Protein 2J4J (pdb70)

Nearest PDB structures (foldseek):
  2j4j-assembly1_C  TM=1.005E+00  e=4.130E-45  Saccharolobus solfataricus P2
  2j4j-assembly1_E  TM=1.001E+00  e=5.393E-43  Saccharolobus solfataricus P2
  2j4l-assembly2_L  TM=9.905E-01  e=2.107E-40  Saccharolobus solfataricus
  2j4l-assembly1_D  TM=9.811E-01  e=6.702E-40  Saccharolobus solfataricus
  2j4k-assembly1_D  TM=9.656E-01  e=1.479E-39  Saccharolobus solfataricus P2

Secondary structure (DSSP, 8-state):
-EEEEEE-THHHHT--HHHHHHHHHHHHHHHHTT-EEEEEE--HHHHHHHHHHHHHTT--HHHHHHHHHHHHHHHHHHHHHHHTTSB-S---SSHHHHHHHHTTSSBEEE---STTS-HHHHHHHHHHHTT-SEEEEEESSSS-BSS-TTTSSS--B-SEEEHHHHHHHH---S-HHHHHHHHHTT-EEEEEEGGGGGGHHHHHTT-SS-EEEE--/-EEEEEE-THHHHT--HHHHHHHHHHHHHHHHTT-EEEEEE--HHHHHHHHHHHHHTT--HHHHHHHHHHHHHHHHHHHHHHHGGGB-S---SSHHHHHHHHTTSSBEEE---STTS-HHHHHHHHHHHTT-SEEEEEESSSS-BSS-TTTSTTPPB-SEEEHHHHHHHH---S-HHHHHHHHHTT-EEEEEEGGGGGGHHHHHHT-SS-EEEE--/-EEEEEE-THHHHT--HHHHHHHHHHHHHHHHTT-EEEEEE--HHHHHHHHHHHHHTT--HHHHHHHHHHHHHHHHHHHHHHHGGGB-S---SSHHHHHHHHTTSSBEEE---STTS-HHHHHHHHHHHTT-SEEEEEESSSSEESS-TTT-SS--EESEEEHHHHHHHH----HHHHHHHHHTT-EEEEEEGGGGGGHHHHHTT-SS-EEEE--/-EEEEEE-THHHHT--HHHHHHHHHHHHHHHHTT-EEEEEE--HHHHHHHHHHHHHTT--HHHHHHHHHHHHHHHHHHHHHHHGGGB-S---SSHHHHHHHHTTSSBEEE---STTS-HHHHHHHHHHHTT-SEEEEEESSSSEESS-TTTSSS--EESEEEHHHHHHHH---S-HHHHHHHHHTT-EEEEEEGGGGGGHHHHHTT-SS-EEEE--/-EEEEEE-THHHHT--HHHHHHHHHHHHHHHHTT-EEEEEE--HHHHHHHHHHHHHTT--HHHHHHHHHHHHHHHHHHHHHHHGGGB-S---SSHHHHHHHHTTSSBEEE---STTS-HHHHHHHHHHHTT-SEEEEEESSSSEESS-TTT-SSPPEESEEEHHHHHHHH---S-HHHHHHHHHHT-EEEEEEGGGGGGHHHHHHT-SS-EEEE--/-EEEEEE-THHHHT--HHHHHHHHHHHHHHHHTT-EEEEEE--HHHHHHHHHHHHHTT--HHHHHHHHHHHHHHHHHHHHHHHGGGB-S---SSHHHHHHHHTTSSBEEE---STTS-HHHHHHHHHHHTT-SEEEEEESSSSEESS-TTTSTTPPEESEEEHHHHHHHHTT---SSTT---SS-HHHHHHHHHTT-EEEEEEGGGGGGHHHHHTT-SS-EEEE--

Structure (mmCIF, N/CA/C/O backbone):
data_2J4J
#
_entry.id   2J4J
#
_cell.length_a   86.174
_cell.length_b   126.438
_cell.length_c   134.991
_cell.angle_alpha   90.00
_cell.angle_beta   90.00
_cell.angle_gamma   90.00
#
_symmetry.space_group_name_H-M   'P 21 21 21'
#
loop_
_entity.id
_entity.type
_entity.pdbx_description
1 polymer 'URIDYLATE KINASE'
2 non-polymer "URIDINE-5'-MONOPHOSPHATE"
3 non-polymer 'PHOSPHOMETHYLPHOSPHONIC ACID ADENYLATE ESTER'
4 non-polymer 'COBALT (II) ION'
5 non-polymer 'MAGNESIUM ION'
6 non-polymer "P1-(5'-ADENOSINE)P4-(5'-URIDINE)-BETA,GAMMA-METHYLENE TETRAPHOSPHATE"
7 water water
#
loop_
_atom_site.group_PDB
_atom_site.id
_atom_site.type_symbol
_atom_site.label_atom_id
_atom_site.label_alt_id
_atom_site.label_comp_id
_atom_site.label_asym_id
_atom_site.label_entity_id
_atom_site.label_seq_id
_atom_site.pdbx_PDB_ins_code
_atom_site.Cartn_x
_atom_site.Cartn_y
_atom_site.Cartn_z
_atom_site.occupancy
_atom_site.B_iso_or_equiv
_atom_site.auth_seq_id
_atom_site.auth_comp_id
_atom_site.auth_asym_id
_atom_site.auth_atom_id
_atom_site.pdbx_PDB_model_num
ATOM 1 N N . MET A 1 1 ? 88.051 49.468 41.840 1.00 33.60 1 MET A N 1
ATOM 2 C CA . MET A 1 1 ? 86.820 48.688 41.518 1.00 33.28 1 MET A CA 1
ATOM 3 C C . MET A 1 1 ? 86.041 48.415 42.809 1.00 31.39 1 MET A C 1
ATOM 4 O O . MET A 1 1 ? 86.615 47.938 43.773 1.00 31.21 1 MET A O 1
ATOM 9 N N . ASN A 1 2 ? 84.744 48.693 42.816 1.00 30.51 2 ASN A N 1
ATOM 10 C CA . ASN A 1 2 ? 83.911 48.381 43.970 1.00 28.99 2 ASN A CA 1
ATOM 11 C C . ASN A 1 2 ? 83.218 47.060 43.730 1.00 27.38 2 ASN A C 1
ATOM 12 O O . ASN A 1 2 ? 82.707 46.826 42.659 1.00 26.61 2 ASN A O 1
ATOM 17 N N . ILE A 1 3 ? 83.211 46.203 44.745 1.00 25.86 3 ILE A N 1
ATOM 18 C CA . ILE A 1 3 ? 82.521 44.923 44.674 1.00 25.26 3 ILE A CA 1
ATOM 19 C C . ILE A 1 3 ? 81.683 44.677 45.955 1.00 23.05 3 ILE A C 1
ATOM 20 O O . ILE A 1 3 ? 82.084 45.057 47.049 1.00 21.49 3 ILE A O 1
ATOM 25 N N . ILE A 1 4 ? 80.527 44.048 45.787 1.00 21.30 4 ILE A N 1
ATOM 26 C CA . ILE A 1 4 ? 79.693 43.623 46.908 1.00 21.11 4 ILE A CA 1
ATOM 27 C C . ILE A 1 4 ? 79.673 42.107 46.998 1.00 20.53 4 ILE A C 1
ATOM 28 O O . ILE A 1 4 ? 79.508 41.406 46.006 1.00 20.16 4 ILE A O 1
ATOM 33 N N . LEU A 1 5 ? 79.847 41.625 48.213 1.00 19.42 5 LEU A N 1
ATOM 34 C CA . LEU A 1 5 ? 79.753 40.240 48.555 1.00 19.93 5 LEU A CA 1
ATOM 35 C C . LEU A 1 5 ? 78.538 39.978 49.491 1.00 19.13 5 LEU A C 1
ATOM 36 O O . LEU A 1 5 ? 78.472 40.467 50.615 1.00 17.48 5 LEU A O 1
ATOM 41 N N . LYS A 1 6 ? 77.576 39.213 48.999 1.00 19.67 6 LYS A N 1
ATOM 42 C CA . LYS A 1 6 ? 76.524 38.691 49.822 1.00 20.44 6 LYS A CA 1
ATOM 43 C C . LYS A 1 6 ? 76.951 37.320 50.374 1.00 21.03 6 LYS A C 1
ATOM 44 O O . LYS A 1 6 ? 77.308 36.415 49.599 1.00 20.27 6 LYS A O 1
ATOM 50 N N . ILE A 1 7 ? 76.897 37.190 51.709 1.00 20.69 7 ILE A N 1
ATOM 51 C CA . ILE A 1 7 ? 77.259 35.964 52.397 1.00 21.70 7 ILE A CA 1
ATOM 52 C C . ILE A 1 7 ? 75.971 35.329 52.922 1.00 21.91 7 ILE A C 1
ATOM 53 O O . ILE A 1 7 ? 75.286 35.904 53.797 1.00 21.05 7 ILE A O 1
ATOM 58 N N . SER A 1 8 ? 75.635 34.167 52.373 1.00 21.66 8 SER A N 1
ATOM 59 C CA . SER A 1 8 ? 74.460 33.414 52.784 1.00 22.00 8 SER A CA 1
ATOM 60 C C . SER A 1 8 ? 74.397 33.254 54.293 1.00 22.13 8 SER A C 1
ATOM 61 O O . SER A 1 8 ? 75.422 33.063 54.938 1.00 20.41 8 SER A O 1
ATOM 64 N N . GLY A 1 9 ? 73.182 33.302 54.855 1.00 22.62 9 GLY A N 1
ATOM 65 C CA . GLY A 1 9 ? 73.017 33.028 56.299 1.00 23.35 9 GLY A CA 1
ATOM 66 C C . GLY A 1 9 ? 73.502 31.648 56.712 1.00 23.62 9 GLY A C 1
ATOM 67 O O . GLY A 1 9 ? 73.937 31.446 57.834 1.00 23.33 9 GLY A O 1
ATOM 68 N N . LYS A 1 10 ? 73.449 30.706 55.779 1.00 24.72 10 LYS A N 1
ATOM 69 C CA . LYS A 1 10 ? 73.936 29.344 55.991 1.00 25.75 10 LYS A CA 1
ATOM 70 C C . LYS A 1 10 ? 75.411 29.263 56.360 1.00 25.25 10 LYS A C 1
ATOM 71 O O . LYS A 1 10 ? 75.830 28.346 57.057 1.00 24.97 10 LYS A O 1
ATOM 77 N N . PHE A 1 11 ? 76.187 30.223 55.883 1.00 25.60 11 PHE A N 1
ATOM 78 C CA . PHE A 1 11 ? 77.591 30.388 56.272 1.00 26.06 11 PHE A CA 1
ATOM 79 C C . PHE A 1 11 ? 77.751 30.519 57.791 1.00 26.04 11 PHE A C 1
ATOM 80 O O . PHE A 1 11 ? 78.710 30.012 58.377 1.00 24.95 11 PHE A O 1
ATOM 88 N N . PHE A 1 12 ? 76.793 31.192 58.422 1.00 26.09 12 PHE A N 1
ATOM 89 C CA . PHE A 1 12 ? 76.835 31.442 59.859 1.00 27.17 12 PHE A CA 1
ATOM 90 C C . PHE A 1 12 ? 76.233 30.304 60.685 1.00 28.24 12 PHE A C 1
ATOM 91 O O . PHE A 1 12 ? 76.565 30.160 61.841 1.00 28.09 12 PHE A O 1
ATOM 99 N N . ASP A 1 13 ? 75.374 29.504 60.060 1.00 30.52 13 ASP A N 1
ATOM 100 C CA . ASP A 1 13 ? 74.778 28.317 60.673 1.00 32.29 13 ASP A CA 1
ATOM 101 C C . ASP A 1 13 ? 75.810 27.232 60.960 1.00 33.58 13 ASP A C 1
ATOM 102 O O . ASP A 1 13 ? 75.655 26.473 61.889 1.00 33.42 13 ASP A O 1
ATOM 107 N N . GLU A 1 14 ? 76.856 27.164 60.142 1.00 35.28 14 GLU A N 1
ATOM 108 C CA . GLU A 1 14 ? 77.877 26.138 60.280 1.00 36.57 14 GLU A CA 1
ATOM 109 C C . GLU A 1 14 ? 78.650 26.261 61.584 1.00 37.26 14 GLU A C 1
ATOM 110 O O . GLU A 1 14 ? 79.235 25.295 62.067 1.00 37.51 14 GLU A O 1
ATOM 116 N N . ASP A 1 15 ? 78.634 27.452 62.159 1.00 36.56 15 ASP A N 1
ATOM 117 C CA . ASP A 1 15 ? 79.299 27.669 63.425 1.00 36.54 15 ASP A CA 1
ATOM 118 C C . ASP A 1 15 ? 80.730 27.096 63.315 1.00 36.22 15 ASP A C 1
ATOM 119 O O . ASP A 1 15 ? 81.220 26.300 64.147 1.00 35.52 15 ASP A O 1
ATOM 124 N N . ASN A 1 16 ? 81.373 27.530 62.232 1.00 35.74 16 ASN A N 1
ATOM 125 C CA . ASN A 1 16 ? 82.638 27.008 61.803 1.00 35.36 16 ASN A CA 1
ATOM 126 C C . ASN A 1 16 ? 83.604 28.158 61.639 1.00 34.58 16 ASN A C 1
ATOM 127 O O . ASN A 1 16 ? 83.415 29.035 60.775 1.00 33.48 16 ASN A O 1
ATOM 132 N N . VAL A 1 17 ? 84.641 28.122 62.467 1.00 33.77 17 VAL A N 1
ATOM 133 C CA . VAL A 1 17 ? 85.694 29.129 62.463 1.00 34.40 17 VAL A CA 1
ATOM 134 C C . VAL A 1 17 ? 86.288 29.349 61.059 1.00 33.57 17 VAL A C 1
ATOM 135 O O . VAL A 1 17 ? 86.590 30.463 60.670 1.00 32.85 17 VAL A O 1
ATOM 139 N N . ASP A 1 18 ? 86.412 28.272 60.292 1.00 33.78 18 ASP A N 1
ATOM 140 C CA . ASP A 1 18 ? 87.052 28.333 58.976 1.00 33.24 18 ASP A CA 1
ATOM 141 C C . ASP A 1 18 ? 86.305 29.248 58.010 1.00 32.38 18 ASP A C 1
ATOM 142 O O . ASP A 1 18 ? 86.934 30.036 57.294 1.00 32.47 18 ASP A O 1
ATOM 147 N N . ASN A 1 19 ? 84.978 29.155 57.992 1.00 30.79 19 ASN A N 1
ATOM 148 C CA . ASN A 1 19 ? 84.151 30.094 57.247 1.00 30.69 19 ASN A CA 1
ATOM 149 C C . ASN A 1 19 ? 84.546 31.560 57.501 1.00 29.81 19 ASN A C 1
ATOM 150 O O . ASN A 1 19 ? 84.792 32.326 56.565 1.00 27.89 19 ASN A O 1
ATOM 155 N N . LEU A 1 20 ? 84.591 31.956 58.772 1.00 30.15 20 LEU A N 1
ATOM 156 C CA . LEU A 1 20 ? 84.963 33.340 59.113 1.00 30.54 20 LEU A CA 1
ATOM 157 C C . LEU A 1 20 ? 86.359 33.671 58.655 1.00 29.52 20 LEU A C 1
ATOM 158 O O . LEU A 1 20 ? 86.591 34.688 58.041 1.00 27.16 20 LEU A O 1
ATOM 163 N N . ILE A 1 21 ? 87.283 32.770 58.971 1.00 30.64 21 ILE A N 1
ATOM 164 C CA . ILE A 1 21 ? 88.687 32.914 58.587 1.00 31.58 21 ILE A CA 1
ATOM 165 C C . ILE A 1 21 ? 88.829 33.088 57.078 1.00 31.25 21 ILE A C 1
ATOM 166 O O . ILE A 1 21 ? 89.469 34.032 56.625 1.00 30.30 21 ILE A O 1
ATOM 171 N N . VAL A 1 22 ? 88.207 32.200 56.305 1.00 32.62 22 VAL A N 1
ATOM 172 C CA . VAL A 1 22 ? 88.297 32.253 54.837 1.00 34.33 22 VAL A CA 1
ATOM 173 C C . VAL A 1 22 ? 87.677 33.517 54.284 1.00 35.46 22 VAL A C 1
ATOM 174 O O . VAL A 1 22 ? 88.084 34.042 53.258 1.00 35.12 22 VAL A O 1
ATOM 178 N N . LEU A 1 23 ? 86.646 33.994 54.958 1.00 37.81 23 LEU A N 1
ATOM 179 C CA . LEU A 1 23 ? 86.035 35.252 54.570 1.00 38.47 23 LEU A CA 1
ATOM 180 C C . LEU A 1 23 ? 86.981 36.413 54.854 1.00 39.12 23 LEU A C 1
ATOM 181 O O . LEU A 1 23 ? 87.191 37.261 54.006 1.00 38.05 23 LEU A O 1
ATOM 186 N N . ARG A 1 24 ? 87.535 36.431 56.064 1.00 40.89 24 ARG A N 1
ATOM 187 C CA . ARG A 1 24 ? 88.519 37.434 56.463 1.00 42.74 24 ARG A CA 1
ATOM 188 C C . ARG A 1 24 ? 89.640 37.529 55.430 1.00 42.19 24 ARG A C 1
ATOM 189 O O . ARG A 1 24 ? 89.891 38.599 54.890 1.00 42.28 24 ARG A O 1
ATOM 197 N N . GLN A 1 25 ? 90.268 36.393 55.131 1.00 40.76 25 GLN A N 1
ATOM 198 C CA . GLN A 1 25 ? 91.298 36.292 54.072 1.00 39.86 25 GLN A CA 1
ATOM 199 C C . GLN A 1 25 ? 90.895 36.899 52.767 1.00 39.20 25 GLN A C 1
ATOM 200 O O . GLN A 1 25 ? 91.674 37.606 52.127 1.00 39.24 25 GLN A O 1
ATOM 206 N N . SER A 1 26 ? 89.699 36.518 52.329 1.00 37.87 26 SER A N 1
ATOM 207 C CA . SER A 1 26 ? 89.139 36.938 51.051 1.00 37.28 26 SER A CA 1
ATOM 208 C C . SER A 1 26 ? 88.941 38.460 50.936 1.00 36.46 26 SER A C 1
ATOM 209 O O . SER A 1 26 ? 89.118 39.038 49.849 1.00 35.06 26 SER A O 1
ATOM 212 N N . ILE A 1 27 ? 88.554 39.096 52.048 1.00 35.74 27 ILE A N 1
ATOM 213 C CA . ILE A 1 27 ? 88.381 40.549 52.071 1.00 36.19 27 ILE A CA 1
ATOM 214 C C . ILE A 1 27 ? 89.747 41.207 52.069 1.00 36.35 27 ILE A C 1
ATOM 215 O O . ILE A 1 27 ? 89.963 42.116 51.274 1.00 34.31 27 ILE A O 1
ATOM 220 N N . LYS A 1 28 ? 90.652 40.744 52.955 1.00 38.07 28 LYS A N 1
ATOM 221 C CA . LYS A 1 28 ? 92.064 41.216 52.962 1.00 39.89 28 LYS A CA 1
ATOM 222 C C . LYS A 1 28 ? 92.630 41.135 51.539 1.00 40.47 28 LYS A C 1
ATOM 223 O O . LYS A 1 28 ? 93.234 42.088 51.029 1.00 40.28 28 LYS A O 1
ATOM 229 N N . GLU A 1 29 ? 92.397 39.998 50.892 1.00 41.78 29 GLU A N 1
ATOM 230 C CA . GLU A 1 29 ? 92.914 39.740 49.556 1.00 42.40 29 GLU A CA 1
ATOM 231 C C . GLU A 1 29 ? 92.315 40.622 48.461 1.00 42.95 29 GLU A C 1
ATOM 232 O O . GLU A 1 29 ? 93.046 41.192 47.673 1.00 43.07 29 GLU A O 1
ATOM 238 N N . LEU A 1 30 ? 90.994 40.727 48.391 1.00 44.23 30 LEU A N 1
ATOM 239 C CA . LEU A 1 30 ? 90.334 41.648 47.447 1.00 44.38 30 LEU A CA 1
ATOM 240 C C . LEU A 1 30 ? 90.897 43.083 47.580 1.00 44.32 30 LEU A C 1
ATOM 241 O O . LEU A 1 30 ? 91.151 43.767 46.587 1.00 43.25 30 LEU A O 1
ATOM 246 N N . ALA A 1 31 ? 91.091 43.511 48.823 1.00 44.76 31 ALA A N 1
ATOM 247 C CA . ALA A 1 31 ? 91.689 44.814 49.115 1.00 45.71 31 ALA A CA 1
ATOM 248 C C . ALA A 1 31 ? 93.070 44.965 48.470 1.00 46.31 31 ALA A C 1
ATOM 249 O O . ALA A 1 31 ? 93.334 45.937 47.762 1.00 46.25 31 ALA A O 1
ATOM 251 N N . ASP A 1 32 ? 93.926 43.969 48.699 1.00 47.10 32 ASP A N 1
ATOM 252 C CA . ASP A 1 32 ? 95.277 43.942 48.125 1.00 47.20 32 ASP A CA 1
ATOM 253 C C . ASP A 1 32 ? 95.262 43.931 46.600 1.00 47.09 32 ASP A C 1
ATOM 254 O O . ASP A 1 32 ? 96.224 44.390 45.977 1.00 48.02 32 ASP A O 1
ATOM 259 N N . ASN A 1 33 ? 94.181 43.440 45.997 1.00 46.15 33 ASN A N 1
ATOM 260 C CA . ASN A 1 33 ? 94.021 43.495 44.546 1.00 45.30 33 ASN A CA 1
ATOM 261 C C . ASN A 1 33 ? 93.293 44.749 44.046 1.00 44.32 33 ASN A C 1
ATOM 262 O O . ASN A 1 33 ? 92.846 44.790 42.900 1.00 44.36 33 ASN A O 1
ATOM 267 N N . GLY A 1 34 ? 93.180 45.780 44.887 1.00 42.86 34 GLY A N 1
ATOM 268 C CA . GLY A 1 34 ? 92.617 47.072 44.459 1.00 41.67 34 GLY A CA 1
ATOM 269 C C . GLY A 1 34 ? 91.090 47.219 44.515 1.00 40.36 34 GLY A C 1
ATOM 270 O O . GLY A 1 34 ? 90.537 48.165 43.962 1.00 39.85 34 GLY A O 1
ATOM 271 N N . PHE A 1 35 ? 90.410 46.281 45.168 1.00 38.64 35 PHE A N 1
ATOM 272 C CA . PHE A 1 35 ? 88.963 46.357 45.327 1.00 37.35 35 PHE A CA 1
ATOM 273 C C . PHE A 1 35 ? 88.578 47.043 46.620 1.00 35.04 35 PHE A C 1
ATOM 274 O O . PHE A 1 35 ? 89.163 46.778 47.661 1.00 34.34 35 PHE A O 1
ATOM 282 N N . ARG A 1 36 ? 87.571 47.904 46.541 1.00 32.51 36 ARG A N 1
ATOM 283 C CA . ARG A 1 36 ? 86.759 48.265 47.711 1.00 30.82 36 ARG A CA 1
ATOM 284 C C . ARG A 1 36 ? 85.598 47.253 47.865 1.00 29.01 36 ARG A C 1
ATOM 285 O O . ARG A 1 36 ? 84.896 46.947 46.900 1.00 28.29 36 ARG A O 1
ATOM 293 N N . VAL A 1 37 ? 85.407 46.758 49.084 1.00 27.27 37 VAL A N 1
ATOM 294 C CA . VAL A 1 37 ? 84.440 45.702 49.341 1.00 25.94 37 VAL A CA 1
ATOM 295 C C . VAL A 1 37 ? 83.348 46.156 50.312 1.00 24.59 37 VAL A C 1
ATOM 296 O O . VAL A 1 37 ? 83.624 46.751 51.343 1.00 23.44 37 VAL A O 1
ATOM 300 N N . GLY A 1 38 ? 82.106 45.861 49.936 1.00 22.94 38 GLY A N 1
ATOM 301 C CA . GLY A 1 38 ? 80.973 45.915 50.835 1.00 22.15 38 GLY A CA 1
ATOM 302 C C . GLY A 1 38 ? 80.485 44.492 51.035 1.00 21.06 38 GLY A C 1
ATOM 303 O O . GLY A 1 38 ? 80.547 43.687 50.115 1.00 20.27 38 GLY A O 1
ATOM 304 N N . ILE A 1 39 ? 80.002 44.189 52.228 1.00 19.46 39 ILE A N 1
ATOM 305 C CA . ILE A 1 39 ? 79.554 42.852 52.577 1.00 19.28 39 ILE A CA 1
ATOM 306 C C . ILE A 1 39 ? 78.133 42.949 53.141 1.00 18.67 39 ILE A C 1
ATOM 307 O O . ILE A 1 39 ? 77.853 43.838 53.928 1.00 17.59 39 ILE A O 1
ATOM 312 N N . VAL A 1 40 ? 77.269 42.031 52.703 1.00 17.52 40 VAL A N 1
ATOM 313 C CA . VAL A 1 40 ? 75.925 41.865 53.216 1.00 17.84 40 VAL A CA 1
ATOM 314 C C . VAL A 1 40 ? 75.787 40.444 53.755 1.00 17.35 40 VAL A C 1
ATOM 315 O O . VAL A 1 40 ? 76.096 39.481 53.065 1.00 17.09 40 VAL A O 1
ATOM 319 N N . THR A 1 41 ? 75.330 40.333 54.987 1.00 16.94 41 THR A N 1
ATOM 320 C CA . THR A 1 41 ? 75.197 39.051 55.656 1.00 17.60 41 THR A CA 1
ATOM 321 C C . THR A 1 41 ? 73.720 38.632 55.781 1.00 17.58 41 THR A C 1
ATOM 322 O O . THR A 1 41 ? 72.850 39.437 56.130 1.00 18.06 41 THR A O 1
ATOM 326 N N . GLY A 1 42 ? 73.457 37.356 55.546 1.00 18.10 42 GLY A N 1
ATOM 327 C CA . GLY A 1 42 ? 72.112 36.786 55.710 1.00 18.25 42 GLY A CA 1
ATOM 328 C C . GLY A 1 42 ? 71.782 36.478 57.161 1.00 18.37 42 GLY A C 1
ATOM 329 O O . GLY A 1 42 ? 72.657 36.510 58.044 1.00 17.09 42 GLY A O 1
ATOM 330 N N . GLY A 1 43 ? 70.517 36.175 57.408 1.00 18.81 43 GLY A N 1
ATOM 331 C CA . GLY A 1 43 ? 70.037 35.928 58.754 1.00 19.72 43 GLY A CA 1
ATOM 332 C C . GLY A 1 43 ? 70.183 34.498 59.193 1.00 20.41 43 GLY A C 1
ATOM 333 O O . GLY A 1 43 ? 70.303 34.226 60.359 1.00 20.81 43 GLY A O 1
ATOM 334 N N . GLY A 1 44 ? 70.135 33.573 58.247 1.00 21.52 44 GLY A N 1
ATOM 335 C CA . GLY A 1 44 ? 70.368 32.168 58.515 1.00 21.84 44 GLY A CA 1
ATOM 336 C C . GLY A 1 44 ? 69.323 31.546 59.429 1.00 22.02 44 GLY A C 1
ATOM 337 O O . GLY A 1 44 ? 68.153 31.913 59.398 1.00 21.52 44 GLY A O 1
ATOM 338 N N . SER A 1 45 ? 69.754 30.579 60.220 1.00 23.13 45 SER A N 1
ATOM 339 C CA . SER A 1 45 ? 68.820 29.757 61.000 1.00 24.25 45 SER A CA 1
ATOM 340 C C . SER A 1 45 ? 68.394 30.499 62.264 1.00 24.02 45 SER A C 1
ATOM 341 O O . SER A 1 45 ? 67.297 30.283 62.758 1.00 24.25 45 SER A O 1
ATOM 344 N N . THR A 1 46 ? 69.255 31.380 62.765 1.00 23.67 46 THR A N 1
ATOM 345 C CA . THR A 1 46 ? 68.863 32.298 63.832 1.00 23.86 46 THR A CA 1
ATOM 346 C C . THR A 1 46 ? 67.628 33.107 63.437 1.00 22.72 46 THR A C 1
ATOM 347 O O . THR A 1 46 ? 66.684 33.182 64.189 1.00 22.14 46 THR A O 1
ATOM 351 N N . ALA A 1 47 ? 67.648 33.688 62.248 1.00 22.37 47 ALA A N 1
ATOM 352 C CA . ALA A 1 47 ? 66.502 34.415 61.731 1.00 22.73 47 ALA A CA 1
ATOM 353 C C . ALA A 1 47 ? 65.266 33.511 61.674 1.00 22.48 47 ALA A C 1
ATOM 354 O O . ALA A 1 47 ? 64.195 33.890 62.121 1.00 21.50 47 ALA A O 1
ATOM 356 N N . ARG A 1 48 ? 65.443 32.302 61.170 1.00 21.88 48 ARG A N 1
ATOM 357 C CA . ARG A 1 48 ? 64.314 31.404 61.027 1.00 24.20 48 ARG A CA 1
ATOM 358 C C . ARG A 1 48 ? 63.724 30.950 62.376 1.00 22.23 48 ARG A C 1
ATOM 359 O O . ARG A 1 48 ? 62.526 30.860 62.503 1.00 20.69 48 ARG A O 1
ATOM 367 N N . ARG A 1 49 ? 64.571 30.684 63.358 1.00 22.91 49 ARG A N 1
ATOM 368 C CA . ARG A 1 49 ? 64.095 30.330 64.711 1.00 23.93 49 ARG A CA 1
ATOM 369 C C . ARG A 1 49 ? 63.261 31.479 65.351 1.00 23.38 49 ARG A C 1
ATOM 370 O O . ARG A 1 49 ? 62.166 31.233 65.899 1.00 20.24 49 ARG A O 1
ATOM 378 N N . TYR A 1 50 ? 63.776 32.713 65.270 1.00 23.84 50 TYR A N 1
ATOM 379 C CA . TYR A 1 50 ? 63.059 33.857 65.852 1.00 24.08 50 TYR A CA 1
ATOM 380 C C . TYR A 1 50 ? 61.737 34.138 65.142 1.00 23.95 50 TYR A C 1
ATOM 381 O O . TYR A 1 50 ? 60.728 34.405 65.795 1.00 23.46 50 TYR A O 1
ATOM 390 N N . ILE A 1 51 ? 61.759 34.055 63.818 1.00 24.09 51 ILE A N 1
ATOM 391 C CA . ILE A 1 51 ? 60.556 34.197 63.000 1.00 25.21 51 ILE A CA 1
ATOM 392 C C . ILE A 1 51 ? 59.486 33.137 63.336 1.00 25.73 51 ILE A C 1
ATOM 393 O O . ILE A 1 51 ? 58.322 33.466 63.515 1.00 24.47 51 ILE A O 1
ATOM 398 N N . LYS A 1 52 ? 59.907 31.885 63.459 1.00 27.65 52 LYS A N 1
ATOM 399 C CA . LYS A 1 52 ? 58.986 30.783 63.736 1.00 29.11 52 LYS A CA 1
ATOM 400 C C . LYS A 1 52 ? 58.301 30.953 65.092 1.00 29.40 52 LYS A C 1
ATOM 401 O O . LYS A 1 52 ? 57.094 30.822 65.211 1.00 29.30 52 LYS A O 1
ATOM 407 N N . LEU A 1 53 ? 59.093 31.232 66.106 1.00 30.24 53 LEU A N 1
ATOM 408 C CA . LEU A 1 53 ? 58.564 31.474 67.464 1.00 31.26 53 LEU A CA 1
ATOM 409 C C . LEU A 1 53 ? 57.627 32.703 67.536 1.00 30.12 53 LEU A C 1
ATOM 410 O O . LEU A 1 53 ? 56.566 32.641 68.154 1.00 28.89 53 LEU A O 1
ATOM 415 N N . ALA A 1 54 ? 58.032 33.796 66.893 1.00 28.99 54 ALA A N 1
ATOM 416 C CA . ALA A 1 54 ? 57.223 34.997 66.879 1.00 29.31 54 ALA A CA 1
ATOM 417 C C . ALA A 1 54 ? 55.899 34.758 66.125 1.00 28.93 54 ALA A C 1
ATOM 418 O O . ALA A 1 54 ? 54.849 35.210 66.557 1.00 27.79 54 ALA A O 1
ATOM 420 N N . ARG A 1 55 ? 55.969 34.043 65.019 1.00 29.52 55 ARG A N 1
ATOM 421 C CA . ARG A 1 55 ? 54.778 33.707 64.241 1.00 31.17 55 ARG A CA 1
ATOM 422 C C . ARG A 1 55 ? 53.775 32.890 65.092 1.00 31.39 55 ARG A C 1
ATOM 423 O O . ARG A 1 55 ? 52.597 33.155 65.058 1.00 30.85 55 ARG A O 1
ATOM 431 N N . GLU A 1 56 ? 54.274 31.934 65.867 1.00 32.43 56 GLU A N 1
ATOM 432 C CA . GLU A 1 56 ? 53.432 31.091 66.728 1.00 33.81 56 GLU A CA 1
ATOM 433 C C . GLU A 1 56 ? 52.666 31.872 67.828 1.00 34.18 56 GLU A C 1
ATOM 434 O O . GLU A 1 56 ? 51.653 31.387 68.361 1.00 34.81 56 GLU A O 1
ATOM 440 N N . ILE A 1 57 ? 53.137 33.065 68.170 1.00 33.19 57 ILE A N 1
ATOM 441 C CA . ILE A 1 57 ? 52.407 33.902 69.090 1.00 32.94 57 ILE A CA 1
ATOM 442 C C . ILE A 1 57 ? 51.651 35.025 68.412 1.00 31.84 57 ILE A C 1
ATOM 443 O O . ILE A 1 57 ? 51.158 35.923 69.086 1.00 31.62 57 ILE A O 1
ATOM 448 N N . GLY A 1 58 ? 51.519 34.951 67.090 1.00 30.65 58 GLY A N 1
ATOM 449 C CA . GLY A 1 58 ? 50.660 35.871 66.360 1.00 29.97 58 GLY A CA 1
ATOM 450 C C . GLY A 1 58 ? 51.300 37.205 66.010 1.00 29.25 58 GLY A C 1
ATOM 451 O O . GLY A 1 58 ? 50.606 38.167 65.669 1.00 28.82 58 GLY A O 1
ATOM 452 N N . ILE A 1 59 ? 52.626 37.279 66.065 1.00 28.07 59 ILE A N 1
ATOM 453 C CA . ILE A 1 59 ? 53.305 38.521 65.697 1.00 27.53 59 ILE A CA 1
ATOM 454 C C . ILE A 1 59 ? 53.197 38.728 64.180 1.00 26.50 59 ILE A C 1
ATOM 455 O O . ILE A 1 59 ? 53.389 37.810 63.404 1.00 25.96 59 ILE A O 1
ATOM 460 N N . GLY A 1 60 ? 52.841 39.942 63.786 1.00 26.25 60 GLY A N 1
ATOM 461 C CA . GLY A 1 60 ? 52.588 40.258 62.389 1.00 25.88 60 GLY A CA 1
ATOM 462 C C . GLY A 1 60 ? 53.835 40.234 61.530 1.00 25.56 60 GLY A C 1
ATOM 463 O O . GLY A 1 60 ? 54.953 40.388 62.034 1.00 24.01 60 GLY A O 1
ATOM 464 N N . GLU A 1 61 ? 53.598 40.141 60.218 1.00 24.98 61 GLU A N 1
ATOM 465 C CA . GLU A 1 61 ? 54.622 39.885 59.212 1.00 25.09 61 GLU A CA 1
ATOM 466 C C . GLU A 1 61 ? 55.724 40.956 59.163 1.00 23.54 61 GLU A C 1
ATOM 467 O O . GLU A 1 61 ? 56.867 40.635 58.880 1.00 22.73 61 GLU A O 1
ATOM 473 N N . ALA A 1 62 ? 55.376 42.212 59.441 1.00 22.48 62 ALA A N 1
ATOM 474 C CA . ALA A 1 62 ? 56.360 43.307 59.458 1.00 22.31 62 ALA A CA 1
ATOM 475 C C . ALA A 1 62 ? 57.431 43.024 60.495 1.00 21.29 62 ALA A C 1
ATOM 476 O O . ALA A 1 62 ? 58.623 43.134 60.234 1.00 20.56 62 ALA A O 1
ATOM 478 N N . TYR A 1 63 ? 56.958 42.646 61.674 1.00 20.81 63 TYR A N 1
ATOM 479 C CA . TYR A 1 63 ? 57.786 42.420 62.838 1.00 20.71 63 TYR A CA 1
ATOM 480 C C . TYR A 1 63 ? 58.564 41.126 62.727 1.00 19.69 63 TYR A C 1
ATOM 481 O O . TYR A 1 63 ? 59.686 41.079 63.202 1.00 18.82 63 TYR A O 1
ATOM 490 N N . LEU A 1 64 ? 57.976 40.115 62.074 1.00 18.56 64 LEU A N 1
ATOM 491 C CA . LEU A 1 64 ? 58.686 38.900 61.746 1.00 18.98 64 LEU A CA 1
ATOM 492 C C . LEU A 1 64 ? 59.906 39.245 60.870 1.00 18.37 64 LEU A C 1
ATOM 493 O O . LEU A 1 64 ? 61.027 38.833 61.203 1.00 17.29 64 LEU A O 1
ATOM 498 N N . ASP A 1 65 ? 59.683 40.014 59.802 1.00 17.05 65 ASP A N 1
ATOM 499 C CA . ASP A 1 65 ? 60.770 40.427 58.924 1.00 17.64 65 ASP A CA 1
ATOM 500 C C . ASP A 1 65 ? 61.831 41.162 59.721 1.00 16.67 65 ASP A C 1
ATOM 501 O O . ASP A 1 65 ? 63.007 40.916 59.513 1.00 15.48 65 ASP A O 1
ATOM 506 N N . LEU A 1 66 ? 61.399 42.039 60.639 1.00 16.60 66 LEU A N 1
ATOM 507 C CA . LEU A 1 66 ? 62.320 42.805 61.464 1.00 17.01 66 LEU A CA 1
ATOM 508 C C . LEU A 1 66 ? 63.201 41.959 62.367 1.00 16.41 66 LEU A C 1
ATOM 509 O O . LEU A 1 66 ? 64.350 42.301 62.563 1.00 15.61 66 LEU A O 1
ATOM 514 N N . LEU A 1 67 ? 62.643 40.880 62.914 1.00 15.82 67 LEU A N 1
ATOM 515 C CA . LEU A 1 67 ? 63.419 39.911 63.664 1.00 16.33 67 LEU A CA 1
ATOM 516 C C . LEU A 1 67 ? 64.480 39.240 62.772 1.00 15.65 67 LEU A C 1
ATOM 517 O O . LEU A 1 67 ? 65.609 39.021 63.228 1.00 14.12 67 LEU A O 1
ATOM 522 N N . GLY A 1 68 ? 64.082 38.897 61.539 1.00 15.20 68 GLY A N 1
ATOM 523 C CA . GLY A 1 68 ? 65.022 38.380 60.545 1.00 15.67 68 GLY A CA 1
ATOM 524 C C . GLY A 1 68 ? 66.133 39.357 60.228 1.00 15.37 68 GLY A C 1
ATOM 525 O O . GLY A 1 68 ? 67.292 38.978 60.131 1.00 15.79 68 GLY A O 1
ATOM 526 N N . ILE A 1 69 ? 65.766 40.628 60.100 1.00 15.11 69 ILE A N 1
ATOM 527 C CA . ILE A 1 69 ? 66.704 41.693 59.894 1.00 15.19 69 ILE A CA 1
ATOM 528 C C . ILE A 1 69 ? 67.701 41.833 61.081 1.00 15.55 69 ILE A C 1
ATOM 529 O O . ILE A 1 69 ? 68.893 42.012 60.854 1.00 14.40 69 ILE A O 1
ATOM 534 N N . TRP A 1 70 ? 67.201 41.800 62.326 1.00 15.01 70 TRP A N 1
ATOM 535 C CA . TRP A 1 70 ? 68.101 41.878 63.482 1.00 15.47 70 TRP A CA 1
ATOM 536 C C . TRP A 1 70 ? 69.073 40.672 63.570 1.00 15.01 70 TRP A C 1
ATOM 537 O O . TRP A 1 70 ? 70.223 40.860 63.882 1.00 14.57 70 TRP A O 1
ATOM 548 N N . ALA A 1 71 ? 68.593 39.477 63.237 1.00 14.61 71 ALA A N 1
ATOM 549 C CA . ALA A 1 71 ? 69.440 38.307 63.122 1.00 15.33 71 ALA A CA 1
ATOM 550 C C . ALA A 1 71 ? 70.545 38.501 62.078 1.00 15.18 71 ALA A C 1
ATOM 551 O O . ALA A 1 71 ? 71.701 38.172 62.339 1.00 14.55 71 ALA A O 1
ATOM 553 N N . SER A 1 72 ? 70.182 39.045 60.919 1.00 15.08 72 SER A N 1
ATOM 554 C CA . SER A 1 72 ? 71.184 39.350 59.866 1.00 15.42 72 SER A CA 1
ATOM 555 C C . SER A 1 72 ? 72.213 40.391 60.347 1.00 15.51 72 SER A C 1
ATOM 556 O O . SER A 1 72 ? 73.354 40.293 60.008 1.00 15.18 72 SER A O 1
ATOM 559 N N . ARG A 1 73 ? 71.784 41.351 61.169 1.00 15.26 73 ARG A N 1
ATOM 560 C CA . ARG A 1 73 ? 72.657 42.371 61.713 1.00 15.64 73 ARG A CA 1
ATOM 561 C C . ARG A 1 73 ? 73.643 41.819 62.742 1.00 15.49 73 ARG A C 1
ATOM 562 O O . ARG A 1 73 ? 74.757 42.318 62.824 1.00 15.04 73 ARG A O 1
ATOM 570 N N . LEU A 1 74 ? 73.215 40.824 63.512 1.00 15.92 74 LEU A N 1
ATOM 571 C CA . LEU A 1 74 ? 74.086 40.108 64.409 1.00 17.10 74 LEU A CA 1
ATOM 572 C C . LEU A 1 74 ? 75.241 39.448 63.658 1.00 16.77 74 LEU A C 1
ATOM 573 O O . LEU A 1 74 ? 76.381 39.532 64.105 1.00 16.00 74 LEU A O 1
ATOM 578 N N . ASN A 1 75 ? 74.936 38.817 62.521 1.00 16.47 75 ASN A N 1
ATOM 579 C CA . ASN A 1 75 ? 75.975 38.269 61.636 1.00 16.43 75 ASN A CA 1
ATOM 580 C C . ASN A 1 75 ? 76.866 39.338 61.029 1.00 16.08 75 ASN A C 1
ATOM 581 O O . ASN A 1 75 ? 78.049 39.134 60.925 1.00 15.03 75 ASN A O 1
ATOM 586 N N . ALA A 1 76 ? 76.299 40.491 60.689 1.00 16.24 76 ALA A N 1
ATOM 587 C CA . ALA A 1 76 ? 77.078 41.623 60.206 1.00 16.25 76 ALA A CA 1
ATOM 588 C C . ALA A 1 76 ? 78.094 42.145 61.255 1.00 16.53 76 ALA A C 1
ATOM 589 O O . ALA A 1 76 ? 79.233 42.490 60.907 1.00 15.79 76 ALA A O 1
ATOM 591 N N . TYR A 1 77 ? 77.671 42.248 62.507 1.00 16.35 77 TYR A N 1
ATOM 592 C CA . TYR A 1 77 ? 78.590 42.635 63.572 1.00 16.82 77 TYR A CA 1
ATOM 593 C C . TYR A 1 77 ? 79.734 41.636 63.747 1.00 16.78 77 TYR A C 1
ATOM 594 O O . TYR A 1 77 ? 80.870 42.024 63.907 1.00 16.50 77 TYR A O 1
ATOM 603 N N . LEU A 1 78 ? 79.413 40.356 63.713 1.00 17.61 78 LEU A N 1
ATOM 604 C CA . LEU A 1 78 ? 80.436 39.305 63.790 1.00 18.41 78 LEU A CA 1
ATOM 605 C C . LEU A 1 78 ? 81.496 39.475 62.708 1.00 18.52 78 LEU A C 1
ATOM 606 O O . LEU A 1 78 ? 82.684 39.501 62.996 1.00 17.83 78 LEU A O 1
ATOM 611 N N . VAL A 1 79 ? 81.044 39.627 61.473 1.00 18.75 79 VAL A N 1
ATOM 612 C CA . VAL A 1 79 ? 81.976 39.854 60.351 1.00 19.58 79 VAL A CA 1
ATOM 613 C C . VAL A 1 79 ? 82.750 41.161 60.509 1.00 19.36 79 VAL A C 1
ATOM 614 O O . VAL A 1 79 ? 83.970 41.180 60.347 1.00 18.29 79 VAL A O 1
ATOM 618 N N . MET A 1 80 ? 82.029 42.246 60.797 1.00 19.21 80 MET A N 1
ATOM 619 C CA . MET A 1 80 ? 82.660 43.529 61.005 1.00 20.34 80 MET A CA 1
ATOM 620 C C . MET A 1 80 ? 83.745 43.483 62.084 1.00 20.13 80 MET A C 1
ATOM 621 O O . MET A 1 80 ? 84.808 44.054 61.905 1.00 19.46 80 MET A O 1
ATOM 626 N N . PHE A 1 81 ? 83.452 42.826 63.201 1.00 20.47 81 PHE A N 1
ATOM 627 C CA . PHE A 1 81 ? 84.411 42.707 64.285 1.00 22.03 81 PHE A CA 1
ATOM 628 C C . PHE A 1 81 ? 85.617 41.849 63.884 1.00 23.51 81 PHE A C 1
ATOM 629 O O . PHE A 1 81 ? 86.700 42.075 64.374 1.00 23.62 81 PHE A O 1
ATOM 637 N N . SER A 1 82 ? 85.418 40.889 62.986 1.00 25.19 82 SER A N 1
ATOM 638 C CA . SER A 1 82 ? 86.523 40.078 62.485 1.00 27.42 82 SER A CA 1
ATOM 639 C C . SER A 1 82 ? 87.458 40.856 61.549 1.00 29.18 82 SER A C 1
ATOM 640 O O . SER A 1 82 ? 88.567 40.424 61.301 1.00 29.69 82 SER A O 1
ATOM 643 N N . LEU A 1 83 ? 87.007 41.992 61.034 1.00 31.22 83 LEU A N 1
ATOM 644 C CA . LEU A 1 83 ? 87.783 42.771 60.081 1.00 33.24 83 LEU A CA 1
ATOM 645 C C . LEU A 1 83 ? 88.547 43.930 60.728 1.00 35.67 83 LEU A C 1
ATOM 646 O O . LEU A 1 83 ? 89.438 44.485 60.095 1.00 37.44 83 LEU A O 1
ATOM 651 N N . GLN A 1 84 ? 88.226 44.248 61.990 1.00 37.24 84 GLN A N 1
ATOM 652 C CA . GLN A 1 84 ? 88.879 45.309 62.821 1.00 38.02 84 GLN A CA 1
ATOM 653 C C . GLN A 1 84 ? 89.278 46.603 62.145 1.00 38.82 84 GLN A C 1
ATOM 654 O O . GLN A 1 84 ? 88.473 47.520 62.112 1.00 40.76 84 GLN A O 1
ATOM 660 N N . ASP A 1 85 ? 90.504 46.751 61.662 1.00 39.47 85 ASP A N 1
ATOM 661 C CA . ASP A 1 85 ? 90.883 48.043 61.089 1.00 39.18 85 ASP A CA 1
ATOM 662 C C . ASP A 1 85 ? 90.374 48.245 59.662 1.00 38.07 85 ASP A C 1
ATOM 663 O O . ASP A 1 85 ? 90.143 49.399 59.267 1.00 38.88 85 ASP A O 1
ATOM 668 N N . LEU A 1 86 ? 90.174 47.156 58.912 1.00 35.56 86 LEU A N 1
ATOM 669 C CA . LEU A 1 86 ? 89.709 47.249 57.530 1.00 33.77 86 LEU A CA 1
ATOM 670 C C . LEU A 1 86 ? 88.311 47.865 57.350 1.00 31.46 86 LEU A C 1
ATOM 671 O O . LEU A 1 86 ? 88.044 48.497 56.334 1.00 30.20 86 LEU A O 1
ATOM 676 N N . ALA A 1 87 ? 87.433 47.658 58.327 1.00 28.56 87 ALA A N 1
ATOM 677 C CA . ALA A 1 87 ? 86.043 48.039 58.209 1.00 27.75 87 ALA A CA 1
ATOM 678 C C . ALA A 1 87 ? 85.738 49.346 58.948 1.00 26.00 87 ALA A C 1
ATOM 679 O O . ALA A 1 87 ? 86.274 49.594 60.011 1.00 24.74 87 ALA A O 1
ATOM 681 N N . TYR A 1 88 ? 84.873 50.167 58.360 1.00 24.84 88 TYR A N 1
ATOM 682 C CA . TYR A 1 88 ? 84.215 51.227 59.090 1.00 24.34 88 TYR A CA 1
ATOM 683 C C . TYR A 1 88 ? 83.319 50.585 60.163 1.00 23.54 88 TYR A C 1
ATOM 684 O O . TYR A 1 88 ? 82.560 49.692 59.878 1.00 22.86 88 TYR A O 1
ATOM 693 N N . MET A 1 89 ? 83.453 51.014 61.415 1.00 22.96 89 MET A N 1
ATOM 694 C CA . MET A 1 89 ? 82.801 50.308 62.521 1.00 23.26 89 MET A CA 1
ATOM 695 C C . MET A 1 89 ? 81.379 50.792 62.829 1.00 23.18 89 MET A C 1
ATOM 696 O O . MET A 1 89 ? 81.112 51.346 63.895 1.00 23.28 89 MET A O 1
ATOM 701 N N . HIS A 1 90 ? 80.485 50.568 61.872 1.00 22.51 90 HIS A N 1
ATOM 702 C CA . HIS A 1 90 ? 79.081 50.832 62.006 1.00 21.60 90 HIS A CA 1
ATOM 703 C C . HIS A 1 90 ? 78.372 49.907 61.007 1.00 20.43 90 HIS A C 1
ATOM 704 O O . HIS A 1 90 ? 78.799 49.794 59.877 1.00 19.65 90 HIS A O 1
ATOM 711 N N . VAL A 1 91 ? 77.313 49.246 61.454 1.00 19.46 91 VAL A N 1
ATOM 712 C CA . VAL A 1 91 ? 76.447 48.455 60.581 1.00 19.39 91 VAL A CA 1
ATOM 713 C C . VAL A 1 91 ? 75.264 49.348 60.194 1.00 18.30 91 VAL A C 1
ATOM 714 O O . VAL A 1 91 ? 74.405 49.608 61.023 1.00 17.53 91 VAL A O 1
ATOM 718 N N . PRO A 1 92 ? 75.221 49.805 58.928 1.00 17.91 92 PRO A N 1
ATOM 719 C CA . PRO A 1 92 ? 74.130 50.662 58.476 1.00 18.20 92 PRO A CA 1
ATOM 720 C C . PRO A 1 92 ? 72.785 49.929 58.484 1.00 17.91 92 PRO A C 1
ATOM 721 O O . PRO A 1 92 ? 72.714 48.755 58.140 1.00 17.33 92 PRO A O 1
ATOM 725 N N . GLN A 1 93 ? 71.730 50.643 58.867 1.00 17.76 93 GLN A N 1
ATOM 726 C CA . GLN A 1 93 ? 70.397 50.051 58.966 1.00 18.24 93 GLN A CA 1
ATOM 727 C C . GLN A 1 93 ? 69.486 50.354 57.786 1.00 17.88 93 GLN A C 1
ATOM 728 O O . GLN A 1 93 ? 68.427 49.776 57.665 1.00 18.06 93 GLN A O 1
ATOM 734 N N . SER A 1 94 ? 69.942 51.217 56.889 1.00 17.50 94 SER A N 1
ATOM 735 C CA . SER A 1 94 ? 69.195 51.557 55.689 1.00 17.42 94 SER A CA 1
ATOM 736 C C . SER A 1 94 ? 70.166 51.763 54.539 1.00 17.14 94 SER A C 1
ATOM 737 O O . SER A 1 94 ? 71.361 51.879 54.761 1.00 16.19 94 SER A O 1
ATOM 740 N N . LEU A 1 95 ? 69.629 51.824 53.321 1.00 17.44 95 LEU A N 1
ATOM 741 C CA . LEU A 1 95 ? 70.416 52.162 52.147 1.00 17.84 95 LEU A CA 1
ATOM 742 C C . LEU A 1 95 ? 71.047 53.566 52.301 1.00 17.89 95 LEU A C 1
ATOM 743 O O . LEU A 1 95 ? 72.232 53.756 52.022 1.00 16.79 95 LEU A O 1
ATOM 748 N N . GLU A 1 96 ? 70.244 54.525 52.759 1.00 18.10 96 GLU A N 1
ATOM 749 C CA . GLU A 1 96 ? 70.715 55.874 53.051 1.00 18.57 96 GLU A CA 1
ATOM 750 C C . GLU A 1 96 ? 71.923 55.903 53.991 1.00 18.44 96 GLU A C 1
ATOM 751 O O . GLU A 1 96 ? 72.925 56.565 53.689 1.00 17.75 96 GLU A O 1
ATOM 757 N N . GLU A 1 97 ? 71.841 55.161 55.093 1.00 18.15 97 GLU A N 1
ATOM 758 C CA . GLU A 1 97 ? 72.984 55.011 56.014 1.00 19.01 97 GLU A CA 1
ATOM 759 C C . GLU A 1 97 ? 74.195 54.312 55.379 1.00 18.42 97 GLU A C 1
ATOM 760 O O . GLU A 1 97 ? 75.332 54.681 55.659 1.00 17.15 97 GLU A O 1
ATOM 766 N N . PHE A 1 98 ? 73.941 53.324 54.528 1.00 18.47 98 PHE A N 1
ATOM 767 C CA . PHE A 1 98 ? 75.032 52.635 53.826 1.00 18.74 98 PHE A CA 1
ATOM 768 C C . PHE A 1 98 ? 75.835 53.625 52.977 1.00 18.09 98 PHE A C 1
ATOM 769 O O . PHE A 1 98 ? 77.058 53.595 52.947 1.00 16.87 98 PHE A O 1
ATOM 777 N N . ILE A 1 99 ? 75.119 54.499 52.279 1.00 18.37 99 ILE A N 1
ATOM 778 C CA . ILE A 1 99 ? 75.753 55.520 51.451 1.00 19.21 99 ILE A CA 1
ATOM 779 C C . ILE A 1 99 ? 76.654 56.431 52.285 1.00 18.76 99 ILE A C 1
ATOM 780 O O . ILE A 1 99 ? 77.790 56.718 51.893 1.00 16.88 99 ILE A O 1
ATOM 785 N N . GLN A 1 100 ? 76.162 56.847 53.450 1.00 18.85 100 GLN A N 1
ATOM 786 C CA . GLN A 1 100 ? 76.983 57.630 54.369 1.00 18.85 100 GLN A CA 1
ATOM 787 C C . GLN A 1 100 ? 78.187 56.827 54.827 1.00 18.20 100 GLN A C 1
ATOM 788 O O . GLN A 1 100 ? 79.318 57.312 54.809 1.00 17.09 100 GLN A O 1
ATOM 794 N N . ASP A 1 101 ? 77.950 55.587 55.239 1.00 18.08 101 ASP A N 1
ATOM 795 C CA . ASP A 1 101 ? 79.030 54.751 55.767 1.00 19.02 101 ASP A CA 1
ATOM 796 C C . ASP A 1 101 ? 80.114 54.434 54.738 1.00 18.85 101 ASP A C 1
ATOM 797 O O . ASP A 1 101 ? 81.289 54.408 55.082 1.00 18.64 101 ASP A O 1
ATOM 802 N N . TRP A 1 102 ? 79.687 54.205 53.500 1.00 19.23 102 TRP A N 1
ATOM 803 C CA . TRP A 1 102 ? 80.571 53.926 52.370 1.00 20.34 102 TRP A CA 1
ATOM 804 C C . TRP A 1 102 ? 81.515 55.096 52.051 1.00 21.10 102 TRP A C 1
ATOM 805 O O . TRP A 1 102 ? 82.571 54.884 51.486 1.00 20.09 102 TRP A O 1
ATOM 816 N N . SER A 1 103 ? 81.097 56.315 52.412 1.00 22.16 103 SER A N 1
ATOM 817 C CA . SER A 1 103 ? 81.888 57.546 52.290 1.00 23.27 103 SER A CA 1
ATOM 818 C C . SER A 1 103 ? 83.208 57.581 53.058 1.00 24.07 103 SER A C 1
ATOM 819 O O . SER A 1 103 ? 84.024 58.482 52.826 1.00 25.64 103 SER A O 1
ATOM 822 N N . HIS A 1 104 ? 83.419 56.655 53.979 1.00 24.31 104 HIS A N 1
ATOM 823 C CA . HIS A 1 104 ? 84.636 56.629 54.781 1.00 24.43 104 HIS A CA 1
ATOM 824 C C . HIS A 1 104 ? 85.798 55.889 54.141 1.00 25.42 104 HIS A C 1
ATOM 825 O O . HIS A 1 104 ? 86.834 55.733 54.756 1.00 26.56 104 HIS A O 1
ATOM 832 N N . GLY A 1 105 ? 85.605 55.376 52.936 1.00 26.02 105 GLY A N 1
ATOM 833 C CA . GLY A 1 105 ? 86.647 54.677 52.219 1.00 25.69 105 GLY A CA 1
ATOM 834 C C . GLY A 1 105 ? 87.007 53.291 52.697 1.00 26.10 105 GLY A C 1
ATOM 835 O O . GLY A 1 105 ? 87.941 52.696 52.169 1.00 26.52 105 GLY A O 1
ATOM 836 N N . LYS A 1 106 ? 86.284 52.760 53.684 1.00 25.24 106 LYS A N 1
ATOM 837 C CA . LYS A 1 106 ? 86.604 51.460 54.255 1.00 24.90 106 LYS A CA 1
ATOM 838 C C . LYS A 1 106 ? 85.548 50.405 53.884 1.00 23.58 106 LYS A C 1
ATOM 839 O O . LYS A 1 106 ? 84.534 50.727 53.275 1.00 23.07 106 LYS A O 1
ATOM 845 N N . VAL A 1 107 ? 85.804 49.161 54.280 1.00 22.11 107 VAL A N 1
ATOM 846 C CA . VAL A 1 107 ? 84.834 48.080 54.152 1.00 21.42 107 VAL A CA 1
ATOM 847 C C . VAL A 1 107 ? 83.586 48.414 54.980 1.00 20.26 107 VAL A C 1
ATOM 848 O O . VAL A 1 107 ? 83.686 48.885 56.099 1.00 19.21 107 VAL A O 1
ATOM 852 N N . VAL A 1 108 ? 82.420 48.199 54.383 1.00 19.13 108 VAL A N 1
ATOM 853 C CA . VAL A 1 108 ? 81.155 48.323 55.078 1.00 18.58 108 VAL A CA 1
ATOM 854 C C . VAL A 1 108 ? 80.444 46.986 55.083 1.00 17.94 108 VAL A C 1
ATOM 855 O O . VAL A 1 108 ? 80.288 46.333 54.040 1.00 17.36 108 VAL A O 1
ATOM 859 N N . VAL A 1 109 ? 80.012 46.577 56.271 1.00 17.98 109 VAL A N 1
ATOM 860 C CA . VAL A 1 109 ? 79.249 45.348 56.467 1.00 17.34 109 VAL A CA 1
ATOM 861 C C . VAL A 1 109 ? 77.833 45.722 56.911 1.00 17.31 109 VAL A C 1
ATOM 862 O O . VAL A 1 109 ? 77.668 46.506 57.830 1.00 16.85 109 VAL A O 1
ATOM 866 N N . THR A 1 110 ? 76.833 45.126 56.274 1.00 16.13 110 THR A N 1
ATOM 867 C CA . THR A 1 110 ? 75.430 45.417 56.528 1.00 17.19 110 THR A CA 1
ATOM 868 C C . THR A 1 110 ? 74.599 44.122 56.664 1.00 16.53 110 THR A C 1
ATOM 869 O O . THR A 1 110 ? 74.948 43.056 56.154 1.00 16.65 110 THR A O 1
ATOM 873 N N . GLY A 1 111 ? 73.511 44.217 57.393 1.00 16.76 111 GLY A N 1
ATOM 874 C CA . GLY A 1 111 ? 72.466 43.210 57.323 1.00 16.64 111 GLY A CA 1
ATOM 875 C C . GLY A 1 111 ? 71.311 43.791 56.532 1.00 16.22 111 GLY A C 1
ATOM 876 O O . GLY A 1 111 ? 71.494 44.641 55.684 1.00 16.01 111 GLY A O 1
ATOM 877 N N . GLY A 1 112 ? 70.110 43.367 56.875 1.00 16.21 112 GLY A N 1
ATOM 878 C CA . GLY A 1 112 ? 68.905 43.856 56.253 1.00 16.20 112 GLY A CA 1
ATOM 879 C C . GLY A 1 112 ? 68.519 45.302 56.522 1.00 16.05 112 GLY A C 1
ATOM 880 O O . GLY A 1 112 ? 69.057 45.963 57.419 1.00 16.38 112 GLY A O 1
ATOM 881 N N . PHE A 1 113 ? 67.578 45.778 55.717 1.00 16.13 113 PHE A N 1
ATOM 882 C CA . PHE A 1 113 ? 67.062 47.146 55.753 1.00 16.52 113 PHE A CA 1
ATOM 883 C C . PHE A 1 113 ? 65.550 47.246 56.076 1.00 16.85 113 PHE A C 1
ATOM 884 O O . PHE A 1 113 ? 65.147 48.046 56.905 1.00 17.38 113 PHE A O 1
ATOM 892 N N . GLN A 1 114 ? 64.719 46.489 55.374 1.00 17.26 114 GLN A N 1
ATOM 893 C CA . GLN A 1 114 ? 63.295 46.800 55.314 1.00 17.59 114 GLN A CA 1
ATOM 894 C C . GLN A 1 114 ? 62.478 45.551 55.100 1.00 17.66 114 GLN A C 1
ATOM 895 O O . GLN A 1 114 ? 62.862 44.739 54.288 1.00 17.56 114 GLN A O 1
ATOM 901 N N . PRO A 1 115 ? 61.333 45.412 55.794 1.00 18.17 115 PRO A N 1
ATOM 902 C CA . PRO A 1 115 ? 60.461 44.278 55.527 1.00 18.22 115 PRO A CA 1
ATOM 903 C C . PRO A 1 115 ? 60.040 44.155 54.050 1.00 18.58 115 PRO A C 1
ATOM 904 O O . PRO A 1 115 ? 59.992 45.158 53.323 1.00 18.40 115 PRO A O 1
ATOM 908 N N . GLY A 1 116 ? 59.778 42.921 53.651 1.00 18.72 116 GLY A N 1
ATOM 909 C CA . GLY A 1 116 ? 59.254 42.561 52.357 1.00 19.22 116 GLY A CA 1
ATOM 910 C C . GLY A 1 116 ? 60.315 42.197 51.332 1.00 19.70 116 GLY A C 1
ATOM 911 O O . GLY A 1 116 ? 59.990 42.046 50.171 1.00 19.63 116 GLY A O 1
ATOM 912 N N . GLN A 1 117 ? 61.570 42.057 51.764 1.00 19.12 117 GLN A N 1
ATOM 913 C CA . GLN A 1 117 ? 62.675 41.726 50.861 1.00 19.28 117 GLN A CA 1
ATOM 914 C C . GLN A 1 117 ? 63.677 40.829 51.583 1.00 19.77 117 GLN A C 1
ATOM 915 O O . GLN A 1 117 ? 63.534 40.532 52.783 1.00 19.46 117 GLN A O 1
ATOM 921 N N . SER A 1 118 ? 64.670 40.364 50.841 1.00 19.84 118 SER A N 1
ATOM 922 C CA . SER A 1 118 ? 65.740 39.541 51.402 1.00 19.86 118 SER A CA 1
ATOM 923 C C . SER A 1 118 ? 67.043 40.330 51.466 1.00 19.19 118 SER A C 1
ATOM 924 O O . SER A 1 118 ? 67.134 41.434 50.961 1.00 17.93 118 SER A O 1
ATOM 927 N N . THR A 1 119 ? 68.056 39.724 52.074 1.00 19.68 119 THR A N 1
ATOM 928 C CA . THR A 1 119 ? 69.396 40.302 52.077 1.00 20.32 119 THR A CA 1
ATOM 929 C C . THR A 1 119 ? 70.043 40.276 50.683 1.00 20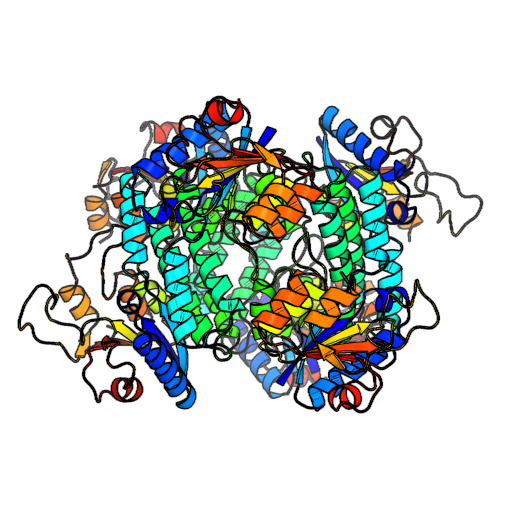.24 119 THR A C 1
ATOM 930 O O . THR A 1 119 ? 70.952 41.026 50.441 1.00 20.18 119 THR A O 1
ATOM 934 N N . ALA A 1 120 ? 69.559 39.440 49.770 1.00 20.93 120 ALA A N 1
ATOM 935 C CA . ALA A 1 120 ? 70.035 39.523 48.361 1.00 20.72 120 ALA A CA 1
ATOM 936 C C . ALA A 1 120 ? 69.606 40.848 47.733 1.00 19.77 120 ALA A C 1
ATOM 937 O O . ALA A 1 120 ? 70.374 41.451 47.017 1.00 19.73 120 ALA A O 1
ATOM 939 N N . ALA A 1 121 ? 68.395 41.314 48.055 1.00 19.41 121 ALA A N 1
ATOM 940 C CA . ALA A 1 121 ? 67.931 42.612 47.572 1.00 18.83 121 ALA A CA 1
ATOM 941 C C . ALA A 1 121 ? 68.769 43.753 48.161 1.00 18.13 121 ALA A C 1
ATOM 942 O O . ALA A 1 121 ? 69.155 44.678 47.451 1.00 17.96 121 ALA A O 1
ATOM 944 N N . VAL A 1 122 ? 69.087 43.666 49.445 1.00 17.36 122 VAL A N 1
ATOM 945 C CA . VAL A 1 122 ? 70.003 44.624 50.102 1.00 16.95 122 VAL A CA 1
ATOM 946 C C . VAL A 1 122 ? 71.357 44.645 49.383 1.00 16.26 122 VAL A C 1
ATOM 947 O O . VAL A 1 122 ? 71.886 45.709 49.096 1.00 15.45 122 VAL A O 1
ATOM 951 N N . ALA A 1 123 ? 71.892 43.472 49.066 1.00 16.46 123 ALA A N 1
ATOM 952 C CA . ALA A 1 123 ? 73.180 43.398 48.349 1.00 16.97 123 ALA A CA 1
ATOM 953 C C . ALA A 1 123 ? 73.102 44.105 46.983 1.00 16.82 123 ALA A C 1
ATOM 954 O O . ALA A 1 123 ? 74.022 44.814 46.609 1.00 16.40 123 ALA A O 1
ATOM 956 N N . ALA A 1 124 ? 72.003 43.889 46.257 1.00 16.59 124 ALA A N 1
ATOM 957 C CA . ALA A 1 124 ? 71.779 44.568 44.990 1.00 17.15 124 ALA A CA 1
ATOM 958 C C . ALA A 1 124 ? 71.699 46.092 45.162 1.00 17.03 124 ALA A C 1
ATOM 959 O O . ALA A 1 124 ? 72.335 46.827 44.388 1.00 16.06 124 ALA A O 1
ATOM 961 N N . LEU A 1 125 ? 70.924 46.551 46.162 1.00 16.26 125 LEU A N 1
ATOM 962 C CA . LEU A 1 125 ? 70.766 47.985 46.426 1.00 17.42 125 LEU A CA 1
ATOM 963 C C . LEU A 1 125 ? 72.105 48.644 46.775 1.00 16.98 125 LEU A C 1
ATOM 964 O O . LEU A 1 125 ? 72.439 49.698 46.328 1.00 16.57 125 LEU A O 1
ATOM 969 N N . VAL A 1 126 ? 72.868 47.940 47.565 1.00 17.90 126 VAL A N 1
ATOM 970 C CA . VAL A 1 126 ? 74.164 48.393 48.019 1.00 18.84 126 VAL A CA 1
ATOM 971 C C . VAL A 1 126 ? 75.181 48.362 46.870 1.00 18.55 126 VAL A C 1
ATOM 972 O O . VAL A 1 126 ? 76.011 49.229 46.774 1.00 17.92 126 VAL A O 1
ATOM 976 N N . ALA A 1 127 ? 75.091 47.369 45.994 1.00 18.76 127 ALA A N 1
ATOM 977 C CA . ALA A 1 127 ? 75.919 47.336 44.777 1.00 19.09 127 ALA A CA 1
ATOM 978 C C . ALA A 1 127 ? 75.613 48.533 43.896 1.00 19.17 127 ALA A C 1
ATOM 979 O O . ALA A 1 127 ? 76.513 49.222 43.421 1.00 18.82 127 ALA A O 1
ATOM 981 N N . GLU A 1 128 ? 74.323 48.785 43.692 1.00 20.07 128 GLU A N 1
ATOM 982 C CA . GLU A 1 128 ? 73.868 49.927 42.919 1.00 20.80 128 GLU A CA 1
ATOM 983 C C . GLU A 1 128 ? 74.352 51.262 43.503 1.00 21.08 128 GLU A C 1
ATOM 984 O O . GLU A 1 128 ? 74.840 52.126 42.759 1.00 21.16 128 GLU A O 1
ATOM 990 N N . ALA A 1 129 ? 74.217 51.430 44.815 1.00 20.71 129 ALA A N 1
ATOM 991 C CA . ALA A 1 129 ? 74.609 52.683 45.458 1.00 21.62 129 ALA A CA 1
ATOM 992 C C . ALA A 1 129 ? 76.117 52.901 45.479 1.00 22.23 129 ALA A C 1
ATOM 993 O O . ALA A 1 129 ? 76.560 54.043 45.543 1.00 22.78 129 ALA A O 1
ATOM 995 N N . SER A 1 130 ? 76.899 51.817 45.477 1.00 22.71 130 SER A N 1
ATOM 996 C CA . SER A 1 130 ? 78.344 51.916 45.516 1.00 23.21 130 SER A CA 1
ATOM 997 C C . SER A 1 130 ? 78.991 51.882 44.109 1.00 24.01 130 SER A C 1
ATOM 998 O O . SER A 1 130 ? 80.201 51.804 44.007 1.00 24.44 130 SER A O 1
ATOM 1001 N N . SER A 1 131 ? 78.176 51.926 43.058 1.00 24.72 131 SER A N 1
ATOM 1002 C CA . SER A 1 131 ? 78.627 51.720 41.665 1.00 25.79 131 SER A CA 1
ATOM 1003 C C . SER A 1 131 ? 79.454 50.441 41.474 1.00 25.87 131 SER A C 1
ATOM 1004 O O . SER A 1 131 ? 80.421 50.425 40.718 1.00 26.14 131 SER A O 1
ATOM 1007 N N . SER A 1 132 ? 79.059 49.373 42.154 1.00 25.19 132 SER A N 1
ATOM 1008 C CA . SER A 1 132 ? 79.702 48.105 41.983 1.00 25.04 132 SER A CA 1
ATOM 1009 C C . SER A 1 132 ? 79.120 47.477 40.708 1.00 25.37 132 SER A C 1
ATOM 1010 O O . SER A 1 132 ? 77.918 47.450 40.527 1.00 25.11 132 SER A O 1
ATOM 1013 N N . LYS A 1 133 ? 79.991 47.028 39.809 1.00 25.24 133 LYS A N 1
ATOM 1014 C CA . LYS A 1 133 ? 79.571 46.388 38.580 1.00 25.92 133 LYS A CA 1
ATOM 1015 C C . LYS A 1 133 ? 79.318 44.905 38.772 1.00 24.51 133 LYS A C 1
ATOM 1016 O O . LYS A 1 133 ? 78.703 44.311 37.937 1.00 23.07 133 LYS A O 1
ATOM 1022 N N . THR A 1 134 ? 79.826 44.347 39.874 1.00 24.49 134 THR A N 1
ATOM 1023 C CA . THR A 1 134 ? 79.735 42.945 40.209 1.00 24.34 134 THR A CA 1
ATOM 1024 C C . THR A 1 134 ? 79.235 42.758 41.656 1.00 23.39 134 THR A C 1
ATOM 1025 O O . THR A 1 134 ? 79.745 43.365 42.599 1.00 22.01 134 THR A O 1
ATOM 1029 N N . LEU A 1 135 ? 78.227 41.898 41.777 1.00 22.83 135 LEU A N 1
ATOM 1030 C CA . LEU A 1 135 ? 77.723 41.390 43.043 1.00 22.24 135 LEU A CA 1
ATOM 1031 C C . LEU A 1 135 ? 78.012 39.905 43.095 1.00 21.57 135 LEU A C 1
ATOM 1032 O O . LEU A 1 135 ? 77.560 39.136 42.219 1.00 20.62 135 LEU A O 1
ATOM 1037 N N . VAL A 1 136 ? 78.749 39.504 44.116 1.00 20.67 136 VAL A N 1
ATOM 1038 C CA . VAL A 1 136 ? 79.038 38.111 44.390 1.00 20.96 136 VAL A CA 1
ATOM 1039 C C . VAL A 1 136 ? 78.086 37.582 45.461 1.00 21.22 136 VAL A C 1
ATOM 1040 O O . VAL A 1 136 ? 77.975 38.161 46.562 1.00 20.64 136 VAL A O 1
ATOM 1044 N N . VAL A 1 137 ? 77.384 36.508 45.124 1.00 21.07 137 VAL A N 1
ATOM 1045 C CA . VAL A 1 137 ? 76.519 35.787 46.051 1.00 21.43 137 VAL A CA 1
ATOM 1046 C C . VAL A 1 137 ? 77.246 34.497 46.435 1.00 22.04 137 VAL A C 1
ATOM 1047 O O . VAL A 1 137 ? 77.338 33.552 45.616 1.00 22.05 137 VAL A O 1
ATOM 1051 N N . ALA A 1 138 ? 77.774 34.478 47.658 1.00 22.03 138 ALA A N 1
ATOM 1052 C CA . ALA A 1 138 ? 78.500 33.347 48.199 1.00 22.29 138 ALA A CA 1
ATOM 1053 C C . ALA A 1 138 ? 77.554 32.525 49.086 1.00 23.12 138 ALA A C 1
ATOM 1054 O O . ALA A 1 138 ? 77.165 32.945 50.178 1.00 22.33 138 ALA A O 1
ATOM 1056 N N . THR A 1 139 ? 77.184 31.362 48.581 1.00 23.62 139 THR A N 1
ATOM 1057 C CA . THR A 1 139 ? 76.138 30.570 49.168 1.00 24.66 139 THR A CA 1
ATOM 1058 C C . THR A 1 139 ? 76.585 29.111 49.322 1.00 24.70 139 THR A C 1
ATOM 1059 O O . THR A 1 139 ? 77.760 28.794 49.152 1.00 24.27 139 THR A O 1
ATOM 1063 N N . ASN A 1 140 ? 75.667 28.243 49.719 1.00 25.30 140 ASN A N 1
ATOM 1064 C CA . ASN A 1 140 ? 76.014 26.865 50.075 1.00 26.02 140 ASN A CA 1
ATOM 1065 C C . ASN A 1 140 ? 75.869 25.888 48.912 1.00 26.30 140 ASN A C 1
ATOM 1066 O O . ASN A 1 140 ? 76.122 24.711 49.069 1.00 27.29 140 ASN A O 1
ATOM 1071 N N . VAL A 1 141 ? 75.774 26.421 47.695 1.00 24.63 141 VAL A N 1
ATOM 1072 C CA . VAL A 1 141 ? 75.791 25.624 46.477 1.00 24.76 141 VAL A CA 1
ATOM 1073 C C . VAL A 1 141 ? 76.807 26.253 45.502 1.00 24.87 141 VAL A C 1
ATOM 1074 O O . VAL A 1 141 ? 77.216 27.411 45.659 1.00 22.74 141 VAL A O 1
ATOM 1078 N N . ASP A 1 142 ? 77.212 25.480 44.507 1.00 26.84 142 ASP A N 1
ATOM 1079 C CA . ASP A 1 142 ? 78.309 25.870 43.607 1.00 27.22 142 ASP A CA 1
ATOM 1080 C C . ASP A 1 142 ? 77.948 26.945 42.592 1.00 26.74 142 ASP A C 1
ATOM 1081 O O . ASP A 1 142 ? 78.820 27.593 42.046 1.00 26.20 142 ASP A O 1
ATOM 1086 N N . GLY A 1 143 ? 76.661 27.095 42.323 1.00 26.30 143 GLY A N 1
ATOM 1087 C CA . GLY A 1 143 ? 76.182 28.032 41.340 1.00 27.08 143 GLY A CA 1
ATOM 1088 C C . GLY A 1 143 ? 74.682 27.911 41.204 1.00 27.12 143 GLY A C 1
ATOM 1089 O O . GLY A 1 143 ? 74.022 27.366 42.076 1.00 26.32 143 GLY A O 1
ATOM 1090 N N . VAL A 1 144 ? 74.162 28.446 40.112 1.00 27.92 144 VAL A N 1
ATOM 1091 C CA . VAL A 1 144 ? 72.767 28.298 39.747 1.00 28.65 144 VAL A CA 1
ATOM 1092 C C . VAL A 1 144 ? 72.608 26.966 39.005 1.00 29.27 144 VAL A C 1
ATOM 1093 O O . VAL A 1 144 ? 73.371 26.657 38.070 1.00 28.39 144 VAL A O 1
ATOM 1097 N N . TYR A 1 145 ? 71.639 26.169 39.425 1.00 27.61 145 TYR A N 1
ATOM 1098 C CA . TYR A 1 145 ? 71.306 24.940 38.711 1.00 27.49 145 TYR A CA 1
ATOM 1099 C C . TYR A 1 145 ? 69.973 25.074 37.995 1.00 27.33 145 TYR A C 1
ATOM 1100 O O . TYR A 1 145 ? 69.255 26.050 38.217 1.00 26.82 145 TYR A O 1
ATOM 1109 N N . GLU A 1 146 ? 69.669 24.098 37.133 1.00 27.99 146 GLU A N 1
ATOM 1110 C CA . GLU A 1 146 ? 68.388 24.018 36.388 1.00 29.48 146 GLU A CA 1
ATOM 1111 C C . GLU A 1 146 ? 67.208 24.129 37.345 1.00 28.80 146 GLU A C 1
ATOM 1112 O O . GLU A 1 146 ? 66.231 24.809 37.076 1.00 28.09 146 GLU A O 1
ATOM 1118 N N . LYS A 1 147 ? 67.355 23.458 38.473 1.00 29.34 147 LYS A N 1
ATOM 1119 C CA . LYS A 1 147 ? 66.385 23.455 39.574 1.00 30.76 147 LYS A CA 1
ATOM 1120 C C . LYS A 1 147 ? 67.179 23.362 40.865 1.00 30.44 147 LYS A C 1
ATOM 1121 O O . LYS A 1 147 ? 68.392 23.120 40.829 1.00 29.26 147 LYS A O 1
ATOM 1127 N N . ASP A 1 148 ? 66.482 23.522 41.993 1.00 31.38 148 ASP A N 1
ATOM 1128 C CA . ASP A 1 148 ? 67.105 23.561 43.323 1.00 32.21 148 ASP A CA 1
ATOM 1129 C C . ASP A 1 148 ? 67.907 22.294 43.587 1.00 32.70 148 ASP A C 1
ATOM 1130 O O . ASP A 1 148 ? 67.340 21.226 43.684 1.00 32.00 148 ASP A O 1
ATOM 1135 N N . PRO A 1 149 ? 69.243 22.418 43.701 1.00 33.96 149 PRO A N 1
ATOM 1136 C CA . PRO A 1 149 ? 70.074 21.222 43.775 1.00 35.32 149 PRO A CA 1
ATOM 1137 C C . PRO A 1 149 ? 69.974 20.460 45.108 1.00 36.63 149 PRO A C 1
ATOM 1138 O O . PRO A 1 149 ? 70.488 19.345 45.203 1.00 37.00 149 PRO A O 1
ATOM 1142 N N . ARG A 1 150 ? 69.344 21.055 46.121 1.00 37.88 150 ARG A N 1
ATOM 1143 C CA . ARG A 1 150 ? 69.149 20.363 47.379 1.00 39.03 150 ARG A CA 1
ATOM 1144 C C . ARG A 1 150 ? 67.765 19.706 47.461 1.00 39.83 150 ARG A C 1
ATOM 1145 O O . ARG A 1 150 ? 67.434 19.063 48.458 1.00 40.40 150 ARG A O 1
ATOM 1153 N N . ILE A 1 151 ? 66.981 19.834 46.393 1.00 40.14 151 ILE A N 1
ATOM 1154 C CA . ILE A 1 151 ? 65.857 18.947 46.159 1.00 40.17 151 ILE A CA 1
ATOM 1155 C C . ILE A 1 151 ? 66.340 17.913 45.150 1.00 40.40 151 ILE A C 1
ATOM 1156 O O . ILE A 1 151 ? 66.527 16.732 45.482 1.00 40.83 151 ILE A O 1
ATOM 1161 N N . TYR A 1 152 ? 66.625 18.387 43.942 1.00 40.08 152 TYR A N 1
ATOM 1162 C CA . TYR A 1 152 ? 66.709 17.546 42.756 1.00 39.94 152 TYR A CA 1
ATOM 1163 C C . TYR A 1 152 ? 68.095 17.039 42.477 1.00 40.27 152 TYR A C 1
ATOM 1164 O O . TYR A 1 152 ? 68.994 17.806 42.126 1.00 40.36 152 TYR A O 1
ATOM 1173 N N . ALA A 1 153 ? 68.266 15.733 42.597 1.00 40.97 153 ALA A N 1
ATOM 1174 C CA . ALA A 1 153 ? 69.556 15.124 42.318 1.00 41.53 153 ALA A CA 1
ATOM 1175 C C . ALA A 1 153 ? 69.852 15.164 40.815 1.00 41.72 153 ALA A C 1
ATOM 1176 O O . ALA A 1 153 ? 68.946 15.284 39.968 1.00 41.57 153 ALA A O 1
ATOM 1178 N N . ASP A 1 154 ? 71.130 15.062 40.491 1.00 42.01 154 ASP A N 1
ATOM 1179 C CA . ASP A 1 154 ? 71.557 15.108 39.102 1.00 42.19 154 ASP A CA 1
ATOM 1180 C C . ASP A 1 154 ? 70.896 16.250 38.349 1.00 41.65 154 ASP A C 1
ATOM 1181 O O . ASP A 1 154 ? 70.234 16.052 37.349 1.00 42.73 154 ASP A O 1
ATOM 1186 N N . VAL A 1 155 ? 71.063 17.452 38.874 1.00 40.36 155 VAL A N 1
ATOM 1187 C CA . VAL A 1 155 ? 70.633 18.659 38.198 1.00 39.21 155 VAL A CA 1
ATOM 1188 C C . VAL A 1 155 ? 71.964 19.366 37.824 1.00 37.88 155 VAL A C 1
ATOM 1189 O O . VAL A 1 155 ? 72.988 19.155 38.481 1.00 35.72 155 VAL A O 1
ATOM 1193 N N . LYS A 1 156 ? 71.980 20.094 36.714 1.00 37.03 156 LYS A N 1
ATOM 1194 C CA . LYS A 1 156 ? 73.244 20.602 36.153 1.00 37.42 156 LYS A CA 1
ATOM 1195 C C . LYS A 1 156 ? 73.471 22.071 36.460 1.00 36.00 156 LYS A C 1
ATOM 1196 O O . LYS A 1 156 ? 72.580 22.899 36.285 1.00 33.97 156 LYS A O 1
ATOM 1202 N N . LEU A 1 157 ? 74.690 22.380 36.875 1.00 36.67 157 LEU A N 1
ATOM 1203 C CA . LEU A 1 157 ? 75.067 23.760 37.132 1.00 36.30 157 LEU A CA 1
ATOM 1204 C C . LEU A 1 157 ? 75.112 24.518 35.815 1.00 35.44 157 LEU A C 1
ATOM 1205 O O . LEU A 1 157 ? 75.619 24.011 34.827 1.00 34.86 157 LEU A O 1
ATOM 1210 N N . ILE A 1 158 ? 74.541 25.718 35.816 1.00 34.18 158 ILE A N 1
ATOM 1211 C CA . ILE A 1 158 ? 74.496 26.594 34.658 1.00 33.58 158 ILE A CA 1
ATOM 1212 C C . ILE A 1 158 ? 75.588 27.666 34.809 1.00 33.01 158 ILE A C 1
ATOM 1213 O O . ILE A 1 158 ? 75.428 28.606 35.587 1.00 32.29 158 ILE A O 1
ATOM 1218 N N . PRO A 1 159 ? 76.705 27.525 34.066 1.00 31.98 159 PRO A N 1
ATOM 1219 C CA . PRO A 1 159 ? 77.814 28.450 34.240 1.00 31.84 159 PRO A CA 1
ATOM 1220 C C . PRO A 1 159 ? 77.584 29.894 33.767 1.00 30.90 159 PRO A C 1
ATOM 1221 O O . PRO A 1 159 ? 78.190 30.808 34.312 1.00 29.63 159 PRO A O 1
ATOM 1225 N N . HIS A 1 160 ? 76.728 30.099 32.767 1.00 30.03 160 HIS A N 1
ATOM 1226 C CA . HIS A 1 160 ? 76.487 31.432 32.199 1.00 30.16 160 HIS A CA 1
ATOM 1227 C C . HIS A 1 160 ? 75.020 31.524 31.823 1.00 29.32 160 HIS A C 1
ATOM 1228 O O . HIS A 1 160 ? 74.502 30.658 31.160 1.00 27.32 160 HIS A O 1
ATOM 1235 N N . LEU A 1 161 ? 74.346 32.555 32.309 1.00 30.04 161 LEU A N 1
ATOM 1236 C CA . LEU A 1 161 ? 72.925 32.760 32.066 1.00 30.42 161 LEU A CA 1
ATOM 1237 C C . LEU A 1 161 ? 72.614 34.245 32.188 1.00 30.42 161 LEU A C 1
ATOM 1238 O O . LEU A 1 161 ? 73.509 35.032 32.500 1.00 29.77 161 LEU A O 1
ATOM 1243 N N . THR A 1 162 ? 71.361 34.611 31.908 1.00 30.40 162 THR A N 1
ATOM 1244 C CA . THR A 1 162 ? 70.905 35.989 32.050 1.00 31.11 162 THR A CA 1
ATOM 1245 C C . THR A 1 162 ? 69.936 36.098 33.215 1.00 31.03 162 THR A C 1
ATOM 1246 O O . THR A 1 162 ? 69.477 35.083 33.745 1.00 30.26 162 THR A O 1
ATOM 1250 N N . THR A 1 163 ? 69.592 37.332 33.566 1.00 31.94 163 THR A N 1
ATOM 1251 C CA . THR A 1 163 ? 68.575 37.577 34.591 1.00 32.98 163 THR A CA 1
ATOM 1252 C C . THR A 1 163 ? 67.183 37.092 34.175 1.00 33.53 163 THR A C 1
ATOM 1253 O O . THR A 1 163 ? 66.378 36.743 35.040 1.00 33.32 163 THR A O 1
ATOM 1257 N N . GLN A 1 164 ? 66.901 37.094 32.870 1.00 33.86 164 GLN A N 1
ATOM 1258 C CA . GLN A 1 164 ? 65.606 36.569 32.377 1.00 35.11 164 GLN A CA 1
ATOM 1259 C C . GLN A 1 164 ? 65.548 35.043 32.512 1.00 34.81 164 GLN A C 1
ATOM 1260 O O . GLN A 1 164 ? 64.519 34.523 32.880 1.00 34.42 164 GLN A O 1
ATOM 1266 N N . ASP A 1 165 ? 66.664 34.351 32.279 1.00 36.03 165 ASP A N 1
ATOM 1267 C CA . ASP A 1 165 ? 66.786 32.909 32.577 1.00 36.78 165 ASP A CA 1
ATOM 1268 C C . ASP A 1 165 ? 66.573 32.616 34.054 1.00 37.07 165 ASP A C 1
ATOM 1269 O O . ASP A 1 165 ? 65.855 31.704 34.415 1.00 36.07 165 ASP A O 1
ATOM 1274 N N . LEU A 1 166 ? 67.229 33.398 34.902 1.00 38.28 166 LEU A N 1
ATOM 1275 C CA . LEU A 1 166 ? 67.167 33.187 36.347 1.00 39.47 166 LEU A CA 1
ATOM 1276 C C . LEU A 1 166 ? 65.752 33.333 36.851 1.00 40.22 166 LEU A C 1
ATOM 1277 O O . LEU A 1 166 ? 65.281 32.522 37.619 1.00 39.58 166 LEU A O 1
ATOM 1282 N N . ARG A 1 167 ? 65.085 34.385 36.412 1.00 41.65 167 ARG A N 1
ATOM 1283 C CA . ARG A 1 167 ? 63.697 34.594 36.784 1.00 43.92 167 ARG A CA 1
ATOM 1284 C C . ARG A 1 167 ? 62.862 33.348 36.486 1.00 45.05 167 ARG A C 1
ATOM 1285 O O . ARG A 1 167 ? 62.134 32.882 37.351 1.00 44.94 167 ARG A O 1
ATOM 1293 N N . LYS A 1 168 ? 63.004 32.797 35.276 1.00 47.26 168 LYS A N 1
ATOM 1294 C CA . LYS A 1 168 ? 62.285 31.578 34.873 1.00 48.70 168 LYS A CA 1
ATOM 1295 C C . LYS A 1 168 ? 62.645 30.366 35.746 1.00 48.96 168 LYS A C 1
ATOM 1296 O O . LYS A 1 168 ? 61.767 29.603 36.160 1.00 48.71 168 LYS A O 1
ATOM 1302 N N . ILE A 1 169 ? 63.934 30.213 36.032 1.00 49.30 169 ILE A N 1
ATOM 1303 C CA . ILE A 1 169 ? 64.416 29.165 36.930 1.00 49.83 169 ILE A CA 1
ATOM 1304 C C . ILE A 1 169 ? 63.821 29.298 38.341 1.00 50.52 169 ILE A C 1
ATOM 1305 O O . ILE A 1 169 ? 63.441 28.303 38.952 1.00 50.36 169 ILE A O 1
ATOM 1310 N N . LEU A 1 170 ? 63.739 30.527 38.840 1.00 51.40 170 LEU A N 1
ATOM 1311 C CA . LEU A 1 170 ? 63.221 30.797 40.183 1.00 52.37 170 LEU A CA 1
ATOM 1312 C C . LEU A 1 170 ? 61.708 31.076 40.215 1.00 53.24 170 LEU A C 1
ATOM 1313 O O . LEU A 1 170 ? 61.119 31.129 41.289 1.00 53.65 170 LEU A O 1
ATOM 1318 N N . GLU A 1 171 ? 61.101 31.236 39.040 1.00 54.41 171 GLU A N 1
ATOM 1319 C CA . GLU A 1 171 ? 59.653 31.462 38.874 1.00 55.04 171 GLU A CA 1
ATOM 1320 C C . GLU A 1 171 ? 59.249 32.820 39.466 1.00 55.84 171 GLU A C 1
ATOM 1321 O O . GLU A 1 171 ? 59.930 33.843 39.252 1.00 56.48 171 GLU A O 1
ATOM 1327 N N . GLU A 1 182 ? 66.529 30.656 48.074 1.00 42.89 182 GLU A N 1
ATOM 1328 C CA . GLU A 1 182 ? 65.976 31.951 47.647 1.00 42.71 182 GLU A CA 1
ATOM 1329 C C . GLU A 1 182 ? 66.856 32.616 46.585 1.00 42.23 182 GLU A C 1
ATOM 1330 O O . GLU A 1 182 ? 66.364 33.084 45.564 1.00 43.22 182 GLU A O 1
ATOM 1336 N N . LEU A 1 183 ? 68.152 32.662 46.853 1.00 41.41 183 LEU A N 1
ATOM 1337 C CA . LEU A 1 183 ? 69.174 33.160 45.914 1.00 40.74 183 LEU A CA 1
ATOM 1338 C C . LEU A 1 183 ? 69.055 34.652 45.575 1.00 39.75 183 LEU A C 1
ATOM 1339 O O . LEU A 1 183 ? 69.833 35.438 46.079 1.00 39.81 183 LEU A O 1
ATOM 1344 N N . LEU A 1 184 ? 68.110 35.019 44.710 1.00 38.45 184 LEU A N 1
ATOM 1345 C CA . LEU A 1 184 ? 67.807 36.426 44.409 1.00 37.63 184 LEU A CA 1
ATOM 1346 C C . LEU A 1 184 ? 66.301 36.608 44.375 1.00 36.63 184 LEU A C 1
ATOM 1347 O O . LEU A 1 184 ? 65.601 35.852 43.694 1.00 36.99 184 LEU A O 1
ATOM 1352 N N . ASP A 1 185 ? 65.800 37.613 45.079 1.00 34.92 185 ASP A N 1
ATOM 1353 C CA . ASP A 1 185 ? 64.353 37.899 45.090 1.00 33.62 185 ASP A CA 1
ATOM 1354 C C . ASP A 1 185 ? 64.018 38.919 43.980 1.00 31.95 185 ASP A C 1
ATOM 1355 O O . ASP A 1 185 ? 64.920 39.358 43.281 1.00 30.67 185 ASP A O 1
ATOM 1360 N N . PRO A 1 186 ? 62.720 39.238 43.781 1.00 31.28 186 PRO A N 1
ATOM 1361 C CA . PRO A 1 186 ? 62.302 40.200 42.744 1.00 30.22 186 PRO A CA 1
ATOM 1362 C C . PRO A 1 186 ? 62.968 41.564 42.807 1.00 28.97 186 PRO A C 1
ATOM 1363 O O . PRO A 1 186 ? 63.375 42.087 41.778 1.00 28.37 186 PRO A O 1
ATOM 1367 N N . LEU A 1 187 ? 63.117 42.126 44.001 1.00 27.36 187 LEU A N 1
ATOM 1368 C CA . LEU A 1 187 ? 63.780 43.411 44.115 1.00 26.72 187 LEU A CA 1
ATOM 1369 C C . LEU A 1 187 ? 65.246 43.307 43.663 1.00 25.38 187 LEU A C 1
ATOM 1370 O O . LEU A 1 187 ? 65.726 44.173 42.949 1.00 23.96 187 LEU A O 1
ATOM 1375 N N . ALA A 1 188 ? 65.945 42.258 44.104 1.00 24.34 188 ALA A N 1
ATOM 1376 C CA . ALA A 1 188 ? 67.317 42.065 43.722 1.00 24.52 188 ALA A CA 1
ATOM 1377 C C . ALA A 1 188 ? 67.458 42.045 42.187 1.00 24.26 188 ALA A C 1
ATOM 1378 O O . ALA A 1 188 ? 68.344 42.704 41.641 1.00 23.00 188 ALA A O 1
ATOM 1380 N N . ILE A 1 189 ? 66.566 41.308 41.514 1.00 24.37 189 ILE A N 1
ATOM 1381 C CA . ILE A 1 189 ? 66.635 41.165 40.045 1.00 25.10 189 ILE A CA 1
ATOM 1382 C C . ILE A 1 189 ? 66.316 42.467 39.335 1.00 24.49 189 ILE A C 1
ATOM 1383 O O . ILE A 1 189 ? 67.033 42.837 38.434 1.00 23.47 189 ILE A O 1
ATOM 1388 N N . LYS A 1 190 ? 65.285 43.175 39.794 1.00 25.01 190 LYS A N 1
ATOM 1389 C CA . LYS A 1 190 ? 64.954 44.498 39.267 1.00 25.09 190 LYS A CA 1
ATOM 1390 C C . LYS A 1 190 ? 66.146 45.448 39.355 1.00 23.63 190 LYS A C 1
ATOM 1391 O O . LYS A 1 190 ? 66.435 46.180 38.432 1.00 22.27 190 LYS A O 1
ATOM 1397 N N . ILE A 1 191 ? 66.824 45.444 40.489 1.00 22.64 191 ILE A N 1
ATOM 1398 C CA . ILE A 1 191 ? 67.926 46.385 40.718 1.00 22.70 191 ILE A CA 1
ATOM 1399 C C . ILE A 1 191 ? 69.134 46.041 39.838 1.00 21.98 191 ILE A C 1
ATOM 1400 O O . ILE A 1 191 ? 69.730 46.927 39.229 1.00 20.27 191 ILE A O 1
ATOM 1405 N N . VAL A 1 192 ? 69.518 44.770 39.805 1.00 22.11 192 VAL A N 1
ATOM 1406 C CA . VAL A 1 192 ? 70.679 44.408 38.986 1.00 23.37 192 VAL A CA 1
ATOM 1407 C C . VAL A 1 192 ? 70.404 44.636 37.490 1.00 23.25 192 VAL A C 1
ATOM 1408 O O . VAL A 1 192 ? 71.300 45.035 36.793 1.00 22.37 192 VAL A O 1
ATOM 1412 N N . GLU A 1 193 ? 69.154 44.430 37.056 1.00 24.16 193 GLU A N 1
ATOM 1413 C CA . GLU A 1 193 ? 68.750 44.727 35.670 1.00 25.02 193 GLU A CA 1
ATOM 1414 C C . GLU A 1 193 ? 68.814 46.212 35.375 1.00 25.22 193 GLU A C 1
ATOM 1415 O O . GLU A 1 193 ? 69.493 46.602 34.449 1.00 25.22 193 GLU A O 1
ATOM 1421 N N . ARG A 1 194 ? 68.184 47.051 36.194 1.00 25.06 194 ARG A N 1
ATOM 1422 C CA . ARG A 1 194 ? 68.168 48.490 35.895 1.00 25.07 194 ARG A CA 1
ATOM 1423 C C . ARG A 1 194 ? 69.536 49.141 35.967 1.00 25.04 194 ARG A C 1
ATOM 1424 O O . ARG A 1 194 ? 69.796 50.097 35.249 1.00 25.24 194 ARG A O 1
ATOM 1432 N N . SER A 1 195 ? 70.412 48.647 36.832 1.00 25.05 195 SER A N 1
ATOM 1433 C CA . SER A 1 195 ? 71.753 49.226 36.935 1.00 25.40 195 SER A CA 1
ATOM 1434 C C . SER A 1 195 ? 72.844 48.384 36.289 1.00 25.24 195 SER A C 1
ATOM 1435 O O . SER A 1 195 ? 74.030 48.681 36.453 1.00 24.88 195 SER A O 1
ATOM 1438 N N . LYS A 1 196 ? 72.431 47.342 35.571 1.00 25.31 196 LYS A N 1
ATOM 1439 C CA . LYS A 1 196 ? 73.338 46.487 34.809 1.00 25.37 196 LYS A CA 1
ATOM 1440 C C . LYS A 1 196 ? 74.491 45.958 35.644 1.00 25.04 196 LYS A C 1
ATOM 1441 O O . LYS A 1 196 ? 75.657 46.157 35.320 1.00 24.18 196 LYS A O 1
ATOM 1447 N N . ILE A 1 197 ? 74.135 45.258 36.715 1.00 24.66 197 ILE A N 1
ATOM 1448 C CA . ILE A 1 197 ? 75.096 44.686 37.621 1.00 24.44 197 ILE A CA 1
ATOM 1449 C C . ILE A 1 197 ? 75.189 43.194 37.313 1.00 24.47 197 ILE A C 1
ATOM 1450 O O . ILE A 1 197 ? 74.184 42.500 37.223 1.00 23.74 197 ILE A O 1
ATOM 1455 N N . ARG A 1 198 ? 76.413 42.717 37.162 1.00 24.45 198 ARG A N 1
ATOM 1456 C CA . ARG A 1 198 ? 76.664 41.308 36.937 1.00 24.95 198 ARG A CA 1
ATOM 1457 C C . ARG A 1 198 ? 76.668 40.601 38.282 1.00 24.53 198 ARG A C 1
ATOM 1458 O O . ARG A 1 198 ? 77.205 41.133 39.251 1.00 23.30 198 ARG A O 1
ATOM 1466 N N . VAL A 1 199 ? 76.046 39.416 38.336 1.00 24.30 199 VAL A N 1
ATOM 1467 C CA . VAL A 1 199 ? 75.969 38.624 39.548 1.00 24.24 199 VAL A CA 1
ATOM 1468 C C . VAL A 1 199 ? 76.726 37.305 39.356 1.00 24.17 199 VAL A C 1
ATOM 1469 O O . VAL A 1 199 ? 76.506 36.571 38.392 1.00 23.64 199 VAL A O 1
ATOM 1473 N N . ILE A 1 200 ? 77.604 37.010 40.295 1.00 24.03 200 ILE A N 1
ATOM 1474 C CA . ILE A 1 200 ? 78.301 35.740 40.341 1.00 24.15 200 ILE A CA 1
ATOM 1475 C C . ILE A 1 200 ? 77.801 34.958 41.546 1.00 23.87 200 ILE A C 1
ATOM 1476 O O . ILE A 1 200 ? 77.923 35.403 42.676 1.00 23.72 200 ILE A O 1
ATOM 1481 N N . VAL A 1 201 ? 77.240 33.789 41.296 1.00 23.57 201 VAL A N 1
ATOM 1482 C CA . VAL A 1 201 ? 76.856 32.858 42.340 1.00 23.83 201 VAL A CA 1
ATOM 1483 C C . VAL A 1 201 ? 77.954 31.786 42.507 1.00 24.26 201 VAL A C 1
ATOM 1484 O O . VAL A 1 201 ? 78.376 31.136 41.536 1.00 23.22 201 VAL A O 1
ATOM 1488 N N . MET A 1 202 ? 78.423 31.639 43.741 1.00 24.58 202 MET A N 1
ATOM 1489 C CA . MET A 1 202 ? 79.517 30.744 44.066 1.00 25.95 202 MET A CA 1
ATOM 1490 C C . MET A 1 202 ? 79.310 30.099 45.419 1.00 25.72 202 MET A C 1
ATOM 1491 O O . MET A 1 202 ? 78.488 30.558 46.212 1.00 24.17 202 MET A O 1
ATOM 1496 N N . ASN A 1 203 ? 80.065 29.041 45.677 1.00 25.93 203 ASN A N 1
ATOM 1497 C CA . ASN A 1 203 ? 80.069 28.392 46.973 1.00 27.04 203 ASN A CA 1
ATOM 1498 C C . ASN A 1 203 ? 80.967 29.202 47.911 1.00 27.49 203 ASN A C 1
ATOM 1499 O O . ASN A 1 203 ? 82.087 29.565 47.520 1.00 26.20 203 ASN A O 1
ATOM 1504 N N . TYR A 1 204 ? 80.478 29.505 49.129 1.00 28.13 204 TYR A N 1
ATOM 1505 C CA . TYR A 1 204 ? 81.300 30.251 50.091 1.00 29.31 204 TYR A CA 1
ATOM 1506 C C . TYR A 1 204 ? 82.554 29.496 50.535 1.00 30.31 204 TYR A C 1
ATOM 1507 O O . TYR A 1 204 ? 83.518 30.125 50.936 1.00 30.60 204 TYR A O 1
ATOM 1516 N N . ARG A 1 205 ? 82.525 28.175 50.450 1.00 30.78 205 ARG A N 1
ATOM 1517 C CA . ARG A 1 205 ? 83.712 27.343 50.596 1.00 32.96 205 ARG A CA 1
ATOM 1518 C C . ARG A 1 205 ? 84.872 27.746 49.693 1.00 33.97 205 ARG A C 1
ATOM 1519 O O . ARG A 1 205 ? 86.025 27.581 50.083 1.00 33.58 205 ARG A O 1
ATOM 1527 N N . LYS A 1 206 ? 84.558 28.289 48.513 1.00 35.08 206 LYS A N 1
ATOM 1528 C CA . LYS A 1 206 ? 85.563 28.734 47.563 1.00 35.78 206 LYS A CA 1
ATOM 1529 C C . LYS A 1 206 ? 85.921 30.207 47.720 1.00 35.64 206 LYS A C 1
ATOM 1530 O O . LYS A 1 206 ? 86.522 30.800 46.823 1.00 34.75 206 LYS A O 1
ATOM 1536 N N . LEU A 1 207 ? 85.570 30.809 48.853 1.00 35.89 207 LEU A N 1
ATOM 1537 C CA . LEU A 1 207 ? 85.955 32.204 49.106 1.00 36.35 207 LEU A CA 1
ATOM 1538 C C . LEU A 1 207 ? 87.474 32.402 49.101 1.00 36.35 207 LEU A C 1
ATOM 1539 O O . LEU A 1 207 ? 87.937 33.447 48.678 1.00 36.10 207 LEU A O 1
ATOM 1544 N N . ASN A 1 208 ? 88.229 31.396 49.577 1.00 36.27 208 ASN A N 1
ATOM 1545 C CA . ASN A 1 208 ? 89.712 31.381 49.507 1.00 36.01 208 ASN A CA 1
ATOM 1546 C C . ASN A 1 208 ? 90.232 31.540 48.071 1.00 36.23 208 ASN A C 1
ATOM 1547 O O . ASN A 1 208 ? 91.357 32.017 47.853 1.00 36.10 208 ASN A O 1
ATOM 1552 N N . ARG A 1 209 ? 89.395 31.167 47.097 1.00 36.32 209 ARG A N 1
ATOM 1553 C CA . ARG A 1 209 ? 89.705 31.292 45.661 1.00 36.43 209 ARG A CA 1
ATOM 1554 C C . ARG A 1 209 ? 88.978 32.436 44.947 1.00 35.27 209 ARG A C 1
ATOM 1555 O O . ARG A 1 209 ? 88.816 32.393 43.740 1.00 32.43 209 ARG A O 1
ATOM 1563 N N . ILE A 1 210 ? 88.583 33.477 45.681 1.00 36.35 210 ILE A N 1
ATOM 1564 C CA . ILE A 1 210 ? 87.731 34.547 45.117 1.00 37.32 210 ILE A CA 1
ATOM 1565 C C . ILE A 1 210 ? 88.295 35.272 43.885 1.00 37.96 210 ILE A C 1
ATOM 1566 O O . ILE A 1 210 ? 87.573 35.594 42.949 1.00 36.29 210 ILE A O 1
ATOM 1571 N N . ILE A 1 211 ? 89.590 35.535 43.873 1.00 40.21 211 ILE A N 1
ATOM 1572 C CA . ILE A 1 211 ? 90.206 36.231 42.728 1.00 40.86 211 ILE A CA 1
ATOM 1573 C C . ILE A 1 211 ? 90.135 35.407 41.439 1.00 41.24 211 ILE A C 1
ATOM 1574 O O . ILE A 1 211 ? 89.902 35.938 40.347 1.00 41.12 211 ILE A O 1
ATOM 1579 N N . ASP A 1 212 ? 90.333 34.101 41.571 1.00 41.74 212 ASP A N 1
ATOM 1580 C CA . ASP A 1 212 ? 90.188 33.185 40.446 1.00 42.10 212 ASP A CA 1
ATOM 1581 C C . ASP A 1 212 ? 88.763 33.114 39.929 1.00 41.88 212 ASP A C 1
ATOM 1582 O O . ASP A 1 212 ? 88.569 33.026 38.715 1.00 41.26 212 ASP A O 1
ATOM 1587 N N . ILE A 1 213 ? 87.781 33.160 40.837 1.00 41.78 213 ILE A N 1
ATOM 1588 C CA . ILE A 1 213 ? 86.372 33.212 40.433 1.00 42.20 213 ILE A CA 1
ATOM 1589 C C . ILE A 1 213 ? 86.077 34.483 39.638 1.00 42.03 213 ILE A C 1
ATOM 1590 O O . ILE A 1 213 ? 85.438 34.417 38.604 1.00 41.48 213 ILE A O 1
ATOM 1595 N N . LEU A 1 214 ? 86.560 35.630 40.101 1.00 42.57 214 LEU A N 1
ATOM 1596 C CA . LEU A 1 214 ? 86.342 36.886 39.380 1.00 43.31 214 LEU A CA 1
ATOM 1597 C C . LEU A 1 214 ? 86.999 36.876 37.994 1.00 44.01 214 LEU A C 1
ATOM 1598 O O . LEU A 1 214 ? 86.528 37.545 37.078 1.00 44.40 214 LEU A O 1
ATOM 1603 N N . LYS A 1 215 ? 88.069 36.101 37.838 1.00 44.42 215 LYS A N 1
ATOM 1604 C CA . LYS A 1 215 ? 88.727 35.937 36.528 1.00 45.15 215 LYS A CA 1
ATOM 1605 C C . LYS A 1 215 ? 88.004 34.923 35.637 1.00 45.72 215 LYS A C 1
ATOM 1606 O O . LYS A 1 215 ? 88.298 34.828 34.446 1.00 46.35 215 LYS A O 1
ATOM 1612 N N . GLY A 1 216 ? 87.037 34.199 36.205 1.00 45.92 216 GLY A N 1
ATOM 1613 C CA . GLY A 1 216 ? 86.241 33.215 35.478 1.00 45.58 216 GLY A CA 1
ATOM 1614 C C . GLY A 1 216 ? 86.943 31.873 35.382 1.00 45.63 216 GLY A C 1
ATOM 1615 O O . GLY A 1 216 ? 86.607 31.071 34.527 1.00 45.96 216 GLY A O 1
ATOM 1616 N N . GLU A 1 217 ? 87.918 31.614 36.260 1.00 45.08 217 GLU A N 1
ATOM 1617 C CA . GLU A 1 217 ? 88.733 30.387 36.196 1.00 44.64 217 GLU A CA 1
ATOM 1618 C C . GLU A 1 217 ? 88.204 29.219 37.031 1.00 43.78 217 GLU A C 1
ATOM 1619 O O . GLU A 1 217 ? 88.735 28.105 36.955 1.00 44.19 217 GLU A O 1
ATOM 1625 N N . GLU A 1 218 ? 87.171 29.463 37.822 1.00 42.09 218 GLU A N 1
ATOM 1626 C CA . GLU A 1 218 ? 86.777 28.529 38.843 1.00 41.04 218 GLU A CA 1
ATOM 1627 C C . GLU A 1 218 ? 85.259 28.266 38.765 1.00 39.65 218 GLU A C 1
ATOM 1628 O O . GLU A 1 218 ? 84.549 28.998 38.087 1.00 39.51 218 GLU A O 1
ATOM 1634 N N . VAL A 1 219 ? 84.770 27.211 39.413 1.00 38.23 219 VAL A N 1
ATOM 1635 C CA . VAL A 1 219 ? 83.355 26.858 39.315 1.00 37.13 219 VAL A CA 1
ATOM 1636 C C . VAL A 1 219 ? 82.485 27.969 39.933 1.00 35.47 219 VAL A C 1
ATOM 1637 O O . VAL A 1 219 ? 82.682 28.369 41.094 1.00 34.57 219 VAL A O 1
ATOM 1641 N N . SER A 1 220 ? 81.546 28.456 39.133 1.00 33.41 220 SER A N 1
ATOM 1642 C CA . SER A 1 220 ? 80.604 29.512 39.524 1.00 32.34 220 SER A CA 1
ATOM 1643 C C . SER A 1 220 ? 79.526 29.660 38.444 1.00 30.96 220 SER A C 1
ATOM 1644 O O . SER A 1 220 ? 79.613 29.038 37.389 1.00 30.61 220 SER A O 1
ATOM 1647 N N . SER A 1 221 ? 78.501 30.455 38.718 1.00 29.51 221 SER A N 1
ATOM 1648 C CA . SER A 1 221 ? 77.562 30.865 37.699 1.00 28.97 221 SER A CA 1
ATOM 1649 C C . SER A 1 221 ? 77.632 32.372 37.572 1.00 28.77 221 SER A C 1
ATOM 1650 O O . SER A 1 221 ? 77.601 33.089 38.583 1.00 27.20 221 SER A O 1
ATOM 1653 N N . ILE A 1 222 ? 77.734 32.842 36.331 1.00 28.42 222 ILE A N 1
ATOM 1654 C CA . ILE A 1 222 ? 77.719 34.266 36.016 1.00 29.02 222 ILE A CA 1
ATOM 1655 C C . ILE A 1 222 ? 76.388 34.630 35.395 1.00 28.55 222 ILE A C 1
ATOM 1656 O O . ILE A 1 222 ? 75.995 34.062 34.373 1.00 27.74 222 ILE A O 1
ATOM 1661 N N . ILE A 1 223 ? 75.689 35.567 36.028 1.00 28.61 223 ILE A N 1
ATOM 1662 C CA . ILE A 1 223 ? 74.366 36.015 35.596 1.00 29.50 223 ILE A CA 1
ATOM 1663 C C . ILE A 1 223 ? 74.487 37.420 34.990 1.00 30.27 223 ILE A C 1
ATOM 1664 O O . ILE A 1 223 ? 74.877 38.370 35.667 1.00 29.40 223 ILE A O 1
ATOM 1669 N N . GLU A 1 224 ? 74.161 37.526 33.706 1.00 31.57 224 GLU A N 1
ATOM 1670 C CA . GLU A 1 224 ? 74.282 38.771 32.972 1.00 33.19 224 GLU A CA 1
ATOM 1671 C C . GLU A 1 224 ? 72.950 39.479 33.037 1.00 33.78 224 GLU A C 1
ATOM 1672 O O . GLU A 1 224 ? 71.922 38.846 32.832 1.00 33.28 224 GLU A O 1
ATOM 1678 N N . PRO A 1 225 ? 72.973 40.800 33.295 1.00 35.20 225 PRO A N 1
ATOM 1679 C CA . PRO A 1 225 ? 71.742 41.561 33.369 1.00 36.33 225 PRO A CA 1
ATOM 1680 C C . PRO A 1 225 ? 71.172 41.845 31.974 1.00 37.70 225 PRO A C 1
ATOM 1681 O O . PRO A 1 225 ? 71.898 42.279 31.090 1.00 37.76 225 PRO A O 1
ATOM 1685 N N . VAL A 1 226 ? 69.881 41.584 31.782 1.00 39.27 226 VAL A N 1
ATOM 1686 C CA . VAL A 1 226 ? 69.198 41.952 30.527 1.00 40.24 226 VAL A CA 1
ATOM 1687 C C . VAL A 1 226 ? 67.892 42.732 30.793 1.00 41.38 226 VAL A C 1
ATOM 1688 O O . VAL A 1 226 ? 67.016 42.841 29.941 1.00 42.37 226 VAL A O 1
ATOM 1693 N N . MET B 1 1 ? 53.400 51.708 91.234 1.00 35.38 1 MET B N 1
ATOM 1694 C CA . MET B 1 1 ? 54.888 51.824 91.292 1.00 34.41 1 MET B CA 1
ATOM 1695 C C . MET B 1 1 ? 55.535 51.473 89.941 1.00 32.72 1 MET B C 1
ATOM 1696 O O . MET B 1 1 ? 54.888 50.987 89.024 1.00 32.56 1 MET B O 1
ATOM 1701 N N . ASN B 1 2 ? 56.838 51.698 89.855 1.00 30.93 2 ASN B N 1
ATOM 1702 C CA . ASN B 1 2 ? 57.647 51.210 88.731 1.00 29.16 2 ASN B CA 1
ATOM 1703 C C . ASN B 1 2 ? 58.335 49.925 89.158 1.00 27.65 2 ASN B C 1
ATOM 1704 O O . ASN B 1 2 ? 58.847 49.833 90.273 1.00 27.09 2 ASN B O 1
ATOM 1709 N N . ILE B 1 3 ? 58.350 48.944 88.263 1.00 25.71 3 ILE B N 1
ATOM 1710 C CA . ILE B 1 3 ? 59.039 47.702 88.495 1.00 25.34 3 ILE B CA 1
ATOM 1711 C C . ILE B 1 3 ? 59.859 47.296 87.247 1.00 23.20 3 ILE B C 1
ATOM 1712 O O . ILE B 1 3 ? 59.428 47.548 86.138 1.00 21.71 3 ILE B O 1
ATOM 1717 N N . ILE B 1 4 ? 61.035 46.704 87.463 1.00 21.44 4 ILE B N 1
ATOM 1718 C CA . ILE B 1 4 ? 61.870 46.149 86.381 1.00 21.04 4 ILE B CA 1
ATOM 1719 C C . ILE B 1 4 ? 61.886 44.624 86.482 1.00 20.56 4 ILE B C 1
ATOM 1720 O O . ILE B 1 4 ? 62.092 44.080 87.560 1.00 20.51 4 ILE B O 1
ATOM 1725 N N . LEU B 1 5 ? 61.632 43.945 85.372 1.00 19.32 5 LEU B N 1
ATOM 1726 C CA . LEU B 1 5 ? 61.783 42.506 85.234 1.00 20.50 5 LEU B CA 1
ATOM 1727 C C . LEU B 1 5 ? 63.003 42.175 84.346 1.00 20.41 5 LEU B C 1
ATOM 1728 O O . LEU B 1 5 ? 63.077 42.590 83.178 1.00 19.68 5 LEU B O 1
ATOM 1733 N N . LYS B 1 6 ? 63.981 41.494 84.929 1.00 20.41 6 LYS B N 1
ATOM 1734 C CA . LYS B 1 6 ? 65.066 40.874 84.162 1.00 20.62 6 LYS B CA 1
ATOM 1735 C C . LYS B 1 6 ? 64.630 39.467 83.809 1.00 21.20 6 LYS B C 1
ATOM 1736 O O . LYS B 1 6 ? 64.202 38.681 84.692 1.00 20.84 6 LYS B O 1
ATOM 1742 N N . ILE B 1 7 ? 64.675 39.160 82.511 1.00 21.12 7 ILE B N 1
ATOM 1743 C CA . ILE B 1 7 ? 64.315 37.858 81.994 1.00 21.84 7 ILE B CA 1
ATOM 1744 C C . ILE B 1 7 ? 65.604 37.179 81.566 1.00 21.98 7 ILE B C 1
ATOM 1745 O O . ILE B 1 7 ? 66.267 37.649 80.654 1.00 21.69 7 ILE B O 1
ATOM 1750 N N . SER B 1 8 ? 65.947 36.084 82.237 1.00 21.87 8 SER B N 1
ATOM 1751 C CA . SER B 1 8 ? 67.152 35.309 81.919 1.00 22.24 8 SER B CA 1
ATOM 1752 C C . SER B 1 8 ? 67.199 34.969 80.424 1.00 22.12 8 SER B C 1
ATOM 1753 O O . SER B 1 8 ? 66.176 34.681 79.836 1.00 20.99 8 SER B O 1
ATOM 1756 N N . GLY B 1 9 ? 68.395 34.939 79.847 1.00 22.83 9 GLY B N 1
ATOM 1757 C CA . GLY B 1 9 ? 68.579 34.470 78.468 1.00 23.42 9 GLY B CA 1
ATOM 1758 C C . GLY B 1 9 ? 68.117 33.044 78.252 1.00 23.89 9 GLY B C 1
ATOM 1759 O O . GLY B 1 9 ? 67.707 32.666 77.157 1.00 23.52 9 GLY B O 1
ATOM 1760 N N . LYS B 1 10 ? 68.157 32.248 79.319 1.00 24.86 10 LYS B N 1
ATOM 1761 C CA . LYS B 1 10 ? 67.684 30.863 79.282 1.00 25.86 10 LYS B CA 1
ATOM 1762 C C . LYS B 1 10 ? 66.210 30.718 78.928 1.00 25.26 10 LYS B C 1
ATOM 1763 O O . LYS B 1 10 ? 65.804 29.724 78.348 1.00 25.02 10 LYS B O 1
ATOM 1769 N N . PHE B 1 11 ? 65.432 31.725 79.284 1.00 25.57 11 PHE B N 1
ATOM 1770 C CA . PHE B 1 11 ? 64.032 31.830 78.863 1.00 26.26 11 PHE B CA 1
ATOM 1771 C C . PHE B 1 11 ? 63.883 31.768 77.338 1.00 26.05 11 PHE B C 1
ATOM 1772 O O . PHE B 1 11 ? 62.926 31.193 76.831 1.00 25.15 11 PHE B O 1
ATOM 1780 N N . PHE B 1 12 ? 64.840 32.359 76.625 1.00 26.15 12 PHE B N 1
ATOM 1781 C CA . PHE B 1 12 ? 64.805 32.425 75.152 1.00 27.20 12 PHE B CA 1
ATOM 1782 C C . PHE B 1 12 ? 65.398 31.180 74.495 1.00 28.36 12 PHE B C 1
ATOM 1783 O O . PHE B 1 12 ? 65.055 30.849 73.372 1.00 28.21 12 PHE B O 1
ATOM 1791 N N . ASP B 1 13 ? 66.274 30.489 75.221 1.00 30.60 13 ASP B N 1
ATOM 1792 C CA . ASP B 1 13 ? 66.873 29.225 74.759 1.00 32.34 13 ASP B CA 1
ATOM 1793 C C . ASP B 1 13 ? 65.861 28.105 74.600 1.00 33.64 13 ASP B C 1
ATOM 1794 O O . ASP B 1 13 ? 66.060 27.211 73.792 1.00 33.88 13 ASP B O 1
ATOM 1799 N N . GLU B 1 14 ? 64.783 28.161 75.379 1.00 35.58 14 GLU B N 1
ATOM 1800 C CA . GLU B 1 14 ? 63.741 27.127 75.374 1.00 36.85 14 GLU B CA 1
ATOM 1801 C C . GLU B 1 14 ? 62.965 27.047 74.070 1.00 37.72 14 GLU B C 1
ATOM 1802 O O . GLU B 1 14 ? 62.358 26.022 73.778 1.00 37.82 14 GLU B O 1
ATOM 1808 N N . ASP B 1 15 ? 62.996 28.114 73.272 1.00 38.82 15 ASP B N 1
ATOM 1809 C CA . ASP B 1 15 ? 62.345 28.099 71.971 1.00 38.71 15 ASP B CA 1
ATOM 1810 C C . ASP B 1 15 ? 60.888 27.586 72.145 1.00 38.88 15 ASP B C 1
ATOM 1811 O O . ASP B 1 15 ? 60.369 26.702 71.422 1.00 38.11 15 ASP B O 1
ATOM 1816 N N . ASN B 1 16 ? 60.255 28.178 73.151 1.00 39.08 16 ASN B N 1
ATOM 1817 C CA . ASN B 1 16 ? 58.980 27.758 73.644 1.00 38.99 16 ASN B CA 1
ATOM 1818 C C . ASN B 1 16 ? 58.024 28.924 73.526 1.00 38.45 16 ASN B C 1
ATOM 1819 O O . ASN B 1 16 ? 58.264 29.997 74.075 1.00 37.94 16 ASN B O 1
ATOM 1824 N N . VAL B 1 17 ? 56.953 28.710 72.781 1.00 38.32 17 VAL B N 1
ATOM 1825 C CA . VAL B 1 17 ? 55.876 29.704 72.669 1.00 38.66 17 VAL B CA 1
ATOM 1826 C C . VAL B 1 17 ? 55.380 30.105 74.081 1.00 38.40 17 VAL B C 1
ATOM 1827 O O . VAL B 1 17 ? 55.205 31.282 74.383 1.00 38.21 17 VAL B O 1
ATOM 1831 N N . ASP B 1 18 ? 55.215 29.102 74.949 1.00 38.42 18 ASP B N 1
ATOM 1832 C CA . ASP B 1 18 ? 54.621 29.270 76.297 1.00 38.03 18 ASP B CA 1
ATOM 1833 C C . ASP B 1 18 ? 55.271 30.407 77.100 1.00 37.13 18 ASP B C 1
ATOM 1834 O O . ASP B 1 18 ? 54.583 31.311 77.586 1.00 35.98 18 ASP B O 1
ATOM 1839 N N . ASN B 1 19 ? 56.601 30.335 77.215 1.00 35.76 19 ASN B N 1
ATOM 1840 C CA . ASN B 1 19 ? 57.449 31.390 77.766 1.00 35.03 19 ASN B CA 1
ATOM 1841 C C . ASN B 1 19 ? 57.125 32.829 77.354 1.00 34.11 19 ASN B C 1
ATOM 1842 O O . ASN B 1 19 ? 56.973 33.699 78.214 1.00 32.85 19 ASN B O 1
ATOM 1847 N N . LEU B 1 20 ? 57.109 33.103 76.046 1.00 33.53 20 LEU B N 1
ATOM 1848 C CA . LEU B 1 20 ? 56.775 34.456 75.579 1.00 33.66 20 LEU B CA 1
ATOM 1849 C C . LEU B 1 20 ? 55.359 34.805 76.001 1.00 32.88 20 LEU B C 1
ATOM 1850 O O . LEU B 1 20 ? 55.090 35.880 76.524 1.00 30.55 20 LEU B O 1
ATOM 1855 N N . ILE B 1 21 ? 54.459 33.864 75.756 1.00 33.58 21 ILE B N 1
ATOM 1856 C CA . ILE B 1 21 ? 53.039 34.059 76.084 1.00 34.46 21 ILE B CA 1
ATOM 1857 C C . ILE B 1 21 ? 52.832 34.445 77.543 1.00 34.11 21 ILE B C 1
ATOM 1858 O O . ILE B 1 21 ? 52.162 35.423 77.848 1.00 34.10 21 ILE B O 1
ATOM 1863 N N . VAL B 1 22 ? 53.436 33.683 78.441 1.00 35.08 22 VAL B N 1
ATOM 1864 C CA . VAL B 1 22 ? 53.272 33.890 79.877 1.00 35.65 22 VAL B CA 1
ATOM 1865 C C . VAL B 1 22 ? 53.892 35.207 80.306 1.00 36.53 22 VAL B C 1
ATOM 1866 O O . VAL B 1 22 ? 53.479 35.845 81.268 1.00 35.30 22 VAL B O 1
ATOM 1870 N N . LEU B 1 23 ? 54.949 35.584 79.615 1.00 37.94 23 LEU B N 1
ATOM 1871 C CA . LEU B 1 23 ? 55.567 36.866 79.873 1.00 38.89 23 LEU B CA 1
ATOM 1872 C C . LEU B 1 23 ? 54.623 37.991 79.428 1.00 39.19 23 LEU B C 1
ATOM 1873 O O . LEU B 1 23 ? 54.394 38.950 80.147 1.00 37.91 23 LEU B O 1
ATOM 1878 N N . ARG B 1 24 ? 54.083 37.844 78.226 1.00 40.89 24 ARG B N 1
ATOM 1879 C CA . ARG B 1 24 ? 53.096 38.791 77.712 1.00 43.03 24 ARG B CA 1
ATOM 1880 C C . ARG B 1 24 ? 51.980 39.063 78.746 1.00 42.52 24 ARG B C 1
ATOM 1881 O O . ARG B 1 24 ? 51.715 40.200 79.098 1.00 42.19 24 ARG B O 1
ATOM 1889 N N . GLN B 1 25 ? 51.392 38.008 79.294 1.00 42.48 25 GLN B N 1
ATOM 1890 C CA . GLN B 1 25 ? 50.260 38.159 80.212 1.00 41.91 25 GLN B CA 1
ATOM 1891 C C . GLN B 1 25 ? 50.677 38.790 81.529 1.00 41.71 25 GLN B C 1
ATOM 1892 O O . GLN B 1 25 ? 49.923 39.571 82.113 1.00 42.04 25 GLN B O 1
ATOM 1898 N N . SER B 1 26 ? 51.895 38.491 81.974 1.00 41.22 26 SER B N 1
ATOM 1899 C CA . SER B 1 26 ? 52.442 39.071 83.200 1.00 40.99 26 SER B CA 1
ATOM 1900 C C . SER B 1 26 ? 52.619 40.589 83.151 1.00 40.64 26 SER B C 1
ATOM 1901 O O . SER B 1 26 ? 52.403 41.275 84.150 1.00 40.26 26 SER B O 1
ATOM 1904 N N . ILE B 1 27 ? 53.067 41.112 82.011 1.00 40.67 27 ILE B N 1
ATOM 1905 C CA . ILE B 1 27 ? 53.210 42.574 81.845 1.00 41.18 27 ILE B CA 1
ATOM 1906 C C . ILE B 1 27 ? 51.821 43.218 81.790 1.00 40.76 27 ILE B C 1
ATOM 1907 O O . ILE B 1 27 ? 51.565 44.200 82.459 1.00 40.02 27 ILE B O 1
ATOM 1912 N N . LYS B 1 28 ? 50.928 42.615 81.016 1.00 42.22 28 LYS B N 1
ATOM 1913 C CA . LYS B 1 28 ? 49.535 43.066 80.917 1.00 43.67 28 LYS B CA 1
ATOM 1914 C C . LYS B 1 28 ? 48.903 43.095 82.290 1.00 44.19 28 LYS B C 1
ATOM 1915 O O . LYS B 1 28 ? 48.265 44.081 82.671 1.00 44.58 28 LYS B O 1
ATOM 1921 N N . GLU B 1 29 ? 49.140 42.029 83.051 1.00 44.89 29 GLU B N 1
ATOM 1922 C CA . GLU B 1 29 ? 48.651 41.910 84.422 1.00 44.86 29 GLU B CA 1
ATOM 1923 C C . GLU B 1 29 ? 49.256 42.941 85.352 1.00 44.55 29 GLU B C 1
ATOM 1924 O O . GLU B 1 29 ? 48.545 43.612 86.084 1.00 44.85 29 GLU B O 1
ATOM 1930 N N . LEU B 1 30 ? 50.570 43.073 85.331 1.00 44.60 30 LEU B N 1
ATOM 1931 C CA . LEU B 1 30 ? 51.240 44.112 86.124 1.00 44.63 30 LEU B CA 1
ATOM 1932 C C . LEU B 1 30 ? 50.678 45.510 85.799 1.00 44.52 30 LEU B C 1
ATOM 1933 O O . LEU B 1 30 ? 50.441 46.324 86.695 1.00 43.69 30 LEU B O 1
ATOM 1938 N N . ALA B 1 31 ? 50.479 45.770 84.508 1.00 44.93 31 ALA B N 1
ATOM 1939 C CA . ALA B 1 31 ? 49.901 47.031 84.047 1.00 45.76 31 ALA B CA 1
ATOM 1940 C C . ALA B 1 31 ? 48.521 47.253 84.662 1.00 46.35 31 ALA B C 1
ATOM 1941 O O . ALA B 1 31 ? 48.264 48.301 85.252 1.00 46.32 31 ALA B O 1
ATOM 1943 N N . ASP B 1 32 ? 47.659 46.234 84.552 1.00 47.15 32 ASP B N 1
ATOM 1944 C CA . ASP B 1 32 ? 46.304 46.273 85.121 1.00 47.14 32 ASP B CA 1
ATOM 1945 C C . ASP B 1 32 ? 46.306 46.467 86.634 1.00 47.01 32 ASP B C 1
ATOM 1946 O O . ASP B 1 32 ? 45.342 46.996 87.180 1.00 47.90 32 ASP B O 1
ATOM 1951 N N . ASN B 1 33 ? 47.381 46.068 87.307 1.00 46.19 33 ASN B N 1
ATOM 1952 C CA . ASN B 1 33 ? 47.528 46.310 88.746 1.00 45.33 33 ASN B CA 1
ATOM 1953 C C . ASN B 1 33 ? 48.235 47.613 89.095 1.00 44.32 33 ASN B C 1
ATOM 1954 O O . ASN B 1 33 ? 48.662 47.801 90.239 1.00 44.47 33 ASN B O 1
ATOM 1959 N N . GLY B 1 34 ? 48.378 48.515 88.127 1.00 42.84 34 GLY B N 1
ATOM 1960 C CA . GLY B 1 34 ? 48.951 49.846 88.397 1.00 41.68 34 GLY B CA 1
ATOM 1961 C C . GLY B 1 34 ? 50.471 49.998 88.331 1.00 40.44 34 GLY B C 1
ATOM 1962 O O . GLY B 1 34 ? 51.022 51.024 88.765 1.00 39.93 34 GLY B O 1
ATOM 1963 N N . PHE B 1 35 ? 51.155 48.989 87.784 1.00 38.80 35 PHE B N 1
ATOM 1964 C CA . PHE B 1 35 ? 52.608 49.053 87.624 1.00 37.43 35 PHE B CA 1
ATOM 1965 C C . PHE B 1 35 ? 53.019 49.579 86.261 1.00 35.13 35 PHE B C 1
ATOM 1966 O O . PHE B 1 35 ? 52.451 49.207 85.248 1.00 34.50 35 PHE B O 1
ATOM 1974 N N . ARG B 1 36 ? 54.025 50.442 86.247 1.00 32.63 36 ARG B N 1
ATOM 1975 C CA . ARG B 1 36 ? 54.820 50.649 85.032 1.00 30.81 36 ARG B CA 1
ATOM 1976 C C . ARG B 1 36 ? 55.949 49.617 85.020 1.00 29.03 36 ARG B C 1
ATOM 1977 O O . ARG B 1 36 ? 56.639 49.458 86.012 1.00 28.50 36 ARG B O 1
ATOM 1985 N N . VAL B 1 37 ? 56.128 48.934 83.892 1.00 27.41 37 VAL B N 1
ATOM 1986 C CA . VAL B 1 37 ? 57.118 47.863 83.764 1.00 25.91 37 VAL B CA 1
ATOM 1987 C C . VAL B 1 37 ? 58.224 48.212 82.739 1.00 25.03 37 VAL B C 1
ATOM 1988 O O . VAL B 1 37 ? 57.942 48.689 81.622 1.00 23.93 37 VAL B O 1
ATOM 1992 N N . GLY B 1 38 ? 59.477 47.981 83.156 1.00 23.11 38 GLY B N 1
ATOM 1993 C CA . GLY B 1 38 ? 60.618 47.930 82.249 1.00 22.18 38 GLY B CA 1
ATOM 1994 C C . GLY B 1 38 ? 61.119 46.501 82.223 1.00 21.05 38 GLY B C 1
ATOM 1995 O O . GLY B 1 38 ? 61.029 45.796 83.229 1.00 20.32 38 GLY B O 1
ATOM 1996 N N . ILE B 1 39 ? 61.615 46.059 81.073 1.00 19.56 39 ILE B N 1
ATOM 1997 C CA . ILE B 1 39 ? 62.055 44.681 80.892 1.00 19.41 39 ILE B CA 1
ATOM 1998 C C . ILE B 1 39 ? 63.464 44.674 80.325 1.00 19.00 39 ILE B C 1
ATOM 1999 O O . ILE B 1 39 ? 63.788 45.481 79.434 1.00 18.60 39 ILE B O 1
ATOM 2004 N N . VAL B 1 40 ? 64.301 43.791 80.867 1.00 17.91 40 VAL B N 1
ATOM 2005 C CA . VAL B 1 40 ? 65.670 43.594 80.386 1.00 17.82 40 VAL B CA 1
ATOM 2006 C C . VAL B 1 40 ? 65.800 42.132 80.058 1.00 17.74 40 VAL B C 1
ATOM 2007 O O . VAL B 1 40 ? 65.495 41.278 80.885 1.00 17.63 40 VAL B O 1
ATOM 2011 N N . THR B 1 41 ? 66.256 41.842 78.847 1.00 17.08 41 THR B N 1
ATOM 2012 C CA . THR B 1 41 ? 66.396 40.489 78.361 1.00 17.64 41 THR B CA 1
ATOM 2013 C C . THR B 1 41 ? 67.878 40.078 78.302 1.00 17.75 41 THR B C 1
ATOM 2014 O O . THR B 1 41 ? 68.745 40.848 77.881 1.00 17.90 41 THR B O 1
ATOM 2018 N N . GLY B 1 42 ? 68.158 38.855 78.732 1.00 18.14 42 GLY B N 1
ATOM 2019 C CA . GLY B 1 42 ? 69.507 38.291 78.607 1.00 18.34 42 GLY B CA 1
ATOM 2020 C C . GLY B 1 42 ? 69.795 37.776 77.198 1.00 18.63 42 GLY B C 1
ATOM 2021 O O . GLY B 1 42 ? 68.907 37.683 76.347 1.00 17.15 42 GLY B O 1
ATOM 2022 N N . GLY B 1 43 ? 71.065 37.440 76.972 1.00 19.43 43 GLY B N 1
ATOM 2023 C CA . GLY B 1 43 ? 71.559 37.028 75.662 1.00 19.80 43 GLY B CA 1
ATOM 2024 C C . GLY B 1 43 ? 71.423 35.548 75.420 1.00 20.52 43 GLY B C 1
ATOM 2025 O O . GLY B 1 43 ? 71.306 35.108 74.277 1.00 20.66 43 GLY B O 1
ATOM 2026 N N . GLY B 1 44 ? 71.479 34.767 76.493 1.00 21.25 44 GLY B N 1
ATOM 2027 C CA . GLY B 1 44 ? 71.282 33.332 76.418 1.00 21.85 44 GLY B CA 1
ATOM 2028 C C . GLY B 1 44 ? 72.316 32.583 75.596 1.00 22.02 44 GLY B C 1
ATOM 2029 O O . GLY B 1 44 ? 73.484 32.962 75.539 1.00 21.46 44 GLY B O 1
ATOM 2030 N N . SER B 1 45 ? 71.871 31.526 74.934 1.00 23.30 45 SER B N 1
ATOM 2031 C CA . SER B 1 45 ? 72.802 30.617 74.247 1.00 24.37 45 SER B CA 1
ATOM 2032 C C . SER B 1 45 ? 73.239 31.193 72.912 1.00 23.98 45 SER B C 1
ATOM 2033 O O . SER B 1 45 ? 74.319 30.917 72.466 1.00 24.18 45 SER B O 1
ATOM 2036 N N . THR B 1 46 ? 72.395 32.009 72.291 1.00 23.82 46 THR B N 1
ATOM 2037 C CA . THR B 1 46 ? 72.811 32.783 71.124 1.00 23.70 46 THR B CA 1
ATOM 2038 C C . THR B 1 46 ? 74.039 33.626 71.428 1.00 22.89 46 THR B C 1
ATOM 2039 O O . THR B 1 46 ? 75.011 33.619 70.665 1.00 22.33 46 THR B O 1
ATOM 2043 N N . ALA B 1 47 ? 74.000 34.366 72.529 1.00 22.13 47 ALA B N 1
ATOM 2044 C CA . ALA B 1 47 ? 75.145 35.155 72.944 1.00 22.74 47 ALA B CA 1
ATOM 2045 C C . ALA B 1 47 ? 76.384 34.255 73.139 1.00 22.55 47 ALA B C 1
ATOM 2046 O O . ALA B 1 47 ? 77.456 34.563 72.642 1.00 21.75 47 ALA B O 1
ATOM 2048 N N . ARG B 1 48 ? 76.211 33.144 73.840 1.00 22.47 48 ARG B N 1
ATOM 2049 C CA . ARG B 1 48 ? 77.337 32.210 74.098 1.00 24.93 48 ARG B CA 1
ATOM 2050 C C . ARG B 1 48 ? 77.938 31.669 72.787 1.00 23.65 48 ARG B C 1
ATOM 2051 O O . ARG B 1 48 ? 79.143 31.675 72.619 1.00 23.29 48 ARG B O 1
ATOM 2059 N N . ARG B 1 49 ? 77.093 31.269 71.854 1.00 24.00 49 ARG B N 1
ATOM 2060 C CA . ARG B 1 49 ? 77.558 30.754 70.564 1.00 24.94 49 ARG B CA 1
ATOM 2061 C C . ARG B 1 49 ? 78.347 31.796 69.738 1.00 24.21 49 ARG B C 1
ATOM 2062 O O . ARG B 1 49 ? 79.420 31.484 69.199 1.00 23.33 49 ARG B O 1
ATOM 2070 N N . TYR B 1 50 ? 77.848 33.028 69.653 1.00 23.89 50 TYR B N 1
ATOM 2071 C CA . TYR B 1 50 ? 78.575 34.084 68.947 1.00 24.07 50 TYR B CA 1
ATOM 2072 C C . TYR B 1 50 ? 79.899 34.442 69.621 1.00 23.90 50 TYR B C 1
ATOM 2073 O O . TYR B 1 50 ? 80.903 34.654 68.950 1.00 22.97 50 TYR B O 1
ATOM 2082 N N . ILE B 1 51 ? 79.875 34.517 70.945 1.00 24.07 51 ILE B N 1
ATOM 2083 C CA . ILE B 1 51 ? 81.079 34.789 71.734 1.00 25.21 51 ILE B CA 1
ATOM 2084 C C . ILE B 1 51 ? 82.156 33.696 71.539 1.00 25.56 51 ILE B C 1
ATOM 2085 O O . ILE B 1 51 ? 83.308 34.009 71.304 1.00 24.92 51 ILE B O 1
ATOM 2090 N N . LYS B 1 52 ? 81.756 32.440 71.602 1.00 27.74 52 LYS B N 1
ATOM 2091 C CA . LYS B 1 52 ? 82.682 31.310 71.457 1.00 29.19 52 LYS B CA 1
ATOM 2092 C C . LYS B 1 52 ? 83.366 31.314 70.071 1.00 29.51 52 LYS B C 1
ATOM 2093 O O . LYS B 1 52 ? 84.583 31.208 69.948 1.00 29.06 52 LYS B O 1
ATOM 2099 N N . LEU B 1 53 ? 82.564 31.453 69.030 1.00 30.37 53 LEU B N 1
ATOM 2100 C CA . LEU B 1 53 ? 83.090 31.536 67.674 1.00 31.08 53 LEU B CA 1
ATOM 2101 C C . LEU B 1 53 ? 84.024 32.742 67.449 1.00 30.14 53 LEU B C 1
ATOM 2102 O O . LEU B 1 53 ? 85.095 32.611 66.856 1.00 29.26 53 LEU B O 1
ATOM 2107 N N . ALA B 1 54 ? 83.613 33.910 67.917 1.00 29.12 54 ALA B N 1
ATOM 2108 C CA . ALA B 1 54 ? 84.432 35.097 67.781 1.00 29.31 54 ALA B CA 1
ATOM 2109 C C . ALA B 1 54 ? 85.754 34.959 68.560 1.00 28.83 54 ALA B C 1
ATOM 2110 O O . ALA B 1 54 ? 86.796 35.362 68.072 1.00 27.45 54 ALA B O 1
ATOM 2112 N N . ARG B 1 55 ? 85.677 34.396 69.758 1.00 29.55 55 ARG B N 1
ATOM 2113 C CA . ARG B 1 55 ? 86.866 34.167 70.591 1.00 31.18 55 ARG B CA 1
ATOM 2114 C C . ARG B 1 55 ? 87.865 33.241 69.859 1.00 31.37 55 ARG B C 1
ATOM 2115 O O . ARG B 1 55 ? 89.046 33.502 69.854 1.00 30.60 55 ARG B O 1
ATOM 2123 N N . GLU B 1 56 ? 87.358 32.197 69.216 1.00 32.46 56 GLU B N 1
ATOM 2124 C CA . GLU B 1 56 ? 88.205 31.260 68.453 1.00 33.93 56 GLU B CA 1
ATOM 2125 C C . GLU B 1 56 ? 89.003 31.904 67.314 1.00 33.97 56 GLU B C 1
ATOM 2126 O O . GLU B 1 56 ? 90.060 31.389 66.928 1.00 34.64 56 GLU B O 1
ATOM 2132 N N . ILE B 1 57 ? 88.521 33.026 66.783 1.00 33.27 57 ILE B N 1
ATOM 2133 C CA . ILE B 1 57 ? 89.256 33.726 65.747 1.00 32.95 57 ILE B CA 1
ATOM 2134 C C . ILE B 1 57 ? 90.018 34.935 66.250 1.00 31.71 57 ILE B C 1
ATOM 2135 O O . ILE B 1 57 ? 90.481 35.744 65.448 1.00 31.37 57 ILE B O 1
ATOM 2140 N N . GLY B 1 58 ? 90.161 35.036 67.568 1.00 30.60 58 GLY B N 1
ATOM 2141 C CA . GLY B 1 58 ? 91.013 36.052 68.188 1.00 30.15 58 GLY B CA 1
ATOM 2142 C C . GLY B 1 58 ? 90.361 37.413 68.399 1.00 29.14 58 GLY B C 1
ATOM 2143 O O . GLY B 1 58 ? 91.041 38.411 68.636 1.00 28.77 58 GLY B O 1
ATOM 2144 N N . ILE B 1 59 ? 89.040 37.467 68.321 1.00 28.16 59 ILE B N 1
ATOM 2145 C CA . ILE B 1 59 ? 88.344 38.738 68.538 1.00 27.56 59 ILE B CA 1
ATOM 2146 C C . ILE B 1 59 ? 88.448 39.133 70.012 1.00 26.35 59 ILE B C 1
ATOM 2147 O O . ILE B 1 59 ? 88.197 38.332 70.886 1.00 26.03 59 ILE B O 1
ATOM 2152 N N . GLY B 1 60 ? 88.826 40.376 70.257 1.00 25.95 60 GLY B N 1
ATOM 2153 C CA . GLY B 1 60 ? 89.044 40.872 71.607 1.00 25.94 60 GLY B CA 1
ATOM 2154 C C . GLY B 1 60 ? 87.785 40.969 72.464 1.00 25.52 60 GLY B C 1
ATOM 2155 O O . GLY B 1 60 ? 86.653 41.010 71.952 1.00 23.84 60 GLY B O 1
ATOM 2156 N N . GLU B 1 61 ? 88.021 41.069 73.767 1.00 24.81 61 GLU B N 1
ATOM 2157 C CA . GLU B 1 61 ? 87.004 40.930 74.795 1.00 25.17 61 GLU B CA 1
ATOM 2158 C C . GLU B 1 61 ? 85.900 41.999 74.733 1.00 23.70 61 GLU B C 1
ATOM 2159 O O . GLU B 1 61 ? 84.756 41.702 75.061 1.00 23.05 61 GLU B O 1
ATOM 2165 N N . ALA B 1 62 ? 86.245 43.212 74.310 1.00 22.54 62 ALA B N 1
ATOM 2166 C CA . ALA B 1 62 ? 85.262 44.284 74.126 1.00 22.55 62 ALA B CA 1
ATOM 2167 C C . ALA B 1 62 ? 84.196 43.869 73.120 1.00 21.64 62 ALA B C 1
ATOM 2168 O O . ALA B 1 62 ? 83.003 44.073 73.348 1.00 20.86 62 ALA B O 1
ATOM 2170 N N . TYR B 1 63 ? 84.665 43.311 72.006 1.00 20.92 63 TYR B N 1
ATOM 2171 C CA . TYR B 1 63 ? 83.830 42.925 70.867 1.00 20.81 63 TYR B CA 1
ATOM 2172 C C . TYR B 1 63 ? 83.068 41.657 71.140 1.00 19.85 63 TYR B C 1
ATOM 2173 O O . TYR B 1 63 ? 81.927 41.504 70.716 1.00 19.11 63 TYR B O 1
ATOM 2182 N N . LEU B 1 64 ? 83.663 40.759 71.909 1.00 18.96 64 LEU B N 1
ATOM 2183 C CA . LEU B 1 64 ? 82.922 39.611 72.406 1.00 18.90 64 LEU B CA 1
ATOM 2184 C C . LEU B 1 64 ? 81.713 40.054 73.252 1.00 18.23 64 LEU B C 1
ATOM 2185 O O . LEU B 1 64 ? 80.579 39.522 73.088 1.00 17.93 64 LEU B O 1
ATOM 2190 N N . ASP B 1 65 ? 81.943 40.974 74.178 1.00 16.97 65 ASP B N 1
ATOM 2191 C CA . ASP B 1 65 ? 80.845 41.500 74.976 1.00 17.76 65 ASP B CA 1
ATOM 2192 C C . ASP B 1 65 ? 79.791 42.149 74.068 1.00 16.83 65 ASP B C 1
ATOM 2193 O O . ASP B 1 65 ? 78.629 41.976 74.297 1.00 15.53 65 ASP B O 1
ATOM 2198 N N . LEU B 1 66 ? 80.243 42.892 73.056 1.00 16.90 66 LEU B N 1
ATOM 2199 C CA . LEU B 1 66 ? 79.303 43.535 72.119 1.00 17.33 66 LEU B CA 1
ATOM 2200 C C . LEU B 1 66 ? 78.431 42.557 71.345 1.00 16.64 66 LEU B C 1
ATOM 2201 O O . LEU B 1 66 ? 77.257 42.824 71.150 1.00 16.12 66 LEU B O 1
ATOM 2206 N N . LEU B 1 67 ? 78.990 41.411 70.942 1.00 16.21 67 LEU B N 1
ATOM 2207 C CA . LEU B 1 67 ? 78.203 40.347 70.350 1.00 16.29 67 LEU B CA 1
ATOM 2208 C C . LEU B 1 67 ? 77.150 39.796 71.307 1.00 15.78 67 LEU B C 1
ATOM 2209 O O . LEU B 1 67 ? 76.007 39.494 70.894 1.00 15.07 67 LEU B O 1
ATOM 2214 N N . GLY B 1 68 ? 77.523 39.646 72.574 1.00 15.73 68 GLY B N 1
ATOM 2215 C CA . GLY B 1 68 ? 76.576 39.244 73.617 1.00 15.78 68 GLY B CA 1
ATOM 2216 C C . GLY B 1 68 ? 75.475 40.275 73.832 1.00 15.48 68 GLY B C 1
ATOM 2217 O O . GLY B 1 68 ? 74.322 39.936 74.036 1.00 16.21 68 GLY B O 1
ATOM 2218 N N . ILE B 1 69 ? 75.850 41.538 73.791 1.00 15.24 69 ILE B N 1
ATOM 2219 C CA . ILE B 1 69 ? 74.906 42.632 73.860 1.00 15.50 69 ILE B CA 1
ATOM 2220 C C . ILE B 1 69 ? 73.933 42.608 72.659 1.00 15.50 69 ILE B C 1
ATOM 2221 O O . ILE B 1 69 ? 72.737 42.674 72.851 1.00 15.20 69 ILE B O 1
ATOM 2226 N N . TRP B 1 70 ? 74.443 42.442 71.434 1.00 15.22 70 TRP B N 1
ATOM 2227 C CA . TRP B 1 70 ? 73.548 42.334 70.280 1.00 15.43 70 TRP B CA 1
ATOM 2228 C C . TRP B 1 70 ? 72.614 41.131 70.335 1.00 14.99 70 TRP B C 1
ATOM 2229 O O . TRP B 1 70 ? 71.481 41.244 69.942 1.00 15.26 70 TRP B O 1
ATOM 2240 N N . ALA B 1 71 ? 73.078 39.999 70.834 1.00 14.97 71 ALA B N 1
ATOM 2241 C CA . ALA B 1 71 ? 72.201 38.847 71.070 1.00 15.50 71 ALA B CA 1
ATOM 2242 C C . ALA B 1 71 ? 71.087 39.154 72.085 1.00 15.32 71 ALA B C 1
ATOM 2243 O O . ALA B 1 71 ? 69.939 38.771 71.878 1.00 14.91 71 ALA B O 1
ATOM 2245 N N . SER B 1 72 ? 71.439 39.833 73.174 1.00 15.09 72 SER B N 1
ATOM 2246 C CA . SER B 1 72 ? 70.437 40.258 74.152 1.00 15.60 72 SER B CA 1
ATOM 2247 C C . SER B 1 72 ? 69.405 41.226 73.543 1.00 15.52 72 SER B C 1
ATOM 2248 O O . SER B 1 72 ? 68.270 41.207 73.952 1.00 15.12 72 SER B O 1
ATOM 2251 N N . ARG B 1 73 ? 69.843 42.087 72.618 1.00 15.42 73 ARG B N 1
ATOM 2252 C CA . ARG B 1 73 ? 68.948 43.033 71.932 1.00 15.69 73 ARG B CA 1
ATOM 2253 C C . ARG B 1 73 ? 67.985 42.346 71.012 1.00 15.59 73 ARG B C 1
ATOM 2254 O O . ARG B 1 73 ? 66.858 42.789 70.906 1.00 15.38 73 ARG B O 1
ATOM 2262 N N . LEU B 1 74 ? 68.420 41.262 70.359 1.00 16.40 74 LEU B N 1
ATOM 2263 C CA . LEU B 1 74 ? 67.551 40.443 69.552 1.00 17.01 74 LEU B CA 1
ATOM 2264 C C . LEU B 1 74 ? 66.401 39.884 70.381 1.00 16.95 74 LEU B C 1
ATOM 2265 O O . LEU B 1 74 ? 65.241 39.912 69.950 1.00 15.95 74 LEU B O 1
ATOM 2270 N N . ASN B 1 75 ? 66.714 39.385 71.572 1.00 16.63 75 ASN B N 1
ATOM 2271 C CA . ASN B 1 75 ? 65.670 38.948 72.492 1.00 16.55 75 ASN B CA 1
ATOM 2272 C C . ASN B 1 75 ? 64.754 40.093 72.974 1.00 16.09 75 ASN B C 1
ATOM 2273 O O . ASN B 1 75 ? 63.551 39.867 73.163 1.00 14.91 75 ASN B O 1
ATOM 2278 N N . ALA B 1 76 ? 65.330 41.280 73.163 1.00 15.82 76 ALA B N 1
ATOM 2279 C CA . ALA B 1 76 ? 64.563 42.471 73.510 1.00 16.12 76 ALA B CA 1
ATOM 2280 C C . ALA B 1 76 ? 63.556 42.845 72.407 1.00 16.49 76 ALA B C 1
ATOM 2281 O O . ALA B 1 76 ? 62.395 43.198 72.709 1.00 16.22 76 ALA B O 1
ATOM 2283 N N . TYR B 1 77 ? 63.984 42.767 71.146 1.00 16.32 77 TYR B N 1
ATOM 2284 C CA . TYR B 1 77 ? 63.063 43.029 70.030 1.00 16.72 77 TYR B CA 1
ATOM 2285 C C . TYR B 1 77 ? 61.929 42.038 69.990 1.00 16.76 77 TYR B C 1
ATOM 2286 O O . TYR B 1 77 ? 60.788 42.435 69.818 1.00 16.56 77 TYR B O 1
ATOM 2295 N N . LEU B 1 78 ? 62.237 40.773 70.204 1.00 17.26 78 LEU B N 1
ATOM 2296 C CA . LEU B 1 78 ? 61.200 39.733 70.259 1.00 18.50 78 LEU B CA 1
ATOM 2297 C C . LEU B 1 78 ? 60.123 40.048 71.304 1.00 18.58 78 LEU B C 1
ATOM 2298 O O . LEU B 1 78 ? 58.944 40.018 71.010 1.00 18.03 78 LEU B O 1
ATOM 2303 N N . VAL B 1 79 ? 60.559 40.378 72.512 1.00 18.87 79 VAL B N 1
ATOM 2304 C CA . VAL B 1 79 ? 59.640 40.707 73.591 1.00 19.37 79 VAL B CA 1
ATOM 2305 C C . VAL B 1 79 ? 58.885 41.994 73.261 1.00 19.27 79 VAL B C 1
ATOM 2306 O O . VAL B 1 79 ? 57.678 42.061 73.433 1.00 18.39 79 VAL B O 1
ATOM 2310 N N . MET B 1 80 ? 59.597 43.005 72.802 1.00 19.32 80 MET B N 1
ATOM 2311 C CA . MET B 1 80 ? 58.967 44.272 72.471 1.00 20.44 80 MET B CA 1
ATOM 2312 C C . MET B 1 80 ? 57.879 44.084 71.413 1.00 20.23 80 MET B C 1
ATOM 2313 O O . MET B 1 80 ? 56.805 44.642 71.546 1.00 19.74 80 MET B O 1
ATOM 2318 N N . PHE B 1 81 ? 58.170 43.300 70.386 1.00 20.75 81 PHE B N 1
ATOM 2319 C CA . PHE B 1 81 ? 57.217 43.036 69.323 1.00 22.23 81 PHE B CA 1
ATOM 2320 C C . PHE B 1 81 ? 56.018 42.250 69.823 1.00 23.52 81 PHE B C 1
ATOM 2321 O O . PHE B 1 81 ? 54.939 42.425 69.315 1.00 24.15 81 PHE B O 1
ATOM 2329 N N . SER B 1 82 ? 56.213 41.398 70.824 1.00 25.49 82 SER B N 1
ATOM 2330 C CA . SER B 1 82 ? 55.115 40.637 71.406 1.00 27.47 82 SER B CA 1
ATOM 2331 C C . SER B 1 82 ? 54.164 41.515 72.212 1.00 29.07 82 SER B C 1
ATOM 2332 O O . SER B 1 82 ? 53.026 41.130 72.442 1.00 29.74 82 SER B O 1
ATOM 2335 N N . LEU B 1 83 ? 54.630 42.683 72.629 1.00 31.15 83 LEU B N 1
ATOM 2336 C CA . LEU B 1 83 ? 53.844 43.583 73.465 1.00 33.28 83 LEU B CA 1
ATOM 2337 C C . LEU B 1 83 ? 53.063 44.644 72.670 1.00 35.55 83 LEU B C 1
ATOM 2338 O O . LEU B 1 83 ? 52.128 45.243 73.201 1.00 37.36 83 LEU B O 1
ATOM 2343 N N . GLN B 1 84 ? 53.435 44.843 71.408 1.00 37.44 84 GLN B N 1
ATOM 2344 C CA . GLN B 1 84 ? 52.759 45.779 70.471 1.00 38.23 84 GLN B CA 1
ATOM 2345 C C . GLN B 1 84 ? 52.383 47.097 71.106 1.00 38.92 84 GLN B C 1
ATOM 2346 O O . GLN B 1 84 ? 53.269 47.879 71.368 1.00 40.48 84 GLN B O 1
ATOM 2352 N N . ASP B 1 85 ? 51.112 47.359 71.389 1.00 39.40 85 ASP B N 1
ATOM 2353 C CA . ASP B 1 85 ? 50.725 48.709 71.780 1.00 39.17 85 ASP B CA 1
ATOM 2354 C C . ASP B 1 85 ? 51.203 49.095 73.182 1.00 38.05 85 ASP B C 1
ATOM 2355 O O . ASP B 1 85 ? 51.403 50.289 73.445 1.00 38.75 85 ASP B O 1
ATOM 2360 N N . LEU B 1 86 ? 51.420 48.109 74.053 1.00 35.54 86 LEU B N 1
ATOM 2361 C CA . LEU B 1 86 ? 51.876 48.380 75.407 1.00 33.75 86 LEU B CA 1
ATOM 2362 C C . LEU B 1 86 ? 53.283 48.993 75.504 1.00 31.44 86 LEU B C 1
ATOM 2363 O O . LEU B 1 86 ? 53.581 49.713 76.461 1.00 30.09 86 LEU B O 1
ATOM 2368 N N . ALA B 1 87 ? 54.143 48.682 74.541 1.00 28.54 87 ALA B N 1
ATOM 2369 C CA . ALA B 1 87 ? 55.549 49.076 74.614 1.00 27.71 87 ALA B CA 1
ATOM 2370 C C . ALA B 1 87 ? 55.867 50.271 73.729 1.00 25.89 87 ALA B C 1
ATOM 2371 O O . ALA B 1 87 ? 55.353 50.381 72.636 1.00 24.56 87 ALA B O 1
ATOM 2373 N N . TYR B 1 88 ? 56.739 51.150 74.216 1.00 24.88 88 TYR B N 1
ATOM 2374 C CA . TYR B 1 88 ? 57.394 52.125 73.360 1.00 24.38 88 TYR B CA 1
ATOM 2375 C C . TYR B 1 88 ? 58.291 51.334 72.389 1.00 23.90 88 TYR B C 1
ATOM 2376 O O . TYR B 1 88 ? 59.072 50.442 72.813 1.00 22.82 88 TYR B O 1
ATOM 2385 N N . MET B 1 89 ? 58.147 51.612 71.090 1.00 22.97 89 MET B N 1
ATOM 2386 C CA . MET B 1 89 ? 58.804 50.782 70.085 1.00 23.15 89 MET B CA 1
ATOM 2387 C C . MET B 1 89 ? 60.206 51.279 69.746 1.00 23.10 89 MET B C 1
ATOM 2388 O O . MET B 1 89 ? 60.458 51.772 68.636 1.00 22.70 89 MET B O 1
ATOM 2393 N N . HIS B 1 90 ? 61.096 51.135 70.722 1.00 22.37 90 HIS B N 1
ATOM 2394 C CA . HIS B 1 90 ? 62.517 51.385 70.571 1.00 21.80 90 HIS B CA 1
ATOM 2395 C C . HIS B 1 90 ? 63.232 50.608 71.682 1.00 20.48 90 HIS B C 1
ATOM 2396 O O . HIS B 1 90 ? 62.820 50.657 72.847 1.00 19.38 90 HIS B O 1
ATOM 2403 N N . VAL B 1 91 ? 64.278 49.889 71.300 1.00 19.51 91 VAL B N 1
ATOM 2404 C CA . VAL B 1 91 ? 65.167 49.233 72.250 1.00 19.34 91 VAL B CA 1
ATOM 2405 C C . VAL B 1 91 ? 66.332 50.173 72.544 1.00 18.14 91 VAL B C 1
ATOM 2406 O O . VAL B 1 91 ? 67.189 50.374 71.704 1.00 17.22 91 VAL B O 1
ATOM 2410 N N . PRO B 1 92 ? 66.355 50.763 73.748 1.00 17.96 92 PRO B N 1
ATOM 2411 C CA . PRO B 1 92 ? 67.470 51.672 74.072 1.00 18.29 92 PRO B CA 1
ATOM 2412 C C . PRO B 1 92 ? 68.831 50.936 74.150 1.00 17.93 92 PRO B C 1
ATOM 2413 O O . PRO B 1 92 ? 68.900 49.823 74.633 1.00 17.60 92 PRO B O 1
ATOM 2417 N N . GLN B 1 93 ? 69.893 51.600 73.708 1.00 17.85 93 GLN B N 1
ATOM 2418 C CA . GLN B 1 93 ? 71.220 51.016 73.670 1.00 18.31 93 GLN B CA 1
ATOM 2419 C C . GLN B 1 93 ? 72.138 51.455 74.793 1.00 18.10 93 GLN B C 1
ATOM 2420 O O . GLN B 1 93 ? 73.199 50.882 74.962 1.00 18.07 93 GLN B O 1
ATOM 2426 N N . SER B 1 94 ? 71.685 52.422 75.585 1.00 17.70 94 SER B N 1
ATOM 2427 C CA . SER B 1 94 ? 72.401 52.900 76.758 1.00 17.51 94 SER B CA 1
ATOM 2428 C C . SER B 1 94 ? 71.393 53.283 77.837 1.00 17.27 94 SER B C 1
ATOM 2429 O O . SER B 1 94 ? 70.189 53.420 77.570 1.00 16.13 94 SER B O 1
ATOM 2432 N N . LEU B 1 95 ? 71.917 53.490 79.042 1.00 17.84 95 LEU B N 1
ATOM 2433 C CA . LEU B 1 95 ? 71.133 53.970 80.172 1.00 18.04 95 LEU B CA 1
ATOM 2434 C C . LEU B 1 95 ? 70.532 55.342 79.823 1.00 17.90 95 LEU B C 1
ATOM 2435 O O . LEU B 1 95 ? 69.351 55.556 80.028 1.00 17.09 95 LEU B O 1
ATOM 2440 N N . GLU B 1 96 ? 71.339 56.230 79.242 1.00 18.14 96 GLU B N 1
ATOM 2441 C CA . GLU B 1 96 ? 70.860 57.532 78.799 1.00 18.76 96 GLU B CA 1
ATOM 2442 C C . GLU B 1 96 ? 69.647 57.423 77.863 1.00 18.40 96 GLU B C 1
ATOM 2443 O O . GLU B 1 96 ? 68.653 58.118 78.078 1.00 17.80 96 GLU B O 1
ATOM 2449 N N . GLU B 1 97 ? 69.728 56.556 76.856 1.00 18.10 97 GLU B N 1
ATOM 2450 C CA . GLU B 1 97 ? 68.587 56.298 75.963 1.00 18.90 97 GLU B CA 1
ATOM 2451 C C . GLU B 1 97 ? 67.383 55.687 76.687 1.00 18.29 97 GLU B C 1
ATOM 2452 O O . GLU B 1 97 ? 66.249 55.963 76.327 1.00 17.42 97 GLU B O 1
ATOM 2458 N N . PHE B 1 98 ? 67.628 54.841 77.680 1.00 18.28 98 PHE B N 1
ATOM 2459 C CA . PHE B 1 98 ? 66.546 54.243 78.431 1.00 18.59 98 PHE B CA 1
ATOM 2460 C C . PHE B 1 98 ? 65.698 55.318 79.130 1.00 18.29 98 PHE B C 1
ATOM 2461 O O . PHE B 1 98 ? 64.463 55.250 79.138 1.00 16.76 98 PHE B O 1
ATOM 2469 N N . ILE B 1 99 ? 66.396 56.281 79.717 1.00 18.27 99 ILE B N 1
ATOM 2470 C CA . ILE B 1 99 ? 65.778 57.373 80.423 1.00 19.32 99 ILE B CA 1
ATOM 2471 C C . ILE B 1 99 ? 64.898 58.195 79.472 1.00 18.81 99 ILE B C 1
ATOM 2472 O O . ILE B 1 99 ? 63.796 58.575 79.844 1.00 17.38 99 ILE B O 1
ATOM 2477 N N . GLN B 1 100 ? 65.388 58.467 78.263 1.00 18.85 100 GLN B N 1
ATOM 2478 C CA . GLN B 1 100 ? 64.583 59.150 77.235 1.00 18.98 100 GLN B CA 1
ATOM 2479 C C . GLN B 1 100 ? 63.380 58.301 76.836 1.00 18.44 100 GLN B C 1
ATOM 2480 O O . GLN B 1 100 ? 62.254 58.789 76.841 1.00 17.28 100 GLN B O 1
ATOM 2486 N N . ASP B 1 101 ? 63.604 57.019 76.544 1.00 18.29 101 ASP B N 1
ATOM 2487 C CA . ASP B 1 101 ? 62.509 56.110 76.179 1.00 18.89 101 ASP B CA 1
ATOM 2488 C C . ASP B 1 101 ? 61.440 55.927 77.290 1.00 19.06 101 ASP B C 1
ATOM 2489 O O . ASP B 1 101 ? 60.253 55.825 76.994 1.00 18.47 101 ASP B O 1
ATOM 2494 N N . TRP B 1 102 ? 61.890 55.807 78.539 1.00 19.31 102 TRP B N 1
ATOM 2495 C CA . TRP B 1 102 ? 61.018 55.667 79.705 1.00 20.23 102 TRP B CA 1
ATOM 2496 C C . TRP B 1 102 ? 60.055 56.879 79.878 1.00 20.88 102 TRP B C 1
ATOM 2497 O O . TRP B 1 102 ? 59.013 56.748 80.481 1.00 20.00 102 TRP B O 1
ATOM 2508 N N . SER B 1 103 ? 60.453 58.024 79.336 1.00 22.09 103 SER B N 1
ATOM 2509 C CA . SER B 1 103 ? 59.678 59.273 79.317 1.00 23.37 103 SER B CA 1
ATOM 2510 C C . SER B 1 103 ? 58.368 59.233 78.542 1.00 24.05 103 SER B C 1
ATOM 2511 O O . SER B 1 103 ? 57.584 60.190 78.626 1.00 25.48 103 SER B O 1
ATOM 2514 N N . HIS B 1 104 ? 58.161 58.201 77.739 1.00 24.29 104 HIS B N 1
ATOM 2515 C CA . HIS B 1 104 ? 56.954 58.064 76.927 1.00 24.33 104 HIS B CA 1
ATOM 2516 C C . HIS B 1 104 ? 55.792 57.408 77.663 1.00 25.45 104 HIS B C 1
ATOM 2517 O O . HIS B 1 104 ? 54.754 57.184 77.063 1.00 26.11 104 HIS B O 1
ATOM 2524 N N . GLY B 1 105 ? 55.995 57.026 78.927 1.00 25.93 105 GLY B N 1
ATOM 2525 C CA . GLY B 1 105 ? 54.940 56.426 79.731 1.00 25.66 105 GLY B CA 1
ATOM 2526 C C . GLY B 1 105 ? 54.532 55.009 79.396 1.00 26.20 105 GLY B C 1
ATOM 2527 O O . GLY B 1 105 ? 53.524 54.527 79.914 1.00 27.07 105 GLY B O 1
ATOM 2528 N N . LYS B 1 106 ? 55.292 54.325 78.541 1.00 25.47 106 LYS B N 1
ATOM 2529 C CA . LYS B 1 106 ? 54.967 52.973 78.121 1.00 24.85 106 LYS B CA 1
ATOM 2530 C C . LYS B 1 106 ? 56.026 51.995 78.616 1.00 23.66 106 LYS B C 1
ATOM 2531 O O . LYS B 1 106 ? 57.015 52.409 79.177 1.00 23.32 106 LYS B O 1
ATOM 2537 N N . VAL B 1 107 ? 55.803 50.712 78.352 1.00 22.41 107 VAL B N 1
ATOM 2538 C CA . VAL B 1 107 ? 56.762 49.652 78.668 1.00 21.52 107 VAL B CA 1
ATOM 2539 C C . VAL B 1 107 ? 57.986 49.877 77.803 1.00 20.39 107 VAL B C 1
ATOM 2540 O O . VAL B 1 107 ? 57.864 50.193 76.619 1.00 19.04 107 VAL B O 1
ATOM 2544 N N . VAL B 1 108 ? 59.157 49.729 78.413 1.00 19.15 108 VAL B N 1
ATOM 2545 C CA . VAL B 1 108 ? 60.439 49.794 77.702 1.00 18.59 108 VAL B CA 1
ATOM 2546 C C . VAL B 1 108 ? 61.158 48.475 77.879 1.00 18.13 108 VAL B C 1
ATOM 2547 O O . VAL B 1 108 ? 61.291 47.974 79.020 1.00 17.23 108 VAL B O 1
ATOM 2551 N N . VAL B 1 109 ? 61.591 47.905 76.754 1.00 17.59 109 VAL B N 1
ATOM 2552 C CA . VAL B 1 109 ? 62.356 46.666 76.715 1.00 17.32 109 VAL B CA 1
ATOM 2553 C C . VAL B 1 109 ? 63.777 46.972 76.232 1.00 17.44 109 VAL B C 1
ATOM 2554 O O . VAL B 1 109 ? 63.972 47.665 75.228 1.00 16.90 109 VAL B O 1
ATOM 2558 N N . THR B 1 110 ? 64.752 46.447 76.967 1.00 17.40 110 THR B N 1
ATOM 2559 C CA . THR B 1 110 ? 66.159 46.683 76.722 1.00 17.82 110 THR B CA 1
ATOM 2560 C C . THR B 1 110 ? 66.954 45.386 76.712 1.00 16.77 110 THR B C 1
ATOM 2561 O O . THR B 1 110 ? 66.602 44.440 77.374 1.00 14.79 110 THR B O 1
ATOM 2565 N N . GLY B 1 111 ? 68.063 45.402 75.990 1.00 17.00 111 GLY B N 1
ATOM 2566 C CA . GLY B 1 111 ? 69.149 44.440 76.192 1.00 16.86 111 GLY B CA 1
ATOM 2567 C C . GLY B 1 111 ? 70.319 45.103 76.879 1.00 16.46 111 GLY B C 1
ATOM 2568 O O . GLY B 1 111 ? 70.164 46.071 77.653 1.00 16.52 111 GLY B O 1
ATOM 2569 N N . GLY B 1 112 ? 71.516 44.630 76.561 1.00 16.56 112 GLY B N 1
ATOM 2570 C CA . GLY B 1 112 ? 72.735 45.171 77.126 1.00 16.34 112 GLY B CA 1
ATOM 2571 C C . GLY B 1 112 ? 73.104 46.577 76.726 1.00 16.08 112 GLY B C 1
ATOM 2572 O O . GLY B 1 112 ? 72.568 47.129 75.780 1.00 16.49 112 GLY B O 1
ATOM 2573 N N . PHE B 1 113 ? 74.022 47.156 77.488 1.00 16.06 113 PHE B N 1
ATOM 2574 C CA . PHE B 1 113 ? 74.527 48.510 77.268 1.00 16.55 113 PHE B CA 1
ATOM 2575 C C . PHE B 1 113 ? 76.019 48.603 76.916 1.00 16.76 113 PHE B C 1
ATOM 2576 O O . PHE B 1 113 ? 76.394 49.327 75.999 1.00 17.16 113 PHE B O 1
ATOM 2584 N N . GLN B 1 114 ? 76.870 47.941 77.694 1.00 17.50 114 GLN B N 1
ATOM 2585 C CA . GLN B 1 114 ? 78.302 48.284 77.742 1.00 17.69 114 GLN B CA 1
ATOM 2586 C C . GLN B 1 114 ? 79.135 47.088 78.118 1.00 17.80 114 GLN B C 1
ATOM 2587 O O . GLN B 1 114 ? 78.784 46.388 79.028 1.00 17.45 114 GLN B O 1
ATOM 2593 N N . PRO B 1 115 ? 80.288 46.888 77.441 1.00 18.42 115 PRO B N 1
ATOM 2594 C CA . PRO B 1 115 ? 81.174 45.764 77.858 1.00 18.42 115 PRO B CA 1
ATOM 2595 C C . PRO B 1 115 ? 81.581 45.775 79.353 1.00 18.60 115 PRO B C 1
ATOM 2596 O O . PRO B 1 115 ? 81.617 46.814 79.993 1.00 18.40 115 PRO B O 1
ATOM 2600 N N . GLY B 1 116 ? 81.833 44.590 79.878 1.00 19.14 116 GLY B N 1
ATOM 2601 C CA . GLY B 1 116 ? 82.316 44.406 81.235 1.00 19.41 116 GLY B CA 1
ATOM 2602 C C . GLY B 1 116 ? 81.261 44.202 82.284 1.00 19.29 116 GLY B C 1
ATOM 2603 O O . GLY B 1 116 ? 81.571 44.215 83.457 1.00 19.79 116 GLY B O 1
ATOM 2604 N N . GLN B 1 117 ? 80.015 44.004 81.872 1.00 19.06 117 GLN B N 1
ATOM 2605 C CA . GLN B 1 117 ? 78.920 43.790 82.801 1.00 19.37 117 GLN B CA 1
ATOM 2606 C C . GLN B 1 117 ? 77.939 42.829 82.168 1.00 19.72 117 GLN B C 1
ATOM 2607 O O . GLN B 1 117 ? 78.111 42.470 81.005 1.00 19.87 117 GLN B O 1
ATOM 2613 N N . SER B 1 118 ? 76.943 42.406 82.948 1.00 19.94 118 SER B N 1
ATOM 2614 C CA . SER B 1 118 ? 75.857 41.549 82.507 1.00 19.80 118 SER B CA 1
ATOM 2615 C C . SER B 1 118 ? 74.553 42.331 82.363 1.00 19.36 118 SER B C 1
ATOM 2616 O O . SER B 1 118 ? 74.461 43.512 82.713 1.00 18.53 118 SER B O 1
ATOM 2619 N N . THR B 1 119 ? 73.532 41.647 81.865 1.00 19.88 119 THR B N 1
ATOM 2620 C CA . THR B 1 119 ? 72.187 42.233 81.784 1.00 20.47 119 THR B CA 1
ATOM 2621 C C . THR B 1 119 ? 71.520 42.444 83.167 1.00 20.82 119 THR B C 1
ATOM 2622 O O . THR B 1 119 ? 70.593 43.229 83.294 1.00 20.70 119 THR B O 1
ATOM 2626 N N . ALA B 1 120 ? 71.983 41.730 84.192 1.00 21.52 120 ALA B N 1
ATOM 2627 C CA . ALA B 1 120 ? 71.535 41.963 85.558 1.00 20.70 120 ALA B CA 1
ATOM 2628 C C . ALA B 1 120 ? 71.984 43.341 86.012 1.00 20.27 120 ALA B C 1
ATOM 2629 O O . ALA B 1 120 ? 71.237 44.047 86.676 1.00 20.15 120 ALA B O 1
ATOM 2631 N N . ALA B 1 121 ? 73.194 43.745 85.627 1.00 19.54 121 ALA B N 1
ATOM 2632 C CA . ALA B 1 121 ? 73.654 45.080 85.930 1.00 18.99 121 ALA B CA 1
ATOM 2633 C C . ALA B 1 121 ? 72.824 46.133 85.195 1.00 18.70 121 ALA B C 1
ATOM 2634 O O . ALA B 1 121 ? 72.491 47.184 85.778 1.00 18.45 121 ALA B O 1
ATOM 2636 N N . VAL B 1 122 ? 72.503 45.858 83.932 1.00 17.55 122 VAL B N 1
ATOM 2637 C CA . VAL B 1 122 ? 71.570 46.707 83.173 1.00 17.20 122 VAL B CA 1
ATOM 2638 C C . VAL B 1 122 ? 70.216 46.825 83.902 1.00 16.30 122 VAL B C 1
ATOM 2639 O O . VAL B 1 122 ? 69.666 47.906 83.991 1.00 15.79 122 VAL B O 1
ATOM 2643 N N . ALA B 1 123 ? 69.664 45.706 84.367 1.00 16.31 123 ALA B N 1
ATOM 2644 C CA . ALA B 1 123 ? 68.382 45.724 85.052 1.00 16.99 123 ALA B CA 1
ATOM 2645 C C . ALA B 1 123 ? 68.413 46.564 86.325 1.00 17.03 123 ALA B C 1
ATOM 2646 O O . ALA B 1 123 ? 67.466 47.273 86.610 1.00 16.97 123 ALA B O 1
ATOM 2648 N N . ALA B 1 124 ? 69.539 46.516 87.048 1.00 17.29 124 ALA B N 1
ATOM 2649 C CA . ALA B 1 124 ? 69.767 47.369 88.198 1.00 17.44 124 ALA B CA 1
ATOM 2650 C C . ALA B 1 124 ? 69.825 48.849 87.847 1.00 17.21 124 ALA B C 1
ATOM 2651 O O . ALA B 1 124 ? 69.182 49.661 88.508 1.00 16.52 124 ALA B O 1
ATOM 2653 N N . LEU B 1 125 ? 70.605 49.192 86.826 1.00 16.92 125 LEU B N 1
ATOM 2654 C CA . LEU B 1 125 ? 70.787 50.565 86.402 1.00 17.54 125 LEU B CA 1
ATOM 2655 C C . LEU B 1 125 ? 69.453 51.199 85.961 1.00 17.43 125 LEU B C 1
ATOM 2656 O O . LEU B 1 125 ? 69.166 52.344 86.236 1.00 16.93 125 LEU B O 1
ATOM 2661 N N . VAL B 1 126 ? 68.694 50.405 85.248 1.00 17.76 126 VAL B N 1
ATOM 2662 C CA . VAL B 1 126 ? 67.403 50.762 84.729 1.00 19.07 126 VAL B CA 1
ATOM 2663 C C . VAL B 1 126 ? 66.363 50.874 85.863 1.00 19.04 126 VAL B C 1
ATOM 2664 O O . VAL B 1 126 ? 65.575 51.801 85.850 1.00 18.27 126 VAL B O 1
ATOM 2668 N N . ALA B 1 127 ? 66.428 49.974 86.859 1.00 19.01 127 ALA B N 1
ATOM 2669 C CA . ALA B 1 127 ? 65.604 50.084 88.069 1.00 19.22 127 ALA B CA 1
ATOM 2670 C C . ALA B 1 127 ? 65.913 51.376 88.809 1.00 19.51 127 ALA B C 1
ATOM 2671 O O . ALA B 1 127 ? 64.998 52.097 89.201 1.00 18.98 127 ALA B O 1
ATOM 2673 N N . GLU B 1 128 ? 67.195 51.691 88.942 1.00 20.16 128 GLU B N 1
ATOM 2674 C CA . GLU B 1 128 ? 67.634 52.923 89.572 1.00 20.87 128 GLU B CA 1
ATOM 2675 C C . GLU B 1 128 ? 67.167 54.173 88.815 1.00 21.33 128 GLU B C 1
ATOM 2676 O O . GLU B 1 128 ? 66.799 55.187 89.436 1.00 21.57 128 GLU B O 1
ATOM 2682 N N . ALA B 1 129 ? 67.248 54.148 87.489 1.00 20.81 129 ALA B N 1
ATOM 2683 C CA . ALA B 1 129 ? 66.905 55.328 86.708 1.00 21.50 129 ALA B CA 1
ATOM 2684 C C . ALA B 1 129 ? 65.393 55.553 86.644 1.00 22.20 129 ALA B C 1
ATOM 2685 O O . ALA B 1 129 ? 64.946 56.670 86.469 1.00 22.26 129 ALA B O 1
ATOM 2687 N N . SER B 1 130 ? 64.618 54.475 86.776 1.00 22.97 130 SER B N 1
ATOM 2688 C CA . SER B 1 130 ? 63.185 54.552 86.748 1.00 23.05 130 SER B CA 1
ATOM 2689 C C . SER B 1 130 ? 62.551 54.686 88.137 1.00 23.84 130 SER B C 1
ATOM 2690 O O . SER B 1 130 ? 61.340 54.581 88.241 1.00 24.52 130 SER B O 1
ATOM 2693 N N . SER B 1 131 ? 63.362 54.887 89.183 1.00 24.75 131 SER B N 1
ATOM 2694 C CA . SER B 1 131 ? 62.914 54.853 90.584 1.00 25.66 131 SER B CA 1
ATOM 2695 C C . SER B 1 131 ? 62.082 53.637 90.910 1.00 25.85 131 SER B C 1
ATOM 2696 O O . SER B 1 131 ? 61.059 53.739 91.601 1.00 26.71 131 SER B O 1
ATOM 2699 N N . SER B 1 132 ? 62.498 52.483 90.407 1.00 25.47 132 SER B N 1
ATOM 2700 C CA . SER B 1 132 ? 61.849 51.234 90.745 1.00 25.19 132 SER B CA 1
ATOM 2701 C C . SER B 1 132 ? 62.454 50.781 92.071 1.00 25.52 132 SER B C 1
ATOM 2702 O O . SER B 1 132 ? 63.671 50.846 92.252 1.00 25.38 132 SER B O 1
ATOM 2705 N N . LYS B 1 133 ? 61.621 50.329 92.996 1.00 25.44 133 LYS B N 1
ATOM 2706 C CA . LYS B 1 133 ? 62.107 49.887 94.297 1.00 26.13 133 LYS B CA 1
ATOM 2707 C C . LYS B 1 133 ? 62.212 48.387 94.325 1.00 25.74 133 LYS B C 1
ATOM 2708 O O . LYS B 1 133 ? 62.728 47.816 95.265 1.00 26.76 133 LYS B O 1
ATOM 2714 N N . THR B 1 134 ? 61.716 47.756 93.279 1.00 24.89 134 THR B N 1
ATOM 2715 C CA . THR B 1 134 ? 61.790 46.316 93.132 1.00 24.61 134 THR B CA 1
ATOM 2716 C C . THR B 1 134 ? 62.286 45.937 91.746 1.00 23.71 134 THR B C 1
ATOM 2717 O O . THR B 1 134 ? 61.767 46.421 90.741 1.00 22.32 134 THR B O 1
ATOM 2721 N N . LEU B 1 135 ? 63.311 45.076 91.739 1.00 23.14 135 LEU B N 1
ATOM 2722 C CA . LEU B 1 135 ? 63.826 44.406 90.559 1.00 22.37 135 LEU B CA 1
ATOM 2723 C C . LEU B 1 135 ? 63.508 42.924 90.697 1.00 21.89 135 LEU B C 1
ATOM 2724 O O . LEU B 1 135 ? 63.891 42.263 91.699 1.00 21.13 135 LEU B O 1
ATOM 2729 N N . VAL B 1 136 ? 62.774 42.397 89.724 1.00 20.89 136 VAL B N 1
ATOM 2730 C CA . VAL B 1 136 ? 62.510 40.983 89.644 1.00 21.08 136 VAL B CA 1
ATOM 2731 C C . VAL B 1 136 ? 63.466 40.329 88.656 1.00 21.51 136 VAL B C 1
ATOM 2732 O O . VAL B 1 136 ? 63.534 40.729 87.489 1.00 21.24 136 VAL B O 1
ATOM 2736 N N . VAL B 1 137 ? 64.194 39.319 89.124 1.00 21.15 137 VAL B N 1
ATOM 2737 C CA . VAL B 1 137 ? 65.056 38.498 88.275 1.00 21.38 137 VAL B CA 1
ATOM 2738 C C . VAL B 1 137 ? 64.325 37.199 88.056 1.00 22.03 137 VAL B C 1
ATOM 2739 O O . VAL B 1 137 ? 64.206 36.383 88.984 1.00 22.42 137 VAL B O 1
ATOM 2743 N N . ALA B 1 138 ? 63.807 37.012 86.844 1.00 21.97 138 ALA B N 1
ATOM 2744 C CA . ALA B 1 138 ? 63.092 35.808 86.481 1.00 22.52 138 ALA B CA 1
ATOM 2745 C C . ALA B 1 138 ? 64.032 34.879 85.732 1.00 23.19 138 ALA B C 1
ATOM 2746 O O . ALA B 1 138 ? 64.456 35.187 84.622 1.00 22.69 138 ALA B O 1
ATOM 2748 N N . THR B 1 139 ? 64.369 33.756 86.366 1.00 23.82 139 THR B N 1
ATOM 2749 C CA . THR B 1 139 ? 65.420 32.899 85.880 1.00 24.75 139 THR B CA 1
ATOM 2750 C C . THR B 1 139 ? 64.998 31.426 85.902 1.00 25.03 139 THR B C 1
ATOM 2751 O O . THR B 1 139 ? 63.847 31.103 86.173 1.00 24.63 139 THR B O 1
ATOM 2755 N N . ASN B 1 140 ? 65.920 30.529 85.574 1.00 25.44 140 ASN B N 1
ATOM 2756 C CA . ASN B 1 140 ? 65.584 29.130 85.410 1.00 26.06 140 ASN B CA 1
ATOM 2757 C C . ASN B 1 140 ? 65.732 28.310 86.693 1.00 26.32 140 ASN B C 1
ATOM 2758 O O . ASN B 1 140 ? 65.828 27.094 86.635 1.00 27.31 140 ASN B O 1
ATOM 2763 N N . VAL B 1 141 ? 65.774 29.003 87.830 1.00 24.50 141 VAL B N 1
ATOM 2764 C CA . VAL B 1 141 ? 65.790 28.397 89.158 1.00 24.78 141 VAL B CA 1
ATOM 2765 C C . VAL B 1 141 ? 64.721 29.087 90.037 1.00 25.27 141 VAL B C 1
ATOM 2766 O O . VAL B 1 141 ? 64.303 30.221 89.783 1.00 24.10 141 VAL B O 1
ATOM 2770 N N . ASP B 1 142 ? 64.337 28.428 91.116 1.00 26.99 142 ASP B N 1
ATOM 2771 C CA . ASP B 1 142 ? 63.253 28.947 91.977 1.00 27.47 142 ASP B CA 1
ATOM 2772 C C . ASP B 1 142 ? 63.613 30.163 92.824 1.00 26.83 142 ASP B C 1
ATOM 2773 O O . ASP B 1 142 ? 62.730 30.913 93.229 1.00 26.45 142 ASP B O 1
ATOM 2778 N N . GLY B 1 143 ? 64.902 30.355 93.078 1.00 26.64 143 GLY B N 1
ATOM 2779 C CA . GLY B 1 143 ? 65.364 31.404 93.945 1.00 27.12 143 GLY B CA 1
ATOM 2780 C C . GLY B 1 143 ? 66.860 31.304 94.095 1.00 27.35 143 GLY B C 1
ATOM 2781 O O . GLY B 1 143 ? 67.512 30.624 93.310 1.00 26.64 143 GLY B O 1
ATOM 2782 N N . VAL B 1 144 ? 67.383 31.990 95.108 1.00 28.14 144 VAL B N 1
ATOM 2783 C CA . VAL B 1 144 ? 68.804 31.919 95.480 1.00 28.87 144 VAL B CA 1
ATOM 2784 C C . VAL B 1 144 ? 68.971 30.692 96.388 1.00 29.54 144 VAL B C 1
ATOM 2785 O O . VAL B 1 144 ? 68.235 30.538 97.379 1.00 28.71 144 VAL B O 1
ATOM 2789 N N . TYR B 1 145 ? 69.870 29.796 96.007 1.00 27.92 145 TYR B N 1
ATOM 2790 C CA . TYR B 1 145 ? 70.185 28.656 96.847 1.00 28.05 145 TYR B CA 1
ATOM 2791 C C . TYR B 1 145 ? 71.502 28.881 97.542 1.00 27.98 145 TYR B C 1
ATOM 2792 O O . TYR B 1 145 ? 72.220 29.844 97.243 1.00 26.90 145 TYR B O 1
ATOM 2801 N N . GLU B 1 146 ? 71.811 28.001 98.495 1.00 29.14 146 GLU B N 1
ATOM 2802 C CA . GLU B 1 146 ? 73.078 28.078 99.271 1.00 29.88 146 GLU B CA 1
ATOM 2803 C C . GLU B 1 146 ? 74.274 28.085 98.346 1.00 29.35 146 GLU B C 1
ATOM 2804 O O . GLU B 1 146 ? 75.238 28.796 98.585 1.00 30.25 146 GLU B O 1
ATOM 2810 N N . LYS B 1 147 ? 74.181 27.280 97.300 1.00 29.28 147 LYS B N 1
ATOM 2811 C CA . LYS B 1 147 ? 75.170 27.199 96.227 1.00 30.36 147 LYS B CA 1
ATOM 2812 C C . LYS B 1 147 ? 74.364 27.007 94.945 1.00 30.04 147 LYS B C 1
ATOM 2813 O O . LYS B 1 147 ? 73.152 26.838 95.011 1.00 28.34 147 LYS B O 1
ATOM 2819 N N . ASP B 1 148 ? 75.056 26.949 93.807 1.00 30.64 148 ASP B N 1
ATOM 2820 C CA . ASP B 1 148 ? 74.427 26.830 92.509 1.00 31.52 148 ASP B CA 1
ATOM 2821 C C . ASP B 1 148 ? 73.620 25.545 92.422 1.00 32.31 148 ASP B C 1
ATOM 2822 O O . ASP B 1 148 ? 74.188 24.463 92.445 1.00 32.35 148 ASP B O 1
ATOM 2827 N N . PRO B 1 149 ? 72.282 25.653 92.310 1.00 33.62 149 PRO B N 1
ATOM 2828 C CA . PRO B 1 149 ? 71.471 24.432 92.298 1.00 34.31 149 PRO B CA 1
ATOM 2829 C C . PRO B 1 149 ? 71.613 23.604 91.041 1.00 35.16 149 PRO B C 1
ATOM 2830 O O . PRO B 1 149 ? 71.206 22.449 91.039 1.00 35.85 149 PRO B O 1
ATOM 2834 N N . ARG B 1 150 ? 72.151 24.173 89.969 1.00 36.19 150 ARG B N 1
ATOM 2835 C CA . ARG B 1 150 ? 72.283 23.421 88.724 1.00 36.95 150 ARG B CA 1
ATOM 2836 C C . ARG B 1 150 ? 73.490 22.504 88.808 1.00 37.20 150 ARG B C 1
ATOM 2837 O O . ARG B 1 150 ? 73.547 21.507 88.082 1.00 37.50 150 ARG B O 1
ATOM 2845 N N . ILE B 1 151 ? 74.442 22.855 89.677 1.00 37.12 151 ILE B N 1
ATOM 2846 C CA . ILE B 1 151 ? 75.513 21.948 90.079 1.00 37.34 151 ILE B CA 1
ATOM 2847 C C . ILE B 1 151 ? 75.092 21.076 91.297 1.00 37.17 151 ILE B C 1
ATOM 2848 O O . ILE B 1 151 ? 74.816 19.878 91.166 1.00 36.88 151 ILE B O 1
ATOM 2853 N N . TYR B 1 152 ? 74.991 21.719 92.458 1.00 36.96 152 TYR B N 1
ATOM 2854 C CA . TYR B 1 152 ? 74.952 21.035 93.751 1.00 36.84 152 TYR B CA 1
ATOM 2855 C C . TYR B 1 152 ? 73.582 20.481 94.107 1.00 37.07 152 TYR B C 1
ATOM 2856 O O . TYR B 1 152 ? 72.604 21.220 94.272 1.00 37.73 152 TYR B O 1
ATOM 2865 N N . ALA B 1 153 ? 73.527 19.161 94.222 1.00 37.50 153 ALA B N 1
ATOM 2866 C CA . ALA B 1 153 ? 72.321 18.462 94.627 1.00 37.51 153 ALA B CA 1
ATOM 2867 C C . ALA B 1 153 ? 72.039 18.765 96.097 1.00 37.34 153 ALA B C 1
ATOM 2868 O O . ALA B 1 153 ? 72.964 19.095 96.858 1.00 36.67 153 ALA B O 1
ATOM 2870 N N . ASP B 1 154 ? 70.757 18.686 96.465 1.00 37.25 154 ASP B N 1
ATOM 2871 C CA . ASP B 1 154 ? 70.288 18.830 97.851 1.00 37.65 154 ASP B CA 1
ATOM 2872 C C . ASP B 1 154 ? 70.495 20.189 98.500 1.00 37.18 154 ASP B C 1
ATOM 2873 O O . ASP B 1 154 ? 70.296 20.335 99.702 1.00 38.11 154 ASP B O 1
ATOM 2878 N N . VAL B 1 155 ? 70.828 21.202 97.718 1.00 36.36 155 VAL B N 1
ATOM 2879 C CA . VAL B 1 155 ? 71.067 22.518 98.286 1.00 35.90 155 VAL B CA 1
ATOM 2880 C C . VAL B 1 155 ? 69.717 23.232 98.528 1.00 35.14 155 VAL B C 1
ATOM 2881 O O . VAL B 1 155 ? 68.752 22.985 97.810 1.00 34.17 155 VAL B O 1
ATOM 2885 N N . LYS B 1 156 ? 69.646 24.068 99.563 1.00 35.09 156 LYS B N 1
ATOM 2886 C CA . LYS B 1 156 ? 68.377 24.671 99.996 1.00 35.90 156 LYS B CA 1
ATOM 2887 C C . LYS B 1 156 ? 68.160 26.097 99.518 1.00 35.35 156 LYS B C 1
ATOM 2888 O O . LYS B 1 156 ? 69.053 26.943 99.606 1.00 33.25 156 LYS B O 1
ATOM 2894 N N . LEU B 1 157 ? 66.933 26.366 99.087 1.00 36.68 157 LEU B N 1
ATOM 2895 C CA . LEU B 1 157 ? 66.531 27.709 98.667 1.00 36.20 157 LEU B CA 1
ATOM 2896 C C . LEU B 1 157 ? 66.472 28.628 99.873 1.00 35.50 157 LEU B C 1
ATOM 2897 O O . LEU B 1 157 ? 65.955 28.252 100.910 1.00 35.41 157 LEU B O 1
ATOM 2902 N N . ILE B 1 158 ? 67.027 29.817 99.725 1.00 34.03 158 ILE B N 1
ATOM 2903 C CA . ILE B 1 158 ? 67.060 30.823 100.763 1.00 33.69 158 ILE B CA 1
ATOM 2904 C C . ILE B 1 158 ? 65.973 31.879 100.500 1.00 33.09 158 ILE B C 1
ATOM 2905 O O . ILE B 1 158 ? 66.152 32.764 99.657 1.00 32.34 158 ILE B O 1
ATOM 2910 N N . PRO B 1 159 ? 64.851 31.800 101.237 1.00 32.32 159 PRO B N 1
ATOM 2911 C CA . PRO B 1 159 ? 63.714 32.688 100.919 1.00 32.14 159 PRO B CA 1
ATOM 2912 C C . PRO B 1 159 ? 63.952 34.165 101.202 1.00 31.05 159 PRO B C 1
ATOM 2913 O O . PRO B 1 159 ? 63.352 34.999 100.562 1.00 30.16 159 PRO B O 1
ATOM 2917 N N . HIS B 1 160 ? 64.815 34.490 102.151 1.00 30.68 160 HIS B N 1
ATOM 2918 C CA . HIS B 1 160 ? 65.084 35.882 102.490 1.00 31.16 160 HIS B CA 1
ATOM 2919 C C . HIS B 1 160 ? 66.532 36.056 102.891 1.00 30.84 160 HIS B C 1
ATOM 2920 O O . HIS B 1 160 ? 67.025 35.336 103.750 1.00 31.29 160 HIS B O 1
ATOM 2927 N N . LEU B 1 161 ? 67.205 37.020 102.276 1.00 30.54 161 LEU B N 1
ATOM 2928 C CA . LEU B 1 161 ? 68.616 37.280 102.521 1.00 30.49 161 LEU B CA 1
ATOM 2929 C C . LEU B 1 161 ? 68.952 38.731 102.230 1.00 30.41 161 LEU B C 1
ATOM 2930 O O . LEU B 1 161 ? 68.111 39.473 101.732 1.00 30.19 161 LEU B O 1
ATOM 2935 N N . THR B 1 162 ? 70.187 39.139 102.516 1.00 30.53 162 THR B N 1
ATOM 2936 C CA . THR B 1 162 ? 70.639 40.492 102.206 1.00 31.14 162 THR B CA 1
ATOM 2937 C C . THR B 1 162 ? 71.631 40.487 101.048 1.00 31.34 162 THR B C 1
ATOM 2938 O O . THR B 1 162 ? 72.094 39.427 100.623 1.00 30.93 162 THR B O 1
ATOM 2942 N N . THR B 1 163 ? 71.993 41.673 100.569 1.00 32.23 163 THR B N 1
ATOM 2943 C CA . THR B 1 163 ? 72.988 41.782 99.505 1.00 33.10 163 THR B CA 1
ATOM 2944 C C . THR B 1 163 ? 74.396 41.323 99.934 1.00 34.05 163 THR B C 1
ATOM 2945 O O . THR B 1 163 ? 75.160 40.836 99.091 1.00 33.31 163 THR B O 1
ATOM 2949 N N . GLN B 1 164 ? 74.744 41.511 101.213 1.00 35.05 164 GLN B N 1
ATOM 2950 C CA . GLN B 1 164 ? 76.032 40.972 101.761 1.00 36.15 164 GLN B CA 1
ATOM 2951 C C . GLN B 1 164 ? 76.040 39.435 101.842 1.00 36.03 164 GLN B C 1
ATOM 2952 O O . GLN B 1 164 ? 77.059 38.825 101.526 1.00 36.08 164 GLN B O 1
ATOM 2958 N N . ASP B 1 165 ? 74.905 38.821 102.188 1.00 36.23 165 ASP B N 1
ATOM 2959 C CA . ASP B 1 165 ? 74.756 37.368 102.073 1.00 36.94 165 ASP B CA 1
ATOM 2960 C C . ASP B 1 165 ? 74.975 36.889 100.631 1.00 37.26 165 ASP B C 1
ATOM 2961 O O . ASP B 1 165 ? 75.684 35.916 100.396 1.00 36.03 165 ASP B O 1
ATOM 2966 N N . LEU B 1 166 ? 74.317 37.562 99.686 1.00 38.37 166 LEU B N 1
ATOM 2967 C CA . LEU B 1 166 ? 74.389 37.173 98.280 1.00 39.48 166 LEU B CA 1
ATOM 2968 C C . LEU B 1 166 ? 75.824 37.295 97.787 1.00 40.39 166 LEU B C 1
ATOM 2969 O O . LEU B 1 166 ? 76.318 36.420 97.089 1.00 39.83 166 LEU B O 1
ATOM 2974 N N . ARG B 1 167 ? 76.474 38.388 98.170 1.00 41.80 167 ARG B N 1
ATOM 2975 C CA . ARG B 1 167 ? 77.870 38.622 97.811 1.00 43.80 167 ARG B CA 1
ATOM 2976 C C . ARG B 1 167 ? 78.749 37.446 98.232 1.00 44.88 167 ARG B C 1
ATOM 2977 O O . ARG B 1 167 ? 79.569 36.982 97.459 1.00 45.04 167 ARG B O 1
ATOM 2985 N N . LYS B 1 168 ? 78.538 36.952 99.444 1.00 47.13 168 LYS B N 1
ATOM 2986 C CA . LYS B 1 168 ? 79.263 35.790 99.971 1.00 48.73 168 LYS B CA 1
ATOM 2987 C C . LYS B 1 168 ? 78.911 34.479 99.258 1.00 49.01 168 LYS B C 1
ATOM 2988 O O . LYS B 1 168 ? 79.793 33.671 98.970 1.00 48.82 168 LYS B O 1
ATOM 2994 N N . ILE B 1 169 ? 77.625 34.286 98.974 1.00 49.33 169 ILE B N 1
ATOM 2995 C CA . ILE B 1 169 ? 77.153 33.118 98.225 1.00 49.89 169 ILE B CA 1
ATOM 2996 C C . ILE B 1 169 ? 77.762 33.061 96.823 1.00 50.57 169 ILE B C 1
ATOM 2997 O O . ILE B 1 169 ? 78.117 31.983 96.343 1.00 50.35 169 ILE B O 1
ATOM 3002 N N . LEU B 1 170 ? 77.861 34.221 96.173 1.00 51.53 170 LEU B N 1
ATOM 3003 C CA . LEU B 1 170 ? 78.366 34.316 94.799 1.00 52.32 170 LEU B CA 1
ATOM 3004 C C . LEU B 1 170 ? 79.870 34.633 94.738 1.00 53.23 170 LEU B C 1
ATOM 3005 O O . LEU B 1 170 ? 80.455 34.574 93.668 1.00 53.65 170 LEU B O 1
ATOM 3010 N N . GLU B 1 171 ? 80.476 34.932 95.893 1.00 54.15 171 GLU B N 1
ATOM 3011 C CA . GLU B 1 171 ? 81.799 35.575 96.003 1.00 54.49 171 GLU B CA 1
ATOM 3012 C C . GLU B 1 171 ? 81.765 37.002 95.422 1.00 55.04 171 GLU B C 1
ATOM 3013 O O . GLU B 1 171 ? 82.041 37.998 96.114 1.00 55.57 171 GLU B O 1
ATOM 3019 N N . GLU B 1 182 ? 75.094 33.684 86.418 1.00 44.27 182 GLU B N 1
ATOM 3020 C CA . GLU B 1 182 ? 75.713 34.723 87.263 1.00 44.11 182 GLU B CA 1
ATOM 3021 C C . GLU B 1 182 ? 74.722 35.369 88.244 1.00 42.89 182 GLU B C 1
ATOM 3022 O O . GLU B 1 182 ? 75.119 35.889 89.288 1.00 43.01 182 GLU B O 1
ATOM 3028 N N . LEU B 1 183 ? 73.438 35.338 87.907 1.00 41.63 183 LEU B N 1
ATOM 3029 C CA . LEU B 1 183 ? 72.384 35.927 88.761 1.00 40.91 183 LEU B CA 1
ATOM 3030 C C . LEU B 1 183 ? 72.493 37.458 88.917 1.00 39.80 183 LEU B C 1
ATOM 3031 O O . LEU B 1 183 ? 71.692 38.178 88.347 1.00 39.81 183 LEU B O 1
ATOM 3036 N N . LEU B 1 184 ? 73.454 37.926 89.721 1.00 38.58 184 LEU B N 1
ATOM 3037 C CA . LEU B 1 184 ? 73.769 39.352 89.862 1.00 37.71 184 LEU B CA 1
ATOM 3038 C C . LEU B 1 184 ? 75.286 39.533 89.853 1.00 36.57 184 LEU B C 1
ATOM 3039 O O . LEU B 1 184 ? 75.998 38.823 90.548 1.00 37.25 184 LEU B O 1
ATOM 3044 N N . ASP B 1 185 ? 75.779 40.475 89.070 1.00 34.97 185 ASP B N 1
ATOM 3045 C CA . ASP B 1 185 ? 77.217 40.760 89.028 1.00 33.60 185 ASP B CA 1
ATOM 3046 C C . ASP B 1 185 ? 77.551 41.906 90.000 1.00 32.21 185 ASP B C 1
ATOM 3047 O O . ASP B 1 185 ? 76.643 42.446 90.641 1.00 31.25 185 ASP B O 1
ATOM 3052 N N . PRO B 1 186 ? 78.844 42.253 90.154 1.00 31.27 186 PRO B N 1
ATOM 3053 C CA . PRO B 1 186 ? 79.253 43.330 91.060 1.00 30.21 186 PRO B CA 1
ATOM 3054 C C . PRO B 1 186 ? 78.592 44.690 90.828 1.00 29.12 186 PRO B C 1
ATOM 3055 O O . PRO B 1 186 ? 78.229 45.370 91.799 1.00 28.39 186 PRO B O 1
ATOM 3059 N N . LEU B 1 187 ? 78.442 45.097 89.563 1.00 27.64 187 LEU B N 1
ATOM 3060 C CA . LEU B 1 187 ? 77.768 46.361 89.275 1.00 26.65 187 LEU B CA 1
ATOM 3061 C C . LEU B 1 187 ? 76.323 46.305 89.723 1.00 25.38 187 LEU B C 1
ATOM 3062 O O . LEU B 1 187 ? 75.840 47.233 90.366 1.00 24.20 187 LEU B O 1
ATOM 3067 N N . ALA B 1 188 ? 75.634 45.223 89.398 1.00 24.51 188 ALA B N 1
ATOM 3068 C CA . ALA B 1 188 ? 74.248 45.060 89.822 1.00 24.61 188 ALA B CA 1
ATOM 3069 C C . ALA B 1 188 ? 74.098 45.218 91.347 1.00 24.80 188 ALA B C 1
ATOM 3070 O O . ALA B 1 188 ? 73.184 45.918 91.822 1.00 23.91 188 ALA B O 1
ATOM 3072 N N . ILE B 1 189 ? 74.990 44.577 92.114 1.00 24.80 189 ILE B N 1
ATOM 3073 C CA . ILE B 1 189 ? 74.917 44.648 93.579 1.00 25.26 189 ILE B CA 1
ATOM 3074 C C . ILE B 1 189 ? 75.219 46.038 94.119 1.00 24.82 189 ILE B C 1
ATOM 3075 O O . ILE B 1 189 ? 74.534 46.510 95.019 1.00 23.53 189 ILE B O 1
ATOM 3080 N N . LYS B 1 190 ? 76.238 46.684 93.557 1.00 25.11 190 LYS B N 1
ATOM 3081 C CA . LYS B 1 190 ? 76.573 48.043 93.928 1.00 25.21 190 LYS B CA 1
ATOM 3082 C C . LYS B 1 190 ? 75.392 49.007 93.718 1.00 24.25 190 LYS B C 1
ATOM 3083 O O . LYS B 1 190 ? 75.119 49.875 94.548 1.00 22.79 190 LYS B O 1
ATOM 3089 N N . ILE B 1 191 ? 74.722 48.869 92.578 1.00 22.82 191 ILE B N 1
ATOM 3090 C CA . ILE B 1 191 ? 73.613 49.739 92.246 1.00 22.85 191 ILE B CA 1
ATOM 3091 C C . ILE B 1 191 ? 72.413 49.489 93.186 1.00 22.23 191 ILE B C 1
ATOM 3092 O O . ILE B 1 191 ? 71.774 50.429 93.653 1.00 21.26 191 ILE B O 1
ATOM 3097 N N . VAL B 1 192 ? 72.038 48.235 93.389 1.00 22.44 192 VAL B N 1
ATOM 3098 C CA . VAL B 1 192 ? 70.866 47.969 94.211 1.00 23.40 192 VAL B CA 1
ATOM 3099 C C . VAL B 1 192 ? 71.113 48.334 95.671 1.00 23.54 192 VAL B C 1
ATOM 3100 O O . VAL B 1 192 ? 70.163 48.718 96.369 1.00 22.91 192 VAL B O 1
ATOM 3104 N N . GLU B 1 193 ? 72.372 48.229 96.115 1.00 24.23 193 GLU B N 1
ATOM 3105 C CA . GLU B 1 193 ? 72.772 48.712 97.437 1.00 25.13 193 GLU B CA 1
ATOM 3106 C C . GLU B 1 193 ? 72.692 50.222 97.534 1.00 25.22 193 GLU B C 1
ATOM 3107 O O . GLU B 1 193 ? 72.048 50.736 98.441 1.00 25.83 193 GLU B O 1
ATOM 3113 N N . ARG B 1 194 ? 73.322 50.950 96.621 1.00 25.13 194 ARG B N 1
ATOM 3114 C CA . ARG B 1 194 ? 73.346 52.412 96.757 1.00 25.08 194 ARG B CA 1
ATOM 3115 C C . ARG B 1 194 ? 71.942 53.034 96.594 1.00 25.21 194 ARG B C 1
ATOM 3116 O O . ARG B 1 194 ? 71.659 54.080 97.141 1.00 25.43 194 ARG B O 1
ATOM 3124 N N . SER B 1 195 ? 71.066 52.398 95.827 1.00 25.28 195 SER B N 1
ATOM 3125 C CA . SER B 1 195 ? 69.735 52.948 95.643 1.00 25.52 195 SER B CA 1
ATOM 3126 C C . SER B 1 195 ? 68.659 52.181 96.406 1.00 25.37 195 SER B C 1
ATOM 3127 O O . SER B 1 195 ? 67.489 52.476 96.260 1.00 25.15 195 SER B O 1
ATOM 3130 N N . LYS B 1 196 ? 69.065 51.224 97.250 1.00 25.71 196 LYS B N 1
ATOM 3131 C CA . LYS B 1 196 ? 68.153 50.479 98.123 1.00 26.53 196 LYS B CA 1
ATOM 3132 C C . LYS B 1 196 ? 67.003 49.845 97.381 1.00 26.09 196 LYS B C 1
ATOM 3133 O O . LYS B 1 196 ? 65.825 49.962 97.753 1.00 25.57 196 LYS B O 1
ATOM 3139 N N . ILE B 1 197 ? 67.383 49.088 96.352 1.00 25.03 197 ILE B N 1
ATOM 3140 C CA . ILE B 1 197 ? 66.441 48.397 95.521 1.00 24.66 197 ILE B CA 1
ATOM 3141 C C . ILE B 1 197 ? 66.382 46.978 96.037 1.00 24.69 197 ILE B C 1
ATOM 3142 O O . ILE B 1 197 ? 67.412 46.330 96.192 1.00 24.41 197 ILE B O 1
ATOM 3147 N N . ARG B 1 198 ? 65.180 46.488 96.289 1.00 24.75 198 ARG B N 1
ATOM 3148 C CA . ARG B 1 198 ? 65.002 45.115 96.679 1.00 25.47 198 ARG B CA 1
ATOM 3149 C C . ARG B 1 198 ? 64.881 44.226 95.424 1.00 25.53 198 ARG B C 1
ATOM 3150 O O . ARG B 1 198 ? 64.311 44.649 94.398 1.00 25.16 198 ARG B O 1
ATOM 3158 N N . VAL B 1 199 ? 65.488 43.042 95.491 1.00 24.46 199 VAL B N 1
ATOM 3159 C CA . VAL B 1 199 ? 65.584 42.148 94.363 1.00 24.13 199 VAL B CA 1
ATOM 3160 C C . VAL B 1 199 ? 64.829 40.900 94.723 1.00 24.28 199 VAL B C 1
ATOM 3161 O O . VAL B 1 199 ? 65.007 40.353 95.822 1.00 24.37 199 VAL B O 1
ATOM 3165 N N . ILE B 1 200 ? 63.957 40.466 93.826 1.00 24.14 200 ILE B N 1
ATOM 3166 C CA . ILE B 1 200 ? 63.262 39.211 93.960 1.00 24.27 200 ILE B CA 1
ATOM 3167 C C . ILE B 1 200 ? 63.745 38.275 92.876 1.00 24.15 200 ILE B C 1
ATOM 3168 O O . ILE B 1 200 ? 63.574 38.580 91.686 1.00 23.76 200 ILE B O 1
ATOM 3173 N N . VAL B 1 201 ? 64.298 37.126 93.281 1.00 23.61 201 VAL B N 1
ATOM 3174 C CA . VAL B 1 201 ? 64.671 36.076 92.355 1.00 23.90 201 VAL B CA 1
ATOM 3175 C C . VAL B 1 201 ? 63.584 35.006 92.294 1.00 24.18 201 VAL B C 1
ATOM 3176 O O . VAL B 1 201 ? 63.164 34.468 93.308 1.00 23.93 201 VAL B O 1
ATOM 3180 N N . MET B 1 202 ? 63.143 34.685 91.094 1.00 24.76 202 MET B N 1
ATOM 3181 C CA . MET B 1 202 ? 62.054 33.742 90.892 1.00 26.02 202 MET B CA 1
ATOM 3182 C C . MET B 1 202 ? 62.254 32.921 89.623 1.00 25.70 202 MET B C 1
ATOM 3183 O O . MET B 1 202 ? 63.043 33.287 88.759 1.00 24.23 202 MET B O 1
ATOM 3188 N N . ASN B 1 203 ? 61.523 31.826 89.516 1.00 25.87 203 ASN B N 1
ATOM 3189 C CA . ASN B 1 203 ? 61.521 31.019 88.315 1.00 27.14 203 ASN B CA 1
ATOM 3190 C C . ASN B 1 203 ? 60.617 31.676 87.277 1.00 27.60 203 ASN B C 1
ATOM 3191 O O . ASN B 1 203 ? 59.488 32.033 87.625 1.00 26.74 203 ASN B O 1
ATOM 3196 N N . TYR B 1 204 ? 61.103 31.851 86.038 1.00 28.10 204 TYR B N 1
ATOM 3197 C CA . TYR B 1 204 ? 60.286 32.473 84.986 1.00 29.62 204 TYR B CA 1
ATOM 3198 C C . TYR B 1 204 ? 59.057 31.638 84.629 1.00 30.78 204 TYR B C 1
ATOM 3199 O O . TYR B 1 204 ? 58.072 32.188 84.148 1.00 31.06 204 TYR B O 1
ATOM 3208 N N . ARG B 1 205 ? 59.121 30.328 84.875 1.00 32.54 205 ARG B N 1
ATOM 3209 C CA . ARG B 1 205 ? 57.947 29.476 84.833 1.00 34.60 205 ARG B CA 1
ATOM 3210 C C . ARG B 1 205 ? 56.764 29.934 85.710 1.00 35.23 205 ARG B C 1
ATOM 3211 O O . ARG B 1 205 ? 55.611 29.550 85.428 1.00 36.00 205 ARG B O 1
ATOM 3219 N N . LYS B 1 206 ? 57.044 30.716 86.752 1.00 35.35 206 LYS B N 1
ATOM 3220 C CA . LYS B 1 206 ? 56.016 31.253 87.635 1.00 36.01 206 LYS B CA 1
ATOM 3221 C C . LYS B 1 206 ? 55.653 32.693 87.303 1.00 35.82 206 LYS B C 1
ATOM 3222 O O . LYS B 1 206 ? 55.065 33.407 88.142 1.00 35.09 206 LYS B O 1
ATOM 3228 N N . LEU B 1 207 ? 56.001 33.144 86.097 1.00 36.08 207 LEU B N 1
ATOM 3229 C CA . LEU B 1 207 ? 55.626 34.499 85.678 1.00 36.40 207 LEU B CA 1
ATOM 3230 C C . LEU B 1 207 ? 54.098 34.639 85.625 1.00 36.32 207 LEU B C 1
ATOM 3231 O O . LEU B 1 207 ? 53.601 35.714 85.881 1.00 35.86 207 LEU B O 1
ATOM 3236 N N . ASN B 1 208 ? 53.390 33.545 85.264 1.00 35.44 208 ASN B N 1
ATOM 3237 C CA . ASN B 1 208 ? 51.901 33.488 85.306 1.00 35.97 208 ASN B CA 1
ATOM 3238 C C . ASN B 1 208 ? 51.370 33.892 86.672 1.00 35.45 208 ASN B C 1
ATOM 3239 O O . ASN B 1 208 ? 50.315 34.497 86.765 1.00 35.84 208 ASN B O 1
ATOM 3244 N N . ARG B 1 209 ? 52.133 33.573 87.718 1.00 35.95 209 ARG B N 1
ATOM 3245 C CA . ARG B 1 209 ? 51.812 33.903 89.121 1.00 36.82 209 ARG B CA 1
ATOM 3246 C C . ARG B 1 209 ? 52.557 35.113 89.670 1.00 35.75 209 ARG B C 1
ATOM 3247 O O . ARG B 1 209 ? 52.752 35.193 90.859 1.00 33.59 209 ARG B O 1
ATOM 3255 N N . ILE B 1 210 ? 52.938 36.060 88.813 1.00 36.66 210 ILE B N 1
ATOM 3256 C CA . ILE B 1 210 ? 53.809 37.203 89.217 1.00 37.91 210 ILE B CA 1
ATOM 3257 C C . ILE B 1 210 ? 53.295 38.139 90.353 1.00 38.47 210 ILE B C 1
ATOM 3258 O O . ILE B 1 210 ? 54.077 38.581 91.184 1.00 38.10 210 ILE B O 1
ATOM 3263 N N . ILE B 1 211 ? 52.001 38.457 90.382 1.00 40.39 211 ILE B N 1
ATOM 3264 C CA . ILE B 1 211 ? 51.390 39.310 91.449 1.00 41.04 211 ILE B CA 1
ATOM 3265 C C . ILE B 1 211 ? 51.478 38.668 92.836 1.00 41.22 211 ILE B C 1
ATOM 3266 O O . ILE B 1 211 ? 51.769 39.347 93.832 1.00 40.99 211 ILE B O 1
ATOM 3271 N N . ASP B 1 212 ? 51.234 37.361 92.884 1.00 41.70 212 ASP B N 1
ATOM 3272 C CA . ASP B 1 212 ? 51.386 36.592 94.122 1.00 42.13 212 ASP B CA 1
ATOM 3273 C C . ASP B 1 212 ? 52.822 36.579 94.627 1.00 42.04 212 ASP B C 1
ATOM 3274 O O . ASP B 1 212 ? 53.040 36.678 95.834 1.00 41.73 212 ASP B O 1
ATOM 3279 N N . ILE B 1 213 ? 53.799 36.505 93.717 1.00 41.83 213 ILE B N 1
ATOM 3280 C CA . ILE B 1 213 ? 55.203 36.626 94.125 1.00 42.35 213 ILE B CA 1
ATOM 3281 C C . ILE B 1 213 ? 55.502 37.986 94.757 1.00 42.03 213 ILE B C 1
ATOM 3282 O O . ILE B 1 213 ? 56.148 38.043 95.792 1.00 41.60 213 ILE B O 1
ATOM 3287 N N . LEU B 1 214 ? 55.017 39.062 94.154 1.00 42.54 214 LEU B N 1
ATOM 3288 C CA . LEU B 1 214 ? 55.233 40.410 94.713 1.00 43.43 214 LEU B CA 1
ATOM 3289 C C . LEU B 1 214 ? 54.608 40.611 96.100 1.00 44.21 214 LEU B C 1
ATOM 3290 O O . LEU B 1 214 ? 55.083 41.453 96.880 1.00 44.46 214 LEU B O 1
ATOM 3295 N N . LYS B 1 215 ? 53.552 39.839 96.389 1.00 45.03 215 LYS B N 1
ATOM 3296 C CA . LYS B 1 215 ? 52.883 39.839 97.704 1.00 45.54 215 LYS B CA 1
ATOM 3297 C C . LYS B 1 215 ? 53.616 38.966 98.733 1.00 45.99 215 LYS B C 1
ATOM 3298 O O . LYS B 1 215 ? 53.340 39.034 99.943 1.00 46.13 215 LYS B O 1
ATOM 3304 N N . GLY B 1 216 ? 54.559 38.165 98.237 1.00 46.04 216 GLY B N 1
ATOM 3305 C CA . GLY B 1 216 ? 55.363 37.294 99.072 1.00 45.71 216 GLY B CA 1
ATOM 3306 C C . GLY B 1 216 ? 54.674 35.981 99.328 1.00 45.69 216 GLY B C 1
ATOM 3307 O O . GLY B 1 216 ? 54.983 35.302 100.302 1.00 46.12 216 GLY B O 1
ATOM 3308 N N . GLU B 1 217 ? 53.765 35.600 98.445 1.00 45.03 217 GLU B N 1
ATOM 3309 C CA . GLU B 1 217 ? 52.903 34.467 98.688 1.00 44.50 217 GLU B CA 1
ATOM 3310 C C . GLU B 1 217 ? 53.197 33.307 97.767 1.00 44.06 217 GLU B C 1
ATOM 3311 O O . GLU B 1 217 ? 52.328 32.462 97.518 1.00 45.34 217 GLU B O 1
ATOM 3317 N N . GLU B 1 218 ? 54.416 33.244 97.255 1.00 42.85 218 GLU B N 1
ATOM 3318 C CA . GLU B 1 218 ? 54.798 32.147 96.378 1.00 41.57 218 GLU B CA 1
ATOM 3319 C C . GLU B 1 218 ? 56.325 31.919 96.487 1.00 40.17 218 GLU B C 1
ATOM 3320 O O . GLU B 1 218 ? 57.049 32.745 97.064 1.00 39.40 218 GLU B O 1
ATOM 3326 N N . VAL B 1 219 ? 56.809 30.795 95.967 1.00 38.57 219 VAL B N 1
ATOM 3327 C CA . VAL B 1 219 ? 58.228 30.451 96.113 1.00 37.26 219 VAL B CA 1
ATOM 3328 C C . VAL B 1 219 ? 59.111 31.437 95.352 1.00 35.53 219 VAL B C 1
ATOM 3329 O O . VAL B 1 219 ? 58.945 31.618 94.138 1.00 35.01 219 VAL B O 1
ATOM 3333 N N . SER B 1 220 ? 60.027 32.063 96.083 1.00 33.55 220 SER B N 1
ATOM 3334 C CA . SER B 1 220 ? 60.951 33.072 95.556 1.00 32.53 220 SER B CA 1
ATOM 3335 C C . SER B 1 220 ? 62.006 33.372 96.610 1.00 31.00 220 SER B C 1
ATOM 3336 O O . SER B 1 220 ? 61.873 32.934 97.743 1.00 30.82 220 SER B O 1
ATOM 3339 N N . SER B 1 221 ? 63.033 34.127 96.243 1.00 29.67 221 SER B N 1
ATOM 3340 C CA . SER B 1 221 ? 63.994 34.664 97.206 1.00 29.18 221 SER B CA 1
ATOM 3341 C C . SER B 1 221 ? 63.952 36.170 97.146 1.00 28.81 221 SER B C 1
ATOM 3342 O O . SER B 1 221 ? 64.058 36.744 96.084 1.00 27.89 221 SER B O 1
ATOM 3345 N N . ILE B 1 222 ? 63.809 36.807 98.297 1.00 28.71 222 ILE B N 1
ATOM 3346 C CA . ILE B 1 222 ? 63.831 38.256 98.403 1.00 29.12 222 ILE B CA 1
ATOM 3347 C C . ILE B 1 222 ? 65.169 38.665 98.964 1.00 28.60 222 ILE B C 1
ATOM 3348 O O . ILE B 1 222 ? 65.566 38.196 100.037 1.00 28.14 222 ILE B O 1
ATOM 3353 N N . ILE B 1 223 ? 65.869 39.534 98.240 1.00 28.82 223 ILE B N 1
ATOM 3354 C CA . ILE B 1 223 ? 67.178 40.050 98.640 1.00 29.52 223 ILE B CA 1
ATOM 3355 C C . ILE B 1 223 ? 67.026 41.498 99.065 1.00 30.26 223 ILE B C 1
ATOM 3356 O O . ILE B 1 223 ? 66.601 42.348 98.273 1.00 29.70 223 ILE B O 1
ATOM 3361 N N . GLU B 1 224 ? 67.368 41.777 100.322 1.00 31.77 224 GLU B N 1
ATOM 3362 C CA . GLU B 1 224 ? 67.262 43.132 100.892 1.00 33.29 224 GLU B CA 1
ATOM 3363 C C . GLU B 1 224 ? 68.589 43.841 100.741 1.00 33.85 224 GLU B C 1
ATOM 3364 O O . GLU B 1 224 ? 69.630 43.259 101.017 1.00 33.61 224 GLU B O 1
ATOM 3370 N N . PRO B 1 225 ? 68.559 45.112 100.311 1.00 35.37 225 PRO B N 1
ATOM 3371 C CA . PRO B 1 225 ? 69.793 45.866 100.144 1.00 36.48 225 PRO B CA 1
ATOM 3372 C C . PRO B 1 225 ? 70.345 46.334 101.492 1.00 37.87 225 PRO B C 1
ATOM 3373 O O . PRO B 1 225 ? 69.611 46.893 102.319 1.00 38.10 225 PRO B O 1
ATOM 3377 N N . VAL B 1 226 ? 71.630 46.089 101.721 1.00 39.48 226 VAL B N 1
ATOM 3378 C CA . VAL B 1 226 ? 72.295 46.592 102.930 1.00 40.39 226 VAL B CA 1
ATOM 3379 C C . VAL B 1 226 ? 73.611 47.287 102.568 1.00 41.52 226 VAL B C 1
ATOM 3380 O O . VAL B 1 226 ? 74.525 47.367 103.402 1.00 42.42 226 VAL B O 1
ATOM 3385 N N . MET C 1 1 ? 101.289 52.384 66.992 1.00 35.51 1 MET C N 1
ATOM 3386 C CA . MET C 1 1 ? 100.593 51.809 68.173 1.00 35.37 1 MET C CA 1
ATOM 3387 C C . MET C 1 1 ? 99.485 52.759 68.628 1.00 33.26 1 MET C C 1
ATOM 3388 O O . MET C 1 1 ? 99.512 53.933 68.318 1.00 33.43 1 MET C O 1
ATOM 3393 N N . ASN C 1 2 ? 98.506 52.218 69.343 1.00 31.06 2 ASN C N 1
ATOM 3394 C CA . ASN C 1 2 ? 97.423 53.005 69.905 1.00 29.33 2 ASN C CA 1
ATOM 3395 C C . ASN C 1 2 ? 97.660 53.192 71.390 1.00 27.59 2 ASN C C 1
ATOM 3396 O O . ASN C 1 2 ? 98.019 52.267 72.074 1.00 27.24 2 ASN C O 1
ATOM 3401 N N . ILE C 1 3 ? 97.440 54.410 71.876 1.00 25.90 3 ILE C N 1
ATOM 3402 C CA . ILE C 1 3 ? 97.541 54.714 73.288 1.00 25.42 3 ILE C CA 1
ATOM 3403 C C . ILE C 1 3 ? 96.336 55.548 73.747 1.00 22.86 3 ILE C C 1
ATOM 3404 O O . ILE C 1 3 ? 95.835 56.393 73.007 1.00 21.80 3 ILE C O 1
ATOM 3409 N N . ILE C 1 4 ? 95.881 55.299 74.967 1.00 21.77 4 ILE C N 1
ATOM 3410 C CA . ILE C 1 4 ? 94.826 56.123 75.596 1.00 21.67 4 ILE C CA 1
ATOM 3411 C C . ILE C 1 4 ? 95.422 56.962 76.721 1.00 20.98 4 ILE C C 1
ATOM 3412 O O . ILE C 1 4 ? 96.191 56.478 77.537 1.00 20.96 4 ILE C O 1
ATOM 3417 N N . LEU C 1 5 ? 95.051 58.219 76.738 1.00 21.88 5 LEU C N 1
ATOM 3418 C CA . LEU C 1 5 ? 95.468 59.150 77.767 1.00 22.33 5 LEU C CA 1
ATOM 3419 C C . LEU C 1 5 ? 94.238 59.586 78.591 1.00 21.23 5 LEU C C 1
ATOM 3420 O O . LEU C 1 5 ? 93.350 60.238 78.052 1.00 21.82 5 LEU C O 1
ATOM 3425 N N . LYS C 1 6 ? 94.132 59.156 79.851 1.00 20.33 6 LYS C N 1
ATOM 3426 C CA . LYS C 1 6 ? 93.122 59.686 80.792 1.00 20.91 6 LYS C CA 1
ATOM 3427 C C . LYS C 1 6 ? 93.687 60.945 81.467 1.00 21.58 6 LYS C C 1
ATOM 3428 O O . LYS C 1 6 ? 94.791 60.903 82.053 1.00 21.30 6 LYS C O 1
ATOM 3434 N N . ILE C 1 7 ? 92.940 62.056 81.361 1.00 21.66 7 ILE C N 1
ATOM 3435 C CA . ILE C 1 7 ? 93.313 63.329 81.955 1.00 21.95 7 ILE C CA 1
ATOM 3436 C C . ILE C 1 7 ? 92.366 63.551 83.128 1.00 22.34 7 ILE C C 1
ATOM 3437 O O . ILE C 1 7 ? 91.147 63.672 82.937 1.00 22.08 7 ILE C O 1
ATOM 3442 N N . SER C 1 8 ? 92.922 63.566 84.339 1.00 22.22 8 SER C N 1
ATOM 3443 C CA . SER C 1 8 ? 92.174 63.872 85.561 1.00 22.36 8 SER C CA 1
ATOM 3444 C C . SER C 1 8 ? 91.323 65.125 85.410 1.00 22.42 8 SER C C 1
ATOM 3445 O O . SER C 1 8 ? 91.736 66.101 84.764 1.00 21.97 8 SER C O 1
ATOM 3448 N N . GLY C 1 9 ? 90.147 65.114 86.031 1.00 23.15 9 GLY C N 1
ATOM 3449 C CA . GLY C 1 9 ? 89.302 66.299 86.067 1.00 23.85 9 GLY C CA 1
ATOM 3450 C C . GLY C 1 9 ? 89.964 67.486 86.726 1.00 24.12 9 GLY C C 1
ATOM 3451 O O . GLY C 1 9 ? 89.666 68.620 86.368 1.00 24.29 9 GLY C O 1
ATOM 3452 N N . LYS C 1 10 ? 90.860 67.208 87.673 1.00 25.25 10 LYS C N 1
ATOM 3453 C CA . LYS C 1 10 ? 91.661 68.220 88.379 1.00 26.14 10 LYS C CA 1
ATOM 3454 C C . LYS C 1 10 ? 92.500 69.081 87.454 1.00 25.74 10 LYS C C 1
ATOM 3455 O O . LYS C 1 10 ? 92.767 70.237 87.745 1.00 26.31 10 LYS C O 1
ATOM 3461 N N . PHE C 1 11 ? 92.921 68.523 86.334 1.00 26.15 11 PHE C N 1
ATOM 3462 C CA . PHE C 1 11 ? 93.596 69.273 85.288 1.00 26.31 11 PHE C CA 1
ATOM 3463 C C . PHE C 1 11 ? 92.747 70.456 84.805 1.00 26.38 11 PHE C C 1
ATOM 3464 O O . PHE C 1 11 ? 93.269 71.508 84.405 1.00 25.45 11 PHE C O 1
ATOM 3472 N N . PHE C 1 12 ? 91.428 70.261 84.807 1.00 26.58 12 PHE C N 1
ATOM 3473 C CA . PHE C 1 12 ? 90.514 71.282 84.302 1.00 27.49 12 PHE C CA 1
ATOM 3474 C C . PHE C 1 12 ? 90.109 72.289 85.368 1.00 28.53 12 PHE C C 1
ATOM 3475 O O . PHE C 1 12 ? 89.725 73.392 85.022 1.00 28.98 12 PHE C O 1
ATOM 3483 N N . ASP C 1 13 ? 90.229 71.894 86.634 1.00 30.93 13 ASP C N 1
ATOM 3484 C CA . ASP C 1 13 ? 89.959 72.744 87.798 1.00 32.51 13 ASP C CA 1
ATOM 3485 C C . ASP C 1 13 ? 90.963 73.871 87.919 1.00 33.88 13 ASP C C 1
ATOM 3486 O O . ASP C 1 13 ? 90.630 74.927 88.461 1.00 34.50 13 ASP C O 1
ATOM 3491 N N . GLU C 1 14 ? 92.184 73.649 87.438 1.00 35.68 14 GLU C N 1
ATOM 3492 C CA . GLU C 1 14 ? 93.274 74.632 87.541 1.00 37.39 14 GLU C CA 1
ATOM 3493 C C . GLU C 1 14 ? 93.090 75.909 86.725 1.00 38.51 14 GLU C C 1
ATOM 3494 O O . GLU C 1 14 ? 93.671 76.945 87.056 1.00 38.35 14 GLU C O 1
ATOM 3500 N N . ASP C 1 15 ? 92.336 75.850 85.635 1.00 42.10 15 ASP C N 1
ATOM 3501 C CA . ASP C 1 15 ? 91.997 77.070 84.905 1.00 44.30 15 ASP C CA 1
ATOM 3502 C C . ASP C 1 15 ? 93.223 77.835 84.309 1.00 46.29 15 ASP C C 1
ATOM 3503 O O . ASP C 1 15 ? 93.178 79.064 84.155 1.00 47.07 15 ASP C O 1
ATOM 3508 N N . ASN C 1 16 ? 94.311 77.135 83.980 1.00 47.99 16 ASN C N 1
ATOM 3509 C CA . ASN C 1 16 ? 95.417 77.807 83.288 1.00 48.97 16 ASN C CA 1
ATOM 3510 C C . ASN C 1 16 ? 95.663 77.310 81.883 1.00 50.51 16 ASN C C 1
ATOM 3511 O O . ASN C 1 16 ? 95.476 76.129 81.547 1.00 50.67 16 ASN C O 1
ATOM 3516 N N . VAL C 1 17 ? 96.111 78.263 81.082 1.00 52.14 17 VAL C N 1
ATOM 3517 C CA . VAL C 1 17 ? 96.355 78.087 79.675 1.00 53.01 17 VAL C CA 1
ATOM 3518 C C . VAL C 1 17 ? 97.406 76.981 79.452 1.00 53.59 17 VAL C C 1
ATOM 3519 O O . VAL C 1 17 ? 97.186 76.053 78.663 1.00 53.60 17 VAL C O 1
ATOM 3523 N N . ASP C 1 18 ? 98.512 77.044 80.193 1.00 53.75 18 ASP C N 1
ATOM 3524 C CA . ASP C 1 18 ? 99.645 76.144 79.957 1.00 53.68 18 ASP C CA 1
ATOM 3525 C C . ASP C 1 18 ? 99.195 74.691 79.855 1.00 53.24 18 ASP C C 1
ATOM 3526 O O . ASP C 1 18 ? 99.518 74.020 78.883 1.00 53.26 18 ASP C O 1
ATOM 3531 N N . ASN C 1 19 ? 98.448 74.234 80.860 1.00 52.77 19 ASN C N 1
ATOM 3532 C CA . ASN C 1 19 ? 97.881 72.882 80.895 1.00 52.41 19 ASN C CA 1
ATOM 3533 C C . ASN C 1 19 ? 97.404 72.407 79.516 1.00 52.08 19 ASN C C 1
ATOM 3534 O O . ASN C 1 19 ? 97.794 71.334 79.038 1.00 52.23 19 ASN C O 1
ATOM 3539 N N . LEU C 1 20 ? 96.575 73.231 78.881 1.00 51.12 20 LEU C N 1
ATOM 3540 C CA . LEU C 1 20 ? 95.957 72.896 77.606 1.00 50.40 20 LEU C CA 1
ATOM 3541 C C . LEU C 1 20 ? 96.985 72.929 76.484 1.00 49.54 20 LEU C C 1
ATOM 3542 O O . LEU C 1 20 ? 97.019 72.052 75.625 1.00 48.86 20 LEU C O 1
ATOM 3547 N N . ILE C 1 21 ? 97.831 73.956 76.516 1.00 48.79 21 ILE C N 1
ATOM 3548 C CA . ILE C 1 21 ? 98.903 74.125 75.542 1.00 47.82 21 ILE C CA 1
ATOM 3549 C C . ILE C 1 21 ? 99.881 72.939 75.653 1.00 46.63 21 ILE C C 1
ATOM 3550 O O . ILE C 1 21 ? 100.338 72.402 74.635 1.00 47.03 21 ILE C O 1
ATOM 3555 N N . VAL C 1 22 ? 100.171 72.522 76.885 1.00 44.82 22 VAL C N 1
ATOM 3556 C CA . VAL C 1 22 ? 101.074 71.395 77.141 1.00 43.87 22 VAL C CA 1
ATOM 3557 C C . VAL C 1 22 ? 100.443 69.990 76.899 1.00 42.30 22 VAL C C 1
ATOM 3558 O O . VAL C 1 22 ? 101.174 69.040 76.584 1.00 42.46 22 VAL C O 1
ATOM 3562 N N . LEU C 1 23 ? 99.121 69.845 77.079 1.00 39.37 23 LEU C N 1
ATOM 3563 C CA . LEU C 1 23 ? 98.390 68.642 76.598 1.00 39.58 23 LEU C CA 1
ATOM 3564 C C . LEU C 1 23 ? 98.424 68.641 75.071 1.00 39.79 23 LEU C C 1
ATOM 3565 O O . LEU C 1 23 ? 98.807 67.652 74.418 1.00 38.94 23 LEU C O 1
ATOM 3570 N N . ARG C 1 24 ? 98.030 69.773 74.500 1.00 41.35 24 ARG C N 1
ATOM 3571 C CA . ARG C 1 24 ? 98.033 69.937 73.060 1.00 43.52 24 ARG C CA 1
ATOM 3572 C C . ARG C 1 24 ? 99.372 69.440 72.459 1.00 43.36 24 ARG C C 1
ATOM 3573 O O . ARG C 1 24 ? 99.370 68.573 71.578 1.00 42.79 24 ARG C O 1
ATOM 3581 N N . GLN C 1 25 ? 100.505 69.959 72.954 1.00 45.53 25 GLN C N 1
ATOM 3582 C CA . GLN C 1 25 ? 101.838 69.614 72.378 1.00 46.38 25 GLN C CA 1
ATOM 3583 C C . GLN C 1 25 ? 102.262 68.143 72.535 1.00 46.95 25 GLN C C 1
ATOM 3584 O O . GLN C 1 25 ? 102.932 67.580 71.650 1.00 46.84 25 GLN C O 1
ATOM 3590 N N . SER C 1 26 ? 101.876 67.528 73.649 1.00 47.72 26 SER C N 1
ATOM 3591 C CA . SER C 1 26 ? 102.089 66.093 73.857 1.00 48.12 26 SER C CA 1
ATOM 3592 C C . SER C 1 26 ? 101.488 65.243 72.729 1.00 48.72 26 SER C C 1
ATOM 3593 O O . SER C 1 26 ? 102.166 64.408 72.142 1.00 48.72 26 SER C O 1
ATOM 3596 N N . ILE C 1 27 ? 100.214 65.462 72.417 1.00 49.06 27 ILE C N 1
ATOM 3597 C CA . ILE C 1 27 ? 99.529 64.608 71.444 1.00 49.22 27 ILE C CA 1
ATOM 3598 C C . ILE C 1 27 ? 100.161 64.785 70.069 1.00 49.45 27 ILE C C 1
ATOM 3599 O O . ILE C 1 27 ? 100.287 63.836 69.295 1.00 49.14 27 ILE C O 1
ATOM 3604 N N . LYS C 1 28 ? 100.565 66.016 69.779 1.00 50.06 28 LYS C N 1
ATOM 3605 C CA . LYS C 1 28 ? 101.316 66.301 68.557 1.00 50.05 28 LYS C CA 1
ATOM 3606 C C . LYS C 1 28 ? 102.710 65.645 68.660 1.00 49.89 28 LYS C C 1
ATOM 3607 O O . LYS C 1 28 ? 103.221 65.132 67.659 1.00 50.20 28 LYS C O 1
ATOM 3613 N N . GLU C 1 29 ? 103.289 65.603 69.866 1.00 49.25 29 GLU C N 1
ATOM 3614 C CA . GLU C 1 29 ? 104.497 64.778 70.112 1.00 48.67 29 GLU C CA 1
ATOM 3615 C C . GLU C 1 29 ? 104.211 63.288 69.913 1.00 47.48 29 GLU C C 1
ATOM 3616 O O . GLU C 1 29 ? 105.002 62.593 69.266 1.00 47.98 29 GLU C O 1
ATOM 3622 N N . LEU C 1 30 ? 103.108 62.797 70.485 1.00 45.20 30 LEU C N 1
ATOM 3623 C CA . LEU C 1 30 ? 102.731 61.376 70.354 1.00 45.03 30 LEU C CA 1
ATOM 3624 C C . LEU C 1 30 ? 102.434 61.011 68.893 1.00 44.56 30 LEU C C 1
ATOM 3625 O O . LEU C 1 30 ? 102.914 60.004 68.391 1.00 43.82 30 LEU C O 1
ATOM 3630 N N . ALA C 1 31 ? 101.641 61.845 68.222 1.00 45.02 31 ALA C N 1
ATOM 3631 C CA . ALA C 1 31 ? 101.310 61.640 66.819 1.00 45.87 31 ALA C CA 1
ATOM 3632 C C . ALA C 1 31 ? 102.576 61.556 65.983 1.00 46.43 31 ALA C C 1
ATOM 3633 O O . ALA C 1 31 ? 102.766 60.593 65.239 1.00 46.69 31 ALA C O 1
ATOM 3635 N N . ASP C 1 32 ? 103.450 62.552 66.143 1.00 47.16 32 ASP C N 1
ATOM 3636 C CA . ASP C 1 32 ? 104.721 62.609 65.407 1.00 47.21 32 ASP C CA 1
ATOM 3637 C C . ASP C 1 32 ? 105.627 61.411 65.707 1.00 47.11 32 ASP C C 1
ATOM 3638 O O . ASP C 1 32 ? 106.497 61.070 64.896 1.00 47.88 32 ASP C O 1
ATOM 3643 N N . ASN C 1 33 ? 105.435 60.774 66.858 1.00 46.14 33 ASN C N 1
ATOM 3644 C CA . ASN C 1 33 ? 106.165 59.542 67.176 1.00 45.45 33 ASN C CA 1
ATOM 3645 C C . ASN C 1 33 ? 105.446 58.249 66.747 1.00 44.48 33 ASN C C 1
ATOM 3646 O O . ASN C 1 33 ? 105.835 57.157 67.165 1.00 44.69 33 ASN C O 1
ATOM 3651 N N . GLY C 1 34 ? 104.402 58.362 65.925 1.00 43.17 34 GLY C N 1
ATOM 3652 C CA . GLY C 1 34 ? 103.709 57.174 65.380 1.00 41.85 34 GLY C CA 1
ATOM 3653 C C . GLY C 1 34 ? 102.565 56.595 66.213 1.00 40.42 34 GLY C C 1
ATOM 3654 O O . GLY C 1 34 ? 102.089 55.495 65.933 1.00 40.19 34 GLY C O 1
ATOM 3655 N N . PHE C 1 35 ? 102.113 57.330 67.220 1.00 38.70 35 PHE C N 1
ATOM 3656 C CA . PHE C 1 35 ? 100.989 56.890 68.041 1.00 37.43 35 PHE C CA 1
ATOM 3657 C C . PHE C 1 35 ? 99.656 57.444 67.552 1.00 35.26 35 PHE C C 1
ATOM 3658 O O . PHE C 1 35 ? 99.563 58.616 67.179 1.00 34.42 35 PHE C O 1
ATOM 3666 N N . ARG C 1 36 ? 98.633 56.592 67.558 1.00 32.62 36 ARG C N 1
ATOM 3667 C CA . ARG C 1 36 ? 97.253 57.050 67.546 1.00 30.81 36 ARG C CA 1
ATOM 3668 C C . ARG C 1 36 ? 96.814 57.239 68.988 1.00 28.82 36 ARG C C 1
ATOM 3669 O O . ARG C 1 36 ? 96.997 56.362 69.808 1.00 28.73 36 ARG C O 1
ATOM 3677 N N . VAL C 1 37 ? 96.194 58.374 69.280 1.00 27.41 37 VAL C N 1
ATOM 3678 C CA . VAL C 1 37 ? 95.817 58.741 70.639 1.00 25.80 37 VAL C CA 1
ATOM 3679 C C . VAL C 1 37 ? 94.309 58.898 70.792 1.00 24.54 37 VAL C C 1
ATOM 3680 O O . VAL C 1 37 ? 93.637 59.527 69.972 1.00 24.11 37 VAL C O 1
ATOM 3684 N N . GLY C 1 38 ? 93.800 58.307 71.863 1.00 23.33 38 GLY C N 1
ATOM 3685 C CA . GLY C 1 38 ? 92.451 58.564 72.353 1.00 22.52 38 GLY C CA 1
ATOM 3686 C C . GLY C 1 38 ? 92.612 59.215 73.704 1.00 21.28 38 GLY C C 1
ATOM 3687 O O . GLY C 1 38 ? 93.547 58.901 74.430 1.00 20.38 38 GLY C O 1
ATOM 3688 N N . ILE C 1 39 ? 91.703 60.129 74.029 1.00 20.21 39 ILE C N 1
ATOM 3689 C CA . ILE C 1 39 ? 91.754 60.913 75.274 1.00 19.78 39 ILE C CA 1
ATOM 3690 C C . ILE C 1 39 ? 90.424 60.794 75.970 1.00 19.11 39 ILE C C 1
ATOM 3691 O O . ILE C 1 39 ? 89.388 60.865 75.306 1.00 18.65 39 ILE C O 1
ATOM 3696 N N . VAL C 1 40 ? 90.475 60.574 77.289 1.00 18.49 40 VAL C N 1
ATOM 3697 C CA . VAL C 1 40 ? 89.313 60.567 78.184 1.00 18.05 40 VAL C CA 1
ATOM 3698 C C . VAL C 1 40 ? 89.539 61.641 79.253 1.00 18.06 40 VAL C C 1
ATOM 3699 O O . VAL C 1 40 ? 90.603 61.677 79.904 1.00 17.59 40 VAL C O 1
ATOM 3703 N N . THR C 1 41 ? 88.548 62.537 79.400 1.00 17.92 41 THR C N 1
ATOM 3704 C CA . THR C 1 41 ? 88.620 63.659 80.344 1.00 17.85 41 THR C CA 1
ATOM 3705 C C . THR C 1 41 ? 87.703 63.411 81.539 1.00 18.00 41 THR C C 1
ATOM 3706 O O . THR C 1 41 ? 86.555 62.968 81.373 1.00 18.37 41 THR C O 1
ATOM 3710 N N . GLY C 1 42 ? 88.212 63.700 82.739 1.00 18.16 42 GLY C N 1
ATOM 3711 C CA . GLY C 1 42 ? 87.434 63.627 83.961 1.00 18.32 42 GLY C CA 1
ATOM 3712 C C . GLY C 1 42 ? 86.496 64.828 84.115 1.00 18.54 42 GLY C C 1
ATOM 3713 O O . GLY C 1 42 ? 86.611 65.806 83.390 1.00 17.83 42 GLY C O 1
ATOM 3714 N N . GLY C 1 43 ? 85.590 64.728 85.078 1.00 19.18 43 GLY C N 1
ATOM 3715 C CA . GLY C 1 43 ? 84.562 65.731 85.313 1.00 20.01 43 GLY C CA 1
ATOM 3716 C C . GLY C 1 43 ? 85.041 66.840 86.250 1.00 20.78 43 GLY C C 1
ATOM 3717 O O . GLY C 1 43 ? 84.564 67.984 86.161 1.00 21.01 43 GLY C O 1
ATOM 3718 N N . GLY C 1 44 ? 85.970 66.494 87.145 1.00 21.50 44 GLY C N 1
ATOM 3719 C CA . GLY C 1 44 ? 86.588 67.466 88.053 1.00 22.06 44 GLY C CA 1
ATOM 3720 C C . GLY C 1 44 ? 85.617 68.103 89.038 1.00 22.11 44 GLY C C 1
ATOM 3721 O O . GLY C 1 44 ? 84.645 67.492 89.456 1.00 21.84 44 GLY C O 1
ATOM 3722 N N . SER C 1 45 ? 85.871 69.357 89.374 1.00 23.55 45 SER C N 1
ATOM 3723 C CA . SER C 1 45 ? 85.074 70.052 90.400 1.00 24.32 45 SER C CA 1
ATOM 3724 C C . SER C 1 45 ? 83.704 70.479 89.888 1.00 24.08 45 SER C C 1
ATOM 3725 O O . SER C 1 45 ? 82.721 70.516 90.666 1.00 24.31 45 SER C O 1
ATOM 3728 N N . THR C 1 46 ? 83.622 70.786 88.594 1.00 24.07 46 THR C N 1
ATOM 3729 C CA . THR C 1 46 ? 82.327 71.049 87.952 1.00 23.82 46 THR C CA 1
ATOM 3730 C C . THR C 1 46 ? 81.367 69.895 88.182 1.00 23.42 46 THR C C 1
ATOM 3731 O O . THR C 1 46 ? 80.187 70.092 88.513 1.00 22.99 46 THR C O 1
ATOM 3735 N N . ALA C 1 47 ? 81.858 68.675 87.988 1.00 22.69 47 ALA C N 1
ATOM 3736 C CA . ALA C 1 47 ? 81.037 67.512 88.238 1.00 23.11 47 ALA C CA 1
ATOM 3737 C C . ALA C 1 47 ? 80.565 67.428 89.681 1.00 22.94 47 ALA C C 1
ATOM 3738 O O . ALA C 1 47 ? 79.377 67.248 89.962 1.00 22.43 47 ALA C O 1
ATOM 3740 N N . ARG C 1 48 ? 81.501 67.494 90.607 1.00 24.13 48 ARG C N 1
ATOM 3741 C CA . ARG C 1 48 ? 81.180 67.391 92.027 1.00 25.11 48 ARG C CA 1
ATOM 3742 C C . ARG C 1 48 ? 80.169 68.449 92.498 1.00 24.13 48 ARG C C 1
ATOM 3743 O O . ARG C 1 48 ? 79.259 68.140 93.261 1.00 24.39 48 ARG C O 1
ATOM 3751 N N . ARG C 1 49 ? 80.391 69.671 92.052 1.00 25.04 49 ARG C N 1
ATOM 3752 C CA . ARG C 1 49 ? 79.515 70.852 92.248 1.00 26.28 49 ARG C CA 1
ATOM 3753 C C . ARG C 1 49 ? 78.057 70.612 91.774 1.00 25.41 49 ARG C C 1
ATOM 3754 O O . ARG C 1 49 ? 77.116 70.803 92.533 1.00 25.07 49 ARG C O 1
ATOM 3762 N N . TYR C 1 50 ? 77.864 70.124 90.541 1.00 24.52 50 TYR C N 1
ATOM 3763 C CA . TYR C 1 50 ? 76.515 69.793 90.057 1.00 24.34 50 TYR C CA 1
ATOM 3764 C C . TYR C 1 50 ? 75.904 68.633 90.812 1.00 24.26 50 TYR C C 1
ATOM 3765 O O . TYR C 1 50 ? 74.724 68.677 91.174 1.00 23.74 50 TYR C O 1
ATOM 3774 N N . ILE C 1 51 ? 76.716 67.605 91.064 1.00 24.29 51 ILE C N 1
ATOM 3775 C CA . ILE C 1 51 ? 76.295 66.462 91.842 1.00 25.27 51 ILE C CA 1
ATOM 3776 C C . ILE C 1 51 ? 75.809 66.872 93.265 1.00 25.65 51 ILE C C 1
ATOM 3777 O O . ILE C 1 51 ? 74.796 66.380 93.730 1.00 24.29 51 ILE C O 1
ATOM 3782 N N . LYS C 1 52 ? 76.578 67.719 93.937 1.00 27.56 52 LYS C N 1
ATOM 3783 C CA . LYS C 1 52 ? 76.281 68.122 95.313 1.00 29.17 52 LYS C CA 1
ATOM 3784 C C . LYS C 1 52 ? 74.943 68.864 95.381 1.00 29.39 52 LYS C C 1
ATOM 3785 O O . LYS C 1 52 ? 74.054 68.507 96.164 1.00 29.16 52 LYS C O 1
ATOM 3791 N N . LEU C 1 53 ? 74.789 69.851 94.516 1.00 30.46 53 LEU C N 1
ATOM 3792 C CA . LEU C 1 53 ? 73.523 70.586 94.392 1.00 30.86 53 LEU C CA 1
ATOM 3793 C C . LEU C 1 53 ? 72.337 69.669 94.081 1.00 30.19 53 LEU C C 1
ATOM 3794 O O . LEU C 1 53 ? 71.286 69.768 94.715 1.00 29.29 53 LEU C O 1
ATOM 3799 N N . ALA C 1 54 ? 72.501 68.774 93.104 1.00 29.19 54 ALA C N 1
ATOM 3800 C CA . ALA C 1 54 ? 71.410 67.900 92.696 1.00 29.36 54 ALA C CA 1
ATOM 3801 C C . ALA C 1 54 ? 71.039 66.912 93.822 1.00 29.19 54 ALA C C 1
ATOM 3802 O O . ALA C 1 54 ? 69.866 66.587 94.031 1.00 28.23 54 ALA C O 1
ATOM 3804 N N . ARG C 1 55 ? 72.057 66.421 94.523 1.00 29.73 55 ARG C N 1
ATOM 3805 C CA . ARG C 1 55 ? 71.856 65.532 95.646 1.00 31.13 55 ARG C CA 1
ATOM 3806 C C . ARG C 1 55 ? 71.054 66.219 96.776 1.00 31.44 55 ARG C C 1
ATOM 3807 O O . ARG C 1 55 ? 70.199 65.581 97.404 1.00 30.79 55 ARG C O 1
ATOM 3815 N N . GLU C 1 56 ? 71.327 67.495 97.008 1.00 32.29 56 GLU C N 1
ATOM 3816 C CA . GLU C 1 56 ? 70.573 68.284 98.007 1.00 33.92 56 GLU C CA 1
ATOM 3817 C C . GLU C 1 56 ? 69.073 68.395 97.735 1.00 33.97 56 GLU C C 1
ATOM 3818 O O . GLU C 1 56 ? 68.274 68.552 98.677 1.00 34.35 56 GLU C O 1
ATOM 3824 N N . ILE C 1 57 ? 68.681 68.330 96.461 1.00 33.35 57 ILE C N 1
ATOM 3825 C CA . ILE C 1 57 ? 67.274 68.406 96.131 1.00 32.95 57 ILE C CA 1
ATOM 3826 C C . ILE C 1 57 ? 66.666 67.031 95.943 1.00 31.95 57 ILE C C 1
ATOM 3827 O O . ILE C 1 57 ? 65.528 66.906 95.537 1.00 31.88 57 ILE C O 1
ATOM 3832 N N . GLY C 1 58 ? 67.415 65.989 96.286 1.00 30.81 58 GLY C N 1
ATOM 3833 C CA . GLY C 1 58 ? 66.857 64.642 96.246 1.00 30.27 58 GLY C CA 1
ATOM 3834 C C . GLY C 1 58 ? 66.938 63.931 94.909 1.00 29.01 58 GLY C C 1
ATOM 3835 O O . GLY C 1 58 ? 66.263 62.935 94.711 1.00 29.41 58 GLY C O 1
ATOM 3836 N N . ILE C 1 59 ? 67.742 64.429 93.988 1.00 28.29 59 ILE C N 1
ATOM 3837 C CA . ILE C 1 59 ? 67.888 63.774 92.677 1.00 27.74 59 ILE C CA 1
ATOM 3838 C C . ILE C 1 59 ? 68.600 62.424 92.863 1.00 26.83 59 ILE C C 1
ATOM 3839 O O . ILE C 1 59 ? 69.602 62.334 93.544 1.00 26.41 59 ILE C O 1
ATOM 3844 N N . GLY C 1 60 ? 68.044 61.385 92.259 1.00 26.40 60 GLY C N 1
ATOM 3845 C CA . GLY C 1 60 ? 68.575 60.024 92.386 1.00 26.08 60 GLY C CA 1
ATOM 3846 C C . GLY C 1 60 ? 69.958 59.808 91.781 1.00 25.51 60 GLY C C 1
ATOM 3847 O O . GLY C 1 60 ? 70.434 60.576 90.943 1.00 24.20 60 GLY C O 1
ATOM 3848 N N . GLU C 1 61 ? 70.584 58.731 92.225 1.00 25.08 61 GLU C N 1
ATOM 3849 C CA . GLU C 1 61 ? 72.001 58.470 91.964 1.00 25.27 61 GLU C CA 1
ATOM 3850 C C . GLU C 1 61 ? 72.327 58.342 90.451 1.00 23.73 61 GLU C C 1
ATOM 3851 O O . GLU C 1 61 ? 73.374 58.783 90.015 1.00 22.67 61 GLU C O 1
ATOM 3857 N N . ALA C 1 62 ? 71.404 57.784 89.671 1.00 22.46 62 ALA C N 1
ATOM 3858 C CA . ALA C 1 62 ? 71.603 57.638 88.225 1.00 22.49 62 ALA C CA 1
ATOM 3859 C C . ALA C 1 62 ? 71.817 58.990 87.590 1.00 21.15 62 ALA C C 1
ATOM 3860 O O . ALA C 1 62 ? 72.743 59.182 86.844 1.00 20.49 62 ALA C O 1
ATOM 3862 N N . TYR C 1 63 ? 70.978 59.941 87.985 1.00 20.65 63 TYR C N 1
ATOM 3863 C CA . TYR C 1 63 ? 70.973 61.292 87.427 1.00 20.63 63 TYR C CA 1
ATOM 3864 C C . TYR C 1 63 ? 72.127 62.134 87.957 1.00 19.86 63 TYR C C 1
ATOM 3865 O O . TYR C 1 63 ? 72.635 62.976 87.250 1.00 19.32 63 TYR C O 1
ATOM 3874 N N . LEU C 1 64 ? 72.566 61.865 89.181 1.00 19.19 64 LEU C N 1
ATOM 3875 C CA . LEU C 1 64 ? 73.802 62.466 89.690 1.00 19.16 64 LEU C CA 1
ATOM 3876 C C . LEU C 1 64 ? 75.003 62.043 88.853 1.00 18.20 64 LEU C C 1
ATOM 3877 O O . LEU C 1 64 ? 75.790 62.869 88.441 1.00 17.20 64 LEU C O 1
ATOM 3882 N N . ASP C 1 65 ? 75.138 60.735 88.599 1.00 17.76 65 ASP C N 1
ATOM 3883 C CA . ASP C 1 65 ? 76.207 60.248 87.705 1.00 17.86 65 ASP C CA 1
ATOM 3884 C C . ASP C 1 65 ? 76.126 60.916 86.334 1.00 17.01 65 ASP C C 1
ATOM 3885 O O . ASP C 1 65 ? 77.129 61.375 85.785 1.00 16.65 65 ASP C O 1
ATOM 3890 N N . LEU C 1 66 ? 74.911 61.040 85.801 1.00 17.28 66 LEU C N 1
ATOM 3891 C CA . LEU C 1 66 ? 74.740 61.664 84.490 1.00 17.31 66 LEU C CA 1
ATOM 3892 C C . LEU C 1 66 ? 75.187 63.097 84.446 1.00 16.59 66 LEU C C 1
ATOM 3893 O O . LEU C 1 66 ? 75.788 63.519 83.470 1.00 16.18 66 LEU C O 1
ATOM 3898 N N . LEU C 1 67 ? 74.932 63.856 85.516 1.00 16.58 67 LEU C N 1
ATOM 3899 C CA . LEU C 1 67 ? 75.452 65.210 85.605 1.00 16.50 67 LEU C CA 1
ATOM 3900 C C . LEU C 1 67 ? 76.973 65.222 85.635 1.00 15.73 67 LEU C C 1
ATOM 3901 O O . LEU C 1 67 ? 77.611 66.062 85.014 1.00 15.26 67 LEU C O 1
ATOM 3906 N N . GLY C 1 68 ? 77.556 64.303 86.380 1.00 15.88 68 GLY C N 1
ATOM 3907 C CA . GLY C 1 68 ? 79.012 64.144 86.346 1.00 16.12 68 GLY C CA 1
ATOM 3908 C C . GLY C 1 68 ? 79.522 63.798 84.959 1.00 15.59 68 GLY C C 1
ATOM 3909 O O . GLY C 1 68 ? 80.550 64.291 84.532 1.00 16.45 68 GLY C O 1
ATOM 3910 N N . ILE C 1 69 ? 78.799 62.930 84.265 1.00 15.65 69 ILE C N 1
ATOM 3911 C CA . ILE C 1 69 ? 79.146 62.578 82.870 1.00 15.44 69 ILE C CA 1
ATOM 3912 C C . ILE C 1 69 ? 79.105 63.783 81.925 1.00 15.47 69 ILE C C 1
ATOM 3913 O O . ILE C 1 69 ? 80.037 64.007 81.138 1.00 15.19 69 ILE C O 1
ATOM 3918 N N . TRP C 1 70 ? 78.035 64.584 82.005 1.00 15.38 70 TRP C N 1
ATOM 3919 C CA . TRP C 1 70 ? 77.957 65.803 81.217 1.00 15.18 70 TRP C CA 1
ATOM 3920 C C . TRP C 1 70 ? 79.088 66.783 81.533 1.00 15.21 70 TRP C C 1
ATOM 3921 O O . TRP C 1 70 ? 79.646 67.423 80.650 1.00 15.47 70 TRP C O 1
ATOM 3932 N N . ALA C 1 71 ? 79.468 66.905 82.793 1.00 15.53 71 ALA C N 1
ATOM 3933 C CA . ALA C 1 71 ? 80.612 67.776 83.131 1.00 15.52 71 ALA C CA 1
ATOM 3934 C C . ALA C 1 71 ? 81.902 67.262 82.491 1.00 15.49 71 ALA C C 1
ATOM 3935 O O . ALA C 1 71 ? 82.684 68.027 81.988 1.00 15.43 71 ALA C O 1
ATOM 3937 N N . SER C 1 72 ? 82.123 65.946 82.531 1.00 15.79 72 SER C N 1
ATOM 3938 C CA . SER C 1 72 ? 83.282 65.356 81.844 1.00 15.95 72 SER C CA 1
ATOM 3939 C C . SER C 1 72 ? 83.272 65.589 80.330 1.00 16.03 72 SER C C 1
ATOM 3940 O O . SER C 1 72 ? 84.329 65.744 79.697 1.00 15.63 72 SER C O 1
ATOM 3943 N N . ARG C 1 73 ? 82.072 65.602 79.743 1.00 16.41 73 ARG C N 1
ATOM 3944 C CA . ARG C 1 73 ? 81.923 65.847 78.316 1.00 16.08 73 ARG C CA 1
ATOM 3945 C C . ARG C 1 73 ? 82.244 67.270 77.956 1.00 15.98 73 ARG C C 1
ATOM 3946 O O . ARG C 1 73 ? 82.769 67.535 76.886 1.00 15.96 73 ARG C O 1
ATOM 3954 N N . LEU C 1 74 ? 81.890 68.208 78.825 1.00 17.06 74 LEU C N 1
ATOM 3955 C CA . LEU C 1 74 ? 82.275 69.605 78.620 1.00 17.33 74 LEU C CA 1
ATOM 3956 C C . LEU C 1 74 ? 83.808 69.737 78.549 1.00 17.34 74 LEU C C 1
ATOM 3957 O O . LEU C 1 74 ? 84.359 70.433 77.690 1.00 16.85 74 LEU C O 1
ATOM 3962 N N . ASN C 1 75 ? 84.506 69.045 79.444 1.00 17.17 75 ASN C N 1
ATOM 3963 C CA . ASN C 1 75 ? 85.977 69.027 79.353 1.00 16.96 75 ASN C CA 1
ATOM 3964 C C . ASN C 1 75 ? 86.485 68.378 78.078 1.00 16.84 75 ASN C C 1
ATOM 3965 O O . ASN C 1 75 ? 87.487 68.817 77.500 1.00 16.12 75 ASN C O 1
ATOM 3970 N N . ALA C 1 76 ? 85.773 67.339 77.617 1.00 16.83 76 ALA C N 1
ATOM 3971 C CA . ALA C 1 76 ? 86.142 66.677 76.383 1.00 16.61 76 ALA C CA 1
ATOM 3972 C C . ALA C 1 76 ? 86.021 67.612 75.187 1.00 16.96 76 ALA C C 1
ATOM 3973 O O . ALA C 1 76 ? 86.887 67.614 74.293 1.00 16.77 76 ALA C O 1
ATOM 3975 N N . TYR C 1 77 ? 84.929 68.375 75.119 1.00 16.90 77 TYR C N 1
ATOM 3976 C CA . TYR C 1 77 ? 84.766 69.356 74.046 1.00 16.96 77 TYR C CA 1
ATOM 3977 C C . TYR C 1 77 ? 85.890 70.384 74.053 1.00 17.35 77 TYR C C 1
ATOM 3978 O O . TYR C 1 77 ? 86.436 70.748 72.997 1.00 18.30 77 TYR C O 1
ATOM 3987 N N . LEU C 1 78 ? 86.244 70.874 75.226 1.00 18.41 78 LEU C N 1
ATOM 3988 C CA . LEU C 1 78 ? 87.338 71.848 75.343 1.00 18.87 78 LEU C CA 1
ATOM 3989 C C . LEU C 1 78 ? 88.605 71.283 74.706 1.00 19.21 78 LEU C C 1
ATOM 3990 O O . LEU C 1 78 ? 89.240 71.921 73.839 1.00 18.84 78 LEU C O 1
ATOM 3995 N N . VAL C 1 79 ? 88.964 70.073 75.133 1.00 19.82 79 VAL C N 1
ATOM 3996 C CA . VAL C 1 79 ? 90.169 69.422 74.601 1.00 20.02 79 VAL C CA 1
ATOM 3997 C C . VAL C 1 79 ? 90.037 69.178 73.122 1.00 20.16 79 VAL C C 1
ATOM 3998 O O . VAL C 1 79 ? 90.982 69.414 72.362 1.00 20.11 79 VAL C O 1
ATOM 4002 N N . MET C 1 80 ? 88.889 68.667 72.689 1.00 20.33 80 MET C N 1
ATOM 4003 C CA . MET C 1 80 ? 88.702 68.386 71.276 1.00 20.75 80 MET C CA 1
ATOM 4004 C C . MET C 1 80 ? 88.834 69.652 70.433 1.00 20.88 80 MET C C 1
ATOM 4005 O O . MET C 1 80 ? 89.423 69.628 69.339 1.00 20.35 80 MET C O 1
ATOM 4010 N N . PHE C 1 81 ? 88.257 70.756 70.921 1.00 21.32 81 PHE C N 1
ATOM 4011 C CA . PHE C 1 81 ? 88.319 72.013 70.202 1.00 22.37 81 PHE C CA 1
ATOM 4012 C C . PHE C 1 81 ? 89.748 72.565 70.151 1.00 24.04 81 PHE C C 1
ATOM 4013 O O . PHE C 1 81 ? 90.124 73.226 69.180 1.00 24.62 81 PHE C O 1
ATOM 4021 N N . SER C 1 82 ? 90.546 72.265 71.169 1.00 26.06 82 SER C N 1
ATOM 4022 C CA . SER C 1 82 ? 91.948 72.675 71.200 1.00 27.74 82 SER C CA 1
ATOM 4023 C C . SER C 1 82 ? 92.818 71.890 70.210 1.00 29.69 82 SER C C 1
ATOM 4024 O O . SER C 1 82 ? 93.931 72.297 69.895 1.00 30.37 82 SER C O 1
ATOM 4027 N N . LEU C 1 83 ? 92.322 70.751 69.726 1.00 31.96 83 LEU C N 1
ATOM 4028 C CA . LEU C 1 83 ? 93.096 69.903 68.828 1.00 33.43 83 LEU C CA 1
ATOM 4029 C C . LEU C 1 83 ? 92.778 70.114 67.366 1.00 35.95 83 LEU C C 1
ATOM 4030 O O . LEU C 1 83 ? 93.568 69.710 66.508 1.00 37.75 83 LEU C O 1
ATOM 4035 N N . GLN C 1 84 ? 91.624 70.702 67.078 1.00 38.32 84 GLN C N 1
ATOM 4036 C CA . GLN C 1 84 ? 91.270 71.160 65.744 1.00 39.31 84 GLN C CA 1
ATOM 4037 C C . GLN C 1 84 ? 91.367 70.069 64.674 1.00 40.22 84 GLN C C 1
ATOM 4038 O O . GLN C 1 84 ? 90.563 69.126 64.654 1.00 42.19 84 GLN C O 1
ATOM 4044 N N . ASP C 1 85 ? 92.329 70.157 63.777 1.00 39.69 85 ASP C N 1
ATOM 4045 C CA . ASP C 1 85 ? 92.345 69.215 62.682 1.00 39.28 85 ASP C CA 1
ATOM 4046 C C . ASP C 1 85 ? 92.752 67.802 63.111 1.00 38.14 85 ASP C C 1
ATOM 4047 O O . ASP C 1 85 ? 92.358 66.833 62.449 1.00 38.98 85 ASP C O 1
ATOM 4052 N N . LEU C 1 86 ? 93.511 67.673 64.200 1.00 35.66 86 LEU C N 1
ATOM 4053 C CA . LEU C 1 86 ? 93.961 66.364 64.669 1.00 33.90 86 LEU C CA 1
ATOM 4054 C C . LEU C 1 86 ? 92.835 65.419 65.124 1.00 31.69 86 LEU C C 1
ATOM 4055 O O . LEU C 1 86 ? 93.005 64.200 65.102 1.00 30.66 86 LEU C O 1
ATOM 4060 N N . ALA C 1 87 ? 91.727 65.983 65.594 1.00 29.05 87 ALA C N 1
ATOM 4061 C CA . ALA C 1 87 ? 90.683 65.201 66.223 1.00 27.90 87 ALA C CA 1
ATOM 4062 C C . ALA C 1 87 ? 89.475 65.005 65.301 1.00 26.31 87 ALA C C 1
ATOM 4063 O O . ALA C 1 87 ? 89.114 65.879 64.504 1.00 25.43 87 ALA C O 1
ATOM 4065 N N . TYR C 1 88 ? 88.860 63.828 65.396 1.00 25.04 88 TYR C N 1
ATOM 4066 C CA . TYR C 1 88 ? 87.532 63.649 64.851 1.00 24.44 88 TYR C CA 1
ATOM 4067 C C . TYR C 1 88 ? 86.576 64.462 65.714 1.00 23.67 88 TYR C C 1
ATOM 4068 O O . TYR C 1 88 ? 86.614 64.385 66.941 1.00 23.67 88 TYR C O 1
ATOM 4077 N N . MET C 1 89 ? 85.734 65.271 65.084 1.00 23.21 89 MET C N 1
ATOM 4078 C CA . MET C 1 89 ? 84.969 66.277 65.821 1.00 23.24 89 MET C CA 1
ATOM 4079 C C . MET C 1 89 ? 83.621 65.752 66.261 1.00 23.27 89 MET C C 1
ATOM 4080 O O . MET C 1 89 ? 82.585 66.175 65.774 1.00 23.87 89 MET C O 1
ATOM 4085 N N . HIS C 1 90 ? 83.661 64.813 67.185 1.00 22.70 90 HIS C N 1
ATOM 4086 C CA . HIS C 1 90 ? 82.479 64.272 67.833 1.00 22.02 90 HIS C CA 1
ATOM 4087 C C . HIS C 1 90 ? 82.963 63.700 69.164 1.00 20.72 90 HIS C C 1
ATOM 4088 O O . HIS C 1 90 ? 83.962 62.991 69.204 1.00 20.44 90 HIS C O 1
ATOM 4095 N N . VAL C 1 91 ? 82.253 64.000 70.240 1.00 19.77 91 VAL C N 1
ATOM 4096 C CA . VAL C 1 91 ? 82.489 63.344 71.519 1.00 19.62 91 VAL C CA 1
ATOM 4097 C C . VAL C 1 91 ? 81.543 62.146 71.634 1.00 18.49 91 VAL C C 1
ATOM 4098 O O . VAL C 1 91 ? 80.336 62.330 71.762 1.00 17.80 91 VAL C O 1
ATOM 4102 N N . PRO C 1 92 ? 82.090 60.915 71.600 1.00 18.10 92 PRO C N 1
ATOM 4103 C CA . PRO C 1 92 ? 81.227 59.749 71.728 1.00 18.41 92 PRO C CA 1
ATOM 4104 C C . PRO C 1 92 ? 80.628 59.600 73.118 1.00 18.21 92 PRO C C 1
ATOM 4105 O O . PRO C 1 92 ? 81.301 59.855 74.114 1.00 18.14 92 PRO C O 1
ATOM 4109 N N . GLN C 1 93 ? 79.386 59.130 73.181 1.00 18.05 93 GLN C N 1
ATOM 4110 C CA . GLN C 1 93 ? 78.643 59.040 74.444 1.00 18.52 93 GLN C CA 1
ATOM 4111 C C . GLN C 1 93 ? 78.551 57.657 74.999 1.00 18.26 93 GLN C C 1
ATOM 4112 O O . GLN C 1 93 ? 78.109 57.470 76.144 1.00 18.50 93 GLN C O 1
ATOM 4118 N N . SER C 1 94 ? 79.036 56.684 74.222 1.00 17.64 94 SER C N 1
ATOM 4119 C CA . SER C 1 94 ? 79.095 55.297 74.650 1.00 17.31 94 SER C CA 1
ATOM 4120 C C . SER C 1 94 ? 80.351 54.638 74.041 1.00 17.18 94 SER C C 1
ATOM 4121 O O . SER C 1 94 ? 81.023 55.227 73.173 1.00 15.97 94 SER C O 1
ATOM 4124 N N . LEU C 1 95 ? 80.660 53.443 74.538 1.00 17.43 95 LEU C N 1
ATOM 4125 C CA . LEU C 1 95 ? 81.754 52.632 74.022 1.00 17.78 95 LEU C CA 1
ATOM 4126 C C . LEU C 1 95 ? 81.471 52.282 72.550 1.00 17.93 95 LEU C C 1
ATOM 4127 O O . LEU C 1 95 ? 82.332 52.450 71.697 1.00 16.83 95 LEU C O 1
ATOM 4132 N N . GLU C 1 96 ? 80.229 51.895 72.257 1.00 17.95 96 GLU C N 1
ATOM 4133 C CA . GLU C 1 96 ? 79.804 51.662 70.867 1.00 18.59 96 GLU C CA 1
ATOM 4134 C C . GLU C 1 96 ? 80.073 52.832 69.944 1.00 18.20 96 GLU C C 1
ATOM 4135 O O . GLU C 1 96 ? 80.629 52.632 68.872 1.00 17.96 96 GLU C O 1
ATOM 4141 N N . GLU C 1 97 ? 79.731 54.054 70.362 1.00 17.94 97 GLU C N 1
ATOM 4142 C CA . GLU C 1 97 ? 80.041 55.248 69.581 1.00 18.91 97 GLU C CA 1
ATOM 4143 C C . GLU C 1 97 ? 81.526 55.554 69.459 1.00 18.45 97 GLU C C 1
ATOM 4144 O O . GLU C 1 97 ? 81.985 56.103 68.444 1.00 17.49 97 GLU C O 1
ATOM 4150 N N . PHE C 1 98 ? 82.279 55.227 70.492 1.00 18.55 98 PHE C N 1
ATOM 4151 C CA . PHE C 1 98 ? 83.725 55.430 70.458 1.00 18.80 98 PHE C CA 1
ATOM 4152 C C . PHE C 1 98 ? 84.353 54.571 69.331 1.00 18.17 98 PHE C C 1
ATOM 4153 O O . PHE C 1 98 ? 85.194 55.023 68.564 1.00 16.73 98 PHE C O 1
ATOM 4161 N N . ILE C 1 99 ? 83.904 53.331 69.260 1.00 18.21 99 ILE C N 1
ATOM 4162 C CA . ILE C 1 99 ? 84.378 52.397 68.260 1.00 19.26 99 ILE C CA 1
ATOM 4163 C C . ILE C 1 99 ? 84.121 52.914 66.856 1.00 18.72 99 ILE C C 1
ATOM 4164 O O . ILE C 1 99 ? 85.020 52.862 66.011 1.00 17.10 99 ILE C O 1
ATOM 4169 N N . GLN C 1 100 ? 82.926 53.464 66.628 1.00 18.93 100 GLN C N 1
ATOM 4170 C CA . GLN C 1 100 ? 82.595 54.087 65.351 1.00 18.91 100 GLN C CA 1
ATOM 4171 C C . GLN C 1 100 ? 83.473 55.321 65.112 1.00 18.48 100 GLN C C 1
ATOM 4172 O O . GLN C 1 100 ? 84.020 55.488 64.033 1.00 16.53 100 GLN C O 1
ATOM 4178 N N . ASP C 1 101 ? 83.616 56.178 66.133 1.00 18.16 101 ASP C N 1
ATOM 4179 C CA . ASP C 1 101 ? 84.427 57.385 66.008 1.00 18.83 101 ASP C CA 1
ATOM 4180 C C . ASP C 1 101 ? 85.925 57.092 65.751 1.00 18.77 101 ASP C C 1
ATOM 4181 O O . ASP C 1 101 ? 86.551 57.752 64.951 1.00 18.56 101 ASP C O 1
ATOM 4186 N N . TRP C 1 102 ? 86.456 56.097 66.436 1.00 19.29 102 TRP C N 1
ATOM 4187 C CA . TRP C 1 102 ? 87.827 55.668 66.292 1.00 20.17 102 TRP C CA 1
ATOM 4188 C C . TRP C 1 102 ? 88.132 55.194 64.854 1.00 21.23 102 TRP C C 1
ATOM 4189 O O . TRP C 1 102 ? 89.280 55.204 64.409 1.00 20.64 102 TRP C O 1
ATOM 4200 N N . SER C 1 103 ? 87.093 54.758 64.139 1.00 22.13 103 SER C N 1
ATOM 4201 C CA . SER C 1 103 ? 87.192 54.314 62.741 1.00 23.29 103 SER C CA 1
ATOM 4202 C C . SER C 1 103 ? 87.592 55.370 61.742 1.00 24.06 103 SER C C 1
ATOM 4203 O O . SER C 1 103 ? 87.820 55.036 60.598 1.00 25.34 103 SER C O 1
ATOM 4206 N N . HIS C 1 104 ? 87.625 56.637 62.147 1.00 24.68 104 HIS C N 1
ATOM 4207 C CA . HIS C 1 104 ? 88.004 57.731 61.263 1.00 24.48 104 HIS C CA 1
ATOM 4208 C C . HIS C 1 104 ? 89.496 58.015 61.207 1.00 25.46 104 HIS C C 1
ATOM 4209 O O . HIS C 1 104 ? 89.899 58.933 60.515 1.00 26.73 104 HIS C O 1
ATOM 4216 N N . GLY C 1 105 ? 90.307 57.262 61.943 1.00 26.25 105 GLY C N 1
ATOM 4217 C CA . GLY C 1 105 ? 91.761 57.427 61.919 1.00 25.72 105 GLY C CA 1
ATOM 4218 C C . GLY C 1 105 ? 92.325 58.647 62.621 1.00 26.38 105 GLY C C 1
ATOM 4219 O O . GLY C 1 105 ? 93.525 58.907 62.513 1.00 27.64 105 GLY C O 1
ATOM 4220 N N . LYS C 1 106 ? 91.499 59.388 63.370 1.00 25.92 106 LYS C N 1
ATOM 4221 C CA . LYS C 1 106 ? 91.935 60.611 64.044 1.00 25.05 106 LYS C CA 1
ATOM 4222 C C . LYS C 1 106 ? 91.853 60.457 65.545 1.00 23.93 106 LYS C C 1
ATOM 4223 O O . LYS C 1 106 ? 91.409 59.424 66.055 1.00 24.21 106 LYS C O 1
ATOM 4229 N N . VAL C 1 107 ? 92.297 61.478 66.261 1.00 22.35 107 VAL C N 1
ATOM 4230 C CA . VAL C 1 107 ? 92.177 61.521 67.712 1.00 21.69 107 VAL C CA 1
ATOM 4231 C C . VAL C 1 107 ? 90.701 61.562 68.110 1.00 20.42 107 VAL C C 1
ATOM 4232 O O . VAL C 1 107 ? 89.883 62.279 67.520 1.00 19.69 107 VAL C O 1
ATOM 4236 N N . VAL C 1 108 ? 90.357 60.767 69.104 1.00 19.78 108 VAL C N 1
ATOM 4237 C CA . VAL C 1 108 ? 89.011 60.793 69.651 1.00 18.95 108 VAL C CA 1
ATOM 4238 C C . VAL C 1 108 ? 89.116 61.196 71.102 1.00 18.31 108 VAL C C 1
ATOM 4239 O O . VAL C 1 108 ? 89.904 60.613 71.858 1.00 17.60 108 VAL C O 1
ATOM 4243 N N . VAL C 1 109 ? 88.299 62.186 71.476 1.00 18.03 109 VAL C N 1
ATOM 4244 C CA . VAL C 1 109 ? 88.149 62.645 72.850 1.00 17.52 109 VAL C CA 1
ATOM 4245 C C . VAL C 1 109 ? 86.766 62.303 73.413 1.00 17.78 109 VAL C C 1
ATOM 4246 O O . VAL C 1 109 ? 85.704 62.594 72.826 1.00 16.77 109 VAL C O 1
ATOM 4250 N N . THR C 1 110 ? 86.785 61.658 74.571 1.00 18.60 110 THR C N 1
ATOM 4251 C CA . THR C 1 110 ? 85.591 61.200 75.205 1.00 18.67 110 THR C CA 1
ATOM 4252 C C . THR C 1 110 ? 85.517 61.688 76.643 1.00 18.34 110 THR C C 1
ATOM 4253 O O . THR C 1 110 ? 86.555 61.917 77.269 1.00 18.85 110 THR C O 1
ATOM 4257 N N . GLY C 1 111 ? 84.284 61.795 77.150 1.00 17.52 111 GLY C N 1
ATOM 4258 C CA . GLY C 1 111 ? 83.990 61.840 78.601 1.00 16.96 111 GLY C CA 1
ATOM 4259 C C . GLY C 1 111 ? 83.388 60.519 79.069 1.00 16.75 111 GLY C C 1
ATOM 4260 O O . GLY C 1 111 ? 83.647 59.419 78.518 1.00 16.82 111 GLY C O 1
ATOM 4261 N N . GLY C 1 112 ? 82.523 60.609 80.054 1.00 16.40 112 GLY C N 1
ATOM 4262 C CA . GLY C 1 112 ? 81.855 59.437 80.561 1.00 16.51 112 GLY C CA 1
ATOM 4263 C C . GLY C 1 112 ? 80.859 58.775 79.618 1.00 16.11 112 GLY C C 1
ATOM 4264 O O . GLY C 1 112 ? 80.474 59.347 78.596 1.00 16.62 112 GLY C O 1
ATOM 4265 N N . PHE C 1 113 ? 80.460 57.574 80.007 1.00 16.13 113 PHE C N 1
ATOM 4266 C CA . PHE C 1 113 ? 79.498 56.748 79.295 1.00 16.65 113 PHE C CA 1
ATOM 4267 C C . PHE C 1 113 ? 78.224 56.411 80.110 1.00 16.89 113 PHE C C 1
ATOM 4268 O O . PHE C 1 113 ? 77.124 56.595 79.617 1.00 17.72 113 PHE C O 1
ATOM 4276 N N . GLN C 1 114 ? 78.378 55.914 81.334 1.00 17.66 114 GLN C N 1
ATOM 4277 C CA . GLN C 1 114 ? 77.308 55.173 82.014 1.00 17.78 114 GLN C CA 1
ATOM 4278 C C . GLN C 1 114 ? 77.402 55.314 83.506 1.00 18.39 114 GLN C C 1
ATOM 4279 O O . GLN C 1 114 ? 78.495 55.241 84.042 1.00 18.47 114 GLN C O 1
ATOM 4285 N N . PRO C 1 115 ? 76.256 55.475 84.195 1.00 18.75 115 PRO C N 1
ATOM 4286 C CA . PRO C 1 115 ? 76.315 55.525 85.654 1.00 18.57 115 PRO C CA 1
ATOM 4287 C C . PRO C 1 115 ? 76.985 54.313 86.343 1.00 19.06 115 PRO C C 1
ATOM 4288 O O . PRO C 1 115 ? 76.918 53.182 85.843 1.00 19.26 115 PRO C O 1
ATOM 4292 N N . GLY C 1 116 ? 77.582 54.566 87.507 1.00 18.97 116 GLY C N 1
ATOM 4293 C CA . GLY C 1 116 ? 78.125 53.509 88.352 1.00 19.38 116 GLY C CA 1
ATOM 4294 C C . GLY C 1 116 ? 79.606 53.236 88.127 1.00 19.81 116 GLY C C 1
ATOM 4295 O O . GLY C 1 116 ? 80.151 52.259 88.670 1.00 20.47 116 GLY C O 1
ATOM 4296 N N . GLN C 1 117 ? 80.264 54.086 87.346 1.00 19.39 117 GLN C N 1
ATOM 4297 C CA . GLN C 1 117 ? 81.682 53.947 87.073 1.00 19.42 117 GLN C CA 1
ATOM 4298 C C . GLN C 1 117 ? 82.313 55.317 86.987 1.00 19.96 117 GLN C C 1
ATOM 4299 O O . GLN C 1 117 ? 81.607 56.317 87.040 1.00 20.27 117 GLN C O 1
ATOM 4305 N N . SER C 1 118 ? 83.634 55.351 86.827 1.00 19.95 118 SER C N 1
ATOM 4306 C CA . SER C 1 118 ? 84.399 56.575 86.636 1.00 20.06 118 SER C CA 1
ATOM 4307 C C . SER C 1 118 ? 84.934 56.689 85.227 1.00 19.67 118 SER C C 1
ATOM 4308 O O . SER C 1 118 ? 84.867 55.738 84.428 1.00 19.12 118 SER C O 1
ATOM 4311 N N . THR C 1 119 ? 85.510 57.838 84.932 1.00 19.80 119 THR C N 1
ATOM 4312 C CA . THR C 1 119 ? 86.188 58.041 83.658 1.00 20.57 119 THR C CA 1
ATOM 4313 C C . THR C 1 119 ? 87.488 57.214 83.497 1.00 21.04 119 THR C C 1
ATOM 4314 O O . THR C 1 119 ? 87.993 57.057 82.365 1.00 21.07 119 THR C O 1
ATOM 4318 N N . ALA C 1 120 ? 88.020 56.684 84.604 1.00 21.54 120 ALA C N 1
ATOM 4319 C CA . ALA C 1 120 ? 89.113 55.704 84.514 1.00 20.98 120 ALA C CA 1
ATOM 4320 C C . ALA C 1 120 ? 88.630 54.390 83.916 1.00 20.05 120 ALA C C 1
ATOM 4321 O O . ALA C 1 120 ? 89.336 53.753 83.156 1.00 20.36 120 ALA C O 1
ATOM 4323 N N . ALA C 1 121 ? 87.414 53.987 84.253 1.00 19.81 121 ALA C N 1
ATOM 4324 C CA . ALA C 1 121 ? 86.821 52.812 83.658 1.00 18.97 121 ALA C CA 1
ATOM 4325 C C . ALA C 1 121 ? 86.552 53.030 82.170 1.00 18.71 121 ALA C C 1
ATOM 4326 O O . ALA C 1 121 ? 86.779 52.115 81.353 1.00 18.73 121 ALA C O 1
ATOM 4328 N N . VAL C 1 122 ? 86.123 54.238 81.811 1.00 17.68 122 VAL C N 1
ATOM 4329 C CA . VAL C 1 122 ? 85.951 54.617 80.415 1.00 17.33 122 VAL C CA 1
ATOM 4330 C C . VAL C 1 122 ? 87.269 54.480 79.658 1.00 16.61 122 VAL C C 1
ATOM 4331 O O . VAL C 1 122 ? 87.302 53.957 78.539 1.00 15.53 122 VAL C O 1
ATOM 4335 N N . ALA C 1 123 ? 88.342 55.005 80.253 1.00 16.69 123 ALA C N 1
ATOM 4336 C CA . ALA C 1 123 ? 89.649 54.958 79.628 1.00 17.11 123 ALA C CA 1
ATOM 4337 C C . ALA C 1 123 ? 90.105 53.518 79.391 1.00 16.80 123 ALA C C 1
ATOM 4338 O O . ALA C 1 123 ? 90.688 53.213 78.340 1.00 17.58 123 ALA C O 1
ATOM 4340 N N . ALA C 1 124 ? 89.832 52.642 80.351 1.00 17.26 124 ALA C N 1
ATOM 4341 C CA . ALA C 1 124 ? 90.152 51.224 80.233 1.00 17.25 124 ALA C CA 1
ATOM 4342 C C . ALA C 1 124 ? 89.332 50.559 79.129 1.00 17.54 124 ALA C C 1
ATOM 4343 O O . ALA C 1 124 ? 89.895 49.817 78.316 1.00 17.15 124 ALA C O 1
ATOM 4345 N N . LEU C 1 125 ? 88.026 50.867 79.068 1.00 16.90 125 LEU C N 1
ATOM 4346 C CA . LEU C 1 125 ? 87.146 50.311 78.018 1.00 17.96 125 LEU C CA 1
ATOM 4347 C C . LEU C 1 125 ? 87.582 50.702 76.617 1.00 17.55 125 LEU C C 1
ATOM 4348 O O . LEU C 1 125 ? 87.558 49.912 75.693 1.00 17.39 125 LEU C O 1
ATOM 4353 N N . VAL C 1 126 ? 87.973 51.948 76.505 1.00 18.38 126 VAL C N 1
ATOM 4354 C CA . VAL C 1 126 ? 88.374 52.583 75.274 1.00 18.84 126 VAL C CA 1
ATOM 4355 C C . VAL C 1 126 ? 89.776 52.073 74.861 1.00 18.98 126 VAL C C 1
ATOM 4356 O O . VAL C 1 126 ? 90.043 51.823 73.686 1.00 18.37 126 VAL C O 1
ATOM 4360 N N . ALA C 1 127 ? 90.656 51.877 75.839 1.00 18.97 127 ALA C N 1
ATOM 4361 C CA . ALA C 1 127 ? 91.931 51.201 75.593 1.00 19.28 127 ALA C CA 1
ATOM 4362 C C . ALA C 1 127 ? 91.705 49.799 75.058 1.00 19.23 127 ALA C C 1
ATOM 4363 O O . ALA C 1 127 ? 92.311 49.405 74.074 1.00 18.87 127 ALA C O 1
ATOM 4365 N N . GLU C 1 128 ? 90.821 49.053 75.709 1.00 20.16 128 GLU C N 1
ATOM 4366 C CA . GLU C 1 128 ? 90.488 47.704 75.262 1.00 20.86 128 GLU C CA 1
ATOM 4367 C C . GLU C 1 128 ? 89.909 47.680 73.817 1.00 21.08 128 GLU C C 1
ATOM 4368 O O . GLU C 1 128 ? 90.301 46.849 72.995 1.00 20.99 128 GLU C O 1
ATOM 4374 N N . ALA C 1 129 ? 88.983 48.584 73.526 1.00 20.92 129 ALA C N 1
ATOM 4375 C CA . ALA C 1 129 ? 88.322 48.622 72.217 1.00 21.49 129 ALA C CA 1
ATOM 4376 C C . ALA C 1 129 ? 89.254 49.109 71.087 1.00 22.41 129 ALA C C 1
ATOM 4377 O O . ALA C 1 129 ? 89.063 48.734 69.942 1.00 22.17 129 ALA C O 1
ATOM 4379 N N . SER C 1 130 ? 90.252 49.940 71.419 1.00 22.84 130 SER C N 1
ATOM 4380 C CA . SER C 1 130 ? 91.218 50.427 70.435 1.00 23.16 130 SER C CA 1
ATOM 4381 C C . SER C 1 130 ? 92.490 49.544 70.311 1.00 24.08 130 SER C C 1
ATOM 4382 O O . SER C 1 130 ? 93.411 49.899 69.586 1.00 24.32 130 SER C O 1
ATOM 4385 N N . SER C 1 131 ? 92.516 48.403 70.995 1.00 24.67 131 SER C N 1
ATOM 4386 C CA . SER C 1 131 ? 93.726 47.582 71.127 1.00 25.86 131 SER C CA 1
ATOM 4387 C C . SER C 1 131 ? 94.951 48.370 71.576 1.00 25.81 131 SER C C 1
ATOM 4388 O O . SER C 1 131 ? 96.059 48.159 71.066 1.00 26.48 131 SER C O 1
ATOM 4391 N N . SER C 1 132 ? 94.752 49.275 72.524 1.00 25.60 132 SER C N 1
ATOM 4392 C CA . SER C 1 132 ? 95.851 50.016 73.106 1.00 25.28 132 SER C CA 1
ATOM 4393 C C . SER C 1 132 ? 96.450 49.136 74.184 1.00 25.41 132 SER C C 1
ATOM 4394 O O . SER C 1 132 ? 95.728 48.623 75.016 1.00 25.22 132 SER C O 1
ATOM 4397 N N . LYS C 1 133 ? 97.771 48.940 74.126 1.00 26.18 133 LYS C N 1
ATOM 4398 C CA . LYS C 1 133 ? 98.513 48.106 75.087 1.00 26.99 133 LYS C CA 1
ATOM 4399 C C . LYS C 1 133 ? 98.835 48.899 76.358 1.00 25.41 133 LYS C C 1
ATOM 4400 O O . LYS C 1 133 ? 99.164 48.300 77.378 1.00 24.21 133 LYS C O 1
ATOM 4406 N N . THR C 1 134 ? 98.754 50.230 76.254 1.00 24.84 134 THR C N 1
ATOM 4407 C CA . THR C 1 134 ? 99.097 51.163 77.328 1.00 24.44 134 THR C CA 1
ATOM 4408 C C . THR C 1 134 ? 98.011 52.226 77.508 1.00 23.44 134 THR C C 1
ATOM 4409 O O . THR C 1 134 ? 97.573 52.858 76.545 1.00 22.00 134 THR C O 1
ATOM 4413 N N . LEU C 1 135 ? 97.596 52.369 78.762 1.00 22.90 135 LEU C N 1
ATOM 4414 C CA . LEU C 1 135 ? 96.726 53.438 79.238 1.00 22.58 135 LEU C CA 1
ATOM 4415 C C . LEU C 1 135 ? 97.562 54.313 80.158 1.00 21.69 135 LEU C C 1
ATOM 4416 O O . LEU C 1 135 ? 98.096 53.836 81.146 1.00 21.08 135 LEU C O 1
ATOM 4421 N N . VAL C 1 136 ? 97.649 55.592 79.823 1.00 21.23 136 VAL C N 1
ATOM 4422 C CA . VAL C 1 136 ? 98.284 56.599 80.676 1.00 21.42 136 VAL C CA 1
ATOM 4423 C C . VAL C 1 136 ? 97.247 57.383 81.472 1.00 21.53 136 VAL C C 1
ATOM 4424 O O . VAL C 1 136 ? 96.341 58.001 80.875 1.00 21.20 136 VAL C O 1
ATOM 4428 N N . VAL C 1 137 ? 97.380 57.356 82.807 1.00 21.41 137 VAL C N 1
ATOM 4429 C CA . VAL C 1 137 ? 96.512 58.122 83.726 1.00 21.80 137 VAL C CA 1
ATOM 4430 C C . VAL C 1 137 ? 97.318 59.329 84.183 1.00 22.53 137 VAL C C 1
ATOM 4431 O O . VAL C 1 137 ? 98.284 59.172 84.946 1.00 22.89 137 VAL C O 1
ATOM 4435 N N . ALA C 1 138 ? 96.998 60.501 83.629 1.00 22.89 138 ALA C N 1
ATOM 4436 C CA . ALA C 1 138 ? 97.712 61.749 83.921 1.00 22.79 138 ALA C CA 1
ATOM 4437 C C . ALA C 1 138 ? 96.915 62.505 84.975 1.00 23.72 138 ALA C C 1
ATOM 4438 O O . ALA C 1 138 ? 95.841 63.016 84.705 1.00 24.08 138 ALA C O 1
ATOM 4440 N N . THR C 1 139 ? 97.435 62.532 86.192 1.00 24.37 139 THR C N 1
ATOM 4441 C CA . THR C 1 139 ? 96.679 63.008 87.332 1.00 24.99 139 THR C CA 1
ATOM 4442 C C . THR C 1 139 ? 97.506 64.022 88.126 1.00 25.27 139 THR C C 1
ATOM 4443 O O . THR C 1 139 ? 98.539 64.493 87.645 1.00 25.33 139 THR C O 1
ATOM 4447 N N . ASN C 1 140 ? 97.019 64.409 89.291 1.00 26.08 140 ASN C N 1
ATOM 4448 C CA . ASN C 1 140 ? 97.640 65.506 90.056 1.00 26.95 140 ASN C CA 1
ATOM 4449 C C . ASN C 1 140 ? 98.633 65.009 91.115 1.00 27.58 140 ASN C C 1
ATOM 4450 O O . ASN C 1 140 ? 98.999 65.741 92.039 1.00 28.38 140 ASN C O 1
ATOM 4455 N N . VAL C 1 141 ? 99.111 63.784 90.919 1.00 28.82 141 VAL C N 1
ATOM 4456 C CA . VAL C 1 141 ? 99.963 63.090 91.874 1.00 29.08 141 VAL C CA 1
ATOM 4457 C C . VAL C 1 141 ? 101.008 62.411 90.983 1.00 29.22 141 VAL C C 1
ATOM 4458 O O . VAL C 1 141 ? 100.697 62.162 89.825 1.00 31.15 141 VAL C O 1
ATOM 4462 N N . ASP C 1 142 ? 102.252 62.198 91.443 1.00 28.22 142 ASP C N 1
ATOM 4463 C CA . ASP C 1 142 ? 103.378 61.732 90.568 1.00 28.15 142 ASP C CA 1
ATOM 4464 C C . ASP C 1 142 ? 103.264 60.279 90.160 1.00 27.24 142 ASP C C 1
ATOM 4465 O O . ASP C 1 142 ? 103.946 59.829 89.245 1.00 26.85 142 ASP C O 1
ATOM 4470 N N . GLY C 1 143 ? 102.464 59.530 90.892 1.00 26.90 143 GLY C N 1
ATOM 4471 C CA . GLY C 1 143 ? 102.396 58.117 90.684 1.00 27.43 143 GLY C CA 1
ATOM 4472 C C . GLY C 1 143 ? 101.525 57.534 91.742 1.00 27.61 143 GLY C C 1
ATOM 4473 O O . GLY C 1 143 ? 100.811 58.270 92.410 1.00 27.44 143 GLY C O 1
ATOM 4474 N N . VAL C 1 144 ? 101.568 56.205 91.864 1.00 28.63 144 VAL C N 1
ATOM 4475 C CA . VAL C 1 144 ? 100.846 55.467 92.890 1.00 29.82 144 VAL C CA 1
ATOM 4476 C C . VAL C 1 144 ? 101.663 55.427 94.182 1.00 31.16 144 VAL C C 1
ATOM 4477 O O . VAL C 1 144 ? 102.888 55.218 94.161 1.00 29.92 144 VAL C O 1
ATOM 4481 N N . TYR C 1 145 ? 100.948 55.620 95.292 1.00 34.40 145 TYR C N 1
ATOM 4482 C CA . TYR C 1 145 ? 101.517 55.602 96.619 1.00 36.84 145 TYR C CA 1
ATOM 4483 C C . TYR C 1 145 ? 100.950 54.411 97.372 1.00 38.85 145 TYR C C 1
ATOM 4484 O O . TYR C 1 145 ? 99.954 53.812 96.953 1.00 39.32 145 TYR C O 1
ATOM 4493 N N . GLU C 1 146 ? 101.598 54.082 98.487 1.00 41.42 146 GLU C N 1
ATOM 4494 C CA . GLU C 1 146 ? 101.175 53.021 99.409 1.00 42.90 146 GLU C CA 1
ATOM 4495 C C . GLU C 1 146 ? 99.781 53.329 99.973 1.00 44.06 146 GLU C C 1
ATOM 4496 O O . GLU C 1 146 ? 99.022 52.427 100.352 1.00 44.13 146 GLU C O 1
ATOM 4502 N N . LYS C 1 147 ? 99.453 54.616 100.043 1.00 45.37 147 LYS C N 1
ATOM 4503 C CA . LYS C 1 147 ? 98.135 55.058 100.483 1.00 46.45 147 LYS C CA 1
ATOM 4504 C C . LYS C 1 147 ? 97.885 56.462 99.954 1.00 47.04 147 LYS C C 1
ATOM 4505 O O . LYS C 1 147 ? 98.795 57.077 99.390 1.00 47.24 147 LYS C O 1
ATOM 4511 N N . ASP C 1 148 ? 96.654 56.948 100.101 1.00 48.10 148 ASP C N 1
ATOM 4512 C CA . ASP C 1 148 ? 96.244 58.236 99.515 1.00 49.06 148 ASP C CA 1
ATOM 4513 C C . ASP C 1 148 ? 97.165 59.338 100.033 1.00 50.17 148 ASP C C 1
ATOM 4514 O O . ASP C 1 148 ? 97.175 59.597 101.232 1.00 50.48 148 ASP C O 1
ATOM 4519 N N . PRO C 1 149 ? 97.959 59.968 99.145 1.00 51.22 149 PRO C N 1
ATOM 4520 C CA . PRO C 1 149 ? 98.879 61.006 99.635 1.00 52.30 149 PRO C CA 1
ATOM 4521 C C . PRO C 1 149 ? 98.185 62.294 100.108 1.00 53.77 149 PRO C C 1
ATOM 4522 O O . PRO C 1 149 ? 98.776 63.052 100.888 1.00 54.57 149 PRO C O 1
ATOM 4526 N N . ARG C 1 150 ? 96.964 62.553 99.637 1.00 54.94 150 ARG C N 1
ATOM 4527 C CA . ARG C 1 150 ? 96.208 63.720 100.088 1.00 55.58 150 ARG C CA 1
ATOM 4528 C C . ARG C 1 150 ? 95.739 63.493 101.521 1.00 56.37 150 ARG C C 1
ATOM 4529 O O . ARG C 1 150 ? 95.899 64.366 102.375 1.00 56.56 150 ARG C O 1
ATOM 4537 N N . ILE C 1 151 ? 95.187 62.304 101.770 1.00 56.72 151 ILE C N 1
ATOM 4538 C CA . ILE C 1 151 ? 94.679 61.917 103.087 1.00 56.89 151 ILE C CA 1
ATOM 4539 C C . ILE C 1 151 ? 95.779 61.466 104.077 1.00 57.25 151 ILE C C 1
ATOM 4540 O O . ILE C 1 151 ? 95.499 61.340 105.269 1.00 57.39 151 ILE C O 1
ATOM 4545 N N . TYR C 1 152 ? 97.019 61.269 103.609 1.00 57.36 152 TYR C N 1
ATOM 4546 C CA . TYR C 1 152 ? 98.089 60.682 104.444 1.00 57.06 152 TYR C CA 1
ATOM 4547 C C . TYR C 1 152 ? 99.461 61.331 104.243 1.00 56.88 152 TYR C C 1
ATOM 4548 O O . TYR C 1 152 ? 99.954 61.440 103.112 1.00 56.53 152 TYR C O 1
ATOM 4557 N N . ALA C 1 153 ? 100.090 61.721 105.353 1.00 56.55 153 ALA C N 1
ATOM 4558 C CA . ALA C 1 153 ? 101.448 62.296 105.335 1.00 55.98 153 ALA C CA 1
ATOM 4559 C C . ALA C 1 153 ? 102.520 61.203 105.258 1.00 55.25 153 ALA C C 1
ATOM 4560 O O . ALA C 1 153 ? 102.289 60.065 105.671 1.00 54.62 153 ALA C O 1
ATOM 4562 N N . ASP C 1 154 ? 103.685 61.564 104.723 1.00 54.85 154 ASP C N 1
ATOM 4563 C CA . ASP C 1 154 ? 104.831 60.638 104.584 1.00 54.54 154 ASP C CA 1
ATOM 4564 C C . ASP C 1 154 ? 104.443 59.224 104.073 1.00 53.86 154 ASP C C 1
ATOM 4565 O O . ASP C 1 154 ? 104.389 58.249 104.836 1.00 54.53 154 ASP C O 1
ATOM 4570 N N . VAL C 1 155 ? 104.136 59.154 102.775 1.00 52.54 155 VAL C N 1
ATOM 4571 C CA . VAL C 1 155 ? 103.946 57.896 102.039 1.00 50.89 155 VAL C CA 1
ATOM 4572 C C . VAL C 1 155 ? 104.929 57.940 100.869 1.00 49.22 155 VAL C C 1
ATOM 4573 O O . VAL C 1 155 ? 105.384 59.022 100.496 1.00 49.44 155 VAL C O 1
ATOM 4577 N N . LYS C 1 156 ? 105.280 56.779 100.310 1.00 46.84 156 LYS C N 1
ATOM 4578 C CA . LYS C 1 156 ? 106.293 56.697 99.237 1.00 44.95 156 LYS C CA 1
ATOM 4579 C C . LYS C 1 156 ? 105.699 56.293 97.859 1.00 42.07 156 LYS C C 1
ATOM 4580 O O . LYS C 1 156 ? 104.723 55.531 97.812 1.00 41.99 156 LYS C O 1
ATOM 4586 N N . LEU C 1 157 ? 106.302 56.801 96.769 1.00 38.20 157 LEU C N 1
ATOM 4587 C CA . LEU C 1 157 ? 105.885 56.472 95.396 1.00 37.33 157 LEU C CA 1
ATOM 4588 C C . LEU C 1 157 ? 106.374 55.076 95.019 1.00 36.13 157 LEU C C 1
ATOM 4589 O O . LEU C 1 157 ? 107.551 54.733 95.235 1.00 35.79 157 LEU C O 1
ATOM 4594 N N . ILE C 1 158 ? 105.458 54.278 94.463 1.00 34.64 158 ILE C N 1
ATOM 4595 C CA . ILE C 1 158 ? 105.751 52.925 94.018 1.00 33.95 158 ILE C CA 1
ATOM 4596 C C . ILE C 1 158 ? 105.969 52.944 92.501 1.00 33.36 158 ILE C C 1
ATOM 4597 O O . ILE C 1 158 ? 104.996 53.065 91.742 1.00 32.91 158 ILE C O 1
ATOM 4602 N N . PRO C 1 159 ? 107.243 52.854 92.050 1.00 32.51 159 PRO C N 1
ATOM 4603 C CA . PRO C 1 159 ? 107.505 52.977 90.613 1.00 32.23 159 PRO C CA 1
ATOM 4604 C C . PRO C 1 159 ? 106.995 51.830 89.745 1.00 31.38 159 PRO C C 1
ATOM 4605 O O . PRO C 1 159 ? 106.835 51.998 88.548 1.00 30.23 159 PRO C O 1
ATOM 4609 N N . HIS C 1 160 ? 106.744 50.677 90.346 1.00 32.05 160 HIS C N 1
ATOM 4610 C CA . HIS C 1 160 ? 106.413 49.501 89.575 1.00 32.01 160 HIS C CA 1
ATOM 4611 C C . HIS C 1 160 ? 105.669 48.518 90.457 1.00 31.66 160 HIS C C 1
ATOM 4612 O O . HIS C 1 160 ? 106.158 48.133 91.519 1.00 31.61 160 HIS C O 1
ATOM 4619 N N . LEU C 1 161 ? 104.471 48.129 90.013 1.00 30.78 161 LEU C N 1
ATOM 4620 C CA . LEU C 1 161 ? 103.566 47.286 90.785 1.00 30.70 161 LEU C CA 1
ATOM 4621 C C . LEU C 1 161 ? 102.644 46.518 89.834 1.00 30.32 161 LEU C C 1
ATOM 4622 O O . LEU C 1 161 ? 102.739 46.672 88.626 1.00 30.04 161 LEU C O 1
ATOM 4627 N N . THR C 1 162 ? 101.800 45.662 90.391 1.00 30.72 162 THR C N 1
ATOM 4628 C CA . THR C 1 162 ? 100.820 44.908 89.617 1.00 31.29 162 THR C CA 1
ATOM 4629 C C . THR C 1 162 ? 99.437 45.417 89.948 1.00 31.49 162 THR C C 1
ATOM 4630 O O . THR C 1 162 ? 99.274 46.195 90.884 1.00 30.67 162 THR C O 1
ATOM 4634 N N . THR C 1 163 ? 98.450 44.956 89.172 1.00 32.43 163 THR C N 1
ATOM 4635 C CA . THR C 1 163 ? 97.045 45.280 89.433 1.00 33.22 163 THR C CA 1
ATOM 4636 C C . THR C 1 163 ? 96.535 44.688 90.734 1.00 33.98 163 THR C C 1
ATOM 4637 O O . THR C 1 163 ? 95.624 45.259 91.338 1.00 33.91 163 THR C O 1
ATOM 4641 N N . GLN C 1 164 ? 97.084 43.547 91.155 1.00 35.24 164 GLN C N 1
ATOM 4642 C CA . GLN C 1 164 ? 96.695 42.961 92.449 1.00 36.61 164 GLN C CA 1
ATOM 4643 C C . GLN C 1 164 ? 97.247 43.785 93.629 1.00 36.26 164 GLN C C 1
ATOM 4644 O O . GLN C 1 164 ? 96.593 43.881 94.651 1.00 36.73 164 GLN C O 1
ATOM 4650 N N . ASP C 1 165 ? 98.438 44.368 93.480 1.00 36.62 165 ASP C N 1
ATOM 4651 C CA . ASP C 1 165 ? 98.980 45.353 94.444 1.00 37.02 165 ASP C CA 1
ATOM 4652 C C . ASP C 1 165 ? 98.091 46.575 94.525 1.00 37.46 165 ASP C C 1
ATOM 4653 O O . ASP C 1 165 ? 97.797 47.068 95.619 1.00 36.86 165 ASP C O 1
ATOM 4658 N N . LEU C 1 166 ? 97.685 47.079 93.360 1.00 38.52 166 LEU C N 1
ATOM 4659 C CA . LEU C 1 166 ? 96.892 48.302 93.301 1.00 39.68 166 LEU C CA 1
ATOM 4660 C C . LEU C 1 166 ? 95.546 48.149 93.998 1.00 40.61 166 LEU C C 1
ATOM 4661 O O . LEU C 1 166 ? 95.136 49.033 94.748 1.00 40.31 166 LEU C O 1
ATOM 4666 N N . ARG C 1 167 ? 94.856 47.046 93.772 1.00 42.50 167 ARG C N 1
ATOM 4667 C CA . ARG C 1 167 ? 93.566 46.869 94.413 1.00 44.71 167 ARG C CA 1
ATOM 4668 C C . ARG C 1 167 ? 93.689 46.647 95.935 1.00 46.09 167 ARG C C 1
ATOM 4669 O O . ARG C 1 167 ? 92.752 46.973 96.681 1.00 46.64 167 ARG C O 1
ATOM 4677 N N . LYS C 1 168 ? 94.833 46.140 96.411 1.00 47.49 168 LYS C N 1
ATOM 4678 C CA . LYS C 1 168 ? 95.108 46.148 97.855 1.00 48.84 168 LYS C CA 1
ATOM 4679 C C . LYS C 1 168 ? 95.354 47.563 98.372 1.00 49.08 168 LYS C C 1
ATOM 4680 O O . LYS C 1 168 ? 94.812 47.941 99.410 1.00 49.15 168 LYS C O 1
ATOM 4686 N N . ILE C 1 169 ? 96.153 48.340 97.645 1.00 49.42 169 ILE C N 1
ATOM 4687 C CA . ILE C 1 169 ? 96.411 49.741 97.982 1.00 49.88 169 ILE C CA 1
ATOM 4688 C C . ILE C 1 169 ? 95.121 50.575 97.993 1.00 50.70 169 ILE C C 1
ATOM 4689 O O . ILE C 1 169 ? 94.942 51.432 98.861 1.00 50.58 169 ILE C O 1
ATOM 4694 N N . LEU C 1 170 ? 94.234 50.320 97.028 1.00 51.64 170 LEU C N 1
ATOM 4695 C CA . LEU C 1 170 ? 92.982 51.068 96.898 1.00 52.43 170 LEU C CA 1
ATOM 4696 C C . LEU C 1 170 ? 91.803 50.404 97.617 1.00 53.33 170 LEU C C 1
ATOM 4697 O O . LEU C 1 170 ? 90.751 51.018 97.778 1.00 53.71 170 LEU C O 1
ATOM 4702 N N . GLU C 1 171 ? 91.990 49.158 98.048 1.00 54.63 171 GLU C N 1
ATOM 4703 C CA . GLU C 1 171 ? 91.000 48.426 98.850 1.00 55.19 171 GLU C CA 1
ATOM 4704 C C . GLU C 1 171 ? 89.672 48.313 98.124 1.00 55.37 171 GLU C C 1
ATOM 4705 O O . GLU C 1 171 ? 89.307 47.231 97.671 1.00 56.06 171 GLU C O 1
ATOM 4711 N N . LEU C 1 183 ? 91.653 57.200 91.243 1.00 41.23 183 LEU C N 1
ATOM 4712 C CA . LEU C 1 183 ? 92.693 56.648 90.354 1.00 40.65 183 LEU C CA 1
ATOM 4713 C C . LEU C 1 183 ? 92.141 55.622 89.346 1.00 39.89 183 LEU C C 1
ATOM 4714 O O . LEU C 1 183 ? 91.995 55.957 88.168 1.00 39.88 183 LEU C O 1
ATOM 4719 N N . LEU C 1 184 ? 91.864 54.392 89.814 1.00 38.65 184 LEU C N 1
ATOM 4720 C CA . LEU C 1 184 ? 91.224 53.342 89.001 1.00 37.75 184 LEU C CA 1
ATOM 4721 C C . LEU C 1 184 ? 90.111 52.682 89.809 1.00 36.65 184 LEU C C 1
ATOM 4722 O O . LEU C 1 184 ? 90.335 52.247 90.934 1.00 37.32 184 LEU C O 1
ATOM 4727 N N . ASP C 1 185 ? 88.925 52.560 89.235 1.00 35.00 185 ASP C N 1
ATOM 4728 C CA . ASP C 1 185 ? 87.820 51.884 89.924 1.00 33.67 185 ASP C CA 1
ATOM 4729 C C . ASP C 1 185 ? 87.800 50.387 89.565 1.00 32.14 185 ASP C C 1
ATOM 4730 O O . ASP C 1 185 ? 88.633 49.948 88.791 1.00 31.32 185 ASP C O 1
ATOM 4735 N N . PRO C 1 186 ? 86.908 49.586 90.181 1.00 31.38 186 PRO C N 1
ATOM 4736 C CA . PRO C 1 186 ? 86.837 48.138 89.910 1.00 30.29 186 PRO C CA 1
ATOM 4737 C C . PRO C 1 186 ? 86.658 47.722 88.435 1.00 29.21 186 PRO C C 1
ATOM 4738 O O . PRO C 1 186 ? 87.244 46.717 88.006 1.00 28.95 186 PRO C O 1
ATOM 4742 N N . LEU C 1 187 ? 85.854 48.463 87.677 1.00 27.37 187 LEU C N 1
ATOM 4743 C CA . LEU C 1 187 ? 85.674 48.154 86.266 1.00 26.66 187 LEU C CA 1
ATOM 4744 C C . LEU C 1 187 ? 86.962 48.406 85.505 1.00 25.68 187 LEU C C 1
ATOM 4745 O O . LEU C 1 187 ? 87.337 47.600 84.646 1.00 24.45 187 LEU C O 1
ATOM 4750 N N . ALA C 1 188 ? 87.617 49.536 85.785 1.00 24.52 188 ALA C N 1
ATOM 4751 C CA . ALA C 1 188 ? 88.888 49.833 85.161 1.00 24.86 188 ALA C CA 1
ATOM 4752 C C . ALA C 1 188 ? 89.905 48.680 85.379 1.00 24.58 188 ALA C C 1
ATOM 4753 O O . ALA C 1 188 ? 90.541 48.228 84.435 1.00 24.23 188 ALA C O 1
ATOM 4755 N N . ILE C 1 189 ? 90.008 48.173 86.606 1.00 24.96 189 ILE C N 1
ATOM 4756 C CA . ILE C 1 189 ? 90.965 47.108 86.920 1.00 25.20 189 ILE C CA 1
ATOM 4757 C C . ILE C 1 189 ? 90.591 45.763 86.253 1.00 24.92 189 ILE C C 1
ATOM 4758 O O . ILE C 1 189 ? 91.455 45.077 85.717 1.00 24.19 189 ILE C O 1
ATOM 4763 N N . LYS C 1 190 ? 89.310 45.415 86.276 1.00 25.29 190 LYS C N 1
ATOM 4764 C CA . LYS C 1 190 ? 88.816 44.228 85.584 1.00 25.26 190 LYS C CA 1
ATOM 4765 C C . LYS C 1 190 ? 89.177 44.250 84.102 1.00 23.90 190 LYS C C 1
ATOM 4766 O O . LYS C 1 190 ? 89.595 43.238 83.562 1.00 22.49 190 LYS C O 1
ATOM 4772 N N . ILE C 1 191 ? 88.982 45.401 83.461 1.00 22.82 191 ILE C N 1
ATOM 4773 C CA . ILE C 1 191 ? 89.204 45.549 82.035 1.00 22.79 191 ILE C CA 1
ATOM 4774 C C . ILE C 1 191 ? 90.687 45.489 81.700 1.00 22.45 191 ILE C C 1
ATOM 4775 O O . ILE C 1 191 ? 91.079 44.800 80.756 1.00 21.17 191 ILE C O 1
ATOM 4780 N N . VAL C 1 192 ? 91.518 46.222 82.436 1.00 22.58 192 VAL C N 1
ATOM 4781 C CA . VAL C 1 192 ? 92.966 46.167 82.144 1.00 23.50 192 VAL C CA 1
ATOM 4782 C C . VAL C 1 192 ? 93.575 44.797 82.445 1.00 23.30 192 VAL C C 1
ATOM 4783 O O . VAL C 1 192 ? 94.487 44.413 81.756 1.00 23.00 192 VAL C O 1
ATOM 4787 N N . GLU C 1 193 ? 93.037 44.069 83.427 1.00 24.02 193 GLU C N 1
ATOM 4788 C CA . GLU C 1 193 ? 93.447 42.692 83.704 1.00 24.92 193 GLU C CA 1
ATOM 4789 C C . GLU C 1 193 ? 93.021 41.699 82.622 1.00 25.37 193 GLU C C 1
ATOM 4790 O O . GLU C 1 193 ? 93.844 40.939 82.148 1.00 25.04 193 GLU C O 1
ATOM 4796 N N . ARG C 1 194 ? 91.746 41.719 82.209 1.00 25.13 194 ARG C N 1
ATOM 4797 C CA . ARG C 1 194 ? 91.288 40.778 81.183 1.00 24.98 194 ARG C CA 1
ATOM 4798 C C . ARG C 1 194 ? 91.907 41.015 79.809 1.00 25.15 194 ARG C C 1
ATOM 4799 O O . ARG C 1 194 ? 92.090 40.072 79.048 1.00 25.51 194 ARG C O 1
ATOM 4807 N N . SER C 1 195 ? 92.241 42.260 79.487 1.00 25.05 195 SER C N 1
ATOM 4808 C CA . SER C 1 195 ? 92.854 42.573 78.210 1.00 25.29 195 SER C CA 1
ATOM 4809 C C . SER C 1 195 ? 94.364 42.881 78.301 1.00 25.11 195 SER C C 1
ATOM 4810 O O . SER C 1 195 ? 94.986 43.231 77.307 1.00 24.52 195 SER C O 1
ATOM 4813 N N . LYS C 1 196 ? 94.938 42.751 79.489 1.00 24.84 196 LYS C N 1
ATOM 4814 C CA . LYS C 1 196 ? 96.401 42.839 79.659 1.00 25.47 196 LYS C CA 1
ATOM 4815 C C . LYS C 1 196 ? 96.940 44.181 79.233 1.00 24.62 196 LYS C C 1
ATOM 4816 O O . LYS C 1 196 ? 97.880 44.267 78.474 1.00 24.09 196 LYS C O 1
ATOM 4822 N N . ILE C 1 197 ? 96.315 45.227 79.736 1.00 24.63 197 ILE C N 1
ATOM 4823 C CA . ILE C 1 197 ? 96.675 46.582 79.385 1.00 24.65 197 ILE C CA 1
ATOM 4824 C C . ILE C 1 197 ? 97.547 47.103 80.524 1.00 24.59 197 ILE C C 1
ATOM 4825 O O . ILE C 1 197 ? 97.185 46.998 81.692 1.00 24.27 197 ILE C O 1
ATOM 4830 N N . ARG C 1 198 ? 98.678 47.672 80.150 1.00 25.07 198 ARG C N 1
ATOM 4831 C CA . ARG C 1 198 ? 99.620 48.276 81.084 1.00 25.70 198 ARG C CA 1
ATOM 4832 C C . ARG C 1 198 ? 99.134 49.692 81.383 1.00 24.96 198 ARG C C 1
ATOM 4833 O O . ARG C 1 198 ? 98.746 50.425 80.471 1.00 23.83 198 ARG C O 1
ATOM 4841 N N . VAL C 1 199 ? 99.163 50.067 82.657 1.00 24.56 199 VAL C N 1
ATOM 4842 C CA . VAL C 1 199 ? 98.730 51.397 83.073 1.00 24.74 199 VAL C CA 1
ATOM 4843 C C . VAL C 1 199 ? 99.944 52.146 83.615 1.00 24.60 199 VAL C C 1
ATOM 4844 O O . VAL C 1 199 ? 100.671 51.636 84.472 1.00 24.38 199 VAL C O 1
ATOM 4848 N N . ILE C 1 200 ? 100.149 53.351 83.103 1.00 24.65 200 ILE C N 1
ATOM 4849 C CA . ILE C 1 200 ? 101.148 54.272 83.634 1.00 24.53 200 ILE C CA 1
ATOM 4850 C C . ILE C 1 200 ? 100.458 55.457 84.321 1.00 24.28 200 ILE C C 1
ATOM 4851 O O . ILE C 1 200 ? 99.713 56.185 83.679 1.00 24.10 200 ILE C O 1
ATOM 4856 N N . VAL C 1 201 ? 100.701 55.630 85.621 1.00 24.14 201 VAL C N 1
ATOM 4857 C CA . VAL C 1 201 ? 100.201 56.763 86.375 1.00 24.23 201 VAL C CA 1
ATOM 4858 C C . VAL C 1 201 ? 101.307 57.803 86.464 1.00 24.99 201 VAL C C 1
ATOM 4859 O O . VAL C 1 201 ? 102.439 57.506 86.913 1.00 24.82 201 VAL C O 1
ATOM 4863 N N . MET C 1 202 ? 100.978 59.025 86.055 1.00 25.31 202 MET C N 1
ATOM 4864 C CA . MET C 1 202 ? 101.940 60.114 86.015 1.00 26.57 202 MET C CA 1
ATOM 4865 C C . MET C 1 202 ? 101.272 61.418 86.413 1.00 26.47 202 MET C C 1
ATOM 4866 O O . MET C 1 202 ? 100.042 61.502 86.437 1.00 25.68 202 MET C O 1
ATOM 4871 N N . ASN C 1 203 ? 102.085 62.439 86.677 1.00 26.92 203 ASN C N 1
ATOM 4872 C CA . ASN C 1 203 ? 101.588 63.781 86.917 1.00 27.48 203 ASN C CA 1
ATOM 4873 C C . ASN C 1 203 ? 101.312 64.474 85.601 1.00 27.75 203 ASN C C 1
ATOM 4874 O O . ASN C 1 203 ? 102.168 64.457 84.714 1.00 27.12 203 ASN C O 1
ATOM 4879 N N . TYR C 1 204 ? 100.140 65.119 85.460 1.00 28.57 204 TYR C N 1
ATOM 4880 C CA . TYR C 1 204 ? 99.835 65.820 84.190 1.00 29.82 204 TYR C CA 1
ATOM 4881 C C . TYR C 1 204 ? 100.755 67.011 83.942 1.00 31.18 204 TYR C C 1
ATOM 4882 O O . TYR C 1 204 ? 100.934 67.449 82.797 1.00 31.40 204 TYR C O 1
ATOM 4891 N N . ARG C 1 205 ? 101.368 67.519 85.013 1.00 34.29 205 ARG C N 1
ATOM 4892 C CA . ARG C 1 205 ? 102.436 68.534 84.888 1.00 35.35 205 ARG C CA 1
ATOM 4893 C C . ARG C 1 205 ? 103.656 68.050 84.064 1.00 36.04 205 ARG C C 1
ATOM 4894 O O . ARG C 1 205 ? 104.381 68.874 83.479 1.00 36.48 205 ARG C O 1
ATOM 4902 N N . LYS C 1 206 ? 103.844 66.730 83.969 1.00 35.75 206 LYS C N 1
ATOM 4903 C CA . LYS C 1 206 ? 104.908 66.140 83.153 1.00 36.32 206 LYS C CA 1
ATOM 4904 C C . LYS C 1 206 ? 104.452 65.682 81.762 1.00 36.06 206 LYS C C 1
ATOM 4905 O O . LYS C 1 206 ? 105.195 64.958 81.090 1.00 35.72 206 LYS C O 1
ATOM 4911 N N . LEU C 1 207 ? 103.276 66.128 81.312 1.00 36.31 207 LEU C N 1
ATOM 4912 C CA . LEU C 1 207 ? 102.795 65.780 79.960 1.00 37.14 207 LEU C CA 1
ATOM 4913 C C . LEU C 1 207 ? 103.791 66.218 78.893 1.00 37.45 207 LEU C C 1
ATOM 4914 O O . LEU C 1 207 ? 103.899 65.605 77.821 1.00 36.99 207 LEU C O 1
ATOM 4919 N N . ASN C 1 208 ? 104.538 67.269 79.218 1.00 39.93 208 ASN C N 1
ATOM 4920 C CA . ASN C 1 208 ? 105.707 67.713 78.430 1.00 41.14 208 ASN C CA 1
ATOM 4921 C C . ASN C 1 208 ? 106.773 66.626 78.172 1.00 42.20 208 ASN C C 1
ATOM 4922 O O . ASN C 1 208 ? 107.447 66.648 77.134 1.00 42.22 208 ASN C O 1
ATOM 4927 N N . ARG C 1 209 ? 106.933 65.699 79.123 1.00 43.14 209 ARG C N 1
ATOM 4928 C CA . ARG C 1 209 ? 107.902 64.602 79.010 1.00 43.80 209 ARG C CA 1
ATOM 4929 C C . ARG C 1 209 ? 107.207 63.233 78.900 1.00 43.75 209 ARG C C 1
ATOM 4930 O O . ARG C 1 209 ? 107.610 62.244 79.539 1.00 44.28 209 ARG C O 1
ATOM 4938 N N . ILE C 1 210 ? 106.184 63.179 78.050 1.00 43.43 210 ILE C N 1
ATOM 4939 C CA . ILE C 1 210 ? 105.337 61.991 77.917 1.00 42.70 210 ILE C CA 1
ATOM 4940 C C . ILE C 1 210 ? 106.106 60.883 77.177 1.00 42.12 210 ILE C C 1
ATOM 4941 O O . ILE C 1 210 ? 106.050 59.721 77.586 1.00 42.81 210 ILE C O 1
ATOM 4946 N N . ILE C 1 211 ? 106.866 61.246 76.142 1.00 40.95 211 ILE C N 1
ATOM 4947 C CA . ILE C 1 211 ? 107.674 60.270 75.412 1.00 41.51 211 ILE C CA 1
ATOM 4948 C C . ILE C 1 211 ? 108.708 59.618 76.339 1.00 41.56 211 ILE C C 1
ATOM 4949 O O . ILE C 1 211 ? 108.899 58.400 76.311 1.00 41.50 211 ILE C O 1
ATOM 4954 N N . ASP C 1 212 ? 109.358 60.435 77.160 1.00 42.00 212 ASP C N 1
ATOM 4955 C CA . ASP C 1 212 ? 110.316 59.946 78.146 1.00 42.28 212 ASP C CA 1
ATOM 4956 C C . ASP C 1 212 ? 109.632 59.062 79.180 1.00 42.13 212 ASP C C 1
ATOM 4957 O O . ASP C 1 212 ? 110.198 58.057 79.605 1.00 41.95 212 ASP C O 1
ATOM 4962 N N . ILE C 1 213 ? 108.421 59.424 79.595 1.00 41.98 213 ILE C N 1
ATOM 4963 C CA . ILE C 1 213 ? 107.677 58.565 80.521 1.00 42.39 213 ILE C CA 1
ATOM 4964 C C . ILE C 1 213 ? 107.347 57.197 79.907 1.00 42.30 213 ILE C C 1
ATOM 4965 O O . ILE C 1 213 ? 107.463 56.178 80.590 1.00 41.84 213 ILE C O 1
ATOM 4970 N N . LEU C 1 214 ? 106.949 57.177 78.634 1.00 42.77 214 LEU C N 1
ATOM 4971 C CA . LEU C 1 214 ? 106.694 55.911 77.940 1.00 43.54 214 LEU C CA 1
ATOM 4972 C C . LEU C 1 214 ? 107.943 55.029 77.810 1.00 44.35 214 LEU C C 1
ATOM 4973 O O . LEU C 1 214 ? 107.841 53.798 77.810 1.00 44.29 214 LEU C O 1
ATOM 4978 N N . LYS C 1 215 ? 109.115 55.660 77.714 1.00 45.57 215 LYS C N 1
ATOM 4979 C CA . LYS C 1 215 ? 110.381 54.934 77.669 1.00 45.95 215 LYS C CA 1
ATOM 4980 C C . LYS C 1 215 ? 110.883 54.560 79.066 1.00 46.30 215 LYS C C 1
ATOM 4981 O O . LYS C 1 215 ? 111.936 53.948 79.192 1.00 47.18 215 LYS C O 1
ATOM 4987 N N . GLY C 1 216 ? 110.152 54.954 80.108 1.00 46.13 216 GLY C N 1
ATOM 4988 C CA . GLY C 1 216 ? 110.460 54.581 81.495 1.00 45.93 216 GLY C CA 1
ATOM 4989 C C . GLY C 1 216 ? 111.530 55.480 82.094 1.00 46.02 216 GLY C C 1
ATOM 4990 O O . GLY C 1 216 ? 112.202 55.090 83.066 1.00 46.36 216 GLY C O 1
ATOM 4991 N N . GLU C 1 217 ? 111.644 56.691 81.532 1.00 46.14 217 GLU C N 1
ATOM 4992 C CA . GLU C 1 217 ? 112.770 57.600 81.762 1.00 46.34 217 GLU C CA 1
ATOM 4993 C C . GLU C 1 217 ? 112.367 58.898 82.452 1.00 46.29 217 GLU C C 1
ATOM 4994 O O . GLU C 1 217 ? 112.797 59.983 82.046 1.00 47.43 217 GLU C O 1
ATOM 5000 N N . GLU C 1 218 ? 111.558 58.789 83.501 1.00 45.57 218 GLU C N 1
ATOM 5001 C CA . GLU C 1 218 ? 111.110 59.953 84.266 1.00 43.83 218 GLU C CA 1
ATOM 5002 C C . GLU C 1 218 ? 110.353 59.349 85.444 1.00 42.27 218 GLU C C 1
ATOM 5003 O O . GLU C 1 218 ? 110.333 58.129 85.613 1.00 43.23 218 GLU C O 1
ATOM 5009 N N . VAL C 1 219 ? 109.807 60.183 86.300 1.00 39.01 219 VAL C N 1
ATOM 5010 C CA . VAL C 1 219 ? 109.017 59.724 87.440 1.00 37.48 219 VAL C CA 1
ATOM 5011 C C . VAL C 1 219 ? 107.570 59.342 87.061 1.00 35.60 219 VAL C C 1
ATOM 5012 O O . VAL C 1 219 ? 106.856 60.128 86.462 1.00 35.29 219 VAL C O 1
ATOM 5016 N N . SER C 1 220 ? 107.174 58.129 87.433 1.00 33.60 220 SER C N 1
ATOM 5017 C CA . SER C 1 220 ? 105.866 57.571 87.119 1.00 32.68 220 SER C CA 1
ATOM 5018 C C . SER C 1 220 ? 105.712 56.257 87.867 1.00 31.44 220 SER C C 1
ATOM 5019 O O . SER C 1 220 ? 106.680 55.752 88.469 1.00 31.49 220 SER C O 1
ATOM 5022 N N . SER C 1 221 ? 104.507 55.715 87.864 1.00 30.00 221 SER C N 1
ATOM 5023 C CA . SER C 1 221 ? 104.272 54.364 88.326 1.00 29.38 221 SER C CA 1
ATOM 5024 C C . SER C 1 221 ? 103.740 53.534 87.141 1.00 29.29 221 SER C C 1
ATOM 5025 O O . SER C 1 221 ? 102.799 53.959 86.441 1.00 27.89 221 SER C O 1
ATOM 5028 N N . ILE C 1 222 ? 104.348 52.361 86.930 1.00 28.96 222 ILE C N 1
ATOM 5029 C CA . ILE C 1 222 ? 103.887 51.417 85.915 1.00 29.29 222 ILE C CA 1
ATOM 5030 C C . ILE C 1 222 ? 103.177 50.293 86.630 1.00 28.73 222 ILE C C 1
ATOM 5031 O O . ILE C 1 222 ? 103.716 49.737 87.573 1.00 27.55 222 ILE C O 1
ATOM 5036 N N . ILE C 1 223 ? 101.942 50.008 86.199 1.00 28.78 223 ILE C N 1
ATOM 5037 C CA . ILE C 1 223 ? 101.115 48.954 86.774 1.00 29.54 223 ILE C CA 1
ATOM 5038 C C . ILE C 1 223 ? 100.969 47.833 85.754 1.00 30.51 223 ILE C C 1
ATOM 5039 O O . ILE C 1 223 ? 100.439 48.030 84.648 1.00 29.80 223 ILE C O 1
ATOM 5044 N N . GLU C 1 224 ? 101.444 46.649 86.126 1.00 31.78 224 GLU C N 1
ATOM 5045 C CA . GLU C 1 224 ? 101.406 45.486 85.244 1.00 33.30 224 GLU C CA 1
ATOM 5046 C C . GLU C 1 224 ? 100.131 44.698 85.515 1.00 33.93 224 GLU C C 1
ATOM 5047 O O . GLU C 1 224 ? 99.776 44.473 86.681 1.00 33.86 224 GLU C O 1
ATOM 5053 N N . PRO C 1 225 ? 99.437 44.278 84.443 1.00 35.20 225 PRO C N 1
ATOM 5054 C CA . PRO C 1 225 ? 98.205 43.511 84.627 1.00 36.46 225 PRO C CA 1
ATOM 5055 C C . PRO C 1 225 ? 98.500 42.060 84.997 1.00 37.82 225 PRO C C 1
ATOM 5056 O O . PRO C 1 225 ? 99.293 41.402 84.316 1.00 38.13 225 PRO C O 1
ATOM 5060 N N . VAL C 1 226 ? 97.867 41.572 86.062 1.00 39.38 226 VAL C N 1
ATOM 5061 C CA . VAL C 1 226 ? 97.979 40.171 86.446 1.00 40.30 226 VAL C CA 1
ATOM 5062 C C . VAL C 1 226 ? 96.579 39.567 86.653 1.00 41.61 226 VAL C C 1
ATOM 5063 O O . VAL C 1 226 ? 96.382 38.615 87.421 1.00 42.33 226 VAL C O 1
ATOM 5068 N N . MET D 1 1 ? 47.505 76.509 77.045 1.00 35.24 1 MET D N 1
ATOM 5069 C CA . MET D 1 1 ? 48.341 77.714 76.841 1.00 34.65 1 MET D CA 1
ATOM 5070 C C . MET D 1 1 ? 49.799 77.357 77.037 1.00 32.77 1 MET D C 1
ATOM 5071 O O . MET D 1 1 ? 50.164 76.800 78.058 1.00 32.41 1 MET D O 1
ATOM 5076 N N . ASN D 1 2 ? 50.635 77.745 76.077 1.00 31.09 2 ASN D N 1
ATOM 5077 C CA . ASN D 1 2 ? 52.039 77.437 76.114 1.00 29.08 2 ASN D CA 1
ATOM 5078 C C . ASN D 1 2 ? 52.810 78.679 76.519 1.00 27.41 2 ASN D C 1
ATOM 5079 O O . ASN D 1 2 ? 52.521 79.776 76.062 1.00 26.74 2 ASN D O 1
ATOM 5084 N N . ILE D 1 3 ? 53.801 78.485 77.366 1.00 25.42 3 ILE D N 1
ATOM 5085 C CA . ILE D 1 3 ? 54.675 79.556 77.805 1.00 25.21 3 ILE D CA 1
ATOM 5086 C C . ILE D 1 3 ? 56.138 79.087 77.842 1.00 22.83 3 ILE D C 1
ATOM 5087 O O . ILE D 1 3 ? 56.420 77.956 78.180 1.00 21.55 3 ILE D O 1
ATOM 5092 N N . ILE D 1 4 ? 57.057 79.975 77.502 1.00 21.60 4 ILE D N 1
ATOM 5093 C CA . ILE D 1 4 ? 58.484 79.682 77.616 1.00 21.47 4 ILE D CA 1
ATOM 5094 C C . ILE D 1 4 ? 59.084 80.527 78.706 1.00 21.15 4 ILE D C 1
ATOM 5095 O O . ILE D 1 4 ? 58.772 81.717 78.842 1.00 20.42 4 ILE D O 1
ATOM 5100 N N . LEU D 1 5 ? 59.968 79.894 79.466 1.00 21.26 5 LEU D N 1
ATOM 5101 C CA . LEU D 1 5 ? 60.680 80.535 80.548 1.00 21.57 5 LEU D CA 1
ATOM 5102 C C . LEU D 1 5 ? 62.189 80.431 80.324 1.00 20.76 5 LEU D C 1
ATOM 5103 O O . LEU D 1 5 ? 62.743 79.328 80.317 1.00 20.09 5 LEU D O 1
ATOM 5108 N N . LYS D 1 6 ? 62.826 81.569 80.079 1.00 20.28 6 LYS D N 1
ATOM 5109 C CA . LYS D 1 6 ? 64.267 81.680 79.986 1.00 20.80 6 LYS D CA 1
ATOM 5110 C C . LYS D 1 6 ? 64.807 81.975 81.380 1.00 21.63 6 LYS D C 1
ATOM 5111 O O . LYS D 1 6 ? 64.430 82.969 81.999 1.00 21.56 6 LYS D O 1
ATOM 5117 N N . ILE D 1 7 ? 65.717 81.117 81.857 1.00 21.54 7 ILE D N 1
ATOM 5118 C CA . ILE D 1 7 ? 66.333 81.254 83.154 1.00 21.90 7 ILE D CA 1
ATOM 5119 C C . ILE D 1 7 ? 67.758 81.699 82.936 1.00 22.29 7 ILE D C 1
ATOM 5120 O O . ILE D 1 7 ? 68.545 80.952 82.363 1.00 21.90 7 ILE D O 1
ATOM 5125 N N . SER D 1 8 ? 68.080 82.924 83.374 1.00 22.13 8 SER D N 1
ATOM 5126 C CA . SER D 1 8 ? 69.425 83.481 83.288 1.00 22.31 8 SER D CA 1
ATOM 5127 C C . SER D 1 8 ? 70.482 82.508 83.808 1.00 22.31 8 SER D C 1
ATOM 5128 O O . SER D 1 8 ? 70.231 81.751 84.749 1.00 21.84 8 SER D O 1
ATOM 5131 N N . GLY D 1 9 ? 71.656 82.518 83.190 1.00 22.81 9 GLY D N 1
ATOM 5132 C CA . GLY D 1 9 ? 72.786 81.704 83.662 1.00 23.71 9 GLY D CA 1
ATOM 5133 C C . GLY D 1 9 ? 73.218 82.089 85.073 1.00 24.26 9 GLY D C 1
ATOM 5134 O O . GLY D 1 9 ? 73.726 81.275 85.843 1.00 24.38 9 GLY D O 1
ATOM 5135 N N . LYS D 1 10 ? 72.999 83.351 85.420 1.00 25.56 10 LYS D N 1
ATOM 5136 C CA . LYS D 1 10 ? 73.261 83.855 86.774 1.00 26.09 10 LYS D CA 1
ATOM 5137 C C . LYS D 1 10 ? 72.511 83.128 87.886 1.00 25.87 10 LYS D C 1
ATOM 5138 O O . LYS D 1 10 ? 73.011 83.015 89.012 1.00 26.25 10 LYS D O 1
ATOM 5144 N N . PHE D 1 11 ? 71.333 82.616 87.568 1.00 25.91 11 PHE D N 1
ATOM 5145 C CA . PHE D 1 11 ? 70.577 81.732 88.442 1.00 26.26 11 PHE D CA 1
ATOM 5146 C C . PHE D 1 11 ? 71.373 80.470 88.866 1.00 26.32 11 PHE D C 1
ATOM 5147 O O . PHE D 1 11 ? 71.188 79.934 89.980 1.00 25.11 11 PHE D O 1
ATOM 5155 N N . PHE D 1 12 ? 72.221 79.982 87.956 1.00 26.43 12 PHE D N 1
ATOM 5156 C CA . PHE D 1 12 ? 73.004 78.780 88.208 1.00 27.32 12 PHE D CA 1
ATOM 5157 C C . PHE D 1 12 ? 74.329 79.091 88.884 1.00 28.49 12 PHE D C 1
ATOM 5158 O O . PHE D 1 12 ? 74.862 78.231 89.587 1.00 28.61 12 PHE D O 1
ATOM 5166 N N . ASP D 1 13 ? 74.837 80.318 88.694 1.00 30.69 13 ASP D N 1
ATOM 5167 C CA . ASP D 1 13 ? 76.064 80.792 89.358 1.00 32.43 13 ASP D CA 1
ATOM 5168 C C . ASP D 1 13 ? 75.899 80.815 90.884 1.00 33.89 13 ASP D C 1
ATOM 5169 O O . ASP D 1 13 ? 76.842 80.568 91.622 1.00 34.33 13 ASP D O 1
ATOM 5174 N N . GLU D 1 14 ? 74.691 81.091 91.348 1.00 35.58 14 GLU D N 1
ATOM 5175 C CA . GLU D 1 14 ? 74.444 81.255 92.777 1.00 37.07 14 GLU D CA 1
ATOM 5176 C C . GLU D 1 14 ? 74.704 79.991 93.584 1.00 37.90 14 GLU D C 1
ATOM 5177 O O . GLU D 1 14 ? 74.904 80.073 94.791 1.00 38.14 14 GLU D O 1
ATOM 5183 N N . ASP D 1 15 ? 74.687 78.827 92.931 1.00 39.19 15 ASP D N 1
ATOM 5184 C CA . ASP D 1 15 ? 75.089 77.573 93.574 1.00 39.32 15 ASP D CA 1
ATOM 5185 C C . ASP D 1 15 ? 74.223 77.334 94.821 1.00 39.82 15 ASP D C 1
ATOM 5186 O O . ASP D 1 15 ? 74.746 77.083 95.935 1.00 40.07 15 ASP D O 1
ATOM 5191 N N . ASN D 1 16 ? 72.902 77.434 94.648 1.00 39.66 16 ASN D N 1
ATOM 5192 C CA . ASN D 1 16 ? 71.994 77.162 95.762 1.00 39.76 16 ASN D CA 1
ATOM 5193 C C . ASN D 1 16 ? 70.747 76.403 95.385 1.00 39.07 16 ASN D C 1
ATOM 5194 O O . ASN D 1 16 ? 70.024 76.799 94.456 1.00 39.38 16 ASN D O 1
ATOM 5199 N N . VAL D 1 17 ? 70.474 75.316 96.111 1.00 38.34 17 VAL D N 1
ATOM 5200 C CA . VAL D 1 17 ? 69.281 74.506 95.801 1.00 38.04 17 VAL D CA 1
ATOM 5201 C C . VAL D 1 17 ? 67.965 75.210 96.056 1.00 37.36 17 VAL D C 1
ATOM 5202 O O . VAL D 1 17 ? 66.922 74.741 95.604 1.00 37.85 17 VAL D O 1
ATOM 5206 N N . ASP D 1 18 ? 67.995 76.315 96.787 1.00 36.89 18 ASP D N 1
ATOM 5207 C CA . ASP D 1 18 ? 66.770 77.076 97.011 1.00 36.89 18 ASP D CA 1
ATOM 5208 C C . ASP D 1 18 ? 66.240 77.591 95.648 1.00 36.02 18 ASP D C 1
ATOM 5209 O O . ASP D 1 18 ? 65.054 77.504 95.383 1.00 35.65 18 ASP D O 1
ATOM 5214 N N . ASN D 1 19 ? 67.125 78.081 94.780 1.00 35.01 19 ASN D N 1
ATOM 5215 C CA . ASN D 1 19 ? 66.741 78.484 93.407 1.00 34.73 19 ASN D CA 1
ATOM 5216 C C . ASN D 1 19 ? 66.043 77.378 92.597 1.00 33.88 19 ASN D C 1
ATOM 5217 O O . ASN D 1 19 ? 64.968 77.583 92.019 1.00 31.96 19 ASN D O 1
ATOM 5222 N N . LEU D 1 20 ? 66.654 76.199 92.581 1.00 33.29 20 LEU D N 1
ATOM 5223 C CA . LEU D 1 20 ? 66.051 75.042 91.929 1.00 33.65 20 LEU D CA 1
ATOM 5224 C C . LEU D 1 20 ? 64.715 74.642 92.529 1.00 33.06 20 LEU D C 1
ATOM 5225 O O . LEU D 1 20 ? 63.773 74.233 91.808 1.00 29.90 20 LEU D O 1
ATOM 5230 N N . ILE D 1 21 ? 64.655 74.707 93.860 1.00 33.04 21 ILE D N 1
ATOM 5231 C CA . ILE D 1 21 ? 63.425 74.380 94.564 1.00 34.01 21 ILE D CA 1
ATOM 5232 C C . ILE D 1 21 ? 62.314 75.334 94.132 1.00 33.61 21 ILE D C 1
ATOM 5233 O O . ILE D 1 21 ? 61.209 74.882 93.875 1.00 32.66 21 ILE D O 1
ATOM 5238 N N . VAL D 1 22 ? 62.617 76.629 94.041 1.00 34.60 22 VAL D N 1
ATOM 5239 C CA . VAL D 1 22 ? 61.610 77.617 93.621 1.00 36.00 22 VAL D CA 1
ATOM 5240 C C . VAL D 1 22 ? 61.259 77.464 92.132 1.00 36.77 22 VAL D C 1
ATOM 5241 O O . VAL D 1 22 ? 60.105 77.595 91.743 1.00 36.97 22 VAL D O 1
ATOM 5245 N N . LEU D 1 23 ? 62.253 77.212 91.295 1.00 38.07 23 LEU D N 1
ATOM 5246 C CA . LEU D 1 23 ? 61.977 77.001 89.880 1.00 38.78 23 LEU D CA 1
ATOM 5247 C C . LEU D 1 23 ? 61.063 75.798 89.749 1.00 39.29 23 LEU D C 1
ATOM 5248 O O . LEU D 1 23 ? 60.035 75.842 89.078 1.00 38.21 23 LEU D O 1
ATOM 5253 N N . ARG D 1 24 ? 61.452 74.724 90.417 1.00 40.85 24 ARG D N 1
ATOM 5254 C CA . ARG D 1 24 ? 60.678 73.497 90.433 1.00 42.99 24 ARG D CA 1
ATOM 5255 C C . ARG D 1 24 ? 59.222 73.791 90.831 1.00 42.58 24 ARG D C 1
ATOM 5256 O O . ARG D 1 24 ? 58.296 73.409 90.126 1.00 42.28 24 ARG D O 1
ATOM 5264 N N . GLN D 1 25 ? 59.058 74.482 91.966 1.00 42.54 25 GLN D N 1
ATOM 5265 C CA . GLN D 1 25 ? 57.759 75.012 92.448 1.00 42.75 25 GLN D CA 1
ATOM 5266 C C . GLN D 1 25 ? 56.984 75.805 91.400 1.00 41.84 25 GLN D C 1
ATOM 5267 O O . GLN D 1 25 ? 55.808 75.559 91.179 1.00 42.20 25 GLN D O 1
ATOM 5273 N N . SER D 1 26 ? 57.658 76.797 90.828 1.00 41.17 26 SER D N 1
ATOM 5274 C CA . SER D 1 26 ? 57.141 77.658 89.758 1.00 41.17 26 SER D CA 1
ATOM 5275 C C . SER D 1 26 ? 56.480 76.883 88.620 1.00 40.68 26 SER D C 1
ATOM 5276 O O . SER D 1 26 ? 55.391 77.242 88.189 1.00 39.07 26 SER D O 1
ATOM 5279 N N . ILE D 1 27 ? 57.144 75.810 88.159 1.00 40.68 27 ILE D N 1
ATOM 5280 C CA . ILE D 1 27 ? 56.673 75.004 87.010 1.00 41.23 27 ILE D CA 1
ATOM 5281 C C . ILE D 1 27 ? 55.438 74.186 87.330 1.00 41.46 27 ILE D C 1
ATOM 5282 O O . ILE D 1 27 ? 54.552 74.067 86.497 1.00 40.46 27 ILE D O 1
ATOM 5287 N N . LYS D 1 28 ? 55.392 73.605 88.526 1.00 42.71 28 LYS D N 1
ATOM 5288 C CA . LYS D 1 28 ? 54.163 72.975 89.014 1.00 43.16 28 LYS D CA 1
ATOM 5289 C C . LYS D 1 28 ? 53.028 74.003 89.150 1.00 43.20 28 LYS D C 1
ATOM 5290 O O . LYS D 1 28 ? 51.887 73.722 88.798 1.00 43.03 28 LYS D O 1
ATOM 5296 N N . GLU D 1 29 ? 53.343 75.180 89.680 1.00 43.70 29 GLU D N 1
ATOM 5297 C CA . GLU D 1 29 ? 52.386 76.286 89.726 1.00 44.21 29 GLU D CA 1
ATOM 5298 C C . GLU D 1 29 ? 51.780 76.508 88.344 1.00 44.04 29 GLU D C 1
ATOM 5299 O O . GLU D 1 29 ? 50.563 76.638 88.187 1.00 43.30 29 GLU D O 1
ATOM 5305 N N . LEU D 1 30 ? 52.650 76.559 87.339 1.00 44.56 30 LEU D N 1
ATOM 5306 C CA . LEU D 1 30 ? 52.219 76.822 85.963 1.00 44.57 30 LEU D CA 1
ATOM 5307 C C . LEU D 1 30 ? 51.409 75.672 85.379 1.00 44.26 30 LEU D C 1
ATOM 5308 O O . LEU D 1 30 ? 50.370 75.908 84.784 1.00 43.33 30 LEU D O 1
ATOM 5313 N N . ALA D 1 31 ? 51.902 74.446 85.551 1.00 44.81 31 ALA D N 1
ATOM 5314 C CA . ALA D 1 31 ? 51.223 73.243 85.071 1.00 45.70 31 ALA D CA 1
ATOM 5315 C C . ALA D 1 31 ? 49.826 73.144 85.663 1.00 46.39 31 ALA D C 1
ATOM 5316 O O . ALA D 1 31 ? 48.829 72.970 84.941 1.00 46.52 31 ALA D O 1
ATOM 5318 N N . ASP D 1 32 ? 49.754 73.278 86.986 1.00 47.21 32 ASP D N 1
ATOM 5319 C CA . ASP D 1 32 ? 48.470 73.212 87.708 1.00 47.25 32 ASP D CA 1
ATOM 5320 C C . ASP D 1 32 ? 47.500 74.321 87.297 1.00 47.14 32 ASP D C 1
ATOM 5321 O O . ASP D 1 32 ? 46.293 74.168 87.449 1.00 47.76 32 ASP D O 1
ATOM 5326 N N . ASN D 1 33 ? 48.028 75.424 86.770 1.00 46.19 33 ASN D N 1
ATOM 5327 C CA . ASN D 1 33 ? 47.191 76.478 86.205 1.00 45.40 33 ASN D CA 1
ATOM 5328 C C . ASN D 1 33 ? 46.907 76.330 84.693 1.00 44.37 33 ASN D C 1
ATOM 5329 O O . ASN D 1 33 ? 46.468 77.287 84.069 1.00 44.30 33 ASN D O 1
ATOM 5334 N N . GLY D 1 34 ? 47.160 75.151 84.117 1.00 42.88 34 GLY D N 1
ATOM 5335 C CA . GLY D 1 34 ? 46.824 74.874 82.714 1.00 41.61 34 GLY D CA 1
ATOM 5336 C C . GLY D 1 34 ? 47.863 75.248 81.653 1.00 40.35 34 GLY D C 1
ATOM 5337 O O . GLY D 1 34 ? 47.574 75.168 80.455 1.00 39.97 34 GLY D O 1
ATOM 5338 N N . PHE D 1 35 ? 49.069 75.626 82.076 1.00 38.58 35 PHE D N 1
ATOM 5339 C CA . PHE D 1 35 ? 50.150 75.972 81.136 1.00 37.41 35 PHE D CA 1
ATOM 5340 C C . PHE D 1 35 ? 51.010 74.764 80.775 1.00 35.21 35 PHE D C 1
ATOM 5341 O O . PHE D 1 35 ? 51.340 73.952 81.632 1.00 34.38 35 PHE D O 1
ATOM 5349 N N . ARG D 1 36 ? 51.360 74.663 79.496 1.00 32.91 36 ARG D N 1
ATOM 5350 C CA . ARG D 1 36 ? 52.509 73.868 79.060 1.00 30.84 36 ARG D CA 1
ATOM 5351 C C . ARG D 1 36 ? 53.727 74.761 79.097 1.00 29.05 36 ARG D C 1
ATOM 5352 O O . ARG D 1 36 ? 53.684 75.891 78.615 1.00 28.70 36 ARG D O 1
ATOM 5360 N N . VAL D 1 37 ? 54.827 74.247 79.659 1.00 27.40 37 VAL D N 1
ATOM 5361 C CA . VAL D 1 37 ? 56.028 75.034 79.858 1.00 25.91 37 VAL D CA 1
ATOM 5362 C C . VAL D 1 37 ? 57.226 74.463 79.119 1.00 24.51 37 VAL D C 1
ATOM 5363 O O . VAL D 1 37 ? 57.490 73.261 79.147 1.00 23.70 37 VAL D O 1
ATOM 5367 N N . GLY D 1 38 ? 57.959 75.356 78.469 1.00 23.24 38 GLY D N 1
ATOM 5368 C CA . GLY D 1 38 ? 59.287 75.055 77.954 1.00 22.14 38 GLY D CA 1
ATOM 5369 C C . GLY D 1 38 ? 60.258 75.930 78.694 1.00 21.20 38 GLY D C 1
ATOM 5370 O O . GLY D 1 38 ? 59.919 77.050 79.073 1.00 20.57 38 GLY D O 1
ATOM 5371 N N . ILE D 1 39 ? 61.474 75.429 78.907 1.00 19.95 39 ILE D N 1
ATOM 5372 C CA . ILE D 1 39 ? 62.476 76.143 79.674 1.00 19.34 39 ILE D CA 1
ATOM 5373 C C . ILE D 1 39 ? 63.778 76.201 78.898 1.00 18.91 39 ILE D C 1
ATOM 5374 O O . ILE D 1 39 ? 64.219 75.183 78.322 1.00 18.89 39 ILE D O 1
ATOM 5379 N N . VAL D 1 40 ? 64.403 77.371 78.890 1.00 17.74 40 VAL D N 1
ATOM 5380 C CA . VAL D 1 40 ? 65.702 77.572 78.278 1.00 17.85 40 VAL D CA 1
ATOM 5381 C C . VAL D 1 40 ? 66.626 78.085 79.364 1.00 17.88 40 VAL D C 1
ATOM 5382 O O . VAL D 1 40 ? 66.315 79.074 80.057 1.00 17.53 40 VAL D O 1
ATOM 5386 N N . THR D 1 41 ? 67.760 77.404 79.535 1.00 17.66 41 THR D N 1
ATOM 5387 C CA . THR D 1 41 ? 68.730 77.772 80.558 1.00 17.90 41 THR D CA 1
ATOM 5388 C C . THR D 1 41 ? 69.953 78.443 79.941 1.00 18.08 41 THR D C 1
ATOM 5389 O O . THR D 1 41 ? 70.451 77.972 78.904 1.00 18.79 41 THR D O 1
ATOM 5393 N N . GLY D 1 42 ? 70.437 79.508 80.587 1.00 18.06 42 GLY D N 1
ATOM 5394 C CA . GLY D 1 42 ? 71.665 80.199 80.185 1.00 18.52 42 GLY D CA 1
ATOM 5395 C C . GLY D 1 42 ? 72.927 79.468 80.646 1.00 18.54 42 GLY D C 1
ATOM 5396 O O . GLY D 1 42 ? 72.879 78.517 81.420 1.00 17.66 42 GLY D O 1
ATOM 5397 N N . GLY D 1 43 ? 74.061 79.910 80.134 1.00 19.33 43 GLY D N 1
ATOM 5398 C CA . GLY D 1 43 ? 75.337 79.226 80.393 1.00 20.08 43 GLY D CA 1
ATOM 5399 C C . GLY D 1 43 ? 76.047 79.724 81.619 1.00 20.72 43 GLY D C 1
ATOM 5400 O O . GLY D 1 43 ? 76.799 78.973 82.280 1.00 21.30 43 GLY D O 1
ATOM 5401 N N . GLY D 1 44 ? 75.823 80.990 81.938 1.00 21.64 44 GLY D N 1
ATOM 5402 C CA . GLY D 1 44 ? 76.324 81.568 83.186 1.00 22.04 44 GLY D CA 1
ATOM 5403 C C . GLY D 1 44 ? 77.825 81.664 83.246 1.00 22.29 44 GLY D C 1
ATOM 5404 O O . GLY D 1 44 ? 78.468 81.860 82.242 1.00 22.51 44 GLY D O 1
ATOM 5405 N N . SER D 1 45 ? 78.388 81.534 84.439 1.00 23.85 45 SER D N 1
ATOM 5406 C CA . SER D 1 45 ? 79.827 81.786 84.624 1.00 24.54 45 SER D CA 1
ATOM 5407 C C . SER D 1 45 ? 80.662 80.588 84.162 1.00 24.46 45 SER D C 1
ATOM 5408 O O . SER D 1 45 ? 81.823 80.755 83.712 1.00 25.22 45 SER D O 1
ATOM 5411 N N . THR D 1 46 ? 80.079 79.391 84.235 1.00 24.25 46 THR D N 1
ATOM 5412 C CA . THR D 1 46 ? 80.712 78.201 83.632 1.00 24.12 46 THR D CA 1
ATOM 5413 C C . THR D 1 46 ? 81.017 78.440 82.157 1.00 23.52 46 THR D C 1
ATOM 5414 O O . THR D 1 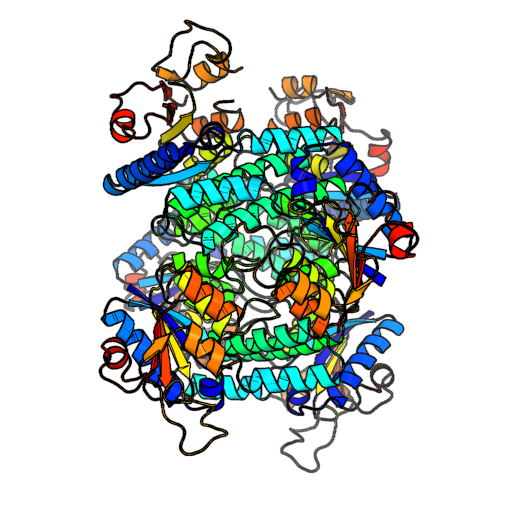46 ? 82.140 78.198 81.706 1.00 23.94 46 THR D O 1
ATOM 5418 N N . ALA D 1 47 ? 80.033 78.924 81.403 1.00 23.06 47 ALA D N 1
ATOM 5419 C CA . ALA D 1 47 ? 80.244 79.273 80.012 1.00 23.34 47 ALA D CA 1
ATOM 5420 C C . ALA D 1 47 ? 81.357 80.285 79.878 1.00 23.61 47 ALA D C 1
ATOM 5421 O O . ALA D 1 47 ? 82.247 80.141 79.024 1.00 23.19 47 ALA D O 1
ATOM 5423 N N . ARG D 1 48 ? 81.324 81.314 80.734 1.00 26.41 48 ARG D N 1
ATOM 5424 C CA . ARG D 1 48 ? 82.348 82.355 80.713 1.00 27.60 48 ARG D CA 1
ATOM 5425 C C . ARG D 1 48 ? 83.740 81.818 81.036 1.00 27.64 48 ARG D C 1
ATOM 5426 O O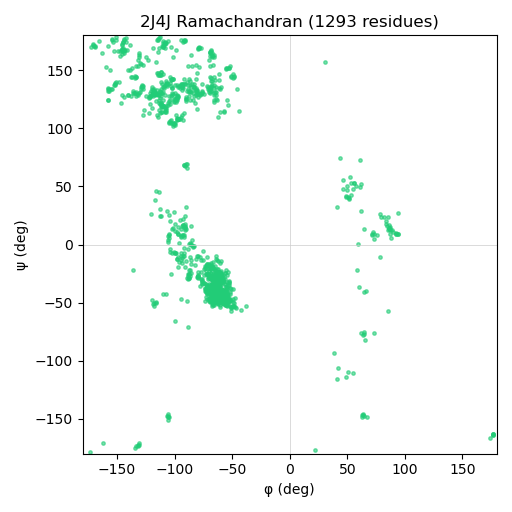 . ARG D 1 48 ? 84.702 82.151 80.334 1.00 28.27 48 ARG D O 1
ATOM 5434 N N . ARG D 1 49 ? 83.839 80.956 82.042 1.00 28.50 49 ARG D N 1
ATOM 5435 C CA . ARG D 1 49 ? 85.125 80.296 82.396 1.00 28.39 49 ARG D CA 1
ATOM 5436 C C . ARG D 1 49 ? 85.730 79.459 81.252 1.00 27.59 49 ARG D C 1
ATOM 54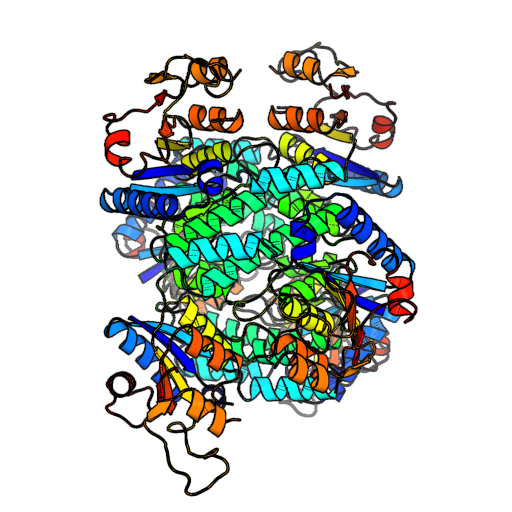37 O O . ARG D 1 49 ? 86.933 79.533 80.985 1.00 28.94 49 ARG D O 1
ATOM 5445 N N . TYR D 1 50 ? 84.906 78.678 80.552 1.00 25.32 50 TYR D N 1
ATOM 5446 C CA . TYR D 1 50 ? 85.389 77.893 79.406 1.00 24.71 50 TYR D CA 1
ATOM 5447 C C . TYR D 1 50 ? 85.747 78.726 78.187 1.00 24.46 50 TYR D C 1
ATOM 5448 O O . TYR D 1 50 ? 86.756 78.461 77.513 1.00 24.37 50 TYR D O 1
ATOM 5457 N N . ILE D 1 51 ? 84.921 79.717 77.881 1.00 24.44 51 ILE D N 1
ATOM 5458 C CA . ILE D 1 51 ? 85.171 80.596 76.752 1.00 25.40 51 ILE D CA 1
ATOM 5459 C C . ILE D 1 51 ? 86.474 81.387 76.909 1.00 26.17 51 ILE D C 1
ATOM 5460 O O . ILE D 1 51 ? 87.237 81.525 75.951 1.00 25.80 51 ILE D O 1
ATOM 5465 N N . LYS D 1 52 ? 86.712 81.911 78.101 1.00 28.05 52 LYS D N 1
ATOM 5466 C CA . LYS D 1 52 ? 87.917 82.698 78.371 1.00 29.43 52 LYS D CA 1
ATOM 5467 C C . LYS D 1 52 ? 89.197 81.857 78.195 1.00 29.68 52 LYS D C 1
ATOM 5468 O O . LYS D 1 52 ? 90.123 82.240 77.471 1.00 29.60 52 LYS D O 1
ATOM 5474 N N . LEU D 1 53 ? 89.220 80.700 78.840 1.00 30.69 53 LEU D N 1
ATOM 5475 C CA . LEU D 1 53 ? 90.332 79.763 78.707 1.00 31.09 53 LEU D CA 1
ATOM 5476 C C . LEU D 1 53 ? 90.580 79.317 77.251 1.00 30.43 53 LEU D C 1
ATOM 5477 O O . LEU D 1 53 ? 91.724 79.307 76.782 1.00 29.95 53 LEU D O 1
ATOM 5482 N N . ALA D 1 54 ? 89.509 78.969 76.536 1.00 29.61 54 ALA D N 1
ATOM 5483 C CA . ALA D 1 54 ? 89.635 78.558 75.152 1.00 29.57 54 ALA D CA 1
ATOM 5484 C C . ALA D 1 54 ? 90.149 79.711 74.286 1.00 29.31 54 ALA D C 1
ATOM 5485 O O . ALA D 1 54 ? 91.008 79.521 73.437 1.00 28.66 54 ALA D O 1
ATOM 5487 N N . ARG D 1 55 ? 89.624 80.902 74.510 1.00 30.07 55 ARG D N 1
ATOM 5488 C CA . ARG D 1 55 ? 90.068 82.083 73.779 1.00 31.31 55 ARG D CA 1
ATOM 5489 C C . ARG D 1 55 ? 91.567 82.373 73.978 1.00 31.73 55 ARG D C 1
ATOM 5490 O O . ARG D 1 55 ? 92.255 82.779 73.038 1.00 31.79 55 ARG D O 1
ATOM 5498 N N . GLU D 1 56 ? 92.067 82.152 75.185 1.00 32.80 56 GLU D N 1
ATOM 5499 C CA . GLU D 1 56 ? 93.503 82.324 75.469 1.00 34.06 56 GLU D CA 1
ATOM 5500 C C . GLU D 1 56 ? 94.431 81.398 74.679 1.00 34.24 56 GLU D C 1
ATOM 5501 O O . GLU D 1 56 ? 95.599 81.742 74.448 1.00 35.22 56 GLU D O 1
ATOM 5507 N N . ILE D 1 57 ? 93.935 80.233 74.257 1.00 33.76 57 ILE D N 1
ATOM 5508 C CA . ILE D 1 57 ? 94.752 79.322 73.460 1.00 33.15 57 ILE D CA 1
ATOM 5509 C C . ILE D 1 57 ? 94.452 79.420 71.985 1.00 32.17 57 ILE D C 1
ATOM 5510 O O . ILE D 1 57 ? 94.900 78.586 71.198 1.00 32.44 57 ILE D O 1
ATOM 5515 N N . GLY D 1 58 ? 93.707 80.447 71.592 1.00 31.05 58 GLY D N 1
ATOM 5516 C CA . GLY D 1 58 ? 93.477 80.723 70.185 1.00 30.21 58 GLY D CA 1
ATOM 5517 C C . GLY D 1 58 ? 92.315 79.979 69.545 1.00 29.35 58 GLY D C 1
ATOM 5518 O O . GLY D 1 58 ? 92.214 79.923 68.317 1.00 29.23 58 GLY D O 1
ATOM 5519 N N . ILE D 1 59 ? 91.440 79.389 70.356 1.00 28.57 59 ILE D N 1
ATOM 5520 C CA . ILE D 1 59 ? 90.286 78.656 69.790 1.00 27.74 59 ILE D CA 1
ATOM 5521 C C . ILE D 1 59 ? 89.349 79.675 69.143 1.00 26.96 59 ILE D C 1
ATOM 5522 O O . ILE D 1 59 ? 89.041 80.723 69.718 1.00 26.97 59 ILE D O 1
ATOM 5527 N N . GLY D 1 60 ? 88.932 79.377 67.925 1.00 26.62 60 GLY D N 1
ATOM 5528 C CA . GLY D 1 60 ? 88.078 80.266 67.153 1.00 26.33 60 GLY D CA 1
ATOM 5529 C C . GLY D 1 60 ? 86.682 80.460 67.752 1.00 25.76 60 GLY D C 1
ATOM 5530 O O . GLY D 1 60 ? 86.197 79.654 68.559 1.00 24.75 60 GLY D O 1
ATOM 5531 N N . GLU D 1 61 ? 86.032 81.510 67.275 1.00 25.52 61 GLU D N 1
ATOM 5532 C CA . GLU D 1 61 ? 84.769 82.017 67.828 1.00 25.46 61 GLU D CA 1
ATOM 5533 C C . GLU D 1 61 ? 83.588 81.030 67.733 1.00 23.92 61 GLU D C 1
ATOM 5534 O O . GLU D 1 61 ? 82.730 81.028 68.606 1.00 23.45 61 GLU D O 1
ATOM 5540 N N . ALA D 1 62 ? 83.539 80.208 66.683 1.00 23.12 62 ALA D N 1
ATOM 5541 C CA . ALA D 1 62 ? 82.488 79.184 66.540 1.00 22.49 62 ALA D CA 1
ATOM 5542 C C . ALA D 1 62 ? 82.536 78.240 67.730 1.00 21.83 62 ALA D C 1
ATOM 5543 O O . ALA D 1 62 ? 81.507 77.925 68.342 1.00 21.50 62 ALA D O 1
ATOM 5545 N N . TYR D 1 63 ? 83.753 77.819 68.063 1.00 21.33 63 TYR D N 1
ATOM 5546 C CA . TYR D 1 63 ? 84.009 76.820 69.090 1.00 20.83 63 TYR D CA 1
ATOM 5547 C C . TYR D 1 63 ? 83.856 77.388 70.478 1.00 20.15 63 TYR D C 1
ATOM 5548 O O . TYR D 1 63 ? 83.399 76.705 71.405 1.00 19.97 63 TYR D O 1
ATOM 5557 N N . LEU D 1 64 ? 84.204 78.661 70.639 1.00 19.77 64 LEU D N 1
ATOM 5558 C CA . LEU D 1 64 ? 83.922 79.363 71.885 1.00 19.25 64 LEU D CA 1
ATOM 5559 C C . LEU D 1 64 ? 82.417 79.405 72.146 1.00 18.19 64 LEU D C 1
ATOM 5560 O O . LEU D 1 64 ? 81.955 79.114 73.232 1.00 17.77 64 LEU D O 1
ATOM 5565 N N . ASP D 1 65 ? 81.640 79.761 71.139 1.00 17.96 65 ASP D N 1
ATOM 5566 C CA . ASP D 1 65 ? 80.183 79.720 71.286 1.00 17.93 65 ASP D CA 1
ATOM 5567 C C . ASP D 1 65 ? 79.706 78.312 71.667 1.00 17.38 65 ASP D C 1
ATOM 5568 O O . ASP D 1 65 ? 78.830 78.144 72.540 1.00 17.67 65 ASP D O 1
ATOM 5573 N N . LEU D 1 66 ? 80.261 77.295 71.021 1.00 17.72 66 LEU D N 1
ATOM 5574 C CA . LEU D 1 66 ? 79.875 75.908 71.284 1.00 17.31 66 LEU D CA 1
ATOM 5575 C C . LEU D 1 66 ? 80.163 75.448 72.700 1.00 16.83 66 LEU D C 1
ATOM 5576 O O . LEU D 1 66 ? 79.366 74.685 73.260 1.00 16.51 66 LEU D O 1
ATOM 5581 N N . LEU D 1 67 ? 81.284 75.895 73.279 1.00 16.64 67 LEU D N 1
ATOM 5582 C CA . LEU D 1 67 ? 81.577 75.665 74.695 1.00 16.40 67 LEU D CA 1
ATOM 5583 C C . LEU D 1 67 ? 80.539 76.360 75.606 1.00 16.03 67 LEU D C 1
ATOM 5584 O O . LEU D 1 67 ? 80.072 75.783 76.606 1.00 15.59 67 LEU D O 1
ATOM 5589 N N . GLY D 1 68 ? 80.143 77.571 75.236 1.00 16.09 68 GLY D N 1
ATOM 5590 C CA . GLY D 1 68 ? 79.052 78.259 75.935 1.00 16.17 68 GLY D CA 1
ATOM 5591 C C . GLY D 1 68 ? 77.748 77.517 75.841 1.00 15.65 68 GLY D C 1
ATOM 5592 O O . GLY D 1 68 ? 76.966 77.453 76.799 1.00 16.79 68 GLY D O 1
ATOM 5593 N N . ILE D 1 69 ? 77.486 76.962 74.665 1.00 15.93 69 ILE D N 1
ATOM 5594 C CA . ILE D 1 69 ? 76.276 76.146 74.435 1.00 15.57 69 ILE D CA 1
ATOM 5595 C C . ILE D 1 69 ? 76.296 74.870 75.291 1.00 15.63 69 ILE D C 1
ATOM 5596 O O . ILE D 1 69 ? 75.298 74.527 75.947 1.00 15.65 69 ILE D O 1
ATOM 5601 N N . TRP D 1 70 ? 77.430 74.170 75.313 1.00 15.53 70 TRP D N 1
ATOM 5602 C CA . TRP D 1 70 ? 77.554 72.998 76.177 1.00 15.69 70 TRP D CA 1
ATOM 5603 C C . TRP D 1 70 ? 77.385 73.314 77.654 1.00 15.56 70 TRP D C 1
ATOM 5604 O O . TRP D 1 70 ? 76.680 72.574 78.349 1.00 15.77 70 TRP D O 1
ATOM 5615 N N . ALA D 1 71 ? 77.955 74.432 78.128 1.00 15.65 71 ALA D N 1
ATOM 5616 C CA . ALA D 1 71 ? 77.676 74.904 79.507 1.00 15.74 71 ALA D CA 1
ATOM 5617 C C . ALA D 1 71 ? 76.173 75.141 79.790 1.00 15.85 71 ALA D C 1
ATOM 5618 O O . ALA D 1 71 ? 75.645 74.743 80.846 1.00 15.83 71 ALA D O 1
ATOM 5620 N N . SER D 1 72 ? 75.478 75.761 78.841 1.00 15.76 72 SER D N 1
ATOM 5621 C CA . SER D 1 72 ? 74.033 75.962 78.976 1.00 15.81 72 SER D CA 1
ATOM 5622 C C . SER D 1 72 ? 73.267 74.642 79.028 1.00 15.98 72 SER D C 1
ATOM 5623 O O . SER D 1 72 ? 72.229 74.507 79.712 1.00 15.40 72 SER D O 1
ATOM 5626 N N . ARG D 1 73 ? 73.770 73.644 78.301 1.00 16.11 73 ARG D N 1
ATOM 5627 C CA . ARG D 1 73 ? 73.136 72.339 78.282 1.00 15.85 73 ARG D CA 1
ATOM 5628 C C . ARG D 1 73 ? 73.305 71.587 79.582 1.00 16.00 73 ARG D C 1
ATOM 5629 O O . ARG D 1 73 ? 72.410 70.865 79.974 1.00 15.59 73 ARG D O 1
ATOM 5637 N N . LEU D 1 74 ? 74.460 71.745 80.238 1.00 16.97 74 LEU D N 1
ATOM 5638 C CA . LEU D 1 74 ? 74.676 71.215 81.575 1.00 17.32 74 LEU D CA 1
ATOM 5639 C C . LEU D 1 74 ? 73.648 71.775 82.573 1.00 17.05 74 LEU D C 1
ATOM 5640 O O . LEU D 1 74 ? 73.094 71.040 83.394 1.00 16.69 74 LEU D O 1
ATOM 5645 N N . ASN D 1 75 ? 73.368 73.069 82.486 1.00 17.03 75 ASN D N 1
ATOM 5646 C CA . ASN D 1 75 ? 72.288 73.660 83.310 1.00 16.75 75 ASN D CA 1
ATOM 5647 C C . ASN D 1 75 ? 70.916 73.115 82.949 1.00 16.37 75 ASN D C 1
ATOM 5648 O O . ASN D 1 75 ? 70.104 72.877 83.833 1.00 16.09 75 ASN D O 1
ATOM 5653 N N . ALA D 1 76 ? 70.688 72.842 81.668 1.00 16.52 76 ALA D N 1
ATOM 5654 C CA . ALA D 1 76 ? 69.423 72.261 81.204 1.00 16.24 76 ALA D CA 1
ATOM 5655 C C . ALA D 1 76 ? 69.216 70.871 81.747 1.00 16.95 76 ALA D C 1
ATOM 5656 O O . ALA D 1 76 ? 68.100 70.509 82.168 1.00 16.63 76 ALA D O 1
ATOM 5658 N N . TYR D 1 77 ? 70.293 70.070 81.776 1.00 16.85 77 TYR D N 1
ATOM 5659 C CA . TYR D 1 77 ? 70.192 68.750 82.396 1.00 16.90 77 TYR D CA 1
ATOM 5660 C C . TYR D 1 77 ? 69.874 68.798 83.882 1.00 16.81 77 TYR D C 1
ATOM 5661 O O . TYR D 1 77 ? 69.062 68.027 84.366 1.00 17.61 77 TYR D O 1
ATOM 5670 N N . LEU D 1 78 ? 70.515 69.705 84.595 1.00 18.04 78 LEU D N 1
ATOM 5671 C CA . LEU D 1 78 ? 70.221 69.927 86.018 1.00 18.54 78 LEU D CA 1
ATOM 5672 C C . LEU D 1 78 ? 68.737 70.218 86.223 1.00 18.76 78 LEU D C 1
ATOM 5673 O O . LEU D 1 78 ? 68.055 69.533 87.015 1.00 19.22 78 LEU D O 1
ATOM 5678 N N . VAL D 1 79 ? 68.208 71.188 85.489 1.00 19.06 79 VAL D N 1
ATOM 5679 C CA . VAL D 1 79 ? 66.786 71.532 85.610 1.00 19.66 79 VAL D CA 1
ATOM 5680 C C . VAL D 1 79 ? 65.909 70.365 85.203 1.00 19.91 79 VAL D C 1
ATOM 5681 O O . VAL D 1 79 ? 64.930 70.045 85.896 1.00 19.44 79 VAL D O 1
ATOM 5685 N N . MET D 1 80 ? 66.230 69.733 84.072 1.00 19.74 80 MET D N 1
ATOM 5686 C CA . MET D 1 80 ? 65.421 68.614 83.603 1.00 20.54 80 MET D CA 1
ATOM 5687 C C . MET D 1 80 ? 65.386 67.466 84.637 1.00 20.53 80 MET D C 1
ATOM 5688 O O . MET D 1 80 ? 64.332 66.860 84.882 1.00 19.78 80 MET D O 1
ATOM 5693 N N . PHE D 1 81 ? 66.537 67.168 85.237 1.00 20.98 81 PHE D N 1
ATOM 5694 C CA . PHE D 1 81 ? 66.609 66.114 86.240 1.00 22.16 81 PHE D CA 1
ATOM 5695 C C . PHE D 1 81 ? 65.859 66.490 87.532 1.00 23.90 81 PHE D C 1
ATOM 5696 O O . PHE D 1 81 ? 65.308 65.602 88.199 1.00 24.22 81 PHE D O 1
ATOM 5704 N N . SER D 1 82 ? 65.799 67.785 87.848 1.00 25.56 82 SER D N 1
ATOM 5705 C CA . SER D 1 82 ? 65.006 68.257 88.981 1.00 27.65 82 SER D CA 1
ATOM 5706 C C . SER D 1 82 ? 63.501 68.143 88.758 1.00 29.53 82 SER D C 1
ATOM 5707 O O . SER D 1 82 ? 62.739 68.167 89.725 1.00 30.38 82 SER D O 1
ATOM 5710 N N . LEU D 1 83 ? 63.060 67.998 87.506 1.00 31.55 83 LEU D N 1
ATOM 5711 C CA . LEU D 1 83 ? 61.639 67.951 87.198 1.00 33.21 83 LEU D CA 1
ATOM 5712 C C . LEU D 1 83 ? 61.091 66.535 87.077 1.00 35.77 83 LEU D C 1
ATOM 5713 O O . LEU D 1 83 ? 59.867 66.347 87.122 1.00 37.33 83 LEU D O 1
ATOM 5718 N N . GLN D 1 84 ? 61.990 65.550 86.944 1.00 37.58 84 GLN D N 1
ATOM 5719 C CA . GLN D 1 84 ? 61.651 64.115 86.963 1.00 38.51 84 GLN D CA 1
ATOM 5720 C C . GLN D 1 84 ? 60.522 63.775 86.009 1.00 39.18 84 GLN D C 1
ATOM 5721 O O . GLN D 1 84 ? 60.711 63.853 84.803 1.00 40.39 84 GLN D O 1
ATOM 5727 N N . ASP D 1 85 ? 59.346 63.432 86.519 1.00 39.46 85 ASP D N 1
ATOM 5728 C CA . ASP D 1 85 ? 58.273 62.941 85.656 1.00 39.29 85 ASP D CA 1
ATOM 5729 C C . ASP D 1 85 ? 57.627 64.030 84.780 1.00 38.05 85 ASP D C 1
ATOM 5730 O O . ASP D 1 85 ? 57.090 63.703 83.713 1.00 38.93 85 ASP D O 1
ATOM 5735 N N . LEU D 1 86 ? 57.681 65.289 85.213 1.00 35.59 86 LEU D N 1
ATOM 5736 C CA . LEU D 1 86 ? 57.071 66.388 84.463 1.00 33.88 86 LEU D CA 1
ATOM 5737 C C . LEU D 1 86 ? 57.701 66.620 83.101 1.00 31.48 86 LEU D C 1
ATOM 5738 O O . LEU D 1 86 ? 57.009 67.039 82.186 1.00 30.30 86 LEU D O 1
ATOM 5743 N N . ALA D 1 87 ? 59.000 66.352 82.977 1.00 28.64 87 ALA D N 1
ATOM 5744 C CA . ALA D 1 87 ? 59.757 66.702 81.773 1.00 27.83 87 ALA D CA 1
ATOM 5745 C C . ALA D 1 87 ? 59.980 65.509 80.850 1.00 25.98 87 ALA D C 1
ATOM 5746 O O . ALA D 1 87 ? 60.200 64.405 81.311 1.00 24.84 87 ALA D O 1
ATOM 5748 N N . TYR D 1 88 ? 59.914 65.753 79.543 1.00 24.99 88 TYR D N 1
ATOM 5749 C CA . TYR D 1 88 ? 60.446 64.819 78.569 1.00 24.30 88 TYR D CA 1
ATOM 5750 C C . TYR D 1 88 ? 61.964 64.782 78.759 1.00 23.64 88 TYR D C 1
ATOM 5751 O O . TYR D 1 88 ? 62.624 65.816 78.834 1.00 23.28 88 TYR D O 1
ATOM 5760 N N . MET D 1 89 ? 62.522 63.589 78.866 1.00 23.21 89 MET D N 1
ATOM 5761 C CA . MET D 1 89 ? 63.913 63.431 79.266 1.00 23.25 89 MET D CA 1
ATOM 5762 C C . MET D 1 89 ? 64.856 63.411 78.077 1.00 23.27 89 MET D C 1
ATOM 5763 O O . MET D 1 89 ? 65.471 62.395 77.745 1.00 23.55 89 MET D O 1
ATOM 5768 N N . HIS D 1 90 ? 64.945 64.565 77.428 1.00 22.89 90 HIS D N 1
ATOM 5769 C CA . HIS D 1 90 ? 65.898 64.809 76.362 1.00 22.00 90 HIS D CA 1
ATOM 5770 C C . HIS D 1 90 ? 66.106 66.305 76.282 1.00 20.53 90 HIS D C 1
ATOM 5771 O O . HIS D 1 90 ? 65.136 67.068 76.312 1.00 20.04 90 HIS D O 1
ATOM 5778 N N . VAL D 1 91 ? 67.359 66.724 76.223 1.00 19.38 91 VAL D N 1
ATOM 5779 C CA . VAL D 1 91 ? 67.675 68.146 75.996 1.00 19.46 91 VAL D CA 1
ATOM 5780 C C . VAL D 1 91 ? 67.911 68.340 74.484 1.00 18.41 91 VAL D C 1
ATOM 5781 O O . VAL D 1 91 ? 68.919 67.886 73.961 1.00 17.27 91 VAL D O 1
ATOM 5785 N N . PRO D 1 92 ? 66.965 68.997 73.786 1.00 18.28 92 PRO D N 1
ATOM 5786 C CA . PRO D 1 92 ? 67.129 69.188 72.330 1.00 18.36 92 PRO D CA 1
ATOM 5787 C C . PRO D 1 92 ? 68.290 70.117 71.997 1.00 18.30 92 PRO D C 1
ATOM 5788 O O . PRO D 1 92 ? 68.492 71.119 72.674 1.00 18.21 92 PRO D O 1
ATOM 5792 N N . GLN D 1 93 ? 69.029 69.785 70.938 1.00 17.85 93 GLN D N 1
ATOM 5793 C CA . GLN D 1 93 ? 70.205 70.526 70.550 1.00 18.48 93 GLN D CA 1
ATOM 5794 C C . GLN D 1 93 ? 69.970 71.531 69.405 1.00 18.27 93 GLN D C 1
ATOM 5795 O O . GLN D 1 93 ? 70.840 72.330 69.095 1.00 18.73 93 GLN D O 1
ATOM 5801 N N . SER D 1 94 ? 68.784 71.504 68.812 1.00 17.68 94 SER D N 1
ATOM 5802 C CA . SER D 1 94 ? 68.411 72.428 67.755 1.00 17.35 94 SER D CA 1
ATOM 5803 C C . SER D 1 94 ? 66.930 72.764 67.861 1.00 17.10 94 SER D C 1
ATOM 5804 O O . SER D 1 94 ? 66.172 72.061 68.511 1.00 16.14 94 SER D O 1
ATOM 5807 N N . LEU D 1 95 ? 66.514 73.778 67.117 1.00 17.22 95 LEU D N 1
ATOM 5808 C CA . LEU D 1 95 ? 65.109 74.120 67.050 1.00 17.85 95 LEU D CA 1
ATOM 5809 C C . LEU D 1 95 ? 64.276 72.968 66.514 1.00 17.91 95 LEU D C 1
ATOM 5810 O O . LEU D 1 95 ? 63.232 72.663 67.082 1.00 17.14 95 LEU D O 1
ATOM 5815 N N . GLU D 1 96 ? 64.764 72.320 65.450 1.00 18.06 96 GLU D N 1
ATOM 5816 C CA . GLU D 1 96 ? 64.124 71.119 64.880 1.00 18.63 96 GLU D CA 1
ATOM 5817 C C . GLU D 1 96 ? 63.908 70.008 65.907 1.00 17.99 96 GLU D C 1
ATOM 5818 O O . GLU D 1 96 ? 62.846 69.445 65.956 1.00 17.64 96 GLU D O 1
ATOM 5824 N N . GLU D 1 97 ? 64.926 69.702 66.720 1.00 18.26 97 GLU D N 1
ATOM 5825 C CA . GLU D 1 97 ? 64.794 68.727 67.814 1.00 18.97 97 GLU D CA 1
ATOM 5826 C C . GLU D 1 97 ? 63.823 69.196 68.900 1.00 18.20 97 GLU D C 1
ATOM 5827 O O . GLU D 1 97 ? 63.089 68.408 69.425 1.00 17.47 97 GLU D O 1
ATOM 5833 N N . PHE D 1 98 ? 63.798 70.492 69.196 1.00 18.53 98 PHE D N 1
ATOM 5834 C CA . PHE D 1 98 ? 62.854 71.010 70.180 1.00 18.72 98 PHE D CA 1
ATOM 5835 C C . PHE D 1 98 ? 61.413 70.684 69.754 1.00 18.31 98 PHE D C 1
ATOM 5836 O O . PHE D 1 98 ? 60.604 70.223 70.554 1.00 17.41 98 PHE D O 1
ATOM 5844 N N . ILE D 1 99 ? 61.117 70.927 68.482 1.00 18.46 99 ILE D N 1
ATOM 5845 C CA . ILE D 1 99 ? 59.797 70.703 67.940 1.00 19.18 99 ILE D CA 1
ATOM 5846 C C . ILE D 1 99 ? 59.379 69.258 68.089 1.00 18.85 99 ILE D C 1
ATOM 5847 O O . ILE D 1 99 ? 58.231 68.980 68.443 1.00 16.74 99 ILE D O 1
ATOM 5852 N N . GLN D 1 100 ? 60.310 68.328 67.811 1.00 19.19 100 GLN D N 1
ATOM 5853 C CA . GLN D 1 100 ? 60.049 66.911 67.991 1.00 18.90 100 GLN D CA 1
ATOM 5854 C C . GLN D 1 100 ? 59.814 66.642 69.487 1.00 18.30 100 GLN D C 1
ATOM 5855 O O . GLN D 1 100 ? 58.879 65.973 69.866 1.00 16.46 100 GLN D O 1
ATOM 5861 N N . ASP D 1 101 ? 60.700 67.152 70.335 1.00 18.40 101 ASP D N 1
ATOM 5862 C CA . ASP D 1 101 ? 60.599 66.906 71.784 1.00 19.04 101 ASP D CA 1
ATOM 5863 C C . ASP D 1 101 ? 59.337 67.490 72.405 1.00 18.85 101 ASP D C 1
ATOM 5864 O O . ASP D 1 101 ? 58.748 66.855 73.255 1.00 18.78 101 ASP D O 1
ATOM 5869 N N . TRP D 1 102 ? 58.924 68.660 71.936 1.00 19.29 102 TRP D N 1
ATOM 5870 C CA . TRP D 1 102 ? 57.682 69.308 72.362 1.00 20.20 102 TRP D CA 1
ATOM 5871 C C . TRP D 1 102 ? 56.437 68.471 72.067 1.00 20.90 102 TRP D C 1
ATOM 5872 O O . TRP D 1 102 ? 55.426 68.585 72.760 1.00 20.05 102 TRP D O 1
ATOM 5883 N N . SER D 1 103 ? 56.536 67.612 71.056 1.00 21.86 103 SER D N 1
ATOM 5884 C CA . SER D 1 103 ? 55.459 66.715 70.625 1.00 23.21 103 SER D CA 1
ATOM 5885 C C . SER D 1 103 ? 55.010 65.696 71.639 1.00 23.80 103 SER D C 1
ATOM 5886 O O . SER D 1 103 ? 53.981 65.070 71.446 1.00 25.33 103 SER D O 1
ATOM 5889 N N . HIS D 1 104 ? 55.794 65.494 72.689 1.00 24.33 104 HIS D N 1
ATOM 5890 C CA . HIS D 1 104 ? 55.481 64.508 73.709 1.00 24.51 104 HIS D CA 1
ATOM 5891 C C . HIS D 1 104 ? 54.525 64.981 74.787 1.00 25.30 104 HIS D C 1
ATOM 5892 O O . HIS D 1 104 ? 54.194 64.208 75.692 1.00 26.37 104 HIS D O 1
ATOM 5899 N N . GLY D 1 105 ? 54.102 66.236 74.711 1.00 25.77 105 GLY D N 1
ATOM 5900 C CA . GLY D 1 105 ? 53.158 66.810 75.672 1.00 25.74 105 GLY D CA 1
ATOM 5901 C C . GLY D 1 105 ? 53.706 67.165 77.050 1.00 26.16 105 GLY D C 1
ATOM 5902 O O . GLY D 1 105 ? 52.934 67.507 77.938 1.00 26.86 105 GLY D O 1
ATOM 5903 N N . LYS D 1 106 ? 55.022 67.090 77.238 1.00 25.46 106 LYS D N 1
ATOM 5904 C CA . LYS D 1 106 ? 55.629 67.326 78.553 1.00 25.03 106 LYS D CA 1
ATOM 5905 C C . LYS D 1 106 ? 56.487 68.582 78.535 1.00 23.88 106 LYS D C 1
ATOM 5906 O O . LYS D 1 106 ? 56.610 69.249 77.503 1.00 23.70 106 LYS D O 1
ATOM 5912 N N . VAL D 1 107 ? 57.059 68.919 79.688 1.00 22.47 107 VAL D N 1
ATOM 5913 C CA . VAL D 1 107 ? 57.996 70.028 79.778 1.00 21.46 107 VAL D CA 1
ATOM 5914 C C . VAL D 1 107 ? 59.279 69.687 79.022 1.00 20.25 107 VAL D C 1
ATOM 5915 O O . VAL D 1 107 ? 59.787 68.586 79.091 1.00 18.94 107 VAL D O 1
ATOM 5919 N N . VAL D 1 108 ? 59.786 70.656 78.282 1.00 19.69 108 VAL D N 1
ATOM 5920 C CA . VAL D 1 108 ? 61.021 70.486 77.539 1.00 18.67 108 VAL D CA 1
ATOM 5921 C C . VAL D 1 108 ? 61.950 71.540 78.036 1.00 18.04 108 VAL D C 1
ATOM 5922 O O . VAL D 1 108 ? 61.587 72.717 78.078 1.00 17.64 108 VAL D O 1
ATOM 5926 N N . VAL D 1 109 ? 63.161 71.108 78.381 1.00 17.76 109 VAL D N 1
ATOM 5927 C CA . VAL D 1 109 ? 64.238 71.980 78.807 1.00 17.55 109 VAL D CA 1
ATOM 5928 C C . VAL D 1 109 ? 65.358 71.994 77.759 1.00 17.37 109 VAL D C 1
ATOM 5929 O O . VAL D 1 109 ? 65.834 70.948 77.353 1.00 17.50 109 VAL D O 1
ATOM 5933 N N . THR D 1 110 ? 65.801 73.172 77.365 1.00 16.97 110 THR D N 1
ATOM 5934 C CA . THR D 1 110 ? 66.852 73.303 76.405 1.00 18.44 110 THR D CA 1
ATOM 5935 C C . THR D 1 110 ? 67.943 74.254 76.866 1.00 17.56 110 THR D C 1
ATOM 5936 O O . THR D 1 110 ? 67.722 75.162 77.697 1.00 16.91 110 THR D O 1
ATOM 5940 N N . GLY D 1 111 ? 69.124 74.045 76.290 1.00 17.11 111 GLY D N 1
ATOM 5941 C CA . GLY D 1 111 ? 70.189 75.020 76.278 1.00 17.07 111 GLY D CA 1
ATOM 5942 C C . GLY D 1 111 ? 70.300 75.639 74.902 1.00 16.77 111 GLY D C 1
ATOM 5943 O O . GLY D 1 111 ? 69.326 75.748 74.186 1.00 17.19 111 GLY D O 1
ATOM 5944 N N . GLY D 1 112 ? 71.494 76.059 74.549 1.00 16.59 112 GLY D N 1
ATOM 5945 C CA . GLY D 1 112 ? 71.763 76.691 73.257 1.00 16.66 112 GLY D CA 1
ATOM 5946 C C . GLY D 1 112 ? 71.673 75.780 72.036 1.00 16.58 112 GLY D C 1
ATOM 5947 O O . GLY D 1 112 ? 71.655 74.545 72.155 1.00 17.18 112 GLY D O 1
ATOM 5948 N N . PHE D 1 113 ? 71.625 76.413 70.868 1.00 16.41 113 PHE D N 1
ATOM 5949 C CA . PHE D 1 113 ? 71.488 75.741 69.563 1.00 16.76 113 PHE D CA 1
ATOM 5950 C C . PHE D 1 113 ? 72.660 75.996 68.580 1.00 17.12 113 PHE D C 1
ATOM 5951 O O . PHE D 1 113 ? 73.190 75.060 67.942 1.00 18.18 113 PHE D O 1
ATOM 5959 N N . GLN D 1 114 ? 73.058 77.242 68.415 1.00 17.65 114 GLN D N 1
ATOM 5960 C CA . GLN D 1 114 ? 73.877 77.614 67.263 1.00 17.65 114 GLN D CA 1
ATOM 5961 C C . GLN D 1 114 ? 74.761 78.790 67.570 1.00 18.17 114 GLN D C 1
ATOM 5962 O O . GLN D 1 114 ? 74.293 79.736 68.178 1.00 18.58 114 GLN D O 1
ATOM 5968 N N . PRO D 1 115 ? 76.039 78.768 67.124 1.00 18.71 115 PRO D N 1
ATOM 5969 C CA . PRO D 1 115 ? 76.860 79.963 67.311 1.00 18.58 115 PRO D CA 1
ATOM 5970 C C . PRO D 1 115 ? 76.243 81.269 66.791 1.00 18.96 115 PRO D C 1
ATOM 5971 O O . PRO D 1 115 ? 75.447 81.290 65.841 1.00 18.81 115 PRO D O 1
ATOM 5975 N N . GLY D 1 116 ? 76.642 82.366 67.423 1.00 19.35 116 GLY D N 1
ATOM 5976 C CA . GLY D 1 116 ? 76.292 83.718 66.954 1.00 19.44 116 GLY D CA 1
ATOM 5977 C C . GLY D 1 116 ? 75.025 84.268 67.577 1.00 19.60 116 GLY D C 1
ATOM 5978 O O . GLY D 1 116 ? 74.530 85.311 67.167 1.00 20.24 116 GLY D O 1
ATOM 5979 N N . GLN D 1 117 ? 74.493 83.584 68.578 1.00 19.63 117 GLN D N 1
ATOM 5980 C CA . GLN D 1 117 ? 73.286 84.053 69.264 1.00 19.48 117 GLN D CA 1
ATOM 5981 C C . GLN D 1 117 ? 73.380 83.698 70.733 1.00 20.15 117 GLN D C 1
ATOM 5982 O O . GLN D 1 117 ? 74.322 83.028 71.168 1.00 20.40 117 GLN D O 1
ATOM 5988 N N . SER D 1 118 ? 72.400 84.162 71.508 1.00 20.49 118 SER D N 1
ATOM 5989 C CA . SER D 1 118 ? 72.327 83.873 72.932 1.00 20.22 118 SER D CA 1
ATOM 5990 C C . SER D 1 118 ? 71.180 82.902 73.212 1.00 19.63 118 SER D C 1
ATOM 5991 O O . SER D 1 118 ? 70.376 82.591 72.338 1.00 18.87 118 SER D O 1
ATOM 5994 N N . THR D 1 119 ? 71.093 82.459 74.462 1.00 20.13 119 THR D N 1
ATOM 5995 C CA . THR D 1 119 ? 69.950 81.646 74.911 1.00 20.59 119 THR D CA 1
ATOM 5996 C C . THR D 1 119 ? 68.620 82.427 74.948 1.00 20.69 119 THR D C 1
ATOM 5997 O O . THR D 1 119 ? 67.562 81.839 74.934 1.00 21.03 119 THR D O 1
ATOM 6001 N N . ALA D 1 120 ? 68.673 83.753 74.962 1.00 21.46 120 ALA D N 1
ATOM 6002 C CA . ALA D 1 120 ? 67.463 84.540 74.784 1.00 20.92 120 ALA D CA 1
ATOM 6003 C C . ALA D 1 120 ? 66.872 84.334 73.401 1.00 20.34 120 ALA D C 1
ATOM 6004 O O . ALA D 1 120 ? 65.663 84.248 73.269 1.00 20.73 120 ALA D O 1
ATOM 6006 N N . ALA D 1 121 ? 67.723 84.264 72.379 1.00 19.81 121 ALA D N 1
ATOM 6007 C CA . ALA D 1 121 ? 67.275 83.995 71.019 1.00 19.10 121 ALA D CA 1
ATOM 6008 C C . ALA D 1 121 ? 66.671 82.598 70.914 1.00 18.62 121 ALA D C 1
ATOM 6009 O O . ALA D 1 121 ? 65.651 82.409 70.236 1.00 18.51 121 ALA D O 1
ATOM 6011 N N . VAL D 1 122 ? 67.299 81.623 71.589 1.00 17.71 122 VAL D N 1
ATOM 6012 C CA . VAL D 1 122 ? 66.755 80.274 71.672 1.00 17.20 122 VAL D CA 1
ATOM 6013 C C . VAL D 1 122 ? 65.359 80.311 72.297 1.00 16.33 122 VAL D C 1
ATOM 6014 O O . VAL D 1 122 ? 64.435 79.678 71.811 1.00 15.73 122 VAL D O 1
ATOM 6018 N N . ALA D 1 123 ? 65.215 81.041 73.392 1.00 16.65 123 ALA D N 1
ATOM 6019 C CA . ALA D 1 123 ? 63.921 81.135 74.061 1.00 17.01 123 ALA D CA 1
ATOM 6020 C C . ALA D 1 123 ? 62.848 81.715 73.141 1.00 16.96 123 ALA D C 1
ATOM 6021 O O . ALA D 1 123 ? 61.707 81.207 73.127 1.00 17.23 123 ALA D O 1
ATOM 6023 N N . ALA D 1 124 ? 63.223 82.719 72.347 1.00 16.80 124 ALA D N 1
ATOM 6024 C CA . ALA D 1 124 ? 62.315 83.302 71.356 1.00 17.37 124 ALA D CA 1
ATOM 6025 C C . ALA D 1 124 ? 61.933 82.288 70.270 1.00 17.47 124 ALA D C 1
ATOM 6026 O O . ALA D 1 124 ? 60.757 82.169 69.914 1.00 17.01 124 ALA D O 1
ATOM 6028 N N . LEU D 1 125 ? 62.934 81.563 69.753 1.00 17.06 125 LEU D N 1
ATOM 6029 C CA . LEU D 1 125 ? 62.682 80.579 68.679 1.00 17.77 125 LEU D CA 1
ATOM 6030 C C . LEU D 1 125 ? 61.732 79.499 69.137 1.00 17.41 125 LEU D C 1
ATOM 6031 O O . LEU D 1 125 ? 60.824 79.085 68.432 1.00 17.13 125 LEU D O 1
ATOM 6036 N N . VAL D 1 126 ? 61.969 79.062 70.361 1.00 18.47 126 VAL D N 1
ATOM 6037 C CA . VAL D 1 126 ? 61.233 77.997 71.009 1.00 18.71 126 VAL D CA 1
ATOM 6038 C C . VAL D 1 126 ? 59.819 78.494 71.366 1.00 18.94 126 VAL D C 1
ATOM 6039 O O . VAL D 1 126 ? 58.831 77.763 71.236 1.00 18.41 126 VAL D O 1
ATOM 6043 N N . ALA D 1 127 ? 59.710 79.762 71.757 1.00 18.94 127 ALA D N 1
ATOM 6044 C CA . ALA D 1 127 ? 58.376 80.385 71.941 1.00 19.37 127 ALA D CA 1
ATOM 6045 C C . ALA D 1 127 ? 57.624 80.390 70.624 1.00 19.17 127 ALA D C 1
ATOM 6046 O O . ALA D 1 127 ? 56.496 79.950 70.547 1.00 19.37 127 ALA D O 1
ATOM 6048 N N . GLU D 1 128 ? 58.280 80.841 69.576 1.00 20.10 128 GLU D N 1
ATOM 6049 C CA . GLU D 1 128 ? 57.656 80.846 68.256 1.00 20.88 128 GLU D CA 1
ATOM 6050 C C . GLU D 1 128 ? 57.209 79.456 67.832 1.00 21.12 128 GLU D C 1
ATOM 6051 O O . GLU D 1 128 ? 56.059 79.276 67.393 1.00 21.01 128 GLU D O 1
ATOM 6057 N N . ALA D 1 129 ? 58.093 78.463 67.973 1.00 20.58 129 ALA D N 1
ATOM 6058 C CA . ALA D 1 129 ? 57.776 77.113 67.508 1.00 21.47 129 ALA D CA 1
ATOM 6059 C C . ALA D 1 129 ? 56.666 76.430 68.326 1.00 22.21 129 ALA D C 1
ATOM 6060 O O . ALA D 1 129 ? 55.980 75.554 67.829 1.00 22.72 129 ALA D O 1
ATOM 6062 N N . SER D 1 130 ? 56.512 76.816 69.590 1.00 22.92 130 SER D N 1
ATOM 6063 C CA . SER D 1 130 ? 55.499 76.225 70.472 1.00 23.21 130 SER D CA 1
ATOM 6064 C C . SER D 1 130 ? 54.186 77.032 70.502 1.00 24.15 130 SER D C 1
ATOM 6065 O O . SER D 1 130 ? 53.283 76.712 71.269 1.00 24.81 130 SER D O 1
ATOM 6068 N N . SER D 1 131 ? 54.085 78.058 69.655 1.00 24.84 131 SER D N 1
ATOM 6069 C CA . SER D 1 131 ? 52.962 79.002 69.656 1.00 25.91 131 SER D CA 1
ATOM 6070 C C . SER D 1 131 ? 52.728 79.597 71.040 1.00 25.88 131 SER D C 1
ATOM 6071 O O . SER D 1 131 ? 51.586 79.697 71.499 1.00 26.50 131 SER D O 1
ATOM 6074 N N . SER D 1 132 ? 53.810 79.950 71.716 1.00 25.66 132 SER D N 1
ATOM 6075 C CA . SER D 1 132 ? 53.713 80.597 73.022 1.00 25.27 132 SER D CA 1
ATOM 6076 C C . SER D 1 132 ? 53.557 82.086 72.772 1.00 25.42 132 SER D C 1
ATOM 6077 O O . SER D 1 132 ? 54.300 82.654 72.002 1.00 25.48 132 SER D O 1
ATOM 6080 N N . LYS D 1 133 ? 52.584 82.712 73.420 1.00 26.30 133 LYS D N 1
ATOM 6081 C CA . LYS D 1 133 ? 52.294 84.141 73.219 1.00 26.42 133 LYS D CA 1
ATOM 6082 C C . LYS D 1 133 ? 53.089 84.976 74.195 1.00 26.13 133 LYS D C 1
ATOM 6083 O O . LYS D 1 133 ? 53.194 86.205 74.037 1.00 25.56 133 LYS D O 1
ATOM 6089 N N . THR D 1 134 ? 53.639 84.295 75.205 1.00 24.84 134 THR D N 1
ATOM 6090 C CA . THR D 1 134 ? 54.440 84.930 76.229 1.00 24.48 134 THR D CA 1
ATOM 6091 C C . THR D 1 134 ? 55.764 84.204 76.421 1.00 23.48 134 THR D C 1
ATOM 6092 O O . THR D 1 134 ? 55.800 82.991 76.578 1.00 22.66 134 THR D O 1
ATOM 6096 N N . LEU D 1 135 ? 56.839 84.984 76.423 1.00 22.81 135 LEU D N 1
ATOM 6097 C CA . LEU D 1 135 ? 58.159 84.541 76.836 1.00 22.53 135 LEU D CA 1
ATOM 6098 C C . LEU D 1 135 ? 58.517 85.302 78.099 1.00 21.86 135 LEU D C 1
ATOM 6099 O O . LEU D 1 135 ? 58.452 86.524 78.104 1.00 21.13 135 LEU D O 1
ATOM 6104 N N . VAL D 1 136 ? 58.845 84.561 79.161 1.00 21.24 136 VAL D N 1
ATOM 6105 C CA . VAL D 1 136 ? 59.309 85.108 80.432 1.00 21.34 136 VAL D CA 1
ATOM 6106 C C . VAL D 1 136 ? 60.816 84.990 80.530 1.00 21.50 136 VAL D C 1
ATOM 6107 O O . VAL D 1 136 ? 61.384 83.883 80.383 1.00 21.79 136 VAL D O 1
ATOM 6111 N N . VAL D 1 137 ? 61.478 86.119 80.739 1.00 21.09 137 VAL D N 1
ATOM 6112 C CA . VAL D 1 137 ? 62.913 86.166 80.944 1.00 21.66 137 VAL D CA 1
ATOM 6113 C C . VAL D 1 137 ? 63.172 86.411 82.436 1.00 22.34 137 VAL D C 1
ATOM 6114 O O . VAL D 1 137 ? 62.975 87.533 82.935 1.00 22.50 137 VAL D O 1
ATOM 6118 N N . ALA D 1 138 ? 63.579 85.351 83.139 1.00 22.28 138 ALA D N 1
ATOM 6119 C CA . ALA D 1 138 ? 63.793 85.407 84.574 1.00 22.64 138 ALA D CA 1
ATOM 6120 C C . ALA D 1 138 ? 65.265 85.605 84.815 1.00 23.60 138 ALA D C 1
ATOM 6121 O O . ALA D 1 138 ? 66.065 84.708 84.604 1.00 23.37 138 ALA D O 1
ATOM 6123 N N . THR D 1 139 ? 65.612 86.808 85.266 1.00 24.33 139 THR D N 1
ATOM 6124 C CA . THR D 1 139 ? 66.995 87.217 85.346 1.00 25.12 139 THR D CA 1
ATOM 6125 C C . THR D 1 139 ? 67.328 87.839 86.726 1.00 25.30 139 THR D C 1
ATOM 6126 O O . THR D 1 139 ? 66.534 87.760 87.674 1.00 25.22 139 THR D O 1
ATOM 6130 N N . ASN D 1 140 ? 68.530 88.387 86.855 1.00 26.21 140 ASN D N 1
ATOM 6131 C CA . ASN D 1 140 ? 69.018 88.862 88.154 1.00 26.91 140 ASN D CA 1
ATOM 6132 C C . ASN D 1 140 ? 68.750 90.335 88.423 1.00 27.64 140 ASN D C 1
ATOM 6133 O O . ASN D 1 140 ? 69.394 90.936 89.289 1.00 28.83 140 ASN D O 1
ATOM 6138 N N . VAL D 1 141 ? 67.767 90.880 87.716 1.00 29.27 141 VAL D N 1
ATOM 6139 C CA . VAL D 1 141 ? 67.385 92.291 87.726 1.00 29.41 141 VAL D CA 1
ATOM 6140 C C . VAL D 1 141 ? 65.840 92.281 87.668 1.00 29.48 141 VAL D C 1
ATOM 6141 O O . VAL D 1 141 ? 65.255 91.355 87.096 1.00 30.94 141 VAL D O 1
ATOM 6145 N N . ASP D 1 142 ? 65.175 93.286 88.242 1.00 28.19 142 ASP D N 1
ATOM 6146 C CA . ASP D 1 142 ? 63.709 93.263 88.449 1.00 28.07 142 ASP D CA 1
ATOM 6147 C C . ASP D 1 142 ? 62.902 93.464 87.171 1.00 27.14 142 ASP D C 1
ATOM 6148 O O . ASP D 1 142 ? 61.722 93.133 87.112 1.00 26.45 142 ASP D O 1
ATOM 6153 N N . GLY D 1 143 ? 63.555 94.034 86.170 1.00 27.24 143 GLY D N 1
ATOM 6154 C CA . GLY D 1 143 ? 62.908 94.364 84.927 1.00 27.56 143 GLY D CA 1
ATOM 6155 C C . GLY D 1 143 ? 63.878 95.067 84.011 1.00 27.68 143 GLY D C 1
ATOM 6156 O O . GLY D 1 143 ? 65.096 95.019 84.194 1.00 27.68 143 GLY D O 1
ATOM 6157 N N . VAL D 1 144 ? 63.333 95.718 82.998 1.00 28.71 144 VAL D N 1
ATOM 6158 C CA . VAL D 1 144 ? 64.134 96.523 82.082 1.00 30.26 144 VAL D CA 1
ATOM 6159 C C . VAL D 1 144 ? 64.264 97.930 82.694 1.00 31.31 144 VAL D C 1
ATOM 6160 O O . VAL D 1 144 ? 63.278 98.487 83.201 1.00 29.92 144 VAL D O 1
ATOM 6164 N N . TYR D 1 145 ? 65.482 98.466 82.622 1.00 36.03 145 TYR D N 1
ATOM 6165 C CA . TYR D 1 145 ? 65.848 99.788 83.126 1.00 39.16 145 TYR D CA 1
ATOM 6166 C C . TYR D 1 145 ? 66.283 100.668 81.960 1.00 42.24 145 TYR D C 1
ATOM 6167 O O . TYR D 1 145 ? 66.720 100.158 80.915 1.00 43.05 145 TYR D O 1
ATOM 6176 N N . GLU D 1 146 ? 66.198 101.984 82.152 1.00 44.82 146 GLU D N 1
ATOM 6177 C CA . GLU D 1 146 ? 66.591 102.948 81.111 1.00 46.78 146 GLU D CA 1
ATOM 6178 C C . GLU D 1 146 ? 68.045 102.730 80.639 1.00 47.93 146 GLU D C 1
ATOM 6179 O O . GLU D 1 146 ? 68.372 103.009 79.489 1.00 47.75 146 GLU D O 1
ATOM 6185 N N . LYS D 1 147 ? 68.901 102.227 81.531 1.00 49.71 147 LYS D N 1
ATOM 6186 C CA . LYS D 1 147 ? 70.231 101.728 81.138 1.00 50.55 147 LYS D CA 1
ATOM 6187 C C . LYS D 1 147 ? 70.640 100.557 82.040 1.00 51.57 147 LYS D C 1
ATOM 6188 O O . LYS D 1 147 ? 69.995 100.297 83.066 1.00 51.37 147 LYS D O 1
ATOM 6194 N N . ASP D 1 148 ? 71.682 99.829 81.624 1.00 52.82 148 ASP D N 1
ATOM 6195 C CA . ASP D 1 148 ? 72.230 98.703 82.403 1.00 53.44 148 ASP D CA 1
ATOM 6196 C C . ASP D 1 148 ? 72.306 99.155 83.863 1.00 54.34 148 ASP D C 1
ATOM 6197 O O . ASP D 1 148 ? 73.033 100.094 84.163 1.00 54.90 148 ASP D O 1
ATOM 6202 N N . PRO D 1 149 ? 71.528 98.521 84.769 1.00 55.39 149 PRO D N 1
ATOM 6203 C CA . PRO D 1 149 ? 71.545 98.915 86.186 1.00 55.99 149 PRO D CA 1
ATOM 6204 C C . PRO D 1 149 ? 72.750 98.407 86.982 1.00 56.94 149 PRO D C 1
ATOM 6205 O O . PRO D 1 149 ? 72.929 98.833 88.127 1.00 57.21 149 PRO D O 1
ATOM 6209 N N . ARG D 1 150 ? 73.543 97.493 86.415 1.00 57.93 150 ARG D N 1
ATOM 6210 C CA . ARG D 1 150 ? 74.785 97.057 87.072 1.00 58.65 150 ARG D CA 1
ATOM 6211 C C . ARG D 1 150 ? 75.962 97.980 86.717 1.00 59.15 150 ARG D C 1
ATOM 6212 O O . ARG D 1 150 ? 77.037 97.867 87.319 1.00 59.10 150 ARG D O 1
ATOM 6220 N N . ILE D 1 151 ? 75.761 98.872 85.738 1.00 59.58 151 ILE D N 1
ATOM 6221 C CA . ILE D 1 151 ? 76.798 99.825 85.299 1.00 59.89 151 ILE D CA 1
ATOM 6222 C C . ILE D 1 151 ? 76.460 101.273 85.699 1.00 60.19 151 ILE D C 1
ATOM 6223 O O . ILE D 1 151 ? 77.332 102.011 86.141 1.00 60.45 151 ILE D O 1
ATOM 6228 N N . TYR D 1 152 ? 75.204 101.677 85.545 1.00 60.55 152 TYR D N 1
ATOM 6229 C CA . TYR D 1 152 ? 74.769 103.008 85.963 1.00 60.51 152 TYR D CA 1
ATOM 6230 C C . TYR D 1 152 ? 73.795 102.867 87.132 1.00 60.57 152 TYR D C 1
ATOM 6231 O O . TYR D 1 152 ? 72.696 102.320 86.984 1.00 60.74 152 TYR D O 1
ATOM 6240 N N . ALA D 1 153 ? 74.225 103.344 88.300 1.00 60.12 153 ALA D N 1
ATOM 6241 C CA . ALA D 1 153 ? 73.433 103.250 89.520 1.00 59.28 153 ALA D CA 1
ATOM 6242 C C . ALA D 1 153 ? 72.365 104.331 89.519 1.00 58.77 153 ALA D C 1
ATOM 6243 O O . ALA D 1 153 ? 72.527 105.390 88.891 1.00 58.65 153 ALA D O 1
ATOM 6245 N N . ASP D 1 154 ? 71.271 104.040 90.222 1.00 57.89 154 ASP D N 1
ATOM 6246 C CA . ASP D 1 154 ? 70.144 104.962 90.358 1.00 56.78 154 ASP D CA 1
ATOM 6247 C C . ASP D 1 154 ? 69.539 105.280 88.971 1.00 55.60 154 ASP D C 1
ATOM 6248 O O . ASP D 1 154 ? 69.755 106.362 88.409 1.00 55.76 154 ASP D O 1
ATOM 6253 N N . VAL D 1 155 ? 68.835 104.280 88.419 1.00 53.69 155 VAL D N 1
ATOM 6254 C CA . VAL D 1 155 ? 68.061 104.389 87.162 1.00 51.66 155 VAL D CA 1
ATOM 6255 C C . VAL D 1 155 ? 66.729 103.674 87.380 1.00 49.57 155 VAL D C 1
ATOM 6256 O O . VAL D 1 155 ? 66.655 102.745 88.182 1.00 49.75 155 VAL D O 1
ATOM 6260 N N . LYS D 1 156 ? 65.687 104.105 86.675 1.00 47.00 156 LYS D N 1
ATOM 6261 C CA . LYS D 1 156 ? 64.314 103.640 86.941 1.00 44.98 156 LYS D CA 1
ATOM 6262 C C . LYS D 1 156 ? 63.912 102.410 86.101 1.00 42.27 156 LYS D C 1
ATOM 6263 O O . LYS D 1 156 ? 64.284 102.298 84.929 1.00 42.25 156 LYS D O 1
ATOM 6269 N N . LEU D 1 157 ? 63.155 101.500 86.721 1.00 38.34 157 LEU D N 1
ATOM 6270 C CA . LEU D 1 157 ? 62.564 100.347 86.032 1.00 37.29 157 LEU D CA 1
ATOM 6271 C C . LEU D 1 157 ? 61.440 100.833 85.134 1.00 36.10 157 LEU D C 1
ATOM 6272 O O . LEU D 1 157 ? 60.624 101.657 85.548 1.00 35.90 157 LEU D O 1
ATOM 6277 N N . ILE D 1 158 ? 61.389 100.299 83.912 1.00 34.83 158 ILE D N 1
ATOM 6278 C CA . ILE D 1 158 ? 60.328 100.609 82.954 1.00 34.00 158 ILE D CA 1
ATOM 6279 C C . ILE D 1 158 ? 59.309 99.463 82.965 1.00 33.34 158 ILE D C 1
ATOM 6280 O O . ILE D 1 158 ? 59.581 98.380 82.439 1.00 33.06 158 ILE D O 1
ATOM 6285 N N . PRO D 1 159 ? 58.141 99.676 83.589 1.00 32.58 159 PRO D N 1
ATOM 6286 C CA . PRO D 1 159 ? 57.172 98.582 83.693 1.00 32.50 159 PRO D CA 1
ATOM 6287 C C . PRO D 1 159 ? 56.502 98.149 82.373 1.00 31.84 159 PRO D C 1
ATOM 6288 O O . PRO D 1 159 ? 56.064 97.010 82.257 1.00 30.71 159 PRO D O 1
ATOM 6292 N N . HIS D 1 160 ? 56.383 99.051 81.405 1.00 32.75 160 HIS D N 1
ATOM 6293 C CA . HIS D 1 160 ? 55.656 98.726 80.176 1.00 33.70 160 HIS D CA 1
ATOM 6294 C C . HIS D 1 160 ? 56.329 99.472 79.005 1.00 32.84 160 HIS D C 1
ATOM 6295 O O . HIS D 1 160 ? 56.484 100.696 79.062 1.00 33.19 160 HIS D O 1
ATOM 6302 N N . LEU D 1 161 ? 56.796 98.720 77.995 1.00 31.23 161 LEU D N 1
ATOM 6303 C CA . LEU D 1 161 ? 57.545 99.255 76.852 1.00 30.94 161 LEU D CA 1
ATOM 6304 C C . LEU D 1 161 ? 57.317 98.403 75.599 1.00 30.76 161 LEU D C 1
ATOM 6305 O O . LEU D 1 161 ? 56.603 97.392 75.653 1.00 30.60 161 LEU D O 1
ATOM 6310 N N . THR D 1 162 ? 57.874 98.837 74.466 1.00 30.88 162 THR D N 1
ATOM 6311 C CA . THR D 1 162 ? 57.767 98.085 73.217 1.00 31.39 162 THR D CA 1
ATOM 6312 C C . THR D 1 162 ? 59.140 97.575 72.816 1.00 31.54 162 THR D C 1
ATOM 6313 O O . THR D 1 162 ? 60.168 98.006 73.375 1.00 31.06 162 THR D O 1
ATOM 6317 N N . THR D 1 163 ? 59.156 96.691 71.815 1.00 32.47 163 THR D N 1
ATOM 6318 C CA . THR D 1 163 ? 60.417 96.145 71.300 1.00 33.30 163 THR D CA 1
ATOM 6319 C C . THR D 1 163 ? 61.294 97.200 70.643 1.00 34.28 163 THR D C 1
ATOM 6320 O O . THR D 1 163 ? 62.531 97.047 70.606 1.00 33.96 163 THR D O 1
ATOM 6324 N N . GLN D 1 164 ? 60.672 98.264 70.123 1.00 36.67 164 GLN D N 1
ATOM 6325 C CA . GLN D 1 164 ? 61.430 99.363 69.527 1.00 37.17 164 GLN D CA 1
ATOM 6326 C C . GLN D 1 164 ? 62.124 100.180 70.612 1.00 37.47 164 GLN D C 1
ATOM 6327 O O . GLN D 1 164 ? 63.286 100.579 70.438 1.00 38.31 164 GLN D O 1
ATOM 6333 N N . ASP D 1 165 ? 61.425 100.404 71.735 1.00 36.94 165 ASP D N 1
ATOM 6334 C CA . ASP D 1 165 ? 62.027 101.020 72.943 1.00 37.16 165 ASP D CA 1
ATOM 6335 C C . ASP D 1 165 ? 63.209 100.218 73.418 1.00 37.38 165 ASP D C 1
ATOM 6336 O O . ASP D 1 165 ? 64.270 100.774 73.688 1.00 37.09 165 ASP D O 1
ATOM 6341 N N . LEU D 1 166 ? 63.025 98.900 73.520 1.00 38.70 166 LEU D N 1
ATOM 6342 C CA . LEU D 1 166 ? 64.061 98.015 74.036 1.00 39.72 166 LEU D CA 1
ATOM 6343 C C . LEU D 1 166 ? 65.297 98.083 73.153 1.00 40.85 166 LEU D C 1
ATOM 6344 O O . LEU D 1 166 ? 66.419 98.158 73.663 1.00 40.47 166 LEU D O 1
ATOM 6349 N N . ARG D 1 167 ? 65.088 98.065 71.835 1.00 43.61 167 ARG D N 1
ATOM 6350 C CA . ARG D 1 167 ? 66.197 98.083 70.886 1.00 45.10 167 ARG D CA 1
ATOM 6351 C C . ARG D 1 167 ? 67.024 99.371 70.972 1.00 46.41 167 ARG D C 1
ATOM 6352 O O . ARG D 1 167 ? 68.230 99.360 70.693 1.00 46.75 167 ARG D O 1
ATOM 6360 N N . LYS D 1 168 ? 66.365 100.470 71.344 1.00 47.62 168 LYS D N 1
ATOM 6361 C CA . LYS D 1 168 ? 67.040 101.732 71.650 1.00 48.92 168 LYS D CA 1
ATOM 6362 C C . LYS D 1 168 ? 67.788 101.675 72.988 1.00 49.13 168 LYS D C 1
ATOM 6363 O O . LYS D 1 168 ? 68.940 102.114 73.071 1.00 49.13 168 LYS D O 1
ATOM 6369 N N . ILE D 1 169 ? 67.133 101.136 74.019 1.00 49.54 169 ILE D N 1
ATOM 6370 C CA . ILE D 1 169 ? 67.740 100.974 75.346 1.00 49.95 169 ILE D CA 1
ATOM 6371 C C . ILE D 1 169 ? 68.990 100.095 75.278 1.00 50.72 169 ILE D C 1
ATOM 6372 O O . ILE D 1 169 ? 69.998 100.398 75.928 1.00 50.74 169 ILE D O 1
ATOM 6377 N N . LEU D 1 170 ? 68.924 99.028 74.480 1.00 51.69 170 LEU D N 1
ATOM 6378 C CA . LEU D 1 170 ? 70.042 98.079 74.331 1.00 52.49 170 LEU D CA 1
ATOM 6379 C C . LEU D 1 170 ? 70.971 98.421 73.147 1.00 53.44 170 LEU D C 1
ATOM 6380 O O . LEU D 1 170 ? 72.046 97.818 73.012 1.00 53.77 170 LEU D O 1
ATOM 6385 N N . GLU D 1 171 ? 70.556 99.381 72.306 1.00 54.56 171 GLU D N 1
ATOM 6386 C CA . GLU D 1 171 ? 71.350 99.855 71.149 1.00 55.13 171 GLU D CA 1
ATOM 6387 C C . GLU D 1 171 ? 71.653 98.747 70.125 1.00 55.74 171 GLU D C 1
ATOM 6388 O O . GLU D 1 171 ? 71.144 98.764 68.992 1.00 56.40 171 GLU D O 1
ATOM 6394 N N . GLU D 1 182 ? 72.833 91.895 75.900 1.00 43.34 182 GLU D N 1
ATOM 6395 C CA . GLU D 1 182 ? 72.393 91.031 76.995 1.00 43.18 182 GLU D CA 1
ATOM 6396 C C . GLU D 1 182 ? 70.881 91.104 77.068 1.00 42.53 182 GLU D C 1
ATOM 6397 O O . GLU D 1 182 ? 70.271 91.748 76.229 1.00 43.10 182 GLU D O 1
ATOM 6403 N N . LEU D 1 183 ? 70.257 90.438 78.037 1.00 41.61 183 LEU D N 1
ATOM 6404 C CA . LEU D 1 183 ? 68.789 90.432 78.111 1.00 40.87 183 LEU D CA 1
ATOM 6405 C C . LEU D 1 183 ? 68.133 89.801 76.861 1.00 39.93 183 LEU D C 1
ATOM 6406 O O . LEU D 1 183 ? 67.632 88.680 76.948 1.00 40.08 183 LEU D O 1
ATOM 6411 N N . LEU D 1 184 ? 68.099 90.536 75.738 1.00 38.75 184 LEU D N 1
ATOM 6412 C CA . LEU D 1 184 ? 67.587 90.036 74.446 1.00 37.65 184 LEU D CA 1
ATOM 6413 C C . LEU D 1 184 ? 68.502 90.479 73.302 1.00 36.74 184 LEU D C 1
ATOM 6414 O O . LEU D 1 184 ? 68.790 91.672 73.146 1.00 37.41 184 LEU D O 1
ATOM 6419 N N . ASP D 1 185 ? 68.944 89.536 72.481 1.00 34.96 185 ASP D N 1
ATOM 6420 C CA . ASP D 1 185 ? 69.829 89.864 71.364 1.00 33.71 185 ASP D CA 1
ATOM 6421 C C . ASP D 1 185 ? 69.010 90.156 70.087 1.00 32.03 185 ASP D C 1
ATOM 6422 O O . ASP D 1 185 ? 67.797 90.064 70.101 1.00 31.26 185 ASP D O 1
ATOM 6427 N N . PRO D 1 186 ? 69.666 90.573 68.995 1.00 31.32 186 PRO D N 1
ATOM 6428 C CA . PRO D 1 186 ? 68.942 90.901 67.765 1.00 30.32 186 PRO D CA 1
ATOM 6429 C C . PRO D 1 186 ? 68.030 89.816 67.197 1.00 29.10 186 PRO D C 1
ATOM 6430 O O . PRO D 1 186 ? 66.961 90.135 66.698 1.00 29.03 186 PRO D O 1
ATOM 6434 N N . LEU D 1 187 ? 68.453 88.553 67.257 1.00 27.50 187 LEU D N 1
ATOM 6435 C CA . LEU D 1 187 ? 67.617 87.465 66.796 1.00 26.68 187 LEU D CA 1
ATOM 6436 C C . LEU D 1 187 ? 66.380 87.307 67.685 1.00 25.72 187 LEU D C 1
ATOM 6437 O O . LEU D 1 187 ? 65.272 87.107 67.183 1.00 24.62 187 LEU D O 1
ATOM 6442 N N . ALA D 1 188 ? 66.572 87.372 69.000 1.00 24.81 188 ALA D N 1
ATOM 6443 C CA . ALA D 1 188 ? 65.446 87.302 69.922 1.00 24.82 188 ALA D CA 1
ATOM 6444 C C . ALA D 1 188 ? 64.392 88.379 69.566 1.00 24.67 188 ALA D C 1
ATOM 6445 O O . ALA D 1 188 ? 63.212 88.067 69.424 1.00 23.93 188 ALA D O 1
ATOM 6447 N N . ILE D 1 189 ? 64.835 89.621 69.345 1.00 25.00 189 ILE D N 1
ATOM 6448 C CA . ILE D 1 189 ? 63.904 90.713 69.040 1.00 25.18 189 ILE D CA 1
ATOM 6449 C C . ILE D 1 189 ? 63.183 90.516 67.688 1.00 24.82 189 ILE D C 1
ATOM 6450 O O . ILE D 1 189 ? 61.956 90.676 67.570 1.00 24.38 189 ILE D O 1
ATOM 6455 N N . LYS D 1 190 ? 63.933 90.123 66.670 1.00 25.45 190 LYS D N 1
ATOM 6456 C CA . LYS D 1 190 ? 63.346 89.849 65.370 1.00 25.25 190 LYS D CA 1
ATOM 6457 C C . LYS D 1 190 ? 62.236 88.787 65.467 1.00 23.90 190 LYS D C 1
ATOM 6458 O O . LYS D 1 190 ? 61.180 88.904 64.852 1.00 22.47 190 LYS D O 1
ATOM 6464 N N . ILE D 1 191 ? 62.504 87.734 66.228 1.00 22.94 191 ILE D N 1
ATOM 6465 C CA . ILE D 1 191 ? 61.575 86.633 66.364 1.00 22.84 191 ILE D CA 1
ATOM 6466 C C . ILE D 1 191 ? 60.314 87.059 67.119 1.00 22.15 191 ILE D C 1
ATOM 6467 O O . ILE D 1 191 ? 59.205 86.774 66.688 1.00 20.65 191 ILE D O 1
ATOM 6472 N N . VAL D 1 192 ? 60.477 87.717 68.258 1.00 22.56 192 VAL D N 1
ATOM 6473 C CA . VAL D 1 192 ? 59.283 88.126 69.032 1.00 23.58 192 VAL D CA 1
ATOM 6474 C C . VAL D 1 192 ? 58.462 89.171 68.271 1.00 23.38 192 VAL D C 1
ATOM 6475 O O . VAL D 1 192 ? 57.247 89.159 68.342 1.00 23.30 192 VAL D O 1
ATOM 6479 N N . GLU D 1 193 ? 59.120 90.004 67.478 1.00 24.37 193 GLU D N 1
ATOM 6480 C CA . GLU D 1 193 ? 58.400 90.968 66.627 1.00 25.11 193 GLU D CA 1
ATOM 6481 C C . GLU D 1 193 ? 57.619 90.263 65.532 1.00 25.34 193 GLU D C 1
ATOM 6482 O O . GLU D 1 193 ? 56.423 90.496 65.382 1.00 25.25 193 GLU D O 1
ATOM 6488 N N . ARG D 1 194 ? 58.273 89.377 64.773 1.00 25.40 194 ARG D N 1
ATOM 6489 C CA . ARG D 1 194 ? 57.598 88.744 63.625 1.00 25.06 194 ARG D CA 1
ATOM 6490 C C . ARG D 1 194 ? 56.460 87.844 64.040 1.00 25.20 194 ARG D C 1
ATOM 6491 O O . ARG D 1 194 ? 55.462 87.707 63.324 1.00 24.97 194 ARG D O 1
ATOM 6499 N N . SER D 1 195 ? 56.582 87.238 65.218 1.00 25.48 195 SER D N 1
ATOM 6500 C CA . SER D 1 195 ? 55.539 86.336 65.711 1.00 25.51 195 SER D CA 1
ATOM 6501 C C . SER D 1 195 ? 54.669 86.943 66.811 1.00 25.24 195 SER D C 1
ATOM 6502 O O . SER D 1 195 ? 53.822 86.262 67.394 1.00 25.02 195 SER D O 1
ATOM 6505 N N . LYS D 1 196 ? 54.885 88.219 67.092 1.00 26.01 196 LYS D N 1
ATOM 6506 C CA . LYS D 1 196 ? 54.062 88.965 68.054 1.00 26.50 196 LYS D CA 1
ATOM 6507 C C . LYS D 1 196 ? 54.031 88.295 69.427 1.00 25.58 196 LYS D C 1
ATOM 6508 O O . LYS D 1 196 ? 52.969 88.018 69.978 1.00 25.06 196 LYS D O 1
ATOM 6514 N N . ILE D 1 197 ? 55.217 88.016 69.958 1.00 24.82 197 ILE D N 1
ATOM 6515 C CA . ILE D 1 197 ? 55.347 87.364 71.259 1.00 24.90 197 ILE D CA 1
ATOM 6516 C C . ILE D 1 197 ? 55.631 88.455 72.296 1.00 24.69 197 ILE D C 1
ATOM 6517 O O . ILE D 1 197 ? 56.540 89.259 72.133 1.00 24.00 197 ILE D O 1
ATOM 6522 N N . ARG D 1 198 ? 54.821 88.476 73.340 1.00 25.66 198 ARG D N 1
ATOM 6523 C CA . ARG D 1 198 ? 55.043 89.372 74.476 1.00 26.02 198 ARG D CA 1
ATOM 6524 C C . ARG D 1 198 ? 56.175 88.843 75.353 1.00 25.30 198 ARG D C 1
ATOM 6525 O O . ARG D 1 198 ? 56.220 87.664 75.641 1.00 24.79 198 ARG D O 1
ATOM 6533 N N . VAL D 1 199 ? 57.046 89.724 75.811 1.00 24.82 199 VAL D N 1
ATOM 6534 C CA . VAL D 1 199 ? 58.160 89.327 76.679 1.00 24.76 199 VAL D CA 1
ATOM 6535 C C . VAL D 1 199 ? 57.998 90.010 78.043 1.00 24.79 199 VAL D C 1
ATOM 6536 O O . VAL D 1 199 ? 57.773 91.235 78.114 1.00 24.41 199 VAL D O 1
ATOM 6540 N N . ILE D 1 200 ? 58.075 89.197 79.102 1.00 24.62 200 ILE D N 1
ATOM 6541 C CA . ILE D 1 200 ? 58.044 89.677 80.473 1.00 24.49 200 ILE D CA 1
ATOM 6542 C C . ILE D 1 200 ? 59.434 89.457 81.057 1.00 24.15 200 ILE D C 1
ATOM 6543 O O . ILE D 1 200 ? 59.906 88.311 81.130 1.00 23.76 200 ILE D O 1
ATOM 6548 N N . VAL D 1 201 ? 60.084 90.547 81.443 1.00 23.68 201 VAL D N 1
ATOM 6549 C CA . VAL D 1 201 ? 61.351 90.498 82.181 1.00 24.16 201 VAL D CA 1
ATOM 6550 C C . VAL D 1 201 ? 61.087 90.639 83.678 1.00 24.80 201 VAL D C 1
ATOM 6551 O O . VAL D 1 201 ? 60.348 91.555 84.126 1.00 24.35 201 VAL D O 1
ATOM 6555 N N . MET D 1 202 ? 61.628 89.690 84.448 1.00 25.21 202 MET D N 1
ATOM 6556 C CA . MET D 1 202 ? 61.396 89.616 85.883 1.00 26.32 202 MET D CA 1
ATOM 6557 C C . MET D 1 202 ? 62.663 89.133 86.600 1.00 26.23 202 MET D C 1
ATOM 6558 O O . MET D 1 202 ? 63.594 88.612 85.980 1.00 24.93 202 MET D O 1
ATOM 6563 N N . ASN D 1 203 ? 62.665 89.298 87.922 1.00 26.87 203 ASN D N 1
ATOM 6564 C CA . ASN D 1 203 ? 63.696 88.718 88.782 1.00 27.48 203 ASN D CA 1
ATOM 6565 C C . ASN D 1 203 ? 63.412 87.243 89.053 1.00 27.53 203 ASN D C 1
ATOM 6566 O O . ASN D 1 203 ? 62.307 86.883 89.445 1.00 26.68 203 ASN D O 1
ATOM 6571 N N . TYR D 1 204 ? 64.411 86.376 88.859 1.00 28.38 204 TYR D N 1
ATOM 6572 C CA . TYR D 1 204 ? 64.172 84.946 89.138 1.00 29.61 204 TYR D CA 1
ATOM 6573 C C . TYR D 1 204 ? 63.841 84.678 90.640 1.00 30.80 204 TYR D C 1
ATOM 6574 O O . TYR D 1 204 ? 63.136 83.706 90.951 1.00 30.65 204 TYR D O 1
ATOM 6583 N N . ARG D 1 205 ? 64.272 85.584 91.537 1.00 32.98 205 ARG D N 1
ATOM 6584 C CA . ARG D 1 205 ? 63.869 85.537 92.979 1.00 34.03 205 ARG D CA 1
ATOM 6585 C C . ARG D 1 205 ? 62.375 85.472 93.127 1.00 34.53 205 ARG D C 1
ATOM 6586 O O . ARG D 1 205 ? 61.882 84.846 94.050 1.00 34.16 205 ARG D O 1
ATOM 6594 N N . LYS D 1 206 ? 61.653 86.104 92.197 1.00 35.50 206 LYS D N 1
ATOM 6595 C CA . LYS D 1 206 ? 60.191 86.151 92.245 1.00 36.05 206 LYS D CA 1
ATOM 6596 C C . LYS D 1 206 ? 59.518 85.026 91.456 1.00 35.78 206 LYS D C 1
ATOM 6597 O O . LYS D 1 206 ? 58.325 85.113 91.159 1.00 35.33 206 LYS D O 1
ATOM 6603 N N . LEU D 1 207 ? 60.255 83.967 91.126 1.00 36.07 207 LEU D N 1
ATOM 6604 C CA . LEU D 1 207 ? 59.658 82.825 90.415 1.00 36.52 207 LEU D CA 1
ATOM 6605 C C . LEU D 1 207 ? 58.509 82.169 91.139 1.00 36.49 207 LEU D C 1
ATOM 6606 O O . LEU D 1 207 ? 57.604 81.654 90.490 1.00 36.11 207 LEU D O 1
ATOM 6611 N N . ASN D 1 208 ? 58.536 82.155 92.468 1.00 36.11 208 ASN D N 1
ATOM 6612 C CA . ASN D 1 208 ? 57.374 81.681 93.238 1.00 36.05 208 ASN D CA 1
ATOM 6613 C C . ASN D 1 208 ? 56.090 82.433 92.856 1.00 35.34 208 ASN D C 1
ATOM 6614 O O . ASN D 1 208 ? 54.977 81.920 93.029 1.00 33.98 208 ASN D O 1
ATOM 6619 N N . ARG D 1 209 ? 56.269 83.659 92.365 1.00 35.05 209 ARG D N 1
ATOM 6620 C CA . ARG D 1 209 ? 55.159 84.552 92.090 1.00 35.84 209 ARG D CA 1
ATOM 6621 C C . ARG D 1 209 ? 54.976 84.812 90.590 1.00 35.40 209 ARG D C 1
ATOM 6622 O O . ARG D 1 209 ? 54.511 85.886 90.189 1.00 33.08 209 ARG D O 1
ATOM 6630 N N . ILE D 1 210 ? 55.344 83.809 89.789 1.00 35.77 210 ILE D N 1
ATOM 6631 C CA . ILE D 1 210 ? 55.073 83.790 88.352 1.00 36.91 210 ILE D CA 1
ATOM 6632 C C . ILE D 1 210 ? 53.586 83.969 88.003 1.00 37.41 210 ILE D C 1
ATOM 6633 O O . ILE D 1 210 ? 53.268 84.684 87.071 1.00 36.14 210 ILE D O 1
ATOM 6638 N N . ILE D 1 211 ? 52.675 83.334 88.726 1.00 40.06 211 ILE D N 1
ATOM 6639 C CA . ILE D 1 211 ? 51.271 83.490 88.364 1.00 40.81 211 ILE D CA 1
ATOM 6640 C C . ILE D 1 211 ? 50.856 84.967 88.532 1.00 41.48 211 ILE D C 1
ATOM 6641 O O . ILE D 1 211 ? 50.206 85.551 87.656 1.00 41.40 211 ILE D O 1
ATOM 6646 N N . ASP D 1 212 ? 51.246 85.572 89.649 1.00 41.86 212 ASP D N 1
ATOM 6647 C CA . ASP D 1 212 ? 50.940 86.982 89.902 1.00 42.20 212 ASP D CA 1
ATOM 6648 C C . ASP D 1 212 ? 51.630 87.897 88.897 1.00 42.04 212 ASP D C 1
ATOM 6649 O O . ASP D 1 212 ? 51.078 88.921 88.498 1.00 41.29 212 ASP D O 1
ATOM 6654 N N . ILE D 1 213 ? 52.842 87.530 88.491 1.00 41.92 213 ILE D N 1
ATOM 6655 C CA . ILE D 1 213 ? 53.536 88.279 87.441 1.00 42.30 213 ILE D CA 1
ATOM 6656 C C . ILE D 1 213 ? 52.793 88.192 86.099 1.00 42.20 213 ILE D C 1
ATOM 6657 O O . ILE D 1 213 ? 52.638 89.203 85.407 1.00 41.66 213 ILE D O 1
ATOM 6662 N N . LEU D 1 214 ? 52.327 87.003 85.741 1.00 42.57 214 LEU D N 1
ATOM 6663 C CA . LEU D 1 214 ? 51.562 86.844 84.508 1.00 43.33 214 LEU D CA 1
ATOM 6664 C C . LEU D 1 214 ? 50.251 87.654 84.530 1.00 44.02 214 LEU D C 1
ATOM 6665 O O . LEU D 1 214 ? 49.788 88.099 83.483 1.00 44.19 214 LEU D O 1
ATOM 6670 N N . LYS D 1 215 ? 49.675 87.852 85.721 1.00 44.16 215 LYS D N 1
ATOM 6671 C CA . LYS D 1 215 ? 48.445 88.654 85.887 1.00 44.72 215 LYS D CA 1
ATOM 6672 C C . LYS D 1 215 ? 48.739 90.158 85.982 1.00 45.09 215 LYS D C 1
ATOM 6673 O O . LYS D 1 215 ? 47.821 90.971 86.084 1.00 45.26 215 LYS D O 1
ATOM 6679 N N . GLY D 1 216 ? 50.019 90.511 85.947 1.00 45.73 216 GLY D N 1
ATOM 6680 C CA . GLY D 1 216 ? 50.461 91.894 85.949 1.00 45.43 216 GLY D CA 1
ATOM 6681 C C . GLY D 1 216 ? 50.414 92.512 87.336 1.00 45.43 216 GLY D C 1
ATOM 6682 O O . GLY D 1 216 ? 50.292 93.725 87.469 1.00 45.73 216 GLY D O 1
ATOM 6683 N N . GLU D 1 217 ? 50.522 91.679 88.372 1.00 44.22 217 GLU D N 1
ATOM 6684 C CA . GLU D 1 217 ? 50.362 92.117 89.760 1.00 43.51 217 GLU D CA 1
ATOM 6685 C C . GLU D 1 217 ? 51.657 92.044 90.566 1.00 42.92 217 GLU D C 1
ATOM 6686 O O . GLU D 1 217 ? 51.643 91.944 91.805 1.00 43.40 217 GLU D O 1
ATOM 6692 N N . GLU D 1 218 ? 52.783 92.108 89.878 1.00 41.77 218 GLU D N 1
ATOM 6693 C CA . GLU D 1 218 ? 54.051 91.996 90.554 1.00 41.28 218 GLU D CA 1
ATOM 6694 C C . GLU D 1 218 ? 55.123 92.664 89.729 1.00 39.90 218 GLU D C 1
ATOM 6695 O O . GLU D 1 218 ? 55.031 92.734 88.502 1.00 40.54 218 GLU D O 1
ATOM 6701 N N . VAL D 1 219 ? 56.133 93.178 90.409 1.00 38.51 219 VAL D N 1
ATOM 6702 C CA . VAL D 1 219 ? 57.139 93.971 89.760 1.00 36.95 219 VAL D CA 1
ATOM 6703 C C . VAL D 1 219 ? 57.719 93.168 88.589 1.00 35.65 219 VAL D C 1
ATOM 6704 O O . VAL D 1 219 ? 58.205 92.033 88.761 1.00 35.06 219 VAL D O 1
ATOM 6708 N N . SER D 1 220 ? 57.655 93.777 87.406 1.00 33.72 220 SER D N 1
ATOM 6709 C CA . SER D 1 220 ? 58.195 93.203 86.170 1.00 32.73 220 SER D CA 1
ATOM 6710 C C . SER D 1 220 ? 58.196 94.272 85.081 1.00 31.48 220 SER D C 1
ATOM 6711 O O . SER D 1 220 ? 57.633 95.352 85.266 1.00 31.08 220 SER D O 1
ATOM 6714 N N . SER D 1 221 ? 58.826 93.974 83.942 1.00 30.20 221 SER D N 1
ATOM 6715 C CA . SER D 1 221 ? 58.660 94.792 82.741 1.00 29.38 221 SER D CA 1
ATOM 6716 C C . SER D 1 221 ? 57.986 93.946 81.655 1.00 29.25 221 SER D C 1
ATOM 6717 O O . SER D 1 221 ? 58.400 92.804 81.392 1.00 27.84 221 SER D O 1
ATOM 6720 N N . ILE D 1 222 ? 56.931 94.501 81.053 1.00 28.98 222 ILE D N 1
ATOM 6721 C CA . ILE D 1 222 ? 56.228 93.865 79.937 1.00 29.37 222 ILE D CA 1
ATOM 6722 C C . ILE D 1 222 ? 56.618 94.564 78.654 1.00 28.98 222 ILE D C 1
ATOM 6723 O O . ILE D 1 222 ? 56.446 95.788 78.531 1.00 28.16 222 ILE D O 1
ATOM 6728 N N . ILE D 1 223 ? 57.186 93.787 77.721 1.00 28.94 223 ILE D N 1
ATOM 6729 C CA . ILE D 1 223 ? 57.648 94.305 76.431 1.00 29.78 223 ILE D CA 1
ATOM 6730 C C . ILE D 1 223 ? 56.664 93.849 75.346 1.00 30.55 223 ILE D C 1
ATOM 6731 O O . ILE D 1 223 ? 56.439 92.643 75.164 1.00 29.81 223 ILE D O 1
ATOM 6736 N N . GLU D 1 224 ? 56.050 94.825 74.666 1.00 31.91 224 GLU D N 1
ATOM 6737 C CA . GLU D 1 224 ? 55.045 94.558 73.625 1.00 33.25 224 GLU D CA 1
ATOM 6738 C C . GLU D 1 224 ? 55.725 94.552 72.281 1.00 33.96 224 GLU D C 1
ATOM 6739 O O . GLU D 1 224 ? 56.533 95.429 71.999 1.00 34.07 224 GLU D O 1
ATOM 6745 N N . PRO D 1 225 ? 55.406 93.560 71.434 1.00 35.36 225 PRO D N 1
ATOM 6746 C CA . PRO D 1 225 ? 56.051 93.468 70.142 1.00 36.52 225 PRO D CA 1
ATOM 6747 C C . PRO D 1 225 ? 55.450 94.479 69.155 1.00 37.86 225 PRO D C 1
ATOM 6748 O O . PRO D 1 225 ? 54.223 94.532 68.994 1.00 38.01 225 PRO D O 1
ATOM 6752 N N . VAL D 1 226 ? 56.308 95.266 68.511 1.00 39.32 226 VAL D N 1
ATOM 6753 C CA . VAL D 1 226 ? 55.847 96.185 67.459 1.00 40.31 226 VAL D CA 1
ATOM 6754 C C . VAL D 1 226 ? 56.660 95.994 66.160 1.00 41.51 226 VAL D C 1
ATOM 6755 O O . VAL D 1 226 ? 56.753 96.915 65.333 1.00 42.45 226 VAL D O 1
ATOM 6760 N N . MET E 1 1 ? 93.888 74.703 51.822 1.00 37.42 1 MET E N 1
ATOM 6761 C CA . MET E 1 1 ? 93.103 75.728 52.577 1.00 36.88 1 MET E CA 1
ATOM 6762 C C . MET E 1 1 ? 91.620 75.629 52.267 1.00 34.89 1 MET E C 1
ATOM 6763 O O . MET E 1 1 ? 91.222 74.978 51.293 1.00 35.70 1 MET E O 1
ATOM 6768 N N . ASN E 1 2 ? 90.804 76.273 53.104 1.00 31.53 2 ASN E N 1
ATOM 6769 C CA . ASN E 1 2 ? 89.375 75.992 53.098 1.00 29.41 2 ASN E CA 1
ATOM 6770 C C . ASN E 1 2 ? 88.605 77.148 52.527 1.00 27.51 2 ASN E C 1
ATOM 6771 O O . ASN E 1 2 ? 88.869 78.301 52.847 1.00 27.08 2 ASN E O 1
ATOM 6776 N N . ILE E 1 3 ? 87.642 76.832 51.681 1.00 25.94 3 ILE E N 1
ATOM 6777 C CA . ILE E 1 3 ? 86.759 77.826 51.096 1.00 25.47 3 ILE E CA 1
ATOM 6778 C C . ILE E 1 3 ? 85.312 77.328 51.178 1.00 23.49 3 ILE E C 1
ATOM 6779 O O . ILE E 1 3 ? 85.062 76.118 51.073 1.00 22.41 3 ILE E O 1
ATOM 6784 N N . ILE E 1 4 ? 84.374 78.256 51.379 1.00 22.08 4 ILE E N 1
ATOM 6785 C CA . ILE E 1 4 ? 82.962 77.950 51.305 1.00 21.65 4 ILE E CA 1
ATOM 6786 C C . ILE E 1 4 ? 82.366 78.605 50.122 1.00 21.20 4 ILE E C 1
ATOM 6787 O O . ILE E 1 4 ? 82.659 79.763 49.829 1.00 21.29 4 ILE E O 1
ATOM 6792 N N . LEU E 1 5 ? 81.503 77.860 49.454 1.00 22.09 5 LEU E N 1
ATOM 6793 C CA . LEU E 1 5 ? 80.779 78.350 48.333 1.00 22.62 5 LEU E CA 1
ATOM 6794 C C . LEU E 1 5 ? 79.286 78.284 48.623 1.00 22.33 5 LEU E C 1
ATOM 6795 O O . LEU E 1 5 ? 78.734 77.184 48.816 1.00 23.42 5 LEU E O 1
ATOM 6800 N N . LYS E 1 6 ? 78.626 79.453 48.649 1.00 20.85 6 LYS E N 1
ATOM 6801 C CA . LYS E 1 6 ? 77.165 79.549 48.668 1.00 21.08 6 LYS E CA 1
ATOM 6802 C C . LYS E 1 6 ? 76.634 79.615 47.229 1.00 21.52 6 LYS E C 1
ATOM 6803 O O . LYS E 1 6 ? 77.061 80.463 46.439 1.00 21.73 6 LYS E O 1
ATOM 6809 N N . ILE E 1 7 ? 75.695 78.727 46.900 1.00 21.70 7 ILE E N 1
ATOM 6810 C CA . ILE E 1 7 ? 75.064 78.676 45.591 1.00 22.10 7 ILE E CA 1
ATOM 6811 C C . ILE E 1 7 ? 73.624 79.105 45.735 1.00 22.46 7 ILE E C 1
ATOM 6812 O O . ILE E 1 7 ? 72.836 78.426 46.390 1.00 22.39 7 ILE E O 1
ATOM 6817 N N . SER E 1 8 ? 73.285 80.243 45.126 1.00 22.68 8 SER E N 1
ATOM 6818 C CA . SER E 1 8 ? 71.941 80.795 45.155 1.00 22.35 8 SER E CA 1
ATOM 6819 C C . SER E 1 8 ? 70.911 79.752 44.794 1.00 22.69 8 SER E C 1
ATOM 6820 O O . SER E 1 8 ? 71.158 78.890 43.942 1.00 21.99 8 SER E O 1
ATOM 6823 N N . GLY E 1 9 ? 69.724 79.857 45.391 1.00 22.83 9 GLY E N 1
ATOM 6824 C CA . GLY E 1 9 ? 68.624 78.979 45.017 1.00 23.80 9 GLY E CA 1
ATOM 6825 C C . GLY E 1 9 ? 68.213 79.165 43.559 1.00 24.23 9 GLY E C 1
ATOM 6826 O O . GLY E 1 9 ? 67.700 78.258 42.915 1.00 24.18 9 GLY E O 1
ATOM 6827 N N . LYS E 1 10 ? 68.435 80.368 43.035 1.00 25.53 10 LYS E N 1
ATOM 6828 C CA . LYS E 1 10 ? 68.128 80.695 41.641 1.00 26.20 10 LYS E CA 1
ATOM 6829 C C . LYS E 1 10 ? 68.884 79.817 40.630 1.00 25.75 10 LYS E C 1
ATOM 6830 O O . LYS E 1 10 ? 68.380 79.522 39.548 1.00 26.28 10 LYS E O 1
ATOM 6836 N N . PHE E 1 11 ? 70.064 79.373 41.017 1.00 26.16 11 PHE E N 1
ATOM 6837 C CA . PHE E 1 11 ? 70.820 78.377 40.284 1.00 26.34 11 PHE E CA 1
ATOM 6838 C C . PHE E 1 11 ? 70.013 77.101 40.033 1.00 26.65 11 PHE E C 1
ATOM 6839 O O . PHE E 1 11 ? 70.134 76.475 38.950 1.00 26.06 11 PHE E O 1
ATOM 6847 N N . PHE E 1 12 ? 69.185 76.718 41.008 1.00 26.63 12 PHE E N 1
ATOM 6848 C CA . PHE E 1 12 ? 68.401 75.487 40.910 1.00 27.47 12 PHE E CA 1
ATOM 6849 C C . PHE E 1 12 ? 67.074 75.708 40.199 1.00 28.55 12 PHE E C 1
ATOM 6850 O O . PHE E 1 12 ? 66.519 74.786 39.592 1.00 28.80 12 PHE E O 1
ATOM 6858 N N . ASP E 1 13 ? 66.574 76.937 40.244 1.00 30.67 13 ASP E N 1
ATOM 6859 C CA . ASP E 1 13 ? 65.344 77.301 39.526 1.00 32.39 13 ASP E CA 1
ATOM 6860 C C . ASP E 1 13 ? 65.477 77.182 38.000 1.00 33.77 13 ASP E C 1
ATOM 6861 O O . ASP E 1 13 ? 64.481 76.956 37.312 1.00 34.18 13 ASP E O 1
ATOM 6866 N N . GLU E 1 14 ? 66.692 77.342 37.483 1.00 35.48 14 GLU E N 1
ATOM 6867 C CA . GLU E 1 14 ? 66.947 77.275 36.039 1.00 36.86 14 GLU E CA 1
ATOM 6868 C C . GLU E 1 14 ? 66.687 75.889 35.418 1.00 37.75 14 GLU E C 1
ATOM 6869 O O . GLU E 1 14 ? 66.504 75.798 34.194 1.00 37.77 14 GLU E O 1
ATOM 6875 N N . ASP E 1 15 ? 66.632 74.832 36.247 1.00 37.98 15 ASP E N 1
ATOM 6876 C CA . ASP E 1 15 ? 66.355 73.463 35.777 1.00 38.30 15 ASP E CA 1
ATOM 6877 C C . ASP E 1 15 ? 67.233 73.171 34.530 1.00 38.11 15 ASP E C 1
ATOM 6878 O O . ASP E 1 15 ? 66.776 72.682 33.510 1.00 37.51 15 ASP E O 1
ATOM 6883 N N . ASN E 1 16 ? 68.514 73.492 34.665 1.00 38.59 16 ASN E N 1
ATOM 6884 C CA . ASN E 1 16 ? 69.475 73.447 33.574 1.00 38.98 16 ASN E CA 1
ATOM 6885 C C . ASN E 1 16 ? 70.694 72.622 33.957 1.00 39.10 16 ASN E C 1
ATOM 6886 O O . ASN E 1 16 ? 71.475 73.002 34.824 1.00 38.14 16 ASN E O 1
ATOM 6891 N N . VAL E 1 17 ? 70.806 71.471 33.298 1.00 40.01 17 VAL E N 1
ATOM 6892 C CA . VAL E 1 17 ? 71.901 70.509 33.481 1.00 40.62 17 VAL E CA 1
ATOM 6893 C C . VAL E 1 17 ? 73.285 71.151 33.340 1.00 40.65 17 VAL E C 1
ATOM 6894 O O . VAL E 1 17 ? 74.207 70.787 34.044 1.00 40.46 17 VAL E O 1
ATOM 6898 N N . ASP E 1 18 ? 73.418 72.126 32.450 1.00 41.36 18 ASP E N 1
ATOM 6899 C CA . ASP E 1 18 ? 74.722 72.743 32.198 1.00 41.96 18 ASP E CA 1
ATOM 6900 C C . ASP E 1 18 ? 75.283 73.440 33.451 1.00 42.00 18 ASP E C 1
ATOM 6901 O O . ASP E 1 18 ? 76.503 73.424 33.675 1.00 42.28 18 ASP E O 1
ATOM 6906 N N . ASN E 1 19 ? 74.393 73.997 34.283 1.00 41.94 19 ASN E N 1
ATOM 6907 C CA . ASN E 1 19 ? 74.765 74.597 35.590 1.00 41.88 19 ASN E CA 1
ATOM 6908 C C . ASN E 1 19 ? 75.463 73.630 36.536 1.00 41.51 19 ASN E C 1
ATOM 6909 O O . ASN E 1 19 ? 76.486 73.955 37.156 1.00 40.60 19 ASN E O 1
ATOM 6914 N N . LEU E 1 20 ? 74.840 72.457 36.697 1.00 41.58 20 LEU E N 1
ATOM 6915 C CA . LEU E 1 20 ? 75.386 71.410 37.552 1.00 41.42 20 LEU E CA 1
ATOM 6916 C C . LEU E 1 20 ? 76.719 70.953 37.018 1.00 40.89 20 LEU E C 1
ATOM 6917 O O . LEU E 1 20 ? 77.657 70.730 37.795 1.00 40.55 20 LEU E O 1
ATOM 6922 N N . ILE E 1 21 ? 76.796 70.812 35.691 1.00 40.59 21 ILE E N 1
ATOM 6923 C CA . ILE E 1 21 ? 78.051 70.410 35.056 1.00 40.71 21 ILE E CA 1
ATOM 6924 C C . ILE E 1 21 ? 79.145 71.408 35.407 1.00 39.89 21 ILE E C 1
ATOM 6925 O O . ILE E 1 21 ? 80.211 71.000 35.847 1.00 39.48 21 ILE E O 1
ATOM 6930 N N . VAL E 1 22 ? 78.886 72.712 35.266 1.00 40.19 22 VAL E N 1
ATOM 6931 C CA . VAL E 1 22 ? 79.940 73.695 35.648 1.00 39.91 22 VAL E CA 1
ATOM 6932 C C . VAL E 1 22 ? 80.227 73.758 37.149 1.00 39.49 22 VAL E C 1
ATOM 6933 O O . VAL E 1 22 ? 81.394 73.947 37.527 1.00 39.53 22 VAL E O 1
ATOM 6937 N N . LEU E 1 23 ? 79.205 73.616 38.012 1.00 38.59 23 LEU E N 1
ATOM 6938 C CA . LEU E 1 23 ? 79.469 73.598 39.457 1.00 39.16 23 LEU E CA 1
ATOM 6939 C C . LEU E 1 23 ? 80.395 72.424 39.730 1.00 39.49 23 LEU E C 1
ATOM 6940 O O . LEU E 1 23 ? 81.453 72.585 40.328 1.00 38.53 23 LEU E O 1
ATOM 6945 N N . ARG E 1 24 ? 79.992 71.248 39.249 1.00 41.49 24 ARG E N 1
ATOM 6946 C CA . ARG E 1 24 ? 80.774 70.022 39.433 1.00 43.35 24 ARG E CA 1
ATOM 6947 C C . ARG E 1 24 ? 82.231 70.261 39.044 1.00 43.11 24 ARG E C 1
ATOM 6948 O O . ARG E 1 24 ? 83.155 70.010 39.820 1.00 42.75 24 ARG E O 1
ATOM 6956 N N . GLN E 1 25 ? 82.392 70.773 37.823 1.00 44.39 25 GLN E N 1
ATOM 6957 C CA . GLN E 1 25 ? 83.685 71.091 37.214 1.00 44.69 25 GLN E CA 1
ATOM 6958 C C . GLN E 1 25 ? 84.468 72.138 38.022 1.00 44.45 25 GLN E C 1
ATOM 6959 O O . GLN E 1 25 ? 85.668 71.998 38.250 1.00 44.03 25 GLN E O 1
ATOM 6965 N N . SER E 1 26 ? 83.781 73.186 38.469 1.00 44.78 26 SER E N 1
ATOM 6966 C CA . SER E 1 26 ? 84.444 74.230 39.260 1.00 45.17 26 SER E CA 1
ATOM 6967 C C . SER E 1 26 ? 84.953 73.730 40.626 1.00 45.32 26 SER E C 1
ATOM 6968 O O . SER E 1 26 ? 85.993 74.199 41.111 1.00 44.76 26 SER E O 1
ATOM 6971 N N . ILE E 1 27 ? 84.247 72.759 41.224 1.00 45.53 27 ILE E N 1
ATOM 6972 C CA . ILE E 1 27 ? 84.684 72.162 42.508 1.00 45.99 27 ILE E CA 1
ATOM 6973 C C . ILE E 1 27 ? 85.887 71.229 42.340 1.00 46.00 27 ILE E C 1
ATOM 6974 O O . ILE E 1 27 ? 86.780 71.203 43.206 1.00 45.53 27 ILE E O 1
ATOM 6979 N N . LYS E 1 28 ? 85.925 70.469 41.239 1.00 46.43 28 LYS E N 1
ATOM 6980 C CA . LYS E 1 28 ? 87.081 69.597 40.979 1.00 47.17 28 LYS E CA 1
ATOM 6981 C C . LYS E 1 28 ? 88.303 70.486 40.731 1.00 47.04 28 LYS E C 1
ATOM 6982 O O . LYS E 1 28 ? 89.398 70.240 41.238 1.00 47.11 28 LYS E O 1
ATOM 6988 N N . GLU E 1 29 ? 88.085 71.547 39.968 1.00 47.12 29 GLU E N 1
ATOM 6989 C CA . GLU E 1 29 ? 89.095 72.581 39.776 1.00 46.88 29 GLU E CA 1
ATOM 6990 C C . GLU E 1 29 ? 89.659 73.118 41.105 1.00 46.06 29 GLU E C 1
ATOM 6991 O O . GLU E 1 29 ? 90.879 73.213 41.256 1.00 45.95 29 GLU E O 1
ATOM 6997 N N . LEU E 1 30 ? 88.785 73.464 42.058 1.00 44.89 30 LEU E N 1
ATOM 6998 C CA . LEU E 1 30 ? 89.229 73.958 43.377 1.00 44.82 30 LEU E CA 1
ATOM 6999 C C . LEU E 1 30 ? 90.043 72.898 44.135 1.00 44.50 30 LEU E C 1
ATOM 7000 O O . LEU E 1 30 ? 91.106 73.188 44.692 1.00 43.60 30 LEU E O 1
ATOM 7005 N N . ALA E 1 31 ? 89.531 71.671 44.150 1.00 44.90 31 ALA E N 1
ATOM 7006 C CA . ALA E 1 31 ? 90.223 70.562 44.793 1.00 45.79 31 ALA E CA 1
ATOM 7007 C C . ALA E 1 31 ? 91.631 70.403 44.216 1.00 46.42 31 ALA E C 1
ATOM 7008 O O . ALA E 1 31 ? 92.617 70.384 44.961 1.00 46.62 31 ALA E O 1
ATOM 7010 N N . ASP E 1 32 ? 91.716 70.340 42.885 1.00 47.11 32 ASP E N 1
ATOM 7011 C CA . ASP E 1 32 ? 92.997 70.187 42.187 1.00 47.25 32 ASP E CA 1
ATOM 7012 C C . ASP E 1 32 ? 93.955 71.343 42.454 1.00 47.14 32 ASP E C 1
ATOM 7013 O O . ASP E 1 32 ? 95.170 71.172 42.358 1.00 47.88 32 ASP E O 1
ATOM 7018 N N . ASN E 1 33 ? 93.415 72.508 42.806 1.00 46.29 33 ASN E N 1
ATOM 7019 C CA . ASN E 1 33 ? 94.238 73.646 43.214 1.00 45.41 33 ASN E CA 1
ATOM 7020 C C . ASN E 1 33 ? 94.536 73.720 44.723 1.00 44.44 33 ASN E C 1
ATOM 7021 O O . ASN E 1 33 ? 94.996 74.753 45.214 1.00 44.63 33 ASN E O 1
ATOM 7026 N N . GLY E 1 34 ? 94.272 72.636 45.460 1.00 43.09 34 GLY E N 1
ATOM 7027 C CA . GLY E 1 34 ? 94.623 72.565 46.899 1.00 41.81 34 GLY E CA 1
ATOM 7028 C C . GLY E 1 34 ? 93.602 73.108 47.900 1.00 40.41 34 GLY E C 1
ATOM 7029 O O . GLY E 1 34 ? 93.937 73.318 49.067 1.00 40.10 34 GLY E O 1
ATOM 7030 N N . PHE E 1 35 ? 92.372 73.346 47.446 1.00 38.76 35 PHE E N 1
ATOM 7031 C CA . PHE E 1 35 ? 91.297 73.835 48.325 1.00 37.50 35 PHE E CA 1
ATOM 7032 C C . PHE E 1 35 ? 90.414 72.704 48.844 1.00 35.34 35 PHE E C 1
ATOM 7033 O O . PHE E 1 35 ? 90.002 71.830 48.075 1.00 34.35 35 PHE E O 1
ATOM 7041 N N . ARG E 1 36 ? 90.101 72.762 50.141 1.00 32.76 36 ARG E N 1
ATOM 7042 C CA . ARG E 1 36 ? 88.957 72.038 50.690 1.00 30.86 36 ARG E CA 1
ATOM 7043 C C . ARG E 1 36 ? 87.716 72.915 50.540 1.00 29.01 36 ARG E C 1
ATOM 7044 O O . ARG E 1 36 ? 87.747 74.092 50.836 1.00 28.60 36 ARG E O 1
ATOM 7052 N N . VAL E 1 37 ? 86.636 72.342 50.037 1.00 27.61 37 VAL E N 1
ATOM 7053 C CA . VAL E 1 37 ? 85.431 73.093 49.709 1.00 25.93 37 VAL E CA 1
ATOM 7054 C C . VAL E 1 37 ? 84.240 72.588 50.524 1.00 24.94 37 VAL E C 1
ATOM 7055 O O . VAL E 1 37 ? 84.017 71.368 50.645 1.00 24.39 37 VAL E O 1
ATOM 7059 N N . GLY E 1 38 ? 83.495 73.549 51.078 1.00 23.54 38 GLY E N 1
ATOM 7060 C CA . GLY E 1 38 ? 82.159 73.321 51.618 1.00 22.34 38 GLY E CA 1
ATOM 7061 C C . GLY E 1 38 ? 81.186 74.079 50.759 1.00 21.18 38 GLY E C 1
ATOM 7062 O O . GLY E 1 38 ? 81.510 75.143 50.235 1.00 20.36 38 GLY E O 1
ATOM 7063 N N . ILE E 1 39 ? 79.993 73.529 50.590 1.00 19.84 39 ILE E N 1
ATOM 7064 C CA . ILE E 1 39 ? 78.984 74.137 49.716 1.00 19.58 39 ILE E CA 1
ATOM 7065 C C . ILE E 1 39 ? 77.670 74.274 50.476 1.00 19.24 39 ILE E C 1
ATOM 7066 O O . ILE E 1 39 ? 77.260 73.332 51.152 1.00 18.92 39 ILE E O 1
ATOM 7071 N N . VAL E 1 40 ? 77.022 75.437 50.330 1.00 18.29 40 VAL E N 1
ATOM 7072 C CA . VAL E 1 40 ? 75.715 75.705 50.894 1.00 18.25 40 VAL E CA 1
ATOM 7073 C C . VAL E 1 40 ? 74.808 76.060 49.762 1.00 17.79 40 VAL E C 1
ATOM 7074 O O . VAL E 1 40 ? 75.143 76.928 48.940 1.00 17.62 40 VAL E O 1
ATOM 7078 N N . THR E 1 41 ? 73.669 75.376 49.689 1.00 17.53 41 THR E N 1
ATOM 7079 C CA . THR E 1 41 ? 72.695 75.587 48.644 1.00 17.88 41 THR E CA 1
ATOM 7080 C C . THR E 1 41 ? 71.468 76.325 49.163 1.00 18.26 41 THR E C 1
ATOM 7081 O O . THR E 1 41 ? 70.982 76.035 50.272 1.00 18.39 41 THR E O 1
ATOM 7085 N N . GLY E 1 42 ? 70.965 77.270 48.345 1.00 18.82 42 GLY E N 1
ATOM 7086 C CA . GLY E 1 42 ? 69.738 78.009 48.645 1.00 18.67 42 GLY E CA 1
ATOM 7087 C C . GLY E 1 42 ? 68.499 77.212 48.321 1.00 18.84 42 GLY E C 1
ATOM 7088 O O . GLY E 1 42 ? 68.572 76.171 47.651 1.00 18.42 42 GLY E O 1
ATOM 7089 N N . GLY E 1 43 ? 67.356 77.704 48.793 1.00 19.27 43 GLY E N 1
ATOM 7090 C CA . GLY E 1 43 ? 66.087 77.005 48.624 1.00 19.99 43 GLY E CA 1
ATOM 7091 C C . GLY E 1 43 ? 65.371 77.316 47.327 1.00 20.78 43 GLY E C 1
ATOM 7092 O O . GLY E 1 43 ? 64.558 76.528 46.878 1.00 21.03 43 GLY E O 1
ATOM 7093 N N . GLY E 1 44 ? 65.617 78.508 46.781 1.00 21.80 44 GLY E N 1
ATOM 7094 C CA . GLY E 1 44 ? 65.070 78.924 45.496 1.00 21.99 44 GLY E CA 1
ATOM 7095 C C . GLY E 1 44 ? 63.562 79.005 45.449 1.00 22.57 44 GLY E C 1
ATOM 7096 O O . GLY E 1 44 ? 62.913 79.328 46.452 1.00 22.48 44 GLY E O 1
ATOM 7097 N N . SER E 1 45 ? 62.991 78.697 44.283 1.00 23.58 45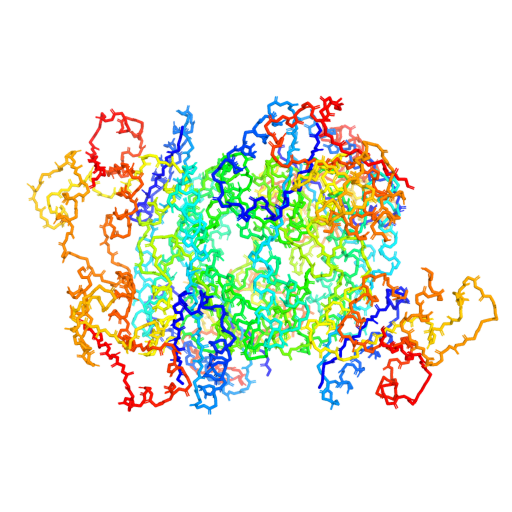 SER E N 1
ATOM 7098 C CA . SER E 1 45 ? 61.558 78.897 44.071 1.00 24.40 45 SER E CA 1
ATOM 7099 C C . SER E 1 45 ? 60.727 77.763 44.681 1.00 24.30 45 SER E C 1
ATOM 7100 O O . SER E 1 45 ? 59.563 77.949 45.057 1.00 24.49 45 SER E O 1
ATOM 7103 N N . THR E 1 46 ? 61.322 76.578 44.795 1.00 24.19 46 THR E N 1
ATOM 7104 C CA . THR E 1 46 ? 60.687 75.493 45.543 1.00 23.93 46 THR E CA 1
ATOM 7105 C C . THR E 1 46 ? 60.401 75.960 46.974 1.00 23.09 46 THR E C 1
ATOM 7106 O O . THR E 1 46 ? 59.300 75.795 47.477 1.00 22.82 46 THR E O 1
ATOM 7110 N N . ALA E 1 47 ? 61.393 76.558 47.620 1.00 22.78 47 ALA E N 1
ATOM 7111 C CA . ALA E 1 47 ? 61.187 77.103 48.947 1.00 23.25 47 ALA E CA 1
ATOM 7112 C C . ALA E 1 47 ? 60.064 78.134 48.975 1.00 23.27 47 ALA E C 1
ATOM 7113 O O . ALA E 1 47 ? 59.184 78.040 49.822 1.00 22.41 47 ALA E O 1
ATOM 7115 N N . ARG E 1 48 ? 60.069 79.105 48.048 1.00 25.50 48 ARG E N 1
ATOM 7116 C CA . ARG E 1 48 ? 59.045 80.169 48.084 1.00 26.88 48 ARG E CA 1
ATOM 7117 C C . ARG E 1 48 ? 57.659 79.607 47.830 1.00 26.59 48 ARG E C 1
ATOM 7118 O O . ARG E 1 48 ? 56.661 80.088 48.369 1.00 26.55 48 ARG E O 1
ATOM 7126 N N . ARG E 1 49 ? 57.597 78.588 46.984 1.00 26.93 49 ARG E N 1
ATOM 7127 C CA . ARG E 1 49 ? 56.312 77.957 46.650 1.00 27.51 49 ARG E CA 1
ATOM 7128 C C . ARG E 1 49 ? 55.671 77.254 47.854 1.00 26.19 49 ARG E C 1
ATOM 7129 O O . ARG E 1 49 ? 54.467 77.409 48.094 1.00 26.24 49 ARG E O 1
ATOM 7137 N N . TYR E 1 50 ? 56.478 76.455 48.576 1.00 24.75 50 TYR E N 1
ATOM 7138 C CA . TYR E 1 50 ? 56.010 75.755 49.791 1.00 24.53 50 TYR E CA 1
ATOM 7139 C C . TYR E 1 50 ? 55.659 76.757 50.888 1.00 24.08 50 TYR E C 1
ATOM 7140 O O . TYR E 1 50 ? 54.626 76.649 51.559 1.00 23.67 50 TYR E O 1
ATOM 7149 N N . ILE E 1 51 ? 56.506 77.764 51.048 1.00 24.35 51 ILE E N 1
ATOM 7150 C CA . ILE E 1 51 ? 56.255 78.801 52.037 1.00 25.28 51 ILE E CA 1
ATOM 7151 C C . ILE E 1 51 ? 54.925 79.537 51.757 1.00 25.94 51 ILE E C 1
ATOM 7152 O O . ILE E 1 51 ? 54.120 79.741 52.663 1.00 25.19 51 ILE E O 1
ATOM 7157 N N . LYS E 1 52 ? 54.687 79.892 50.502 1.00 28.05 52 LYS E N 1
ATOM 7158 C CA . LYS E 1 52 ? 53.472 80.627 50.115 1.00 29.22 52 LYS E CA 1
ATOM 7159 C C . LYS E 1 52 ? 52.204 79.836 50.404 1.00 29.53 52 LYS E C 1
ATOM 7160 O O . LYS E 1 52 ? 51.261 80.358 51.011 1.00 29.42 52 LYS E O 1
ATOM 7166 N N . LEU E 1 53 ? 52.196 78.576 49.982 1.00 30.63 53 LEU E N 1
ATOM 7167 C CA . LEU E 1 53 ? 51.071 77.678 50.218 1.00 30.99 53 LEU E CA 1
ATOM 7168 C C . LEU E 1 53 ? 50.813 77.457 51.718 1.00 30.38 53 LEU E C 1
ATOM 7169 O O . LEU E 1 53 ? 49.656 77.506 52.171 1.00 29.64 53 LEU E O 1
ATOM 7174 N N . ALA E 1 54 ? 51.884 77.209 52.477 1.00 29.39 54 ALA E N 1
ATOM 7175 C CA . ALA E 1 54 ? 51.767 76.959 53.897 1.00 29.41 54 ALA E CA 1
ATOM 7176 C C . ALA E 1 54 ? 51.251 78.218 54.624 1.00 29.26 54 ALA E C 1
ATOM 7177 O O . ALA E 1 54 ? 50.442 78.128 55.550 1.00 28.19 54 ALA E O 1
ATOM 7179 N N . ARG E 1 55 ? 51.749 79.374 54.210 1.00 30.02 55 ARG E N 1
ATOM 7180 C CA . ARG E 1 55 ? 51.318 80.638 54.779 1.00 31.20 55 ARG E CA 1
ATOM 7181 C C . ARG E 1 55 ? 49.819 80.887 54.541 1.00 31.75 55 ARG E C 1
ATOM 7182 O O . ARG E 1 55 ? 49.119 81.390 55.422 1.00 31.72 55 ARG E O 1
ATOM 7190 N N . GLU E 1 56 ? 49.325 80.522 53.361 1.00 32.82 56 GLU E N 1
ATOM 7191 C CA . GLU E 1 56 ? 47.892 80.645 53.058 1.00 34.02 56 GLU E CA 1
ATOM 7192 C C . GLU E 1 56 ? 46.989 79.828 53.983 1.00 34.10 56 GLU E C 1
ATOM 7193 O O . GLU E 1 56 ? 45.814 80.184 54.180 1.00 34.83 56 GLU E O 1
ATOM 7199 N N . ILE E 1 57 ? 47.490 78.724 54.525 1.00 33.38 57 ILE E N 1
ATOM 7200 C CA . ILE E 1 57 ? 46.651 77.917 55.419 1.00 33.14 57 ILE E CA 1
ATOM 7201 C C . ILE E 1 57 ? 46.918 78.217 56.879 1.00 32.03 57 ILE E C 1
ATOM 7202 O O . ILE E 1 57 ? 46.451 77.481 57.749 1.00 32.32 57 ILE E O 1
ATOM 7207 N N . GLY E 1 58 ? 47.675 79.283 57.142 1.00 30.88 58 GLY E N 1
ATOM 7208 C CA . GLY E 1 58 ? 47.910 79.758 58.507 1.00 30.39 58 GLY E CA 1
ATOM 7209 C C . GLY E 1 58 ? 49.078 79.128 59.261 1.00 29.35 58 GLY E C 1
ATOM 7210 O O . GLY E 1 58 ? 49.193 79.266 60.487 1.00 29.05 58 GLY E O 1
ATOM 7211 N N . ILE E 1 59 ? 49.959 78.449 58.548 1.00 28.47 59 ILE E N 1
ATOM 7212 C CA . ILE E 1 59 ? 51.114 77.806 59.206 1.00 27.79 59 ILE E CA 1
ATOM 7213 C C . ILE E 1 59 ? 52.070 78.897 59.707 1.00 26.87 59 ILE E C 1
ATOM 7214 O O . ILE E 1 59 ? 52.370 79.858 59.015 1.00 26.59 59 ILE E O 1
ATOM 7219 N N . GLY E 1 60 ? 52.515 78.746 60.943 1.00 26.55 60 GLY E N 1
ATOM 7220 C CA . GLY E 1 60 ? 53.346 79.734 61.592 1.00 26.14 60 GLY E CA 1
ATOM 7221 C C . GLY E 1 60 ? 54.738 79.869 60.986 1.00 25.71 60 GLY E C 1
ATOM 7222 O O . GLY E 1 60 ? 55.239 78.979 60.297 1.00 24.22 60 GLY E O 1
ATOM 7223 N N . GLU E 1 61 ? 55.353 81.002 61.287 1.00 25.18 61 GLU E N 1
ATOM 7224 C CA . GLU E 1 61 ? 56.606 81.424 60.673 1.00 25.30 61 GLU E CA 1
ATOM 7225 C C . GLU E 1 61 ? 57.797 80.469 60.913 1.00 24.07 61 GLU E C 1
ATOM 7226 O O . GLU E 1 61 ? 58.669 80.358 60.064 1.00 23.26 61 GLU E O 1
ATOM 7232 N N . ALA E 1 62 ? 57.842 79.788 62.058 1.00 23.11 62 ALA E N 1
ATOM 7233 C CA . ALA E 1 62 ? 58.931 78.816 62.330 1.00 22.40 62 ALA E CA 1
ATOM 7234 C C . ALA E 1 62 ? 58.895 77.699 61.282 1.00 21.65 62 ALA E C 1
ATOM 7235 O O . ALA E 1 62 ? 59.931 77.299 60.722 1.00 21.04 62 ALA E O 1
ATOM 7237 N N . TYR E 1 63 ? 57.682 77.219 61.044 1.00 20.80 63 TYR E N 1
ATOM 7238 C CA . TYR E 1 63 ? 57.417 76.096 60.165 1.00 21.03 63 TYR E CA 1
ATOM 7239 C C . TYR E 1 63 ? 57.559 76.496 58.705 1.00 20.14 63 TYR E C 1
ATOM 7240 O O . TYR E 1 63 ? 58.000 75.701 57.890 1.00 19.67 63 TYR E O 1
ATOM 7249 N N . LEU E 1 64 ? 57.210 77.743 58.381 1.00 19.43 64 LEU E N 1
ATOM 7250 C CA . LEU E 1 64 ? 57.480 78.258 57.045 1.00 19.29 64 LEU E CA 1
ATOM 7251 C C . LEU E 1 64 ? 58.980 78.254 56.768 1.00 18.51 64 LEU E C 1
ATOM 7252 O O . LEU E 1 64 ? 59.409 77.808 55.705 1.00 17.74 64 LEU E O 1
ATOM 7257 N N . ASP E 1 65 ? 59.768 78.756 57.715 1.00 17.57 65 ASP E N 1
ATOM 7258 C CA . ASP E 1 65 ? 61.210 78.714 57.572 1.00 18.02 65 ASP E CA 1
ATOM 7259 C C . ASP E 1 65 ? 61.723 77.283 57.416 1.00 17.18 65 ASP E C 1
ATOM 7260 O O . ASP E 1 65 ? 62.643 77.046 56.634 1.00 17.03 65 ASP E O 1
ATOM 7265 N N . LEU E 1 66 ? 61.169 76.354 58.199 1.00 17.37 66 LEU E N 1
ATOM 7266 C CA . LEU E 1 66 ? 61.576 74.943 58.103 1.00 17.57 66 LEU E CA 1
ATOM 7267 C C . LEU E 1 66 ? 61.285 74.340 56.717 1.00 16.86 66 LEU E C 1
ATOM 7268 O O . LEU E 1 66 ? 62.083 73.569 56.212 1.00 16.59 66 LEU E O 1
ATOM 7273 N N . LEU E 1 67 ? 60.143 74.670 56.127 1.00 16.51 67 LEU E N 1
ATOM 7274 C CA . LEU E 1 67 ? 59.864 74.243 54.747 1.00 16.49 67 LEU E CA 1
ATOM 7275 C C . LEU E 1 67 ? 60.879 74.789 53.756 1.00 15.95 67 LEU E C 1
ATOM 7276 O O . LEU E 1 67 ? 61.281 74.091 52.825 1.00 15.62 67 LEU E O 1
ATOM 7281 N N . GLY E 1 68 ? 61.283 76.035 53.935 1.00 16.15 68 GLY E N 1
ATOM 7282 C CA . GLY E 1 68 ? 62.362 76.625 53.142 1.00 16.07 68 GLY E CA 1
ATOM 7283 C C . GLY E 1 68 ? 63.693 75.932 53.354 1.00 16.06 68 GLY E C 1
ATOM 7284 O O . GLY E 1 68 ? 64.468 75.759 52.414 1.00 17.14 68 GLY E O 1
ATOM 7285 N N . ILE E 1 69 ? 63.981 75.554 54.587 1.00 15.78 69 ILE E N 1
ATOM 7286 C CA . ILE E 1 69 ? 65.177 74.771 54.918 1.00 15.58 69 ILE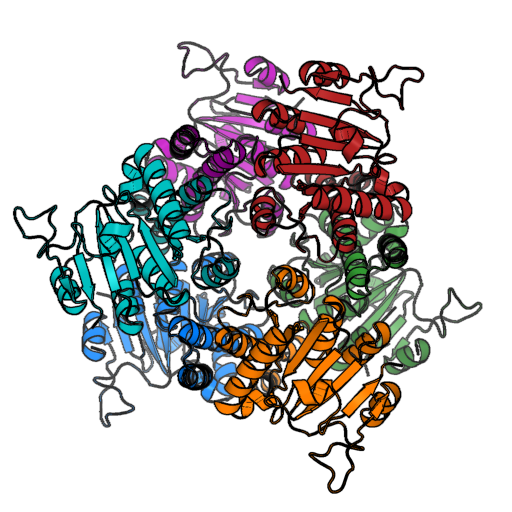 E CA 1
ATOM 7287 C C . ILE E 1 69 ? 65.160 73.390 54.265 1.00 15.75 69 ILE E C 1
ATOM 7288 O O . ILE E 1 69 ? 66.167 72.965 53.707 1.00 15.61 69 ILE E O 1
ATOM 7293 N N . TRP E 1 70 ? 64.031 72.692 54.317 1.00 15.46 70 TRP E N 1
ATOM 7294 C CA . TRP E 1 70 ? 63.927 71.394 53.612 1.00 15.72 70 TRP E CA 1
ATOM 7295 C C . TRP E 1 70 ? 64.073 71.514 52.083 1.00 15.51 70 TRP E C 1
ATOM 7296 O O . TRP E 1 70 ? 64.709 70.683 51.457 1.00 15.68 70 TRP E O 1
ATOM 7307 N N . ALA E 1 71 ? 63.508 72.563 51.484 1.00 15.70 71 ALA E N 1
ATOM 7308 C CA . ALA E 1 71 ? 63.745 72.836 50.061 1.00 15.59 71 ALA E CA 1
ATOM 7309 C C . ALA E 1 71 ? 65.223 73.053 49.757 1.00 15.68 71 ALA E C 1
ATOM 7310 O O . ALA E 1 71 ? 65.712 72.509 48.771 1.00 16.21 71 ALA E O 1
ATOM 7312 N N . SER E 1 72 ? 65.937 73.827 50.588 1.00 15.69 72 SER E N 1
ATOM 7313 C CA . SER E 1 72 ? 67.376 73.982 50.464 1.00 15.66 72 SER E CA 1
ATOM 7314 C C . SER E 1 72 ? 68.167 72.684 50.597 1.00 16.08 72 SER E C 1
ATOM 7315 O O . SER E 1 72 ? 69.235 72.530 49.993 1.00 15.89 72 SER E O 1
ATOM 7318 N N . ARG E 1 73 ? 67.671 71.771 51.425 1.00 16.15 73 ARG E N 1
ATOM 7319 C CA . ARG E 1 73 ? 68.311 70.491 51.633 1.00 16.09 73 ARG E CA 1
ATOM 7320 C C . ARG E 1 73 ? 68.147 69.573 50.444 1.00 16.03 73 ARG E C 1
ATOM 7321 O O . ARG E 1 73 ? 69.073 68.829 50.118 1.00 16.15 73 ARG E O 1
ATOM 7329 N N . LEU E 1 74 ? 66.999 69.670 49.776 1.00 16.83 74 LEU E N 1
ATOM 7330 C CA . LEU E 1 74 ? 66.771 68.960 48.534 1.00 17.48 74 LEU E CA 1
ATOM 7331 C C . LEU E 1 74 ? 67.775 69.343 47.457 1.00 17.22 74 LEU E C 1
ATOM 7332 O O . LEU E 1 74 ? 68.308 68.465 46.765 1.00 17.29 74 LEU E O 1
ATOM 7337 N N . ASN E 1 75 ? 68.075 70.633 47.354 1.00 16.94 75 ASN E N 1
ATOM 7338 C CA . ASN E 1 75 ? 69.159 71.097 46.481 1.00 16.87 75 ASN E CA 1
ATOM 7339 C C . ASN E 1 75 ? 70.531 70.641 46.922 1.00 16.54 75 ASN E C 1
ATOM 7340 O O . ASN E 1 75 ? 71.400 70.382 46.084 1.00 15.87 75 ASN E O 1
ATOM 7345 N N . ALA E 1 76 ? 70.754 70.567 48.229 1.00 16.76 76 ALA E N 1
ATOM 7346 C CA . ALA E 1 76 ? 72.031 70.074 48.744 1.00 16.58 76 ALA E CA 1
ATOM 7347 C C . ALA E 1 76 ? 72.249 68.613 48.384 1.00 16.82 76 ALA E C 1
ATOM 7348 O O . ALA E 1 76 ? 73.381 68.223 48.063 1.00 16.99 76 ALA E O 1
ATOM 7350 N N . TYR E 1 77 ? 71.198 67.792 48.482 1.00 16.94 77 TYR E N 1
ATOM 7351 C CA . TYR E 1 77 ? 71.318 66.389 48.072 1.00 16.95 77 TYR E CA 1
ATOM 7352 C C . TYR E 1 77 ? 71.659 66.258 46.589 1.00 17.33 77 TYR E C 1
ATOM 7353 O O . TYR E 1 77 ? 72.557 65.465 46.211 1.00 17.56 77 TYR E O 1
ATOM 7362 N N . LEU E 1 78 ? 70.969 67.032 45.760 1.00 18.11 78 LEU E N 1
ATOM 7363 C CA . LEU E 1 78 ? 71.228 67.055 44.331 1.00 18.73 78 LEU E CA 1
ATOM 7364 C C . LEU E 1 78 ? 72.696 67.346 44.014 1.00 19.00 78 LEU E C 1
ATOM 7365 O O . LEU E 1 78 ? 73.323 66.609 43.233 1.00 18.63 78 LEU E O 1
ATOM 7370 N N . VAL E 1 79 ? 73.247 68.390 44.638 1.00 19.20 79 VAL E N 1
ATOM 7371 C CA . VAL E 1 79 ? 74.662 68.714 44.481 1.00 19.69 79 VAL E CA 1
ATOM 7372 C C . VAL E 1 79 ? 75.576 67.649 45.061 1.00 19.97 79 VAL E C 1
ATOM 7373 O O . VAL E 1 79 ? 76.574 67.245 44.415 1.00 19.03 79 VAL E O 1
ATOM 7377 N N . MET E 1 80 ? 75.273 67.196 46.281 1.00 19.71 80 MET E N 1
ATOM 7378 C CA . MET E 1 80 ? 76.066 66.136 46.878 1.00 20.51 80 MET E CA 1
ATOM 7379 C C . MET E 1 80 ? 76.094 64.880 45.979 1.00 20.22 80 MET E C 1
ATOM 7380 O O . MET E 1 80 ? 77.136 64.276 45.769 1.00 19.91 80 MET E O 1
ATOM 7385 N N . PHE E 1 81 ? 74.949 64.499 45.442 1.00 20.89 81 PHE E N 1
ATOM 7386 C CA . PHE E 1 81 ? 74.881 63.304 44.587 1.00 22.26 81 PHE E CA 1
ATOM 7387 C C . PHE E 1 81 ? 75.646 63.484 43.259 1.00 23.86 81 PHE E C 1
ATOM 7388 O O . PHE E 1 81 ? 76.165 62.518 42.688 1.00 24.45 81 PHE E O 1
ATOM 7396 N N . SER E 1 82 ? 75.728 64.718 42.791 1.00 25.55 82 SER E N 1
ATOM 7397 C CA . SER E 1 82 ? 76.506 65.038 41.604 1.00 27.69 82 SER E CA 1
ATOM 7398 C C . SER E 1 82 ? 78.012 64.974 41.825 1.00 29.32 82 SER E C 1
ATOM 7399 O O . SER E 1 82 ? 78.752 64.894 40.853 1.00 30.29 82 SER E O 1
ATOM 7402 N N . LEU E 1 83 ? 78.461 65.009 43.075 1.00 31.38 83 LEU E N 1
ATOM 7403 C CA . LEU E 1 83 ? 79.878 64.999 43.409 1.00 33.28 83 LEU E CA 1
ATOM 7404 C C . LEU E 1 83 ? 80.409 63.623 43.780 1.00 35.83 83 LEU E C 1
ATOM 7405 O O . LEU E 1 83 ? 81.630 63.444 43.868 1.00 37.86 83 LEU E O 1
ATOM 7410 N N . GLN E 1 84 ? 79.514 62.663 44.011 1.00 37.76 84 GLN E N 1
ATOM 7411 C CA . GLN E 1 84 ? 79.885 61.254 44.188 1.00 38.94 84 GLN E CA 1
ATOM 7412 C C . GLN E 1 84 ? 81.031 61.103 45.193 1.00 39.90 84 GLN E C 1
ATOM 7413 O O . GLN E 1 84 ? 80.864 61.454 46.369 1.00 41.64 84 GLN E O 1
ATOM 7419 N N . ASP E 1 85 ? 82.202 60.651 44.745 1.00 39.66 85 ASP E N 1
ATOM 7420 C CA . ASP E 1 85 ? 83.263 60.271 45.663 1.00 39.28 85 ASP E CA 1
ATOM 7421 C C . ASP E 1 85 ? 83.905 61.464 46.366 1.00 38.17 85 ASP E C 1
ATOM 7422 O O . ASP E 1 85 ? 84.451 61.303 47.470 1.00 39.02 85 ASP E O 1
ATOM 7427 N N . LEU E 1 86 ? 83.851 62.644 45.749 1.00 35.74 86 LEU E N 1
ATOM 7428 C CA . LEU E 1 86 ? 84.452 63.846 46.338 1.00 34.04 86 LEU E CA 1
ATOM 7429 C C . LEU E 1 86 ? 83.807 64.280 47.663 1.00 31.57 86 LEU E C 1
ATOM 7430 O O . LEU E 1 86 ? 84.478 64.877 48.488 1.00 30.57 86 LEU E O 1
ATOM 7435 N N . ALA E 1 87 ? 82.523 63.998 47.839 1.00 28.76 87 ALA E N 1
ATOM 7436 C CA . ALA E 1 87 ? 81.763 64.515 48.975 1.00 27.89 87 ALA E CA 1
ATOM 7437 C C . ALA E 1 87 ? 81.552 63.462 50.043 1.00 26.16 87 ALA E C 1
ATOM 7438 O O . ALA E 1 87 ? 81.334 62.296 49.734 1.00 25.41 87 ALA E O 1
ATOM 7440 N N . TYR E 1 88 ? 81.638 63.872 51.304 1.00 25.10 88 TYR E N 1
ATOM 7441 C CA . TYR E 1 88 ? 81.116 63.061 52.399 1.00 24.45 88 TYR E CA 1
ATOM 7442 C C . TYR E 1 88 ? 79.623 62.980 52.175 1.00 23.52 88 TYR E C 1
ATOM 7443 O O . TYR E 1 88 ? 78.976 63.996 51.921 1.00 23.27 88 TYR E O 1
ATOM 7452 N N . MET E 1 89 ? 79.065 61.773 52.232 1.00 23.07 89 MET E N 1
ATOM 7453 C CA . MET E 1 89 ? 77.665 61.576 51.872 1.00 23.17 89 MET E CA 1
ATOM 7454 C C . MET E 1 89 ? 76.718 61.732 53.072 1.00 23.27 89 MET E C 1
ATOM 7455 O O . MET E 1 89 ? 76.115 60.772 53.542 1.00 23.42 89 MET E O 1
ATOM 7460 N N . HIS E 1 90 ? 76.600 62.972 53.546 1.00 22.78 90 HIS E N 1
ATOM 7461 C CA . HIS E 1 90 ? 75.639 63.339 54.574 1.00 22.10 90 HIS E CA 1
ATOM 7462 C C . HIS E 1 90 ? 75.437 64.822 54.427 1.00 20.57 90 HIS E C 1
ATOM 7463 O O . HIS E 1 90 ? 76.400 65.549 54.278 1.00 20.07 90 HIS E O 1
ATOM 7470 N N . VAL E 1 91 ? 74.189 65.254 54.465 1.00 19.85 91 VAL E N 1
ATOM 7471 C CA . VAL E 1 91 ? 73.847 66.691 54.496 1.00 19.61 91 VAL E CA 1
ATOM 7472 C C . VAL E 1 91 ? 73.598 67.084 55.961 1.00 18.43 91 VAL E C 1
ATOM 7473 O O . VAL E 1 91 ? 72.588 66.694 56.551 1.00 17.93 91 VAL E O 1
ATOM 7477 N N . PRO E 1 92 ? 74.525 67.843 56.556 1.00 18.18 92 PRO E N 1
ATOM 7478 C CA . PRO E 1 92 ? 74.361 68.233 57.957 1.00 18.40 92 PRO E CA 1
ATOM 7479 C C . PRO E 1 92 ? 73.202 69.203 58.175 1.00 18.15 92 PRO E C 1
ATOM 7480 O O . PRO E 1 92 ? 72.954 70.088 57.331 1.00 17.81 92 PRO E O 1
ATOM 7484 N N . GLN E 1 93 ? 72.475 69.012 59.284 1.00 17.91 93 GLN E N 1
ATOM 7485 C CA . GLN E 1 93 ? 71.269 69.795 59.567 1.00 18.35 93 GLN E CA 1
ATOM 7486 C C . GLN E 1 93 ? 71.517 70.931 60.557 1.00 18.25 93 GLN E C 1
ATOM 7487 O O . GLN E 1 93 ? 70.674 71.785 60.756 1.00 18.95 93 GLN E O 1
ATOM 7493 N N . SER E 1 94 ? 72.710 70.979 61.132 1.00 17.88 94 SER E N 1
ATOM 7494 C CA . SER E 1 94 ? 73.079 72.039 62.049 1.00 17.46 94 SER E CA 1
ATOM 7495 C C . SER E 1 94 ? 74.547 72.380 61.873 1.00 17.29 94 SER E C 1
ATOM 7496 O O . SER E 1 94 ? 75.307 71.630 61.254 1.00 16.87 94 SER E O 1
ATOM 7499 N N . LEU E 1 95 ? 74.963 73.477 62.474 1.00 17.45 95 LEU E N 1
ATOM 7500 C CA . LEU E 1 95 ? 76.370 73.831 62.489 1.00 18.03 95 LEU E CA 1
ATOM 7501 C C . LEU E 1 95 ? 77.202 72.786 63.216 1.00 18.10 95 LEU E C 1
ATOM 7502 O O . LEU E 1 95 ? 78.336 72.475 62.796 1.00 17.52 95 LEU E O 1
ATOM 7507 N N . GLU E 1 96 ? 76.688 72.288 64.340 1.00 18.40 96 GLU E N 1
ATOM 7508 C CA . GLU E 1 96 ? 77.359 71.191 65.083 1.00 18.79 96 GLU E CA 1
ATOM 7509 C C . GLU E 1 96 ? 77.595 69.951 64.219 1.00 18.41 96 GLU E C 1
ATOM 7510 O O . GLU E 1 96 ? 78.698 69.363 64.251 1.00 17.91 96 GLU E O 1
ATOM 7516 N N . GLU E 1 97 ? 76.580 69.558 63.447 1.00 18.32 97 GLU E N 1
ATOM 7517 C CA . GLU E 1 97 ? 76.710 68.428 62.506 1.00 19.06 97 GLU E CA 1
ATOM 7518 C C . GLU E 1 97 ? 77.674 68.724 61.381 1.00 18.53 97 GLU E C 1
ATOM 7519 O O . GLU E 1 97 ? 78.395 67.840 60.958 1.00 18.21 97 GLU E O 1
ATOM 7525 N N . PHE E 1 98 ? 77.720 69.971 60.913 1.00 18.96 98 PHE E N 1
ATOM 7526 C CA . PHE E 1 98 ? 78.649 70.360 59.860 1.00 18.70 98 PHE E CA 1
ATOM 7527 C C . PHE E 1 98 ? 80.103 70.149 60.288 1.00 18.56 98 PHE E C 1
ATOM 7528 O O . PHE E 1 98 ? 80.934 69.663 59.527 1.00 17.49 98 PHE E O 1
ATOM 7536 N N . ILE E 1 99 ? 80.388 70.518 61.523 1.00 18.66 99 ILE E N 1
ATOM 7537 C CA . ILE E 1 99 ? 81.693 70.374 62.106 1.00 19.38 99 ILE E CA 1
ATOM 7538 C C . ILE E 1 99 ? 82.140 68.904 62.186 1.00 19.22 99 ILE E C 1
ATOM 7539 O O . ILE E 1 99 ? 83.289 68.582 61.866 1.00 17.66 99 ILE E O 1
ATOM 7544 N N . GLN E 1 100 ? 81.232 68.029 62.617 1.00 19.28 100 GLN E N 1
ATOM 7545 C CA . GLN E 1 100 ? 81.470 66.607 62.600 1.00 19.05 100 GLN E CA 1
ATOM 7546 C C . GLN E 1 100 ? 81.688 66.124 61.175 1.00 18.52 100 GLN E C 1
ATOM 7547 O O . GLN E 1 100 ? 82.605 65.352 60.930 1.00 17.34 100 GLN E O 1
ATOM 7553 N N . ASP E 1 101 ? 80.838 66.549 60.238 1.00 18.52 101 ASP E N 1
ATOM 7554 C CA . ASP E 1 101 ? 80.933 66.105 58.837 1.00 19.08 101 ASP E CA 1
ATOM 7555 C C . ASP E 1 101 ? 82.216 66.573 58.142 1.00 19.23 101 ASP E C 1
ATOM 7556 O O . ASP E 1 101 ? 82.845 65.808 57.402 1.00 19.43 101 ASP E O 1
ATOM 7561 N N . TRP E 1 102 ? 82.604 67.805 58.417 1.00 19.64 102 TRP E N 1
ATOM 7562 C CA . TRP E 1 102 ? 83.835 68.407 57.892 1.00 20.61 102 TRP E CA 1
ATOM 7563 C C . TRP E 1 102 ? 85.085 67.633 58.338 1.00 21.20 102 TRP E C 1
ATOM 7564 O O . TRP E 1 102 ? 86.114 67.644 57.673 1.00 20.76 102 TRP E O 1
ATOM 7575 N N . SER E 1 103 ? 84.973 66.937 59.457 1.00 22.60 103 SER E N 1
ATOM 7576 C CA . SER E 1 103 ? 86.052 66.104 60.022 1.00 23.49 103 SER E CA 1
ATOM 7577 C C . SER E 1 103 ? 86.483 64.922 59.169 1.00 24.06 103 SER E C 1
ATOM 7578 O O . SER E 1 103 ? 87.484 64.278 59.479 1.00 25.52 103 SER E O 1
ATOM 7581 N N . HIS E 1 104 ? 85.709 64.597 58.144 1.00 24.45 104 HIS E N 1
ATOM 7582 C CA . HIS E 1 104 ? 86.023 63.487 57.252 1.00 24.54 104 HIS E CA 1
ATOM 7583 C C . HIS E 1 104 ? 86.961 63.822 56.112 1.00 25.42 104 HIS E C 1
ATOM 7584 O O . HIS E 1 104 ? 87.237 62.960 55.296 1.00 26.46 104 HIS E O 1
ATOM 7591 N N . GLY E 1 105 ? 87.420 65.070 56.027 1.00 26.23 105 GLY E N 1
ATOM 7592 C CA . GLY E 1 105 ? 88.362 65.499 54.974 1.00 25.90 105 GLY E CA 1
ATOM 7593 C C . GLY E 1 105 ? 87.821 65.625 53.558 1.00 26.25 105 GLY E C 1
ATOM 7594 O O . GLY E 1 105 ? 88.590 65.839 52.619 1.00 27.07 105 GLY E O 1
ATOM 7595 N N . LYS E 1 106 ? 86.507 65.522 53.384 1.00 25.58 106 LYS E N 1
ATOM 7596 C CA . LYS E 1 106 ? 85.888 65.590 52.061 1.00 25.11 106 LYS E CA 1
ATOM 7597 C C . LYS E 1 106 ? 84.998 66.822 51.918 1.00 24.06 106 LYS E C 1
ATOM 7598 O O . LYS E 1 106 ? 84.787 67.562 52.883 1.00 24.25 106 LYS E O 1
ATOM 7604 N N . VAL E 1 107 ? 84.457 67.020 50.718 1.00 22.69 107 VAL E N 1
ATOM 7605 C CA . VAL E 1 107 ? 83.523 68.100 50.463 1.00 21.82 107 VAL E CA 1
ATOM 7606 C C . VAL E 1 107 ? 82.242 67.849 51.255 1.00 20.53 107 VAL E C 1
ATOM 7607 O O . VAL E 1 107 ? 81.741 66.739 51.283 1.00 19.86 107 VAL E O 1
ATOM 7611 N N . VAL E 1 108 ? 81.741 68.898 51.902 1.00 20.02 108 VAL E N 1
ATOM 7612 C CA . VAL E 1 108 ? 80.482 68.842 52.642 1.00 18.90 108 VAL E CA 1
ATOM 7613 C C . VAL E 1 108 ? 79.545 69.799 51.979 1.00 18.16 108 VAL E C 1
ATOM 7614 O O . VAL E 1 108 ? 79.928 70.921 51.737 1.00 17.91 108 VAL E O 1
ATOM 7618 N N . VAL E 1 109 ? 78.320 69.329 51.687 1.00 17.95 109 VAL E N 1
ATOM 7619 C CA . VAL E 1 109 ? 77.228 70.121 51.143 1.00 17.73 109 VAL E CA 1
ATOM 7620 C C . VAL E 1 109 ? 76.087 70.233 52.181 1.00 18.12 109 VAL E C 1
ATOM 7621 O O . VAL E 1 109 ? 75.608 69.200 52.743 1.00 17.80 109 VAL E O 1
ATOM 7625 N N . THR E 1 110 ? 75.647 71.463 52.434 1.00 18.69 110 THR E N 1
ATOM 7626 C CA . THR E 1 110 ? 74.636 71.723 53.454 1.00 19.49 110 THR E CA 1
ATOM 7627 C C . THR E 1 110 ? 73.521 72.563 52.847 1.00 19.10 110 THR E C 1
ATOM 7628 O O . THR E 1 110 ? 73.718 73.202 51.804 1.00 19.48 110 THR E O 1
ATOM 7632 N N . GLY E 1 111 ? 72.326 72.467 53.434 1.00 17.58 111 GLY E N 1
ATOM 7633 C CA . GLY E 1 111 ? 71.290 73.478 53.263 1.00 17.02 111 GLY E CA 1
ATOM 7634 C C . GLY E 1 111 ? 71.182 74.296 54.542 1.00 16.84 111 GLY E C 1
ATOM 7635 O O . GLY E 1 111 ? 72.173 74.507 55.258 1.00 16.92 111 GLY E O 1
ATOM 7636 N N . GLY E 1 112 ? 69.963 74.716 54.851 1.00 16.88 112 GLY E N 1
ATOM 7637 C CA . GLY E 1 112 ? 69.693 75.506 56.030 1.00 16.65 112 GLY E CA 1
ATOM 7638 C C . GLY E 1 112 ? 69.848 74.778 57.341 1.00 16.64 112 GLY E C 1
ATOM 7639 O O . GLY E 1 112 ? 69.897 73.542 57.382 1.00 17.17 112 GLY E O 1
ATOM 7640 N N . PHE E 1 113 ? 69.902 75.573 58.414 1.00 16.57 113 PHE E N 1
ATOM 7641 C CA . PHE E 1 113 ? 69.990 75.093 59.787 1.00 16.69 113 PHE E CA 1
ATOM 7642 C C . PHE E 1 113 ? 68.780 75.447 60.693 1.00 17.23 113 PHE E C 1
ATOM 7643 O O . PHE E 1 113 ? 68.238 74.582 61.388 1.00 18.00 113 PHE E O 1
ATOM 7651 N N . GLN E 1 114 ? 68.375 76.719 60.726 1.00 17.99 114 GLN E N 1
ATOM 7652 C CA . GLN E 1 114 ? 67.556 77.217 61.837 1.00 17.79 114 GLN E CA 1
ATOM 7653 C C . GLN E 1 114 ? 66.675 78.345 61.404 1.00 18.22 114 GLN E C 1
ATOM 7654 O O . GLN E 1 114 ? 67.147 79.233 60.733 1.00 18.33 114 GLN E O 1
ATOM 7660 N N . PRO E 1 115 ? 65.399 78.362 61.834 1.00 18.71 115 PRO E N 1
ATOM 7661 C CA . PRO E 1 115 ? 64.572 79.517 61.470 1.00 18.60 115 PRO E CA 1
ATOM 7662 C C . PRO E 1 115 ? 65.173 80.898 61.807 1.00 19.05 115 PRO E C 1
ATOM 7663 O O . PRO E 1 115 ? 66.020 81.056 62.732 1.00 19.01 115 PRO E O 1
ATOM 7667 N N . GLY E 1 116 ? 64.742 81.895 61.037 1.00 19.34 116 GLY E N 1
ATOM 7668 C CA . GLY E 1 116 ? 65.076 83.288 61.302 1.00 19.46 116 GLY E CA 1
ATOM 7669 C C . GLY E 1 116 ? 66.346 83.746 60.620 1.00 19.86 116 GLY E C 1
ATOM 7670 O O . GLY E 1 116 ? 66.844 84.820 60.915 1.00 20.45 116 GLY E O 1
ATOM 7671 N N . GLN E 1 117 ? 66.887 82.938 59.710 1.00 19.59 117 GLN E N 1
ATOM 7672 C CA . GLN E 1 117 ? 68.075 83.322 58.967 1.00 19.41 117 GLN E CA 1
ATOM 7673 C C . GLN E 1 117 ? 67.982 82.797 57.533 1.00 19.99 117 GLN E C 1
ATOM 7674 O O . GLN E 1 117 ? 66.996 82.127 57.156 1.00 20.13 117 GLN E O 1
ATOM 7680 N N . SER E 1 118 ? 68.985 83.138 56.721 1.00 20.11 118 SER E N 1
ATOM 7681 C CA . SER E 1 118 ? 69.059 82.665 55.342 1.00 20.22 118 SER E CA 1
ATOM 7682 C C . SER E 1 118 ? 70.189 81.671 55.197 1.00 19.58 118 SER E C 1
ATOM 7683 O O . SER E 1 118 ? 70.969 81.470 56.117 1.00 19.21 118 SER E O 1
ATOM 7686 N N . THR E 1 119 ? 70.286 81.066 54.024 1.00 20.19 119 THR E N 1
ATOM 7687 C CA . THR E 1 119 ? 71.423 80.190 53.724 1.00 20.61 119 THR E CA 1
ATOM 7688 C C . THR E 1 119 ? 72.745 80.936 53.607 1.00 20.75 119 THR E C 1
ATOM 7689 O O . THR E 1 119 ? 73.824 80.317 53.709 1.00 21.52 119 THR E O 1
ATOM 7693 N N . ALA E 1 120 ? 72.701 82.245 53.391 1.00 21.47 120 ALA E N 1
ATOM 7694 C CA . ALA E 1 120 ? 73.935 83.064 53.425 1.00 20.93 120 ALA E CA 1
ATOM 7695 C C . ALA E 1 120 ? 74.516 83.090 54.823 1.00 20.26 120 ALA E C 1
ATOM 7696 O O . ALA E 1 120 ? 75.726 83.074 55.001 1.00 20.85 120 ALA E O 1
ATOM 7698 N N . ALA E 1 121 ? 73.658 83.144 55.832 1.00 19.96 121 ALA E N 1
ATOM 7699 C CA . ALA E 1 121 ? 74.112 83.065 57.219 1.00 19.10 121 ALA E CA 1
ATOM 7700 C C . ALA E 1 121 ? 74.707 81.701 57.529 1.00 18.52 121 ALA E C 1
ATOM 7701 O O . ALA E 1 121 ? 75.726 81.597 58.228 1.00 18.42 121 ALA E O 1
ATOM 7703 N N . VAL E 1 122 ? 74.074 80.648 57.000 1.00 17.77 122 VAL E N 1
ATOM 7704 C CA . VAL E 1 122 ? 74.640 79.284 57.110 1.00 17.44 122 VAL E CA 1
ATOM 7705 C C . VAL E 1 122 ? 76.041 79.232 56.498 1.00 16.38 122 VAL E C 1
ATOM 7706 O O . VAL E 1 122 ? 76.974 78.700 57.071 1.00 15.69 122 VAL E O 1
ATOM 7710 N N . ALA E 1 123 ? 76.188 79.794 55.303 1.00 17.50 123 ALA E N 1
ATOM 7711 C CA . ALA E 1 123 ? 77.532 79.805 54.632 1.00 17.26 123 ALA E CA 1
ATOM 7712 C C . ALA E 1 123 ? 78.569 80.532 55.495 1.00 17.29 123 ALA E C 1
ATOM 7713 O O . ALA E 1 123 ? 79.730 80.086 55.675 1.00 17.80 123 ALA E O 1
ATOM 7715 N N . ALA E 1 124 ? 78.162 81.651 56.088 1.00 17.55 124 ALA E N 1
ATOM 7716 C CA . ALA E 1 124 ? 79.059 82.379 56.980 1.00 17.29 124 ALA E CA 1
ATOM 7717 C C . ALA E 1 124 ? 79.438 81.551 58.203 1.00 17.58 124 ALA E C 1
ATOM 7718 O O . ALA E 1 124 ? 80.611 81.504 58.594 1.00 17.51 124 ALA E O 1
ATOM 7720 N N . LEU E 1 125 ? 78.450 80.894 58.820 1.00 17.06 125 LEU E N 1
ATOM 7721 C CA . LEU E 1 125 ? 78.705 80.082 59.991 1.00 17.82 125 LEU E CA 1
ATOM 7722 C C . LEU E 1 125 ? 79.659 78.952 59.713 1.00 17.48 125 LEU E C 1
ATOM 7723 O O . LEU E 1 125 ? 80.498 78.640 60.540 1.00 17.78 125 LEU E O 1
ATOM 7728 N N . VAL E 1 126 ? 79.457 78.336 58.563 1.00 18.39 126 VAL E N 1
ATOM 7729 C CA . VAL E 1 126 ? 80.202 77.183 58.073 1.00 19.07 126 VAL E CA 1
ATOM 7730 C C . VAL E 1 126 ? 81.609 77.618 57.641 1.00 19.26 126 VAL E C 1
ATOM 7731 O O . VAL E 1 126 ? 82.595 76.906 57.907 1.00 18.98 126 VAL E O 1
ATOM 7735 N N . ALA E 1 127 ? 81.716 78.802 57.029 1.00 19.09 127 ALA E N 1
ATOM 7736 C CA . ALA E 1 127 ? 83.052 79.410 56.787 1.00 19.46 127 ALA E CA 1
ATOM 7737 C C . ALA E 1 127 ? 83.803 79.602 58.076 1.00 19.55 127 ALA E C 1
ATOM 7738 O O . ALA E 1 127 ? 84.972 79.249 58.188 1.00 19.79 127 ALA E O 1
ATOM 7740 N N . GLU E 1 128 ? 83.124 80.150 59.076 1.00 20.43 128 GLU E N 1
ATOM 7741 C CA . GLU E 1 128 ? 83.732 80.372 60.368 1.00 20.88 128 GLU E CA 1
ATOM 7742 C C . GLU E 1 128 ? 84.171 79.079 61.035 1.00 21.16 128 GLU E C 1
ATOM 7743 O O . GLU E 1 128 ? 85.239 78.997 61.651 1.00 21.43 128 GLU E O 1
ATOM 7749 N N . ALA E 1 129 ? 83.323 78.064 60.983 1.00 20.95 129 ALA E N 1
ATOM 7750 C CA . ALA E 1 129 ? 83.644 76.817 61.667 1.00 21.64 129 ALA E CA 1
ATOM 7751 C C . ALA E 1 129 ? 84.783 76.061 60.966 1.00 22.30 129 ALA E C 1
ATOM 7752 O O . ALA E 1 129 ? 85.540 75.356 61.624 1.00 23.22 129 ALA E O 1
ATOM 7754 N N . SER E 1 130 ? 84.902 76.217 59.653 1.00 23.06 130 SER E N 1
ATOM 7755 C CA . SER E 1 130 ? 85.928 75.524 58.858 1.00 23.44 130 SER E CA 1
ATOM 7756 C C . SER E 1 130 ? 87.231 76.338 58.696 1.00 24.46 130 SER E C 1
ATOM 7757 O O . SER E 1 130 ? 88.141 75.938 57.958 1.00 25.03 130 SER E O 1
ATOM 7760 N N . SER E 1 131 ? 87.340 77.448 59.417 1.00 25.30 131 SER E N 1
ATOM 7761 C CA . SER E 1 131 ? 88.455 78.401 59.266 1.00 26.01 131 SER E CA 1
ATOM 7762 C C . SER E 1 131 ? 88.681 78.818 57.826 1.00 25.97 131 SER E C 1
ATOM 7763 O O . SER E 1 131 ? 89.824 78.932 57.397 1.00 26.76 131 SER E O 1
ATOM 7766 N N . SER E 1 132 ? 87.590 79.031 57.083 1.00 25.84 132 SER E N 1
ATOM 7767 C CA . SER E 1 132 ? 87.673 79.497 55.720 1.00 25.51 132 SER E CA 1
ATOM 7768 C C . SER E 1 132 ? 87.820 81.007 55.773 1.00 26.04 132 SER E C 1
ATOM 7769 O O . SER E 1 132 ? 87.089 81.691 56.513 1.00 25.98 132 SER E O 1
ATOM 7772 N N . LYS E 1 133 ? 88.761 81.535 54.990 1.00 27.41 133 LYS E N 1
ATOM 7773 C CA . LYS E 1 133 ? 89.058 82.970 55.010 1.00 27.70 133 LYS E CA 1
ATOM 7774 C C . LYS E 1 133 ? 88.207 83.660 53.989 1.00 26.43 133 LYS E C 1
ATOM 7775 O O . LYS E 1 133 ? 87.987 84.875 54.047 1.00 26.37 133 LYS E O 1
ATOM 7781 N N . THR E 1 134 ? 87.710 82.866 53.056 1.00 24.99 134 THR E N 1
ATOM 7782 C CA . THR E 1 134 ? 86.926 83.369 51.952 1.00 24.56 134 THR E CA 1
ATOM 7783 C C . THR E 1 134 ? 85.608 82.605 51.864 1.00 23.66 134 THR E C 1
ATOM 7784 O O . THR E 1 134 ? 85.577 81.377 51.942 1.00 22.61 134 THR E O 1
ATOM 7788 N N . LEU E 1 135 ? 84.537 83.371 51.709 1.00 23.15 135 LEU E N 1
ATOM 7789 C CA . LEU E 1 135 ? 83.233 82.868 51.374 1.00 22.66 135 LEU E CA 1
ATOM 7790 C C . LEU E 1 135 ? 82.858 83.427 50.024 1.00 22.05 135 LEU E C 1
ATOM 7791 O O . LEU E 1 135 ? 82.800 84.644 49.856 1.00 21.87 135 LEU E O 1
ATOM 7796 N N . VAL E 1 136 ? 82.549 82.536 49.078 1.00 21.58 136 VAL E N 1
ATOM 7797 C CA . VAL E 1 136 ? 82.061 82.907 47.771 1.00 21.42 136 VAL E CA 1
ATOM 7798 C C . VAL E 1 136 ? 80.539 82.762 47.675 1.00 21.61 136 VAL E C 1
ATOM 7799 O O . VAL E 1 136 ? 79.958 81.680 47.922 1.00 21.80 136 VAL E O 1
ATOM 7803 N N . VAL E 1 137 ? 79.884 83.846 47.294 1.00 21.52 137 VAL E N 1
ATOM 7804 C CA . VAL E 1 137 ? 78.465 83.850 47.048 1.00 21.62 137 VAL E CA 1
ATOM 7805 C C . VAL E 1 137 ? 78.265 83.867 45.541 1.00 22.40 137 VAL E C 1
ATOM 7806 O O . VAL E 1 137 ? 78.457 84.888 44.901 1.00 23.10 137 VAL E O 1
ATOM 7810 N N . ALA E 1 138 ? 77.853 82.723 44.982 1.00 22.91 138 ALA E N 1
ATOM 7811 C CA . ALA E 1 138 ? 77.601 82.573 43.545 1.00 22.76 138 ALA E CA 1
ATOM 7812 C C . ALA E 1 138 ? 76.109 82.733 43.258 1.00 23.73 138 ALA E C 1
ATOM 7813 O O . ALA E 1 138 ? 75.265 81.867 43.572 1.00 24.10 138 ALA E O 1
ATOM 7815 N N . THR E 1 139 ? 75.769 83.855 42.652 1.00 24.37 139 THR E N 1
ATOM 7816 C CA . THR E 1 139 ? 74.383 84.230 42.540 1.00 25.31 139 THR E CA 1
ATOM 7817 C C . THR E 1 139 ? 74.047 84.620 41.103 1.00 25.32 139 THR E C 1
ATOM 7818 O O . THR E 1 139 ? 74.857 84.411 40.194 1.00 25.59 139 THR E O 1
ATOM 7822 N N . ASN E 1 140 ? 72.849 85.137 40.885 1.00 26.23 140 ASN E N 1
ATOM 7823 C CA . ASN E 1 140 ? 72.371 85.365 39.517 1.00 26.84 140 ASN E CA 1
ATOM 7824 C C . ASN E 1 140 ? 72.710 86.725 38.949 1.00 27.70 140 ASN E C 1
ATOM 7825 O O . ASN E 1 140 ? 72.057 87.216 38.016 1.00 28.74 140 ASN E O 1
ATOM 7830 N N . VAL E 1 141 ? 73.849 87.222 39.387 1.00 28.72 141 VAL E N 1
ATOM 7831 C CA . VAL E 1 141 ? 74.147 88.597 39.281 1.00 29.40 141 VAL E CA 1
ATOM 7832 C C . VAL E 1 141 ? 75.667 88.712 39.402 1.00 29.37 141 VAL E C 1
ATOM 7833 O O . VAL E 1 141 ? 76.327 87.849 40.002 1.00 30.36 141 VAL E O 1
ATOM 7837 N N . ASP E 1 142 ? 76.231 89.755 38.802 1.00 28.37 142 ASP E N 1
ATOM 7838 C CA . ASP E 1 142 ? 77.674 89.797 38.631 1.00 28.06 142 ASP E CA 1
ATOM 7839 C C . ASP E 1 142 ? 78.418 90.161 39.904 1.00 27.33 142 ASP E C 1
ATOM 7840 O O . ASP E 1 142 ? 79.624 89.864 40.054 1.00 27.08 142 ASP E O 1
ATOM 7845 N N . GLY E 1 143 ? 77.737 90.839 40.806 1.00 27.20 143 GLY E N 1
ATOM 7846 C CA . GLY E 1 143 ? 78.397 91.367 41.983 1.00 27.58 143 GLY E CA 1
ATOM 7847 C C . GLY E 1 143 ? 77.410 92.148 42.778 1.00 27.54 143 GLY E C 1
ATOM 7848 O O . GLY E 1 143 ? 76.202 92.008 42.554 1.00 27.72 143 GLY E O 1
ATOM 7849 N N . VAL E 1 144 ? 77.923 92.965 43.691 1.00 28.46 144 VAL E N 1
ATOM 7850 C CA . VAL E 1 144 ? 77.115 93.906 44.458 1.00 29.81 144 VAL E CA 1
ATOM 7851 C C . VAL E 1 144 ? 76.928 95.152 43.558 1.00 30.93 144 VAL E C 1
ATOM 7852 O O . VAL E 1 144 ? 77.906 95.739 43.079 1.00 29.87 144 VAL E O 1
ATOM 7856 N N . TYR E 1 145 ? 75.662 95.479 43.279 1.00 33.84 145 TYR E N 1
ATOM 7857 C CA . TYR E 1 145 ? 75.285 96.679 42.518 1.00 35.96 145 TYR E CA 1
ATOM 7858 C C . TYR E 1 145 ? 74.864 97.784 43.478 1.00 37.74 145 TYR E C 1
ATOM 7859 O O . TYR E 1 145 ? 74.672 97.534 44.667 1.00 38.06 145 TYR E O 1
ATOM 7868 N N . GLU E 1 146 ? 74.741 99.006 42.963 1.00 39.67 146 GLU E N 1
ATOM 7869 C CA . GLU E 1 146 ? 74.314 100.154 43.771 1.00 41.04 146 GLU E CA 1
ATOM 7870 C C . GLU E 1 146 ? 72.905 99.958 44.300 1.00 41.66 146 GLU E C 1
ATOM 7871 O O . GLU E 1 146 ? 72.547 100.484 45.356 1.00 42.24 146 GLU E O 1
ATOM 7877 N N . LYS E 1 147 ? 72.110 99.186 43.567 1.00 42.16 147 LYS E N 1
ATOM 7878 C CA . LYS E 1 147 ? 70.889 98.604 44.121 1.00 42.37 147 LYS E CA 1
ATOM 7879 C C . LYS E 1 147 ? 70.438 97.446 43.234 1.00 42.32 147 LYS E C 1
ATOM 7880 O O . LYS E 1 147 ? 71.174 97.029 42.331 1.00 42.57 147 LYS E O 1
ATOM 7886 N N . ASP E 1 148 ? 69.240 96.939 43.501 1.00 41.89 148 ASP E N 1
ATOM 7887 C CA . ASP E 1 148 ? 68.806 95.657 42.989 1.00 42.01 148 ASP E CA 1
ATOM 7888 C C . ASP E 1 148 ? 68.749 95.617 41.457 1.00 42.33 148 ASP E C 1
ATOM 7889 O O . ASP E 1 148 ? 67.886 96.260 40.853 1.00 41.92 148 ASP E O 1
ATOM 7894 N N . PRO E 1 149 ? 69.678 94.870 40.823 1.00 43.03 149 PRO E N 1
ATOM 7895 C CA . PRO E 1 149 ? 69.684 94.824 39.343 1.00 43.83 149 PRO E CA 1
ATOM 7896 C C . PRO E 1 149 ? 68.470 94.094 38.715 1.00 44.75 149 PRO E C 1
ATOM 7897 O O . PRO E 1 149 ? 68.205 94.269 37.520 1.00 44.36 149 PRO E O 1
ATOM 7901 N N . ARG E 1 150 ? 67.760 93.291 39.512 1.00 45.74 150 ARG E N 1
ATOM 7902 C CA . ARG E 1 150 ? 66.457 92.731 39.121 1.00 46.57 150 ARG E CA 1
ATOM 7903 C C . ARG E 1 150 ? 65.440 93.817 38.756 1.00 46.77 150 ARG E C 1
ATOM 7904 O O . ARG E 1 150 ? 64.670 93.692 37.788 1.00 46.74 150 ARG E O 1
ATOM 7912 N N . ILE E 1 151 ? 65.448 94.875 39.557 1.00 47.20 151 ILE E N 1
ATOM 7913 C CA . ILE E 1 151 ? 64.449 95.926 39.504 1.00 47.61 151 ILE E CA 1
ATOM 7914 C C . ILE E 1 151 ? 64.943 97.074 38.620 1.00 47.76 151 ILE E C 1
ATOM 7915 O O . ILE E 1 151 ? 64.205 97.555 37.755 1.00 47.50 151 ILE E O 1
ATOM 7920 N N . TYR E 1 152 ? 66.190 97.497 38.832 1.00 47.91 152 TYR E N 1
ATOM 7921 C CA . TYR E 1 152 ? 66.717 98.712 38.211 1.00 48.49 152 TYR E CA 1
ATOM 7922 C C . TYR E 1 152 ? 67.723 98.376 37.123 1.00 48.73 152 TYR E C 1
ATOM 7923 O O . TYR E 1 152 ? 68.663 97.604 37.343 1.00 48.46 152 TYR E O 1
ATOM 7932 N N . ALA E 1 153 ? 67.507 98.951 35.940 1.00 49.13 153 ALA E N 1
ATOM 7933 C CA . ALA E 1 153 ? 68.436 98.785 34.828 1.00 49.37 153 ALA E CA 1
ATOM 7934 C C . ALA E 1 153 ? 69.550 99.832 34.921 1.00 49.58 153 ALA E C 1
ATOM 7935 O O . ALA E 1 153 ? 69.428 100.834 35.639 1.00 49.79 153 ALA E O 1
ATOM 7937 N N . ASP E 1 154 ? 70.640 99.583 34.202 1.00 49.93 154 ASP E N 1
ATOM 7938 C CA . ASP E 1 154 ? 71.792 100.506 34.133 1.00 50.04 154 ASP E CA 1
ATOM 7939 C C . ASP E 1 154 ? 72.513 100.850 35.463 1.00 49.80 154 ASP E C 1
ATOM 7940 O O . ASP E 1 154 ? 73.487 101.620 35.442 1.00 50.45 154 ASP E O 1
ATOM 7945 N N . VAL E 1 155 ? 72.065 100.296 36.599 1.00 48.81 155 VAL E N 1
ATOM 7946 C CA . VAL E 1 155 ? 72.827 100.424 37.858 1.00 47.54 155 VAL E CA 1
ATOM 7947 C C . VAL E 1 155 ? 74.207 99.771 37.687 1.00 46.49 155 VAL E C 1
ATOM 7948 O O . VAL E 1 155 ? 74.351 98.804 36.923 1.00 47.24 155 VAL E O 1
ATOM 7952 N N . LYS E 1 156 ? 75.227 100.316 38.352 1.00 44.64 156 LYS E N 1
ATOM 7953 C CA . LYS E 1 156 ? 76.594 99.799 38.198 1.00 43.05 156 LYS E CA 1
ATOM 7954 C C . LYS E 1 156 ? 77.009 98.908 39.376 1.00 40.80 156 LYS E C 1
ATOM 7955 O O . LYS E 1 156 ? 76.451 98.967 40.474 1.00 40.62 156 LYS E O 1
ATOM 7961 N N . LEU E 1 157 ? 78.039 98.120 39.102 1.00 38.01 157 LEU E N 1
ATOM 7962 C CA . LEU E 1 157 ? 78.676 97.162 40.018 1.00 37.14 157 LEU E CA 1
ATOM 7963 C C . LEU E 1 157 ? 79.796 97.796 40.827 1.00 35.96 157 LEU E C 1
ATOM 7964 O O . LEU E 1 157 ? 80.585 98.590 40.290 1.00 35.93 157 LEU E O 1
ATOM 7969 N N . ILE E 1 158 ? 79.862 97.430 42.114 1.00 34.76 158 ILE E N 1
ATOM 7970 C CA . ILE E 1 158 ? 80.901 97.888 43.038 1.00 34.06 158 ILE E CA 1
ATOM 7971 C C . ILE E 1 158 ? 81.907 96.759 43.177 1.00 33.40 158 ILE E C 1
ATOM 7972 O O . ILE E 1 158 ? 81.590 95.745 43.826 1.00 33.07 158 ILE E O 1
ATOM 7977 N N . PRO E 1 159 ? 83.087 96.889 42.526 1.00 32.51 159 PRO E N 1
ATOM 7978 C CA . PRO E 1 159 ? 84.051 95.803 42.562 1.00 32.36 159 PRO E CA 1
ATOM 7979 C C . PRO E 1 159 ? 84.627 95.570 43.917 1.00 31.60 159 PRO E C 1
ATOM 7980 O O . PRO E 1 159 ? 85.134 94.483 44.188 1.00 30.69 159 PRO E O 1
ATOM 7984 N N . HIS E 1 160 ? 84.519 96.572 44.777 1.00 32.86 160 HIS E N 1
ATOM 7985 C CA . HIS E 1 160 ? 85.183 96.498 46.066 1.00 33.11 160 HIS E CA 1
ATOM 7986 C C . HIS E 1 160 ? 84.505 97.363 47.119 1.00 32.79 160 HIS E C 1
ATOM 7987 O O . HIS E 1 160 ? 84.143 98.531 46.888 1.00 33.13 160 HIS E O 1
ATOM 7994 N N . LEU E 1 161 ? 84.320 96.767 48.285 1.00 31.13 161 LEU E N 1
ATOM 7995 C CA . LEU E 1 161 ? 83.633 97.456 49.347 1.00 30.79 161 LEU E CA 1
ATOM 7996 C C . LEU E 1 161 ? 83.840 96.755 50.662 1.00 30.74 161 LEU E C 1
ATOM 7997 O O . LEU E 1 161 ? 84.485 95.710 50.724 1.00 30.73 161 LEU E O 1
ATOM 8002 N N . THR E 1 162 ? 83.327 97.360 51.728 1.00 31.10 162 THR E N 1
ATOM 8003 C CA . THR E 1 162 ? 83.452 96.789 53.067 1.00 31.43 162 THR E CA 1
ATOM 8004 C C . THR E 1 162 ? 82.103 96.306 53.540 1.00 31.61 162 THR E C 1
ATOM 8005 O O . THR E 1 162 ? 81.074 96.612 52.945 1.00 31.30 162 THR E O 1
ATOM 8009 N N . THR E 1 163 ? 82.101 95.575 54.654 1.00 32.84 163 THR E N 1
ATOM 8010 C CA . THR E 1 163 ? 80.837 95.096 55.235 1.00 33.37 163 THR E CA 1
ATOM 8011 C C . THR E 1 163 ? 79.865 96.187 55.711 1.00 34.22 163 THR E C 1
ATOM 8012 O O . THR E 1 163 ? 78.632 95.969 55.687 1.00 33.65 163 THR E O 1
ATOM 8016 N N . GLN E 1 164 ? 80.354 97.354 56.123 1.00 36.22 164 GLN E N 1
ATOM 8017 C CA . GLN E 1 164 ? 79.409 98.447 56.436 1.00 37.28 164 GLN E CA 1
ATOM 8018 C C . GLN E 1 164 ? 78.882 99.119 55.156 1.00 37.19 164 GLN E C 1
ATOM 8019 O O . GLN E 1 164 ? 77.688 99.483 55.077 1.00 37.30 164 GLN E O 1
ATOM 8025 N N . ASP E 1 165 ? 79.721 99.234 54.129 1.00 36.73 165 ASP E N 1
ATOM 8026 C CA . ASP E 1 165 ? 79.176 99.685 52.847 1.00 37.07 165 ASP E CA 1
ATOM 8027 C C . ASP E 1 165 ? 77.989 98.794 52.480 1.00 37.53 165 ASP E C 1
ATOM 8028 O O . ASP E 1 165 ? 76.917 99.268 52.101 1.00 36.89 165 ASP E O 1
ATOM 8033 N N . LEU E 1 166 ? 78.187 97.486 52.616 1.00 38.61 166 LEU E N 1
ATOM 8034 C CA . LEU E 1 166 ? 77.174 96.525 52.221 1.00 39.71 166 LEU E CA 1
ATOM 8035 C C . LEU E 1 166 ? 75.911 96.680 53.067 1.00 40.87 166 LEU E C 1
ATOM 8036 O O . LEU E 1 166 ? 74.787 96.670 52.532 1.00 40.47 166 LEU E O 1
ATOM 8041 N N . ARG E 1 167 ? 76.076 96.815 54.378 1.00 43.27 167 ARG E N 1
ATOM 8042 C CA . ARG E 1 167 ? 74.925 97.024 55.238 1.00 44.74 167 ARG E CA 1
ATOM 8043 C C . ARG E 1 167 ? 74.144 98.240 54.760 1.00 46.13 167 ARG E C 1
ATOM 8044 O O . ARG E 1 167 ? 72.929 98.171 54.585 1.00 46.66 167 ARG E O 1
ATOM 8052 N N . LYS E 1 168 ? 74.851 99.341 54.510 1.00 47.53 168 LYS E N 1
ATOM 8053 C CA . LYS E 1 168 ? 74.186 100.565 54.067 1.00 48.90 168 LYS E CA 1
ATOM 8054 C C . LYS E 1 168 ? 73.438 100.319 52.747 1.00 49.10 168 LYS E C 1
ATOM 8055 O O . LYS E 1 168 ? 72.285 100.721 52.582 1.00 48.94 168 LYS E O 1
ATOM 8061 N N . ILE E 1 169 ? 74.097 99.628 51.820 1.00 49.58 169 ILE E N 1
ATOM 8062 C CA . ILE E 1 169 ? 73.487 99.273 50.540 1.00 49.92 169 ILE E CA 1
ATOM 8063 C C . ILE E 1 169 ? 72.247 98.381 50.732 1.00 50.71 169 ILE E C 1
ATOM 8064 O O . ILE E 1 169 ? 71.243 98.535 50.028 1.00 50.57 169 ILE E O 1
ATOM 8069 N N . LEU E 1 170 ? 72.321 97.451 51.681 1.00 51.66 170 LEU E N 1
ATOM 8070 C CA . LEU E 1 170 ? 71.215 96.526 51.940 1.00 52.43 170 LEU E CA 1
ATOM 8071 C C . LEU E 1 170 ? 70.246 96.970 53.048 1.00 53.42 170 LEU E C 1
ATOM 8072 O O . LEU E 1 170 ? 69.163 96.406 53.154 1.00 53.79 170 LEU E O 1
ATOM 8077 N N . GLU E 1 171 ? 70.616 97.972 53.846 1.00 54.83 171 GLU E N 1
ATOM 8078 C CA . GLU E 1 171 ? 69.942 98.305 55.134 1.00 55.24 171 GLU E CA 1
ATOM 8079 C C . GLU E 1 171 ? 70.530 97.452 56.266 1.00 55.76 171 GLU E C 1
ATOM 8080 O O . GLU E 1 171 ? 71.173 97.971 57.185 1.00 56.08 171 GLU E O 1
ATOM 8086 N N . GLU E 1 182 ? 67.932 89.013 50.977 1.00 43.92 182 GLU E N 1
ATOM 8087 C CA . GLU E 1 182 ? 68.791 88.660 49.841 1.00 43.74 182 GLU E CA 1
ATOM 8088 C C . GLU E 1 182 ? 70.251 89.062 50.014 1.00 42.96 182 GLU E C 1
ATOM 8089 O O . GLU E 1 182 ? 70.610 89.961 50.764 1.00 43.97 182 GLU E O 1
ATOM 8095 N N . LEU E 1 183 ? 71.077 88.350 49.276 1.00 41.80 183 LEU E N 1
ATOM 8096 C CA . LEU E 1 183 ? 72.559 88.433 49.291 1.00 40.96 183 LEU E CA 1
ATOM 8097 C C . LEU E 1 183 ? 73.220 88.003 50.603 1.00 39.94 183 LEU E C 1
ATOM 8098 O O . LEU E 1 183 ? 73.727 86.888 50.680 1.00 39.95 183 LEU E O 1
ATOM 8103 N N . LEU E 1 184 ? 73.268 88.900 51.594 1.00 38.78 184 LEU E N 1
ATOM 8104 C CA . LEU E 1 184 ? 73.756 88.575 52.945 1.00 37.73 184 LEU E CA 1
ATOM 8105 C C . LEU E 1 184 ? 72.776 89.146 53.959 1.00 36.77 184 LEU E C 1
ATOM 8106 O O . LEU E 1 184 ? 72.393 90.315 53.861 1.00 37.24 184 LEU E O 1
ATOM 8111 N N . ASP E 1 185 ? 72.370 88.325 54.933 1.00 35.28 185 ASP E N 1
ATOM 8112 C CA . ASP E 1 185 ? 71.484 88.785 56.019 1.00 33.83 185 ASP E CA 1
ATOM 8113 C C . ASP E 1 185 ? 72.312 89.255 57.233 1.00 32.08 185 ASP E C 1
ATOM 8114 O O . ASP E 1 185 ? 73.522 89.183 57.195 1.00 31.30 185 ASP E O 1
ATOM 8119 N N . PRO E 1 186 ? 71.665 89.816 58.272 1.00 31.45 186 PRO E N 1
ATOM 8120 C CA . PRO E 1 186 ? 72.385 90.329 59.454 1.00 30.39 186 PRO E CA 1
ATOM 8121 C C . PRO E 1 186 ? 73.310 89.340 60.147 1.00 29.15 186 PRO E C 1
ATOM 8122 O O . PRO E 1 186 ? 74.406 89.710 60.568 1.00 29.06 186 PRO E O 1
ATOM 8126 N N . LEU E 1 187 ? 72.875 88.088 60.284 1.00 27.74 187 LEU E N 1
ATOM 8127 C CA . LEU E 1 187 ? 73.725 87.079 60.912 1.00 26.72 187 LEU E CA 1
ATOM 8128 C C . LEU E 1 187 ? 74.946 86.814 60.055 1.00 25.48 187 LEU E C 1
ATOM 8129 O O . LEU E 1 187 ? 76.031 86.660 60.573 1.00 24.40 187 LEU E O 1
ATOM 8134 N N . ALA E 1 188 ? 74.757 86.723 58.740 1.00 24.81 188 ALA E N 1
ATOM 8135 C CA . ALA E 1 188 ? 75.884 86.508 57.828 1.00 24.96 188 ALA E CA 1
ATOM 8136 C C . ALA E 1 188 ? 76.942 87.610 57.993 1.00 24.72 188 ALA E C 1
ATOM 8137 O O . ALA E 1 188 ? 78.124 87.308 58.119 1.00 24.27 188 ALA E O 1
ATOM 8139 N N . ILE E 1 189 ? 76.505 88.875 58.041 1.00 25.12 189 ILE E N 1
ATOM 8140 C CA . ILE E 1 189 ? 77.438 90.012 58.195 1.00 25.27 189 ILE E CA 1
ATOM 8141 C C . ILE E 1 189 ? 78.138 90.017 59.555 1.00 24.91 189 ILE E C 1
ATOM 8142 O O . ILE E 1 189 ? 79.359 90.216 59.638 1.00 24.86 189 ILE E O 1
ATOM 8147 N N . LYS E 1 190 ? 77.391 89.764 60.625 1.00 25.63 190 LYS E N 1
ATOM 8148 C CA . LYS E 1 190 ? 77.973 89.683 61.976 1.00 25.31 190 LYS E CA 1
ATOM 8149 C C . LYS E 1 190 ? 79.067 88.627 62.082 1.00 23.93 190 LYS E C 1
ATOM 8150 O O . LYS E 1 190 ? 80.106 88.845 62.708 1.00 22.67 190 LYS E O 1
ATOM 8156 N N . ILE E 1 191 ? 78.807 87.466 61.492 1.00 23.13 191 ILE E N 1
ATOM 8157 C CA . ILE E 1 191 ? 79.767 86.372 61.513 1.00 22.97 191 ILE E CA 1
ATOM 8158 C C . ILE E 1 191 ? 81.006 86.713 60.679 1.00 22.39 191 ILE E C 1
ATOM 8159 O O . ILE E 1 191 ? 82.125 86.477 61.146 1.00 21.42 191 ILE E O 1
ATOM 8164 N N . VAL E 1 192 ? 80.831 87.207 59.450 1.00 22.58 192 VAL E N 1
ATOM 8165 C CA . VAL E 1 192 ? 82.014 87.499 58.611 1.00 23.61 192 VAL E CA 1
ATOM 8166 C C . VAL E 1 192 ? 82.826 88.653 59.198 1.00 23.68 192 VAL E C 1
ATOM 8167 O O . VAL E 1 192 ? 84.043 88.660 59.093 1.00 23.73 192 VAL E O 1
ATOM 8171 N N . GLU E 1 193 ? 82.163 89.572 59.890 1.00 24.53 193 GLU E N 1
ATOM 8172 C CA . GLU E 1 193 ? 82.880 90.658 60.603 1.00 25.24 193 GLU E CA 1
ATOM 8173 C C . GLU E 1 193 ? 83.658 90.175 61.812 1.00 25.35 193 GLU E C 1
ATOM 8174 O O . GLU E 1 193 ? 84.843 90.488 61.946 1.00 25.83 193 GLU E O 1
ATOM 8180 N N . ARG E 1 194 ? 83.034 89.376 62.677 1.00 25.50 194 ARG E N 1
ATOM 8181 C CA . ARG E 1 194 ? 83.743 88.897 63.885 1.00 25.12 194 ARG E CA 1
ATOM 8182 C C . ARG E 1 194 ? 84.865 87.917 63.589 1.00 25.27 194 ARG E C 1
ATOM 8183 O O . ARG E 1 194 ? 85.830 87.822 64.342 1.00 25.39 194 ARG E O 1
ATOM 8191 N N . SER E 1 195 ? 84.743 87.153 62.508 1.00 25.55 195 SER E N 1
ATOM 8192 C CA . SER E 1 195 ? 85.799 86.202 62.156 1.00 25.76 195 SER E CA 1
ATOM 8193 C C . SER E 1 195 ? 86.641 86.653 60.962 1.00 25.77 195 SER E C 1
ATOM 8194 O O . SER E 1 195 ? 87.532 85.924 60.535 1.00 25.41 195 SER E O 1
ATOM 8197 N N . LYS E 1 196 ? 86.359 87.843 60.427 1.00 27.24 196 LYS E N 1
ATOM 8198 C CA . LYS E 1 196 ? 87.229 88.463 59.411 1.00 27.76 196 LYS E CA 1
ATOM 8199 C C . LYS E 1 196 ? 87.313 87.627 58.156 1.00 27.02 196 LYS E C 1
ATOM 8200 O O . LYS E 1 196 ? 88.393 87.322 57.641 1.00 27.82 196 LYS E O 1
ATOM 8206 N N . ILE E 1 197 ? 86.137 87.284 57.649 1.00 25.36 197 ILE E N 1
ATOM 8207 C CA . ILE E 1 197 ? 86.021 86.450 56.483 1.00 25.12 197 ILE E CA 1
ATOM 8208 C C . ILE E 1 197 ? 85.732 87.377 55.329 1.00 25.17 197 ILE E C 1
ATOM 8209 O O . ILE E 1 197 ? 84.835 88.193 55.406 1.00 24.66 197 ILE E O 1
ATOM 8214 N N . ARG E 1 198 ? 86.500 87.243 54.255 1.00 26.72 198 ARG E N 1
ATOM 8215 C CA . ARG E 1 198 ? 86.264 88.024 53.051 1.00 27.76 198 ARG E CA 1
ATOM 8216 C C . ARG E 1 198 ? 85.167 87.356 52.265 1.00 26.58 198 ARG E C 1
ATOM 8217 O O . ARG E 1 198 ? 85.117 86.145 52.193 1.00 27.16 198 ARG E O 1
ATOM 8225 N N . VAL E 1 199 ? 84.300 88.140 51.651 1.00 24.90 199 VAL E N 1
ATOM 8226 C CA . VAL E 1 199 ? 83.209 87.601 50.855 1.00 24.94 199 VAL E CA 1
ATOM 8227 C C . VAL E 1 199 ? 83.358 88.072 49.419 1.00 24.80 199 VAL E C 1
ATOM 8228 O O . VAL E 1 199 ? 83.511 89.275 49.171 1.00 24.67 199 VAL E O 1
ATOM 8232 N N . ILE E 1 200 ? 83.285 87.123 48.483 1.00 24.59 200 ILE E N 1
ATOM 8233 C CA . ILE E 1 200 ? 83.285 87.422 47.067 1.00 24.60 200 ILE E CA 1
ATOM 8234 C C . ILE E 1 200 ? 81.917 87.123 46.502 1.00 24.32 200 ILE E C 1
ATOM 8235 O O . ILE E 1 200 ? 81.457 85.968 46.568 1.00 24.64 200 ILE E O 1
ATOM 8240 N N . VAL E 1 201 ? 81.254 88.145 45.953 1.00 24.09 201 VAL E N 1
ATOM 8241 C CA . VAL E 1 201 ? 79.995 87.964 45.245 1.00 24.18 201 VAL E CA 1
ATOM 8242 C C . VAL E 1 201 ? 80.246 87.870 43.732 1.00 25.02 201 VAL E C 1
ATOM 8243 O O . VAL E 1 201 ? 80.891 88.756 43.136 1.00 24.99 201 VAL E O 1
ATOM 8247 N N . MET E 1 202 ? 79.729 86.807 43.105 1.00 25.29 202 MET E N 1
ATOM 8248 C CA . MET E 1 202 ? 79.976 86.555 41.697 1.00 26.50 202 MET E CA 1
ATOM 8249 C C . MET E 1 202 ? 78.766 85.923 41.048 1.00 26.43 202 MET E C 1
ATOM 8250 O O . MET E 1 202 ? 77.853 85.471 41.743 1.00 25.86 202 MET E O 1
ATOM 8255 N N . ASN E 1 203 ? 78.757 85.900 39.719 1.00 26.62 203 ASN E N 1
ATOM 8256 C CA . ASN E 1 203 ? 77.710 85.241 38.955 1.00 27.59 203 ASN E CA 1
ATOM 8257 C C . ASN E 1 203 ? 78.008 83.758 38.916 1.00 27.94 203 ASN E C 1
ATOM 8258 O O . ASN E 1 203 ? 79.164 83.355 38.680 1.00 27.44 203 ASN E O 1
ATOM 8263 N N . TYR E 1 204 ? 76.998 82.931 39.180 1.00 28.63 204 TYR E N 1
ATOM 8264 C CA . TYR E 1 204 ? 77.224 81.484 39.100 1.00 29.86 204 TYR E CA 1
ATOM 8265 C C . TYR E 1 204 ? 77.556 80.992 37.675 1.00 30.95 204 TYR E C 1
ATOM 8266 O O . TYR E 1 204 ? 78.240 79.983 37.529 1.00 31.45 204 TYR E O 1
ATOM 8275 N N . ARG E 1 205 ? 77.134 81.705 36.628 1.00 33.57 205 ARG E N 1
ATOM 8276 C CA . ARG E 1 205 ? 77.615 81.418 35.250 1.00 34.88 205 ARG E CA 1
ATOM 8277 C C . ARG E 1 205 ? 79.126 81.347 35.205 1.00 35.72 205 ARG E C 1
ATOM 8278 O O . ARG E 1 205 ? 79.694 80.518 34.494 1.00 37.50 205 ARG E O 1
ATOM 8286 N N . LYS E 1 206 ? 79.775 82.220 35.962 1.00 35.71 206 LYS E N 1
ATOM 8287 C CA . LYS E 1 206 ? 81.223 82.311 35.913 1.00 36.19 206 LYS E CA 1
ATOM 8288 C C . LYS E 1 206 ? 81.909 81.320 36.840 1.00 36.02 206 LYS E C 1
ATOM 8289 O O . LYS E 1 206 ? 83.113 81.462 37.125 1.00 35.62 206 LYS E O 1
ATOM 8295 N N . LEU E 1 207 ? 81.176 80.310 37.314 1.00 36.37 207 LEU E N 1
ATOM 8296 C CA . LEU E 1 207 ? 81.789 79.274 38.162 1.00 37.05 207 LEU E CA 1
ATOM 8297 C C . LEU E 1 207 ? 82.996 78.609 37.458 1.00 37.25 207 LEU E C 1
ATOM 8298 O O . LEU E 1 207 ? 83.910 78.138 38.115 1.00 36.87 207 LEU E O 1
ATOM 8303 N N . ASN E 1 208 ? 83.044 78.631 36.134 1.00 39.58 208 ASN E N 1
ATOM 8304 C CA . ASN E 1 208 ? 84.236 78.148 35.412 1.00 41.17 208 ASN E CA 1
ATOM 8305 C C . ASN E 1 208 ? 85.545 78.920 35.730 1.00 41.93 208 ASN E C 1
ATOM 8306 O O . ASN E 1 208 ? 86.605 78.305 35.916 1.00 42.99 208 ASN E O 1
ATOM 8311 N N . ARG E 1 209 ? 85.475 80.244 35.842 1.00 42.26 209 ARG E N 1
ATOM 8312 C CA . ARG E 1 209 ? 86.662 81.041 36.190 1.00 42.53 209 ARG E CA 1
ATOM 8313 C C . ARG E 1 209 ? 86.836 81.274 37.697 1.00 42.44 209 ARG E C 1
ATOM 8314 O O . ARG E 1 209 ? 87.483 82.240 38.118 1.00 42.34 209 ARG E O 1
ATOM 8322 N N . ILE E 1 210 ? 86.266 80.388 38.508 1.00 41.99 210 ILE E N 1
ATOM 8323 C CA . ILE E 1 210 ? 86.372 80.479 39.972 1.00 41.56 210 ILE E CA 1
ATOM 8324 C C . ILE E 1 210 ? 87.803 80.688 40.434 1.00 40.79 210 ILE E C 1
ATOM 8325 O O . ILE E 1 210 ? 88.062 81.448 41.367 1.00 39.98 210 ILE E O 1
ATOM 8330 N N . ILE E 1 211 ? 88.744 80.029 39.770 1.00 40.83 211 ILE E N 1
ATOM 8331 C CA . ILE E 1 211 ? 90.149 80.261 40.107 1.00 41.34 211 ILE E CA 1
ATOM 8332 C C . ILE E 1 211 ? 90.596 81.688 39.723 1.00 41.58 211 ILE E C 1
ATOM 8333 O O . ILE E 1 211 ? 91.299 82.373 40.488 1.00 41.44 211 ILE E O 1
ATOM 8338 N N . ASP E 1 212 ? 90.191 82.131 38.540 1.00 41.95 212 ASP E N 1
ATOM 8339 C CA . ASP E 1 212 ? 90.476 83.504 38.104 1.00 42.28 212 ASP E CA 1
ATOM 8340 C C . ASP E 1 212 ? 89.785 84.522 39.022 1.00 42.24 212 ASP E C 1
ATOM 8341 O O . ASP E 1 212 ? 90.388 85.532 39.403 1.00 41.79 212 ASP E O 1
ATOM 8346 N N . ILE E 1 213 ? 88.539 84.240 39.412 1.00 42.11 213 ILE E N 1
ATOM 8347 C CA . ILE E 1 213 ? 87.830 85.128 40.346 1.00 42.41 213 ILE E CA 1
ATOM 8348 C C . ILE E 1 213 ? 88.562 85.233 41.694 1.00 42.22 213 ILE E C 1
ATOM 8349 O O . ILE E 1 213 ? 88.705 86.323 42.247 1.00 41.73 213 ILE E O 1
ATOM 8354 N N . LEU E 1 214 ? 89.052 84.109 42.207 1.00 42.78 214 LEU E N 1
ATOM 8355 C CA . LEU E 1 214 ? 89.809 84.125 43.460 1.00 43.39 214 LEU E CA 1
ATOM 8356 C C . LEU E 1 214 ? 91.121 84.923 43.402 1.00 44.20 214 LEU E C 1
ATOM 8357 O O . LEU E 1 214 ? 91.547 85.499 44.406 1.00 44.25 214 LEU E O 1
ATOM 8362 N N . LYS E 1 215 ? 91.775 84.941 42.247 1.00 44.87 215 LYS E N 1
ATOM 8363 C CA . LYS E 1 215 ? 92.955 85.780 42.059 1.00 45.25 215 LYS E CA 1
ATOM 8364 C C . LYS E 1 215 ? 92.579 87.265 41.918 1.00 45.56 215 LYS E C 1
ATOM 8365 O O . LYS E 1 215 ? 93.418 88.138 42.121 1.00 45.46 215 LYS E O 1
ATOM 8371 N N . GLY E 1 216 ? 91.311 87.548 41.600 1.00 46.06 216 GLY E N 1
ATOM 8372 C CA . GLY E 1 216 ? 90.841 88.919 41.394 1.00 45.67 216 GLY E CA 1
ATOM 8373 C C . GLY E 1 216 ? 90.881 89.349 39.951 1.00 45.75 216 GLY E C 1
ATOM 8374 O O . GLY E 1 216 ? 90.974 90.535 39.667 1.00 46.19 216 GLY E O 1
ATOM 8375 N N . GLU E 1 217 ? 90.767 88.390 39.044 1.00 45.31 217 GLU E N 1
ATOM 8376 C CA . GLU E 1 217 ? 91.031 88.638 37.648 1.00 44.68 217 GLU E CA 1
ATOM 8377 C C . GLU E 1 217 ? 89.814 88.358 36.786 1.00 44.53 217 GLU E C 1
ATOM 8378 O O . GLU E 1 217 ? 89.931 88.079 35.584 1.00 44.92 217 GLU E O 1
ATOM 8384 N N . GLU E 1 218 ? 88.641 88.476 37.404 1.00 43.61 218 GLU E N 1
ATOM 8385 C CA . GLU E 1 218 ? 87.382 88.311 36.699 1.00 42.28 218 GLU E CA 1
ATOM 8386 C C . GLU E 1 218 ? 86.353 89.240 37.364 1.00 41.03 218 GLU E C 1
ATOM 8387 O O . GLU E 1 218 ? 86.592 89.726 38.474 1.00 41.97 218 GLU E O 1
ATOM 8393 N N . VAL E 1 219 ? 85.240 89.528 36.686 1.00 38.86 219 VAL E N 1
ATOM 8394 C CA . VAL E 1 219 ? 84.208 90.399 37.245 1.00 37.46 219 VAL E CA 1
ATOM 8395 C C . VAL E 1 219 ? 83.602 89.763 38.525 1.00 35.86 219 VAL E C 1
ATOM 8396 O O . VAL E 1 219 ? 83.104 88.626 38.496 1.00 35.15 219 VAL E O 1
ATOM 8400 N N . SER E 1 220 ? 83.653 90.528 39.621 1.00 33.87 220 SER E N 1
ATOM 8401 C CA . SER E 1 220 ? 83.137 90.114 40.931 1.00 32.73 220 SER E CA 1
ATOM 8402 C C . SER E 1 220 ? 83.131 91.316 41.852 1.00 31.46 220 SER E C 1
ATOM 840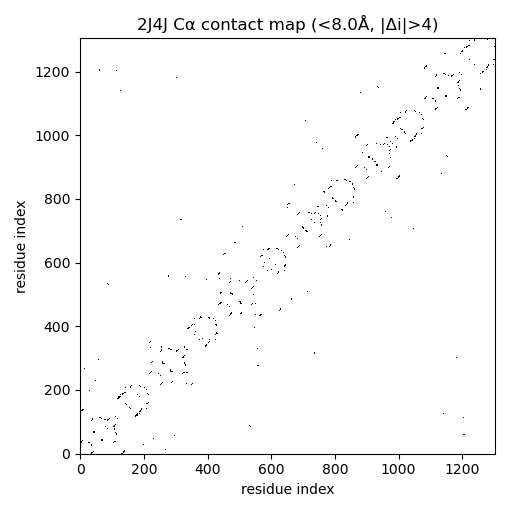3 O O . SER E 1 220 ? 83.660 92.370 41.498 1.00 31.45 220 SER E O 1
ATOM 8406 N N . SER E 1 221 ? 82.501 91.187 43.014 1.00 30.26 221 SER E N 1
ATOM 8407 C CA . SER E 1 221 ? 82.630 92.186 44.080 1.00 29.28 221 SER E CA 1
ATOM 8408 C C . SER E 1 221 ? 83.277 91.514 45.268 1.00 29.28 221 SER E C 1
ATOM 8409 O O . SER E 1 221 ? 82.834 90.429 45.687 1.00 28.33 221 SER E O 1
ATOM 8412 N N . ILE E 1 222 ? 84.331 92.140 45.792 1.00 29.06 222 ILE E N 1
ATOM 8413 C CA . ILE E 1 222 ? 85.029 91.658 46.985 1.00 29.49 222 ILE E CA 1
ATOM 8414 C C . ILE E 1 222 ? 84.582 92.557 48.133 1.00 29.01 222 ILE E C 1
ATOM 8415 O O . ILE E 1 222 ? 84.594 93.795 47.994 1.00 28.14 222 ILE E O 1
ATOM 8420 N N . ILE E 1 223 ? 84.112 91.920 49.216 1.00 28.99 223 ILE E N 1
ATOM 8421 C CA . ILE E 1 223 ? 83.643 92.605 50.410 1.00 29.79 223 ILE E CA 1
ATOM 8422 C C . ILE E 1 223 ? 84.614 92.315 51.546 1.00 30.57 223 ILE E C 1
ATOM 8423 O O . ILE E 1 223 ? 84.797 91.153 51.936 1.00 30.52 223 ILE E O 1
ATOM 8428 N N . GLU E 1 224 ? 85.237 93.370 52.070 1.00 31.89 224 GLU E N 1
ATOM 8429 C CA . GLU E 1 224 ? 86.225 93.254 53.133 1.00 33.29 224 GLU E CA 1
ATOM 8430 C C . GLU E 1 224 ? 85.501 93.399 54.462 1.00 34.15 224 GLU E C 1
ATOM 8431 O O . GLU E 1 224 ? 84.606 94.255 54.597 1.00 33.96 224 GLU E O 1
ATOM 8437 N N . PRO E 1 225 ? 85.862 92.557 55.449 1.00 35.46 225 PRO E N 1
ATOM 8438 C CA . PRO E 1 225 ? 85.230 92.663 56.754 1.00 36.54 225 PRO E CA 1
ATOM 8439 C C . PRO E 1 225 ? 85.829 93.817 57.574 1.00 37.90 225 PRO E C 1
ATOM 8440 O O . PRO E 1 225 ? 87.053 93.906 57.727 1.00 38.32 225 PRO E O 1
ATOM 8444 N N . VAL E 1 226 ? 84.974 94.668 58.118 1.00 39.30 226 VAL E N 1
ATOM 8445 C CA . VAL E 1 226 ? 85.433 95.718 59.035 1.00 40.42 226 VAL E CA 1
ATOM 8446 C C . VAL E 1 226 ? 84.607 95.690 60.342 1.00 41.55 226 VAL E C 1
ATOM 8447 O O . VAL E 1 226 ? 84.496 96.688 61.058 1.00 42.23 226 VAL E O 1
ATOM 8452 N N . MET F 1 1 ? 40.341 51.956 65.574 1.00 35.23 1 MET F N 1
ATOM 8453 C CA . MET F 1 1 ? 41.516 51.278 64.980 1.00 34.21 1 MET F CA 1
ATOM 8454 C C . MET F 1 1 ? 42.206 52.211 63.968 1.00 32.77 1 MET F C 1
ATOM 8455 O O . MET F 1 1 ? 41.894 53.397 63.857 1.00 31.43 1 MET F O 1
ATOM 8460 N N . ASN F 1 2 ? 43.145 51.638 63.236 1.00 30.79 2 ASN F N 1
ATOM 8461 C CA . ASN F 1 2 ? 44.174 52.374 62.520 1.00 29.10 2 ASN F CA 1
ATOM 8462 C C . ASN F 1 2 ? 43.916 52.360 61.027 1.00 27.40 2 ASN F C 1
ATOM 8463 O O . ASN F 1 2 ? 43.482 51.356 60.469 1.00 26.66 2 ASN F O 1
ATOM 8468 N N . ILE F 1 3 ? 44.183 53.496 60.395 1.00 25.69 3 ILE F N 1
ATOM 8469 C CA . ILE F 1 3 ? 44.058 53.636 58.968 1.00 25.30 3 ILE F CA 1
ATOM 8470 C C . ILE F 1 3 ? 45.248 54.405 58.400 1.00 22.79 3 ILE F C 1
ATOM 8471 O O . ILE F 1 3 ? 45.760 55.325 59.020 1.00 21.73 3 ILE F O 1
ATOM 8476 N N . ILE F 1 4 ? 45.674 54.012 57.211 1.00 21.43 4 ILE F N 1
ATOM 8477 C CA . ILE F 1 4 ? 46.688 54.735 56.458 1.00 21.24 4 ILE F CA 1
ATOM 8478 C C . ILE F 1 4 ? 46.079 55.407 55.219 1.00 20.89 4 ILE F C 1
ATOM 8479 O O . ILE F 1 4 ? 45.312 54.810 54.467 1.00 20.10 4 ILE F O 1
ATOM 8484 N N . LEU F 1 5 ? 46.478 56.654 55.027 1.00 21.49 5 LEU F N 1
ATOM 8485 C CA . LEU F 1 5 ? 46.112 57.444 53.872 1.00 21.92 5 LEU F CA 1
ATOM 8486 C C . LEU F 1 5 ? 47.342 57.784 53.014 1.00 21.08 5 LEU F C 1
ATOM 8487 O O . LEU F 1 5 ? 48.226 58.525 53.446 1.00 20.10 5 LEU F O 1
ATOM 8492 N N . LYS F 1 6 ? 47.406 57.211 51.814 1.00 20.07 6 LYS F N 1
ATOM 8493 C CA . LYS F 1 6 ? 48.383 57.612 50.828 1.00 20.66 6 LYS F CA 1
ATOM 8494 C C . LYS F 1 6 ? 47.769 58.775 50.023 1.00 21.22 6 LYS F C 1
ATOM 8495 O O . LYS F 1 6 ? 46.634 58.683 49.523 1.00 21.03 6 LYS F O 1
ATOM 8501 N N . ILE F 1 7 ? 48.517 59.860 49.935 1.00 21.48 7 ILE F N 1
ATOM 8502 C CA . ILE F 1 7 ? 48.130 61.056 49.191 1.00 22.02 7 ILE F CA 1
ATOM 8503 C C . ILE F 1 7 ? 49.048 61.188 47.995 1.00 22.07 7 ILE F C 1
ATOM 8504 O O . ILE F 1 7 ? 50.256 61.384 48.149 1.00 21.52 7 ILE F O 1
ATOM 8509 N N . SER F 1 8 ? 48.469 61.040 46.800 1.00 22.13 8 SER F N 1
ATOM 8510 C CA . SER F 1 8 ? 49.203 61.146 45.541 1.00 22.13 8 SER F CA 1
ATOM 8511 C C . SER F 1 8 ? 50.023 62.438 45.485 1.00 22.37 8 SER F C 1
ATOM 8512 O O . SER F 1 8 ? 49.589 63.506 45.953 1.00 21.27 8 SER F O 1
ATOM 8515 N N . GLY F 1 9 ? 51.186 62.346 44.867 1.00 22.64 9 GLY F N 1
ATOM 8516 C CA . GLY F 1 9 ? 52.024 63.513 44.649 1.00 23.72 9 GLY F CA 1
ATOM 8517 C C . GLY F 1 9 ? 51.308 64.594 43.851 1.00 24.05 9 GLY F C 1
ATOM 8518 O O . GLY F 1 9 ? 51.525 65.793 44.075 1.00 23.75 9 GLY F O 1
ATOM 8519 N N . LYS F 1 10 ? 50.415 64.160 42.964 1.00 25.20 10 LYS F N 1
ATOM 8520 C CA . LYS F 1 10 ? 49.598 65.057 42.131 1.00 26.04 10 LYS F CA 1
ATOM 8521 C C . LYS F 1 10 ? 48.751 66.035 42.950 1.00 25.79 10 LYS F C 1
ATOM 8522 O O . LYS F 1 10 ? 48.502 67.163 42.529 1.00 26.08 10 LYS F O 1
ATOM 8528 N N . PHE F 1 11 ? 48.336 65.613 44.133 1.00 25.97 11 PHE F N 1
ATOM 8529 C CA . PHE F 1 11 ? 47.702 66.490 45.118 1.00 26.10 11 PHE F CA 1
ATOM 8530 C C . PHE F 1 11 ? 48.548 67.742 45.438 1.00 26.34 11 PHE F C 1
ATOM 8531 O O . PHE F 1 11 ? 48.013 68.844 45.667 1.00 25.33 11 PHE F O 1
ATOM 8539 N N . PHE F 1 12 ? 49.865 67.569 45.446 1.00 26.30 12 PHE F N 1
ATOM 8540 C CA . PHE F 1 12 ? 50.776 68.647 45.780 1.00 27.33 12 PHE F CA 1
ATOM 8541 C C . PHE F 1 12 ? 51.152 69.497 44.568 1.00 28.52 12 PHE F C 1
ATOM 8542 O O . PHE F 1 12 ? 51.505 70.662 44.732 1.00 28.74 12 PHE F O 1
ATOM 8550 N N . ASP F 1 13 ? 51.067 68.908 43.376 1.00 30.78 13 ASP F N 1
ATOM 8551 C CA . ASP F 1 13 ? 51.310 69.602 42.113 1.00 32.41 13 ASP F CA 1
ATOM 8552 C C . ASP F 1 13 ? 50.272 70.710 41.867 1.00 33.75 13 ASP F C 1
ATOM 8553 O O . ASP F 1 13 ? 50.563 71.711 41.230 1.00 33.86 13 ASP F O 1
ATOM 8558 N N . GLU F 1 14 ? 49.059 70.516 42.369 1.00 35.52 14 GLU F N 1
ATOM 8559 C CA . GLU F 1 14 ? 47.971 71.469 42.151 1.00 36.94 14 GLU F CA 1
ATOM 8560 C C . GLU F 1 14 ? 48.205 72.816 42.840 1.00 37.87 14 GLU F C 1
ATOM 8561 O O . GLU F 1 14 ? 47.641 73.830 42.421 1.00 37.77 14 GLU F O 1
ATOM 8567 N N . ASP F 1 15 ? 49.009 72.808 43.911 1.00 39.14 15 ASP F N 1
ATOM 8568 C CA . ASP F 1 15 ? 49.399 74.035 44.595 1.00 39.92 15 ASP F CA 1
ATOM 8569 C C . ASP F 1 15 ? 48.156 74.840 45.021 1.00 41.07 15 ASP F C 1
ATOM 8570 O O . ASP F 1 15 ? 48.043 76.063 44.787 1.00 40.51 15 ASP F O 1
ATOM 8575 N N . ASN F 1 16 ? 47.220 74.129 45.639 1.00 42.02 16 ASN F N 1
ATOM 8576 C CA . ASN F 1 16 ? 45.948 74.698 45.982 1.00 42.31 16 ASN F CA 1
ATOM 8577 C C . ASN F 1 16 ? 45.723 74.584 47.474 1.00 42.74 16 ASN F C 1
ATOM 8578 O O . ASN F 1 16 ? 45.834 73.501 48.052 1.00 42.45 16 ASN F O 1
ATOM 8583 N N . VAL F 1 17 ? 45.423 75.729 48.074 1.00 42.79 17 VAL F N 1
ATOM 8584 C CA . VAL F 1 17 ? 45.127 75.868 49.505 1.00 42.91 17 VAL F CA 1
ATOM 8585 C C . VAL F 1 17 ? 43.963 74.962 49.970 1.00 42.85 17 VAL F C 1
ATOM 8586 O O . VAL F 1 17 ? 44.036 74.321 51.033 1.00 42.36 17 VAL F O 1
ATOM 8590 N N . ASP F 1 18 ? 42.907 74.906 49.161 1.00 42.87 18 ASP F N 1
ATOM 8591 C CA . ASP F 1 18 ? 41.734 74.082 49.456 1.00 42.82 18 ASP F CA 1
ATOM 8592 C C . ASP F 1 18 ? 42.134 72.611 49.618 1.00 42.24 18 ASP F C 1
ATOM 8593 O O . ASP F 1 18 ? 41.605 71.952 50.495 1.00 42.41 18 ASP F O 1
ATOM 8598 N N . ASN F 1 19 ? 43.055 72.114 48.782 1.00 41.65 19 ASN F N 1
ATOM 8599 C CA . ASN F 1 19 ? 43.578 70.738 48.913 1.00 41.44 19 ASN F CA 1
ATOM 8600 C C . ASN F 1 19 ? 44.059 70.466 50.356 1.00 41.07 19 ASN F C 1
ATOM 8601 O O . ASN F 1 19 ? 43.586 69.534 51.012 1.00 40.39 19 ASN F O 1
ATOM 8606 N N . LEU F 1 20 ? 44.992 71.287 50.845 1.00 40.74 20 LEU F N 1
ATOM 8607 C CA . LEU F 1 20 ? 45.496 71.152 52.211 1.00 40.59 20 LEU F CA 1
ATOM 8608 C C . LEU F 1 20 ? 44.403 71.341 53.255 1.00 40.15 20 LEU F C 1
ATOM 8609 O O . LEU F 1 20 ? 44.345 70.614 54.256 1.00 39.05 20 LEU F O 1
ATOM 8614 N N . ILE F 1 21 ? 43.540 72.328 53.019 1.00 40.31 21 ILE F N 1
ATOM 8615 C CA . ILE F 1 21 ? 42.445 72.619 53.942 1.00 40.13 21 ILE F CA 1
ATOM 8616 C C . ILE F 1 21 ? 41.538 71.389 54.087 1.00 39.64 21 ILE F C 1
ATOM 8617 O O . ILE F 1 21 ? 41.166 71.008 55.199 1.00 39.06 21 ILE F O 1
ATOM 8622 N N . VAL F 1 22 ? 41.215 70.761 52.961 1.00 39.37 22 VAL F N 1
ATOM 8623 C CA . VAL F 1 22 ? 40.324 69.608 52.972 1.00 39.50 22 VAL F CA 1
ATOM 8624 C C . VAL F 1 22 ? 40.999 68.367 53.552 1.00 38.92 22 VAL F C 1
ATOM 8625 O O . VAL F 1 22 ? 40.345 67.642 54.285 1.00 38.73 22 VAL F O 1
ATOM 8629 N N . LEU F 1 23 ? 42.276 68.115 53.227 1.00 38.51 23 LEU F N 1
ATOM 8630 C CA . LEU F 1 23 ? 43.027 66.992 53.840 1.00 39.14 23 LEU F CA 1
ATOM 8631 C C . LEU F 1 23 ? 43.011 67.172 55.346 1.00 39.51 23 LEU F C 1
ATOM 8632 O O . LEU F 1 23 ? 42.654 66.261 56.086 1.00 38.59 23 LEU F O 1
ATOM 8637 N N . ARG F 1 24 ? 43.384 68.373 55.780 1.00 41.06 24 ARG F N 1
ATOM 8638 C CA . ARG F 1 24 ? 43.381 68.730 57.193 1.00 43.19 24 ARG F CA 1
ATOM 8639 C C . ARG F 1 24 ? 42.037 68.341 57.859 1.00 42.96 24 ARG F C 1
ATOM 8640 O O . ARG F 1 24 ? 42.032 67.610 58.854 1.00 42.58 24 ARG F O 1
ATOM 8648 N N . GLN F 1 25 ? 40.916 68.797 57.268 1.00 43.92 25 GLN F N 1
ATOM 8649 C CA . GLN F 1 25 ? 39.532 68.524 57.737 1.00 44.14 25 GLN F CA 1
ATOM 8650 C C . GLN F 1 25 ? 39.203 67.057 57.863 1.00 44.04 25 GLN F C 1
ATOM 8651 O O . GLN F 1 25 ? 38.637 66.605 58.862 1.00 43.70 25 GLN F O 1
ATOM 8657 N N . SER F 1 26 ? 39.513 66.320 56.801 1.00 44.42 26 SER F N 1
ATOM 8658 C CA . SER F 1 26 ? 39.281 64.878 56.744 1.00 44.54 26 SER F CA 1
ATOM 8659 C C . SER F 1 26 ? 40.017 64.129 57.861 1.00 44.52 26 SER F C 1
ATOM 8660 O O . SER F 1 26 ? 39.464 63.193 58.438 1.00 44.23 26 SER F O 1
ATOM 8663 N N . ILE F 1 27 ? 41.255 64.533 58.146 1.00 44.69 27 ILE F N 1
ATOM 8664 C CA . ILE F 1 27 ? 42.045 63.889 59.214 1.00 45.60 27 ILE F CA 1
ATOM 8665 C C . ILE F 1 27 ? 41.360 64.109 60.558 1.00 45.99 27 ILE F C 1
ATOM 8666 O O . ILE F 1 27 ? 41.200 63.177 61.343 1.00 46.06 27 ILE F O 1
ATOM 8671 N N . LYS F 1 28 ? 40.932 65.346 60.795 1.00 46.94 28 LYS F N 1
ATOM 8672 C CA . LYS F 1 28 ? 40.201 65.696 62.014 1.00 47.28 28 LYS F CA 1
ATOM 8673 C C . LYS F 1 28 ? 38.923 64.873 62.122 1.00 47.51 28 LYS F C 1
ATOM 8674 O O . LYS F 1 28 ? 38.631 64.317 63.185 1.00 48.10 28 LYS F O 1
ATOM 8680 N N . GLU F 1 29 ? 38.196 64.756 61.012 1.00 47.27 29 GLU F N 1
ATOM 8681 C CA . GLU F 1 29 ? 36.995 63.914 60.963 1.00 46.86 29 GLU F CA 1
ATOM 8682 C C . GLU F 1 29 ? 37.271 62.435 61.209 1.00 46.01 29 GLU F C 1
ATOM 8683 O O . GLU F 1 29 ? 36.434 61.740 61.794 1.00 45.81 29 GLU F O 1
ATOM 8689 N N . LEU F 1 30 ? 38.405 61.937 60.716 1.00 44.85 30 LEU F N 1
ATOM 8690 C CA . LEU F 1 30 ? 38.798 60.560 61.021 1.00 44.83 30 LEU F CA 1
ATOM 8691 C C . LEU F 1 30 ? 39.108 60.390 62.515 1.00 44.40 30 LEU F C 1
ATOM 8692 O O . LEU F 1 30 ? 38.628 59.452 63.143 1.00 43.49 30 LEU F O 1
ATOM 8697 N N . ALA F 1 31 ? 39.906 61.309 63.061 1.00 45.01 31 ALA F N 1
ATOM 8698 C CA . ALA F 1 31 ? 40.246 61.319 64.487 1.00 45.78 31 ALA F CA 1
ATOM 8699 C C . ALA F 1 31 ? 38.992 61.347 65.346 1.00 46.40 31 ALA F C 1
ATOM 8700 O O . ALA F 1 31 ? 38.831 60.504 66.232 1.00 46.65 31 ALA F O 1
ATOM 8702 N N . ASP F 1 32 ? 38.094 62.297 65.054 1.00 47.10 32 ASP F N 1
ATOM 8703 C CA . ASP F 1 32 ? 36.825 62.431 65.777 1.00 47.17 32 ASP F CA 1
ATOM 8704 C C . ASP F 1 32 ? 35.931 61.197 65.647 1.00 47.11 32 ASP F C 1
ATOM 8705 O O . ASP F 1 32 ? 35.071 60.953 66.497 1.00 47.87 32 ASP F O 1
ATOM 8710 N N . ASN F 1 33 ? 36.113 60.418 64.588 1.00 46.21 33 ASN F N 1
ATOM 8711 C CA . ASN F 1 33 ? 35.390 59.149 64.452 1.00 45.40 33 ASN F CA 1
ATOM 8712 C C . ASN F 1 33 ? 36.151 57.925 65.034 1.00 44.34 33 ASN F C 1
ATOM 8713 O O . ASN F 1 33 ? 35.799 56.778 64.750 1.00 44.30 33 ASN F O 1
ATOM 8718 N N . GLY F 1 34 ? 37.186 58.167 65.836 1.00 42.93 34 GLY F N 1
ATOM 8719 C CA . GLY F 1 34 ? 37.896 57.073 66.534 1.00 41.78 34 GLY F CA 1
ATOM 8720 C C . GLY F 1 34 ? 39.029 56.377 65.773 1.00 40.42 34 GLY F C 1
ATOM 8721 O O . GLY F 1 34 ? 39.490 55.309 66.190 1.00 40.15 34 GLY F O 1
ATOM 8722 N N . PHE F 1 35 ? 39.479 56.973 64.671 1.00 38.69 35 PHE F N 1
ATOM 8723 C CA . PHE F 1 35 ? 40.596 56.439 63.903 1.00 37.32 35 PHE F CA 1
ATOM 8724 C C . PHE F 1 35 ? 41.908 57.078 64.305 1.00 35.09 35 PHE F C 1
ATOM 8725 O O . PHE F 1 35 ? 41.983 58.290 64.463 1.00 34.14 35 PHE F O 1
ATOM 8733 N N . ARG F 1 36 ? 42.940 56.251 64.435 1.00 32.54 36 ARG F N 1
ATOM 8734 C CA . ARG F 1 36 ? 44.331 56.724 64.358 1.00 30.82 36 ARG F CA 1
ATOM 8735 C C . ARG F 1 36 ? 44.717 56.729 62.887 1.00 28.80 36 ARG F C 1
ATOM 8736 O O . ARG F 1 36 ? 44.414 55.782 62.168 1.00 28.19 36 ARG F O 1
ATOM 8744 N N . VAL F 1 37 ? 45.369 57.804 62.452 1.00 27.25 37 VAL F N 1
ATOM 8745 C CA . VAL F 1 37 ? 45.740 57.985 61.049 1.00 25.84 37 VAL F CA 1
ATOM 8746 C C . VAL F 1 37 ? 47.242 58.128 60.852 1.00 24.39 37 VAL F C 1
ATOM 8747 O O . VAL F 1 37 ? 47.906 58.897 61.542 1.00 24.02 37 VAL F O 1
ATOM 8751 N N . GLY F 1 38 ? 47.758 57.374 59.898 1.00 23.02 38 GLY F N 1
ATOM 8752 C CA . GLY F 1 38 ? 49.083 57.589 59.334 1.00 22.14 38 GLY F CA 1
ATOM 8753 C C . GLY F 1 38 ? 48.923 58.089 57.898 1.00 20.91 38 GLY F C 1
ATOM 8754 O O . GLY F 1 38 ? 47.990 57.715 57.192 1.00 19.90 38 GLY F O 1
ATOM 8755 N N . ILE F 1 39 ? 49.837 58.942 57.470 1.00 19.56 39 ILE F N 1
ATOM 8756 C CA . ILE F 1 39 ? 49.759 59.552 56.144 1.00 19.48 39 ILE F CA 1
ATOM 8757 C C . ILE F 1 39 ? 51.081 59.384 55.430 1.00 18.72 39 ILE F C 1
ATOM 8758 O O . ILE F 1 39 ? 52.146 59.611 56.024 1.00 18.36 39 ILE F O 1
ATOM 8763 N N . VAL F 1 40 ? 51.001 58.967 54.163 1.00 18.05 40 VAL F N 1
ATOM 8764 C CA . VAL F 1 40 ? 52.156 58.869 53.266 1.00 17.97 40 VAL F CA 1
ATOM 8765 C C . VAL F 1 40 ? 51.928 59.803 52.080 1.00 17.58 40 VAL F C 1
ATOM 8766 O O . VAL F 1 40 ? 50.889 59.730 51.398 1.00 17.38 40 VAL F O 1
ATOM 8770 N N . THR F 1 41 ? 52.910 60.658 51.820 1.00 17.38 41 THR F N 1
ATOM 8771 C CA . THR F 1 41 ? 52.839 61.632 50.728 1.00 17.65 41 THR F CA 1
ATOM 8772 C C . THR F 1 41 ? 53.742 61.265 49.577 1.00 17.78 41 THR F C 1
ATOM 8773 O O . THR F 1 41 ? 54.866 60.833 49.795 1.00 17.71 41 THR F O 1
ATOM 8777 N N . GLY F 1 42 ? 53.224 61.428 48.342 1.00 18.40 42 GLY F N 1
ATOM 8778 C CA . GLY F 1 42 ? 53.976 61.187 47.142 1.00 18.03 42 GLY F CA 1
ATOM 8779 C C . GLY F 1 42 ? 54.918 62.322 46.800 1.00 18.75 42 GLY F C 1
ATOM 8780 O O . GLY F 1 42 ? 54.885 63.419 47.398 1.00 17.68 42 GLY F O 1
ATOM 8781 N N . GLY F 1 43 ? 55.794 62.054 45.835 1.00 18.95 43 GLY F N 1
ATOM 8782 C CA . GLY F 1 43 ? 56.785 63.018 45.442 1.00 20.09 43 GLY F CA 1
ATOM 8783 C C . GLY F 1 43 ? 56.352 63.993 44.367 1.00 20.49 43 GLY F C 1
ATOM 8784 O O . GLY F 1 43 ? 56.914 65.110 44.287 1.00 20.57 43 GLY F O 1
ATOM 8785 N N . GLY F 1 44 ? 55.405 63.556 43.534 1.00 21.28 44 GLY F N 1
ATOM 8786 C CA . GLY F 1 44 ? 54.758 64.395 42.536 1.00 21.83 44 GLY F CA 1
ATOM 8787 C C . GLY F 1 44 ? 55.725 64.922 41.503 1.00 22.41 44 GLY F C 1
ATOM 8788 O O . GLY F 1 44 ? 56.727 64.286 41.218 1.00 22.10 44 GLY F O 1
ATOM 8789 N N . SER F 1 45 ? 55.456 66.117 40.986 1.00 23.39 45 SER F N 1
ATOM 8790 C CA . SER F 1 45 ? 56.211 66.651 39.850 1.00 24.34 45 SER F CA 1
ATOM 8791 C C . SER F 1 45 ? 57.546 67.222 40.294 1.00 24.00 45 SER F C 1
ATOM 8792 O O . SER F 1 45 ? 58.480 67.266 39.509 1.00 24.41 45 SER F O 1
ATOM 8795 N N . THR F 1 46 ? 57.653 67.670 41.544 1.00 23.95 46 THR F N 1
ATOM 8796 C CA . THR F 1 46 ? 58.959 68.022 42.109 1.00 23.80 46 THR F CA 1
ATOM 8797 C C . THR F 1 46 ? 59.944 66.857 42.018 1.00 23.21 46 THR F C 1
ATOM 8798 O O . THR F 1 46 ? 61.071 67.048 41.584 1.00 23.32 46 THR F O 1
ATOM 8802 N N . ALA F 1 47 ? 59.516 65.666 42.418 1.00 22.73 47 ALA F N 1
ATOM 8803 C CA . ALA F 1 47 ? 60.327 64.470 42.327 1.00 22.93 47 ALA F CA 1
ATOM 8804 C C . ALA F 1 47 ? 60.776 64.210 40.882 1.00 22.91 47 ALA F C 1
ATOM 8805 O O . ALA F 1 47 ? 61.936 63.978 40.631 1.00 22.07 47 ALA F O 1
ATOM 8807 N N . ARG F 1 48 ? 59.833 64.283 39.959 1.00 24.02 48 ARG F N 1
ATOM 8808 C CA . ARG F 1 48 ? 60.071 64.033 38.536 1.00 25.19 48 ARG F CA 1
ATOM 8809 C C . ARG F 1 48 ? 61.069 64.976 37.916 1.00 25.12 48 ARG F C 1
ATOM 8810 O O . ARG F 1 48 ? 61.933 64.565 37.177 1.00 23.92 48 ARG F O 1
ATOM 8818 N N . ARG F 1 49 ? 60.923 66.244 38.258 1.00 25.76 49 ARG F N 1
ATOM 8819 C CA . ARG F 1 49 ? 61.789 67.300 37.809 1.00 26.40 49 ARG F CA 1
ATOM 8820 C C . ARG F 1 49 ? 63.236 67.106 38.275 1.00 25.65 49 ARG F C 1
ATOM 8821 O O . ARG F 1 49 ? 64.151 67.231 37.455 1.00 24.02 49 ARG F O 1
ATOM 8829 N N . TYR F 1 50 ? 63.439 66.806 39.575 1.00 24.40 50 TYR F N 1
ATOM 8830 C CA . TYR F 1 50 ? 64.776 66.537 40.124 1.00 24.24 50 TYR F CA 1
ATOM 8831 C C . TYR F 1 50 ? 65.367 65.268 39.525 1.00 24.05 50 TYR F C 1
ATOM 8832 O O . TYR F 1 50 ? 66.531 65.241 39.163 1.00 23.53 50 TYR F O 1
ATOM 8841 N N . ILE F 1 51 ? 64.552 64.229 39.420 1.00 24.10 51 ILE F N 1
ATOM 8842 C CA . ILE F 1 51 ? 64.979 62.970 38.809 1.00 25.23 51 ILE F CA 1
ATOM 8843 C C . ILE F 1 51 ? 65.438 63.156 37.345 1.00 25.83 51 ILE F C 1
ATOM 8844 O O . ILE F 1 51 ? 66.460 62.623 36.943 1.00 25.04 51 ILE F O 1
ATOM 8849 N N . LYS F 1 52 ? 64.666 63.911 36.571 1.00 27.81 52 LYS F N 1
ATOM 8850 C CA . LYS F 1 52 ? 64.973 64.149 35.152 1.00 29.30 52 LYS F CA 1
ATOM 8851 C C . LYS F 1 52 ? 66.302 64.880 34.965 1.00 29.29 52 LYS F C 1
ATOM 8852 O O . LYS F 1 52 ? 67.138 64.451 34.183 1.00 28.88 52 LYS F O 1
ATOM 8858 N N . LEU F 1 53 ? 66.484 65.962 35.712 1.00 30.56 53 LEU F N 1
ATOM 8859 C CA . LEU F 1 53 ? 67.723 66.729 35.697 1.00 30.86 53 LEU F CA 1
ATOM 8860 C C . LEU F 1 53 ? 68.921 65.896 36.121 1.00 30.28 53 LEU F C 1
ATOM 8861 O O . LEU F 1 53 ? 69.959 65.927 35.454 1.00 29.43 53 LEU F O 1
ATOM 8866 N N . ALA F 1 54 ? 68.787 65.167 37.236 1.00 29.45 54 ALA F N 1
ATOM 8867 C CA . ALA F 1 54 ? 69.887 64.347 37.754 1.00 29.32 54 ALA F CA 1
ATOM 8868 C C . ALA F 1 54 ? 70.249 63.240 36.749 1.00 29.09 54 ALA F C 1
ATOM 8869 O O . ALA F 1 54 ? 71.435 62.921 36.553 1.00 28.07 54 ALA F O 1
ATOM 8871 N N . ARG F 1 55 ? 69.228 62.657 36.127 1.00 29.55 55 ARG F N 1
ATOM 8872 C CA . ARG F 1 55 ? 69.434 61.600 35.141 1.00 31.10 55 ARG F CA 1
ATOM 8873 C C . ARG F 1 55 ? 70.234 62.115 33.926 1.00 31.51 55 ARG F C 1
ATOM 8874 O O . ARG F 1 55 ? 71.100 61.411 33.416 1.00 31.08 55 ARG F O 1
ATOM 8882 N N . GLU F 1 56 ? 69.952 63.350 33.508 1.00 32.60 56 GLU F N 1
ATOM 8883 C CA . GLU F 1 56 ? 70.679 64.004 32.406 1.00 34.02 56 GLU F CA 1
ATOM 8884 C C . GLU F 1 56 ? 72.172 64.174 32.649 1.00 33.96 56 GLU F C 1
ATOM 8885 O O . GLU F 1 56 ? 72.948 64.216 31.694 1.00 34.74 56 GLU F O 1
ATOM 8891 N N . ILE F 1 57 ? 72.586 64.284 33.908 1.00 33.46 57 ILE F N 1
ATOM 8892 C CA . ILE F 1 57 ? 74.008 64.420 34.206 1.00 33.00 57 ILE F CA 1
ATOM 8893 C C . ILE F 1 57 ? 74.656 63.094 34.573 1.00 31.99 57 ILE F C 1
ATOM 8894 O O . ILE F 1 57 ? 75.804 63.068 35.006 1.00 31.99 57 ILE F O 1
ATOM 8899 N N . GLY F 1 58 ? 73.924 61.996 34.391 1.00 30.86 58 GLY F N 1
ATOM 8900 C CA . GLY F 1 58 ? 74.477 60.663 34.617 1.00 30.20 58 GLY F CA 1
ATOM 8901 C C . GLY F 1 58 ? 74.422 60.134 36.041 1.00 29.24 58 GLY F C 1
ATOM 8902 O O . GLY F 1 58 ? 75.142 59.186 36.368 1.00 28.98 58 GLY F O 1
ATOM 8903 N N . ILE F 1 59 ? 73.589 60.735 36.893 1.00 28.29 59 ILE F N 1
ATOM 8904 C CA . ILE F 1 59 ? 73.453 60.274 38.277 1.00 27.57 59 ILE F CA 1
ATOM 8905 C C . ILE F 1 59 ? 72.735 58.917 38.277 1.00 26.64 59 ILE F C 1
ATOM 8906 O O . ILE F 1 59 ? 71.717 58.749 37.628 1.00 26.03 59 ILE F O 1
ATOM 8911 N N . GLY F 1 60 ? 73.279 57.970 39.029 1.00 26.11 60 GLY F N 1
ATOM 8912 C CA . GLY F 1 60 ? 72.756 56.620 39.076 1.00 25.89 60 GLY F CA 1
ATOM 8913 C C . GLY F 1 60 ? 71.383 56.492 39.720 1.00 25.34 60 GLY F C 1
ATOM 8914 O O . GLY F 1 60 ? 70.937 57.350 40.490 1.00 23.37 60 GLY F O 1
ATOM 8915 N N . GLU F 1 61 ? 70.758 55.364 39.428 1.00 24.75 61 GLU F N 1
ATOM 8916 C CA . GLU F 1 61 ? 69.366 55.114 39.740 1.00 25.23 61 GLU F CA 1
ATOM 8917 C C . GLU F 1 61 ? 69.044 55.153 41.253 1.00 23.80 61 GLU F C 1
ATOM 8918 O O . GLU F 1 61 ? 67.970 55.608 41.646 1.00 22.84 61 GLU F O 1
ATOM 8924 N N . ALA F 1 62 ? 69.982 54.702 42.094 1.00 22.89 62 ALA F N 1
ATOM 8925 C CA . ALA F 1 62 ? 69.788 54.721 43.551 1.00 22.40 62 ALA F CA 1
ATOM 8926 C C . ALA F 1 62 ? 69.558 56.175 44.008 1.00 21.50 62 ALA F C 1
ATOM 8927 O O . ALA F 1 62 ? 68.674 56.461 44.811 1.00 20.43 62 ALA F O 1
ATOM 8929 N N . TYR F 1 63 ? 70.387 57.065 43.474 1.00 20.71 63 TYR F N 1
ATOM 8930 C CA . TYR F 1 63 ? 70.394 58.475 43.867 1.00 20.77 63 TYR F CA 1
ATOM 8931 C C . TYR F 1 63 ? 69.234 59.243 43.270 1.00 19.92 63 TYR F C 1
ATOM 8932 O O . TYR F 1 63 ? 68.724 60.169 43.887 1.00 19.48 63 TYR F O 1
ATOM 8941 N N . LEU F 1 64 ? 68.804 58.829 42.090 1.00 18.98 64 LEU F N 1
ATOM 8942 C CA . LEU F 1 64 ? 67.579 59.340 41.502 1.00 19.19 64 LEU F CA 1
ATOM 8943 C C . LEU F 1 64 ? 66.401 59.017 42.410 1.00 18.06 64 LEU F C 1
ATOM 8944 O O . LEU F 1 64 ? 65.588 59.889 42.714 1.00 17.21 64 LEU F O 1
ATOM 8949 N N . ASP F 1 65 ? 66.316 57.761 42.860 1.00 17.21 65 ASP F N 1
ATOM 8950 C CA . ASP F 1 65 ? 65.231 57.361 43.764 1.00 17.76 65 ASP F CA 1
ATOM 8951 C C . ASP F 1 65 ? 65.271 58.207 45.034 1.00 16.90 65 ASP F C 1
ATOM 8952 O O . ASP F 1 65 ? 64.238 58.664 45.496 1.00 16.14 65 ASP F O 1
ATOM 8957 N N . LEU F 1 66 ? 66.478 58.435 45.556 1.00 16.94 66 LEU F N 1
ATOM 8958 C CA . LEU F 1 66 ? 66.655 59.241 46.761 1.00 17.06 66 LEU F CA 1
ATOM 8959 C C . LEU F 1 66 ? 66.193 60.686 46.607 1.00 16.80 66 LEU F C 1
ATOM 8960 O O . LEU F 1 66 ? 65.608 61.256 47.527 1.00 16.21 66 LEU F O 1
ATOM 8965 N N . LEU F 1 67 ? 66.440 61.286 45.445 1.00 16.45 67 LEU F N 1
ATOM 8966 C CA . LEU F 1 67 ? 65.908 62.611 45.173 1.00 16.46 67 LEU F CA 1
ATOM 8967 C C . LEU F 1 67 ? 64.378 62.590 45.180 1.00 16.02 67 LEU F C 1
ATOM 8968 O O . LEU F 1 67 ? 63.743 63.493 45.729 1.00 15.36 67 LEU F O 1
ATOM 8973 N N . GLY F 1 68 ? 63.793 61.546 44.598 1.00 15.89 68 GLY F N 1
ATOM 8974 C CA . GLY F 1 68 ? 62.346 61.337 44.640 1.00 16.03 68 GLY F CA 1
ATOM 8975 C C . GLY F 1 68 ? 61.818 61.191 46.061 1.00 15.85 68 GLY F C 1
ATOM 8976 O O . GLY F 1 68 ? 60.776 61.723 46.405 1.00 15.76 68 GLY F O 1
ATOM 8977 N N . ILE F 1 69 ? 62.567 60.458 46.878 1.00 15.84 69 ILE F N 1
ATOM 8978 C CA . ILE F 1 69 ? 62.262 60.294 48.290 1.00 15.65 69 ILE F CA 1
ATOM 8979 C C . ILE F 1 69 ? 62.302 61.625 49.068 1.00 15.52 69 ILE F C 1
ATOM 8980 O O . ILE F 1 69 ? 61.352 61.948 49.814 1.00 15.17 69 ILE F O 1
ATOM 8985 N N . TRP F 1 70 ? 63.348 62.412 48.849 1.00 15.20 70 TRP F N 1
ATOM 8986 C CA . TRP F 1 70 ? 63.462 63.709 49.479 1.00 15.66 70 TRP F CA 1
ATOM 8987 C C . TRP F 1 70 ? 62.368 64.686 49.052 1.00 15.42 70 TRP F C 1
ATOM 8988 O O . TRP F 1 70 ? 61.903 65.445 49.886 1.00 15.68 70 TRP F O 1
ATOM 8999 N N . ALA F 1 71 ? 61.933 64.630 47.797 1.00 15.26 71 ALA F N 1
ATOM 9000 C CA . ALA F 1 71 ? 60.778 65.404 47.326 1.00 15.53 71 ALA F CA 1
ATOM 9001 C C . ALA F 1 71 ? 59.476 64.977 48.023 1.00 15.45 71 ALA F C 1
ATOM 9002 O O . ALA F 1 71 ? 58.683 65.817 48.426 1.00 15.28 71 ALA F O 1
ATOM 9004 N N . SER F 1 72 ? 59.277 63.676 48.174 1.00 15.30 72 SER F N 1
ATOM 9005 C CA . SER F 1 72 ? 58.138 63.167 48.940 1.00 15.63 72 SER F CA 1
ATOM 9006 C C . SER F 1 72 ? 58.168 63.645 50.410 1.00 15.46 72 SER F C 1
ATOM 9007 O O . SER F 1 72 ? 57.139 63.941 50.986 1.00 15.32 72 SER F O 1
ATOM 9010 N N . ARG F 1 73 ? 59.358 63.702 50.999 1.00 16.11 73 ARG F N 1
ATOM 9011 C CA . ARG F 1 73 ? 59.521 64.137 52.387 1.00 15.99 73 ARG F CA 1
ATOM 9012 C C . ARG F 1 73 ? 59.202 65.613 52.562 1.00 15.99 73 ARG F C 1
ATOM 9013 O O . ARG F 1 73 ? 58.684 66.012 53.583 1.00 15.81 73 ARG F O 1
ATOM 9021 N N . LEU F 1 74 ? 59.497 66.425 51.558 1.00 17.21 74 LEU F N 1
ATOM 9022 C CA . LEU F 1 74 ? 59.083 67.844 51.566 1.00 17.19 74 LEU F CA 1
ATOM 9023 C C . LEU F 1 74 ? 57.572 67.966 51.635 1.00 17.12 74 LEU F C 1
ATOM 9024 O O . LEU F 1 74 ? 57.011 68.751 52.430 1.00 16.71 74 LEU F O 1
ATOM 9029 N N . ASN F 1 75 ? 56.866 67.127 50.873 1.00 17.11 75 ASN F N 1
ATOM 9030 C CA . ASN F 1 75 ? 55.420 67.102 50.979 1.00 16.56 75 ASN F CA 1
ATOM 9031 C C . ASN F 1 75 ? 54.943 66.632 52.349 1.00 16.52 75 ASN F C 1
ATOM 9032 O O . ASN F 1 75 ? 54.002 67.171 52.911 1.00 15.28 75 ASN F O 1
ATOM 9037 N N . ALA F 1 76 ? 55.648 65.652 52.917 1.00 16.51 76 ALA F N 1
ATOM 9038 C CA . ALA F 1 76 ? 55.307 65.154 54.241 1.00 16.44 76 ALA F CA 1
ATOM 9039 C C . ALA F 1 76 ? 55.440 66.232 55.312 1.00 16.42 76 ALA F C 1
ATOM 9040 O O . ALA F 1 76 ? 54.561 66.356 56.181 1.00 16.46 76 ALA F O 1
ATOM 9042 N N . TYR F 1 77 ? 56.508 67.020 55.251 1.00 16.47 77 TYR F N 1
ATOM 9043 C CA . TYR F 1 77 ? 56.681 68.145 56.187 1.00 16.76 77 TYR F CA 1
ATOM 9044 C C . TYR F 1 77 ? 55.586 69.200 56.059 1.00 17.12 77 TYR F C 1
ATOM 9045 O O . TYR F 1 77 ? 55.051 69.661 57.078 1.00 17.61 77 TYR F O 1
ATOM 9054 N N . LEU F 1 78 ? 55.202 69.536 54.828 1.00 17.95 78 LEU F N 1
ATOM 9055 C CA . LEU F 1 78 ? 54.059 70.425 54.577 1.00 18.52 78 LEU F CA 1
ATOM 9056 C C . LEU F 1 78 ? 52.790 69.941 55.273 1.00 18.98 78 LEU F C 1
ATOM 9057 O O . LEU F 1 78 ? 52.138 70.717 56.004 1.00 19.06 78 LEU F O 1
ATOM 9062 N N . VAL F 1 79 ? 52.439 68.672 55.051 1.00 19.18 79 VAL F N 1
ATOM 9063 C CA . VAL F 1 79 ? 51.271 68.080 55.659 1.00 19.51 79 VAL F CA 1
ATOM 9064 C C . VAL F 1 79 ? 51.396 68.039 57.181 1.00 19.90 79 VAL F C 1
ATOM 9065 O O . VAL F 1 79 ? 50.485 68.455 57.906 1.00 19.14 79 VAL F O 1
ATOM 9069 N N . MET F 1 80 ? 52.538 67.565 57.670 1.00 19.95 80 MET F N 1
ATOM 9070 C CA . MET F 1 80 ? 52.758 67.493 59.101 1.00 20.49 80 MET F CA 1
ATOM 9071 C C . MET F 1 80 ? 52.615 68.887 59.775 1.00 20.55 80 MET F C 1
ATOM 9072 O O . MET F 1 80 ? 51.953 69.031 60.812 1.00 19.97 80 MET F O 1
ATOM 9077 N N . PHE F 1 81 ? 53.210 69.901 59.175 1.00 21.09 81 PHE F N 1
ATOM 9078 C CA . PHE F 1 81 ? 53.106 71.255 59.686 1.00 22.34 81 PHE F CA 1
ATOM 9079 C C . PHE F 1 81 ? 51.658 71.777 59.660 1.00 23.93 81 PHE F C 1
ATOM 9080 O O . PHE F 1 81 ? 51.267 72.537 60.534 1.00 24.60 81 PHE F O 1
ATOM 9088 N N . SER F 1 82 ? 50.869 71.353 58.677 1.00 25.80 82 SER F N 1
ATOM 9089 C CA . SER F 1 82 ? 49.458 71.728 58.602 1.00 27.62 82 SER F CA 1
ATOM 9090 C C . SER F 1 82 ? 48.602 71.093 59.713 1.00 29.55 82 SER F C 1
ATOM 9091 O O . SER F 1 82 ? 47.486 71.550 59.998 1.00 30.36 82 SER F O 1
ATOM 9094 N N . LEU F 1 83 ? 49.107 70.035 60.340 1.00 31.61 83 LEU F N 1
ATOM 9095 C CA . LEU F 1 83 ? 48.347 69.311 61.335 1.00 33.16 83 LEU F CA 1
ATOM 9096 C C . LEU F 1 83 ? 48.685 69.744 62.758 1.00 35.60 83 LEU F C 1
ATOM 9097 O O . LEU F 1 83 ? 47.966 69.395 63.684 1.00 37.15 83 LEU F O 1
ATOM 9102 N N . GLN F 1 84 ? 49.747 70.531 62.918 1.00 37.30 84 GLN F N 1
ATOM 9103 C CA . GLN F 1 84 ? 50.158 71.055 64.215 1.00 38.41 84 GLN F CA 1
ATOM 9104 C C . GLN F 1 84 ? 50.037 70.008 65.299 1.00 39.13 84 GLN F C 1
ATOM 9105 O O . GLN F 1 84 ? 50.670 68.969 65.220 1.00 40.14 84 GLN F O 1
ATOM 9111 N N . ASP F 1 85 ? 49.167 70.231 66.268 1.00 39.46 85 ASP F N 1
ATOM 9112 C CA . ASP F 1 85 ? 49.179 69.437 67.487 1.00 39.21 85 ASP F CA 1
ATOM 9113 C C . ASP F 1 85 ? 48.763 67.982 67.261 1.00 38.09 85 ASP F C 1
ATOM 9114 O O . ASP F 1 85 ? 49.130 67.106 68.053 1.00 38.88 85 ASP F O 1
ATOM 9119 N N . LEU F 1 86 ? 47.998 67.715 66.206 1.00 35.68 86 LEU F N 1
ATOM 9120 C CA . LEU F 1 86 ? 47.543 66.344 65.929 1.00 33.90 86 LEU F CA 1
ATOM 9121 C C . LEU F 1 86 ? 48.664 65.347 65.594 1.00 31.47 86 LEU F C 1
ATOM 9122 O O . LEU F 1 86 ? 48.495 64.138 65.795 1.00 30.15 86 LEU F O 1
ATOM 9127 N N . ALA F 1 87 ? 49.758 65.859 65.036 1.00 28.76 87 ALA F N 1
ATOM 9128 C CA . ALA F 1 87 ? 50.827 65.015 64.522 1.00 28.11 87 ALA F CA 1
ATOM 9129 C C . ALA F 1 87 ? 52.029 64.967 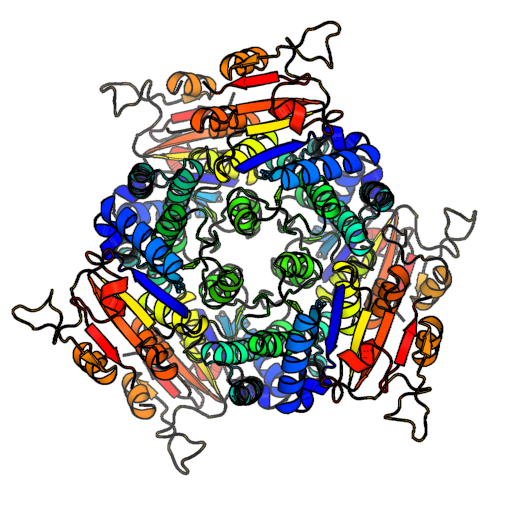65.459 1.00 25.99 87 ALA F C 1
ATOM 9130 O O . ALA F 1 87 ? 52.408 65.960 66.065 1.00 25.25 87 ALA F O 1
ATOM 9132 N N . TYR F 1 88 ? 52.636 63.797 65.560 1.00 24.84 88 TYR F N 1
ATOM 9133 C CA . TYR F 1 88 ? 53.983 63.705 66.087 1.00 24.11 88 TYR F CA 1
ATOM 9134 C C . TYR F 1 88 ? 54.924 64.425 65.133 1.00 23.41 88 TYR F C 1
ATOM 9135 O O . TYR F 1 88 ? 54.849 64.249 63.924 1.00 23.35 88 TYR F O 1
ATOM 9144 N N . MET F 1 89 ? 55.778 65.293 65.655 1.00 22.94 89 MET F N 1
ATOM 9145 C CA . MET F 1 89 ? 56.534 66.186 64.778 1.00 23.21 89 MET F CA 1
ATOM 9146 C C . MET F 1 89 ? 57.875 65.606 64.385 1.00 23.24 89 MET F C 1
ATOM 9147 O O . MET F 1 89 ? 58.920 66.119 64.783 1.00 23.63 89 MET F O 1
ATOM 9152 N N . HIS F 1 90 ? 57.814 64.550 63.582 1.00 22.62 90 HIS F N 1
ATOM 9153 C CA . HIS F 1 90 ? 58.999 63.923 62.978 1.00 21.97 90 HIS F CA 1
ATOM 9154 C C . HIS F 1 90 ? 58.527 63.161 61.734 1.00 20.42 90 HIS F C 1
ATOM 9155 O O . HIS F 1 90 ? 57.545 62.453 61.782 1.00 19.86 90 HIS F O 1
ATOM 9162 N N . VAL F 1 91 ? 59.241 63.319 60.631 1.00 19.58 91 VAL F N 1
ATOM 9163 C CA . VAL F 1 91 ? 59.001 62.515 59.437 1.00 19.45 91 VAL F CA 1
ATOM 9164 C C . VAL F 1 91 ? 59.964 61.320 59.469 1.00 18.47 91 VAL F C 1
ATOM 9165 O O . VAL F 1 91 ? 61.170 61.482 59.315 1.00 17.80 91 VAL F O 1
ATOM 9169 N N . PRO F 1 92 ? 59.436 60.109 59.698 1.00 17.88 92 PRO F N 1
ATOM 9170 C CA . PRO F 1 92 ? 60.304 58.950 59.725 1.00 18.47 92 PRO F CA 1
ATOM 9171 C C . PRO F 1 92 ? 60.875 58.625 58.334 1.00 18.37 92 PRO F C 1
ATOM 9172 O O . PRO F 1 92 ? 60.148 58.738 57.327 1.00 18.16 92 PRO F O 1
ATOM 9176 N N . GLN F 1 93 ? 62.126 58.178 58.317 1.00 17.83 93 GLN F N 1
ATOM 9177 C CA . GLN F 1 93 ? 62.861 57.925 57.098 1.00 18.48 93 GLN F CA 1
ATOM 9178 C C . GLN F 1 93 ? 62.976 56.460 56.757 1.00 18.34 93 GLN F C 1
ATOM 9179 O O . GLN F 1 93 ? 63.466 56.103 55.670 1.00 19.01 93 GLN F O 1
ATOM 9185 N N . SER F 1 94 ? 62.466 55.602 57.635 1.00 17.85 94 SER F N 1
ATOM 9186 C CA . SER F 1 94 ? 62.440 54.175 57.385 1.00 17.38 94 SER F CA 1
ATOM 9187 C C . SER F 1 94 ? 61.245 53.602 58.057 1.00 17.22 94 SER F C 1
ATOM 9188 O O . SER F 1 94 ? 60.658 54.283 58.901 1.00 16.34 94 SER F O 1
ATOM 9191 N N . LEU F 1 95 ? 60.914 52.353 57.707 1.00 17.46 95 LEU F N 1
ATOM 9192 C CA . LEU F 1 95 ? 59.858 51.606 58.357 1.00 18.02 95 LEU F CA 1
ATOM 9193 C C . LEU F 1 95 ? 60.133 51.476 59.867 1.00 18.10 95 LEU F C 1
ATOM 9194 O O . LEU F 1 95 ? 59.250 51.742 60.699 1.00 17.37 95 LEU F O 1
ATOM 9199 N N . GLU F 1 96 ? 61.372 51.118 60.213 1.00 18.38 96 GLU F N 1
ATOM 9200 C CA . GLU F 1 96 ? 61.801 51.053 61.627 1.00 18.65 96 GLU F CA 1
ATOM 9201 C C . GLU F 1 96 ? 61.517 52.351 62.378 1.00 18.15 96 GLU F C 1
ATOM 9202 O O . GLU F 1 96 ? 60.905 52.312 63.431 1.00 17.70 96 GLU F O 1
ATOM 9208 N N . GLU F 1 97 ? 61.902 53.501 61.810 1.00 18.01 97 GLU F N 1
ATOM 9209 C CA . GLU F 1 97 ? 61.583 54.799 62.404 1.00 18.87 97 GLU F CA 1
ATOM 9210 C C . GLU F 1 97 ? 60.084 55.093 62.505 1.00 18.41 97 GLU F C 1
ATOM 9211 O O . GLU F 1 97 ? 59.662 55.774 63.451 1.00 17.01 97 GLU F O 1
ATOM 9217 N N . PHE F 1 98 ? 59.300 54.591 61.544 1.00 18.28 98 PHE F N 1
ATOM 9218 C CA . PHE F 1 98 ? 57.862 54.786 61.558 1.00 18.58 98 PHE F CA 1
ATOM 9219 C C . PHE F 1 98 ? 57.233 54.086 62.775 1.00 18.07 98 PHE F C 1
ATOM 9220 O O . PHE F 1 98 ? 56.372 54.604 63.439 1.00 16.40 98 PHE F O 1
ATOM 9228 N N . ILE F 1 99 ? 57.697 52.879 63.027 1.00 18.27 99 ILE F N 1
ATOM 9229 C CA . ILE F 1 99 ? 57.240 52.112 64.157 1.00 19.25 99 ILE F CA 1
ATOM 9230 C C . ILE F 1 99 ? 57.502 52.840 65.492 1.00 18.68 99 ILE F C 1
ATOM 9231 O O . ILE F 1 99 ? 56.633 52.886 66.345 1.00 16.47 99 ILE F O 1
ATOM 9236 N N . GLN F 1 100 ? 58.699 53.407 65.635 1.00 18.75 100 GLN F N 1
ATOM 9237 C CA . GLN F 1 100 ? 59.032 54.173 66.799 1.00 19.02 100 GLN F CA 1
ATOM 9238 C C . GLN F 1 100 ? 58.099 55.410 66.869 1.00 18.44 100 GLN F C 1
ATOM 9239 O O . GLN F 1 100 ? 57.470 55.661 67.891 1.00 16.46 100 GLN F O 1
ATOM 9245 N N . ASP F 1 101 ? 57.994 56.143 65.772 1.00 18.17 101 ASP F N 1
ATOM 9246 C CA . ASP F 1 101 ? 57.144 57.365 65.731 1.00 18.84 101 ASP F CA 1
ATOM 9247 C C . ASP F 1 101 ? 55.658 57.072 66.003 1.00 18.77 101 ASP F C 1
ATOM 9248 O O . ASP F 1 101 ? 54.995 57.805 66.708 1.00 18.89 101 ASP F O 1
ATOM 9253 N N . TRP F 1 102 ? 55.158 55.987 65.453 1.00 19.01 102 TRP F N 1
ATOM 9254 C CA . TRP F 1 102 ? 53.781 55.564 65.668 1.00 20.27 102 TRP F CA 1
ATOM 9255 C C . TRP F 1 102 ? 53.464 55.319 67.164 1.00 21.21 102 TRP F C 1
ATOM 9256 O O . TRP F 1 102 ? 52.317 55.452 67.589 1.00 19.81 102 TRP F O 1
ATOM 9267 N N . SER F 1 103 ? 54.508 54.969 67.926 1.00 22.09 103 SER F N 1
ATOM 9268 C CA . SER F 1 103 ? 54.433 54.736 69.370 1.00 23.31 103 SER F CA 1
ATOM 9269 C C . SER F 1 103 ? 53.987 55.902 70.211 1.00 23.87 103 SER F C 1
ATOM 9270 O O . SER F 1 103 ? 53.651 55.694 71.356 1.00 25.57 103 SER F O 1
ATOM 9273 N N . HIS F 1 104 ? 53.998 57.110 69.667 1.00 24.39 104 HIS F N 1
ATOM 9274 C CA . HIS F 1 104 ? 53.604 58.309 70.399 1.00 24.34 104 HIS F CA 1
ATOM 9275 C C . HIS F 1 104 ? 52.109 58.593 70.395 1.00 25.22 104 HIS F C 1
ATOM 9276 O O . HIS F 1 104 ? 51.696 59.619 70.889 1.00 26.50 104 HIS F O 1
ATOM 9283 N N . GLY F 1 105 ? 51.306 57.711 69.814 1.00 25.94 105 GLY F N 1
ATOM 9284 C CA . GLY F 1 105 ? 49.863 57.855 69.813 1.00 25.72 105 GLY F CA 1
ATOM 9285 C C . GLY F 1 105 ? 49.286 58.957 68.946 1.00 26.18 105 GLY F C 1
ATOM 9286 O O . GLY F 1 105 ? 48.086 59.190 69.004 1.00 27.12 105 GLY F O 1
ATOM 9287 N N . LYS F 1 106 ? 50.106 59.617 68.124 1.00 25.41 106 LYS F N 1
ATOM 9288 C CA . LYS F 1 106 ? 49.657 60.724 67.297 1.00 24.96 106 LYS F CA 1
ATOM 9289 C C . LYS F 1 106 ? 49.708 60.365 65.804 1.00 24.24 106 LYS F C 1
ATOM 9290 O O . LYS F 1 106 ? 50.091 59.233 65.411 1.00 23.89 106 LYS F O 1
ATOM 9296 N N . VAL F 1 107 ? 49.278 61.312 64.972 1.00 22.62 107 VAL F N 1
ATOM 9297 C CA . VAL F 1 107 ? 49.347 61.148 63.537 1.00 21.53 107 VAL F CA 1
ATOM 9298 C C . VAL F 1 107 ? 50.808 61.166 63.127 1.00 20.15 107 VAL F C 1
ATOM 9299 O O . VAL F 1 107 ? 51.598 61.966 63.609 1.00 19.29 107 VAL F O 1
ATOM 9303 N N . VAL F 1 108 ? 51.166 60.246 62.246 1.00 19.37 108 VAL F N 1
ATOM 9304 C CA . VAL F 1 108 ? 52.505 60.212 61.688 1.00 18.65 108 VAL F CA 1
ATOM 9305 C C . VAL F 1 108 ? 52.401 60.422 60.200 1.00 18.00 108 VAL F C 1
ATOM 9306 O O . VAL F 1 108 ? 51.605 59.776 59.555 1.00 17.66 108 VAL F O 1
ATOM 9310 N N . VAL F 1 109 ? 53.227 61.322 59.681 1.00 17.74 109 VAL F N 1
ATOM 9311 C CA . VAL F 1 109 ? 53.312 61.609 58.266 1.00 17.73 109 VAL F CA 1
ATOM 9312 C C . VAL F 1 109 ? 54.692 61.227 57.759 1.00 17.59 109 VAL F C 1
ATOM 9313 O O . VAL F 1 109 ? 55.720 61.593 58.342 1.00 17.41 109 VAL F O 1
ATOM 9317 N N . THR F 1 110 ? 54.715 60.457 56.686 1.00 18.10 110 THR F N 1
ATOM 9318 C CA . THR F 1 110 ? 55.993 60.004 56.112 1.00 18.14 110 THR F CA 1
ATOM 9319 C C . THR F 1 110 ? 56.042 60.233 54.591 1.00 17.40 110 THR F C 1
ATOM 9320 O O . THR F 1 110 ? 55.011 60.412 53.934 1.00 15.86 110 THR F O 1
ATOM 9324 N N . GLY F 1 111 ? 57.264 60.277 54.072 1.00 17.14 111 GLY F N 1
ATOM 9325 C CA . GLY F 1 111 ? 57.523 60.155 52.652 1.00 16.84 111 GLY F CA 1
ATOM 9326 C C . GLY F 1 111 ? 58.115 58.801 52.352 1.00 16.39 111 GLY F C 1
ATOM 9327 O O . GLY F 1 111 ? 57.801 57.819 53.018 1.00 17.05 111 GLY F O 1
ATOM 9328 N N . GLY F 1 112 ? 58.972 58.745 51.348 1.00 16.30 112 GLY F N 1
ATOM 9329 C CA . GLY F 1 112 ? 59.642 57.514 50.972 1.00 16.38 112 GLY F CA 1
ATOM 9330 C C . GLY F 1 112 ? 60.667 57.002 51.976 1.00 15.98 112 GLY F C 1
ATOM 9331 O O . GLY F 1 112 ? 61.084 57.717 52.886 1.00 16.20 112 GLY F O 1
ATOM 9332 N N . PHE F 1 113 ? 61.043 55.740 51.782 1.00 16.52 113 PHE F N 1
ATOM 9333 C CA . PHE F 1 113 ? 62.013 55.009 52.618 1.00 16.61 113 PHE F CA 1
ATOM 9334 C C . PHE F 1 113 ? 63.270 54.560 51.847 1.00 16.61 113 PHE F C 1
ATOM 9335 O O . PHE F 1 113 ? 64.369 54.830 52.265 1.00 17.25 113 PHE F O 1
ATOM 9343 N N . GLN F 1 114 ? 63.102 53.873 50.726 1.00 17.58 114 GLN F N 1
ATOM 9344 C CA . GLN F 1 114 ? 64.192 53.085 50.111 1.00 17.55 114 GLN F CA 1
ATOM 9345 C C . GLN F 1 114 ? 64.079 53.041 48.605 1.00 18.14 114 GLN F C 1
ATOM 9346 O O . GLN F 1 114 ? 62.961 52.873 48.076 1.00 17.98 114 GLN F O 1
ATOM 9352 N N . PRO F 1 115 ? 65.222 53.153 47.889 1.00 18.42 115 PRO F N 1
ATOM 9353 C CA . PRO F 1 115 ? 65.164 52.970 46.433 1.00 18.47 115 PRO F CA 1
ATOM 9354 C C . PRO F 1 115 ? 64.491 51.676 45.964 1.00 18.55 115 PRO F C 1
ATOM 9355 O O . PRO F 1 115 ? 64.511 50.651 46.663 1.00 18.42 115 PRO F O 1
ATOM 9359 N N . GLY F 1 116 ? 63.909 51.741 44.772 1.00 18.93 116 GLY F N 1
ATOM 9360 C CA . GLY F 1 116 ? 63.361 50.571 44.095 1.00 19.03 116 GLY F CA 1
ATOM 9361 C C . GLY F 1 116 ? 61.901 50.318 44.375 1.00 19.51 116 GLY F C 1
ATOM 9362 O O . GLY F 1 116 ? 61.368 49.297 43.957 1.00 20.47 116 GLY F O 1
ATOM 9363 N N . GLN F 1 117 ? 61.239 51.251 45.037 1.00 19.43 117 GLN F N 1
ATOM 9364 C CA . GLN F 1 117 ? 59.805 51.152 45.326 1.00 19.41 117 GLN F CA 1
ATOM 9365 C C . GLN F 1 117 ? 59.143 52.518 45.207 1.00 19.68 117 GLN F C 1
ATOM 9366 O O . GLN F 1 117 ? 59.817 53.541 45.023 1.00 19.41 117 GLN F O 1
ATOM 9372 N N . SER F 1 118 ? 57.818 52.531 45.324 1.00 19.86 118 SER F N 1
ATOM 9373 C CA . SER F 1 118 ? 57.037 53.761 45.321 1.00 19.96 118 SER F CA 1
ATOM 9374 C C . SER F 1 118 ? 56.506 54.079 46.713 1.00 19.66 118 SER F C 1
ATOM 9375 O O . SER F 1 118 ? 56.664 53.277 47.660 1.00 18.32 118 SER F O 1
ATOM 9378 N N . THR F 1 119 ? 55.888 55.259 46.842 1.00 19.67 119 THR F N 1
ATOM 9379 C CA . THR F 1 119 ? 55.250 55.637 48.112 1.00 20.37 119 THR F CA 1
ATOM 9380 C C . THR F 1 119 ? 54.015 54.782 48.439 1.00 20.47 119 THR F C 1
ATOM 9381 O O . THR F 1 119 ? 53.612 54.722 49.582 1.00 20.47 119 THR F O 1
ATOM 9385 N N . ALA F 1 120 ? 53.445 54.121 47.436 1.00 21.01 120 ALA F N 1
ATOM 9386 C CA . ALA F 1 120 ? 52.351 53.185 47.659 1.00 20.80 120 ALA F CA 1
ATOM 9387 C C . ALA F 1 120 ? 52.849 51.957 48.413 1.00 20.03 120 ALA F C 1
ATOM 9388 O O . ALA F 1 120 ? 52.143 51.438 49.276 1.00 20.17 120 ALA F O 1
ATOM 9390 N N . ALA F 1 121 ? 54.043 51.502 48.079 1.00 19.26 121 ALA F N 1
ATOM 9391 C CA . ALA F 1 121 ? 54.682 50.439 48.845 1.00 19.11 121 ALA F CA 1
ATOM 9392 C C . ALA F 1 121 ? 54.957 50.869 50.284 1.00 18.28 121 ALA F C 1
ATOM 9393 O O . ALA F 1 121 ? 54.764 50.082 51.193 1.00 17.93 121 ALA F O 1
ATOM 9395 N N . VAL F 1 122 ? 55.396 52.120 50.474 1.00 17.29 122 VAL F N 1
ATOM 9396 C CA . VAL F 1 122 ? 55.594 52.676 51.802 1.00 17.23 122 VAL F CA 1
ATOM 9397 C C . VAL F 1 122 ? 54.294 52.689 52.569 1.00 16.45 122 VAL F C 1
ATOM 9398 O O . VAL F 1 122 ? 54.278 52.315 53.721 1.00 15.87 122 VAL F O 1
ATOM 9402 N N . ALA F 1 123 ? 53.203 53.112 51.922 1.00 16.45 123 ALA F N 1
ATOM 9403 C CA . ALA F 1 123 ? 51.903 53.127 52.579 1.00 17.22 123 ALA F CA 1
ATOM 9404 C C . ALA F 1 123 ? 51.448 51.713 52.986 1.00 16.51 123 ALA F C 1
ATOM 9405 O O . ALA F 1 123 ? 50.841 51.538 54.023 1.00 16.55 123 ALA F O 1
ATOM 9407 N N . ALA F 1 124 ? 51.723 50.723 52.147 1.00 16.96 124 ALA F N 1
ATOM 9408 C CA . ALA F 1 124 ? 51.418 49.320 52.488 1.00 17.28 124 ALA F CA 1
ATOM 9409 C C . ALA F 1 124 ? 52.236 48.814 53.678 1.00 17.18 124 ALA F C 1
ATOM 9410 O O . ALA F 1 124 ? 51.700 48.154 54.568 1.00 17.15 124 ALA F O 1
ATOM 9412 N N . LEU F 1 125 ? 53.536 49.093 53.667 1.00 17.02 125 LEU F N 1
ATOM 9413 C CA . LEU F 1 125 ? 54.432 48.700 54.774 1.00 17.43 125 LEU F CA 1
ATOM 9414 C C . LEU F 1 125 ? 54.009 49.313 56.110 1.00 17.19 125 LEU F C 1
ATOM 9415 O O . LEU F 1 125 ? 53.996 48.680 57.113 1.00 16.35 125 LEU F O 1
ATOM 9420 N N . VAL F 1 126 ? 53.635 50.572 56.052 1.00 18.28 126 VAL F N 1
ATOM 9421 C CA . VAL F 1 126 ? 53.208 51.363 57.202 1.00 18.58 126 VAL F CA 1
ATOM 9422 C C . VAL F 1 126 ? 51.825 50.917 57.698 1.00 18.94 126 VAL F C 1
ATOM 9423 O O . VAL F 1 126 ? 51.598 50.829 58.900 1.00 18.41 126 VAL F O 1
ATOM 9427 N N . ALA F 1 127 ? 50.947 50.531 56.774 1.00 18.54 127 ALA F N 1
ATOM 9428 C CA . ALA F 1 127 ? 49.685 49.889 57.128 1.00 19.11 127 ALA F CA 1
ATOM 9429 C C . ALA F 1 127 ? 49.928 48.572 57.854 1.00 19.13 127 ALA F C 1
ATOM 9430 O O . ALA F 1 127 ? 49.333 48.289 58.894 1.00 18.60 127 ALA F O 1
ATOM 9432 N N . GLU F 1 128 ? 50.792 47.755 57.284 1.00 19.95 128 GLU F N 1
ATOM 9433 C CA . GLU F 1 128 ? 51.159 46.475 57.907 1.00 20.82 128 GLU F CA 1
ATOM 9434 C C . GLU F 1 128 ? 51.736 46.670 59.311 1.00 20.94 128 GLU F C 1
ATOM 9435 O O . GLU F 1 128 ? 51.331 45.980 60.243 1.00 20.61 128 GLU F O 1
ATOM 9441 N N . ALA F 1 129 ? 52.660 47.620 59.462 1.00 20.61 129 ALA F N 1
ATOM 9442 C CA . ALA F 1 129 ? 53.316 47.827 60.747 1.00 21.50 129 ALA F CA 1
ATOM 9443 C C . ALA F 1 129 ? 52.374 48.418 61.820 1.00 22.37 129 ALA F C 1
ATOM 9444 O O . ALA F 1 129 ? 52.561 48.157 63.007 1.00 22.39 129 ALA F O 1
ATOM 9446 N N . SER F 1 130 ? 51.371 49.195 61.398 1.00 22.70 130 SER F N 1
ATOM 9447 C CA . SER F 1 130 ? 50.431 49.826 62.318 1.00 23.14 130 SER F CA 1
ATOM 9448 C C . SER F 1 130 ? 49.175 48.982 62.547 1.00 23.94 130 SER F C 1
ATOM 9449 O O . SER F 1 130 ? 48.235 49.458 63.176 1.00 24.56 130 SER F O 1
ATOM 9452 N N . SER F 1 131 ? 49.162 47.751 62.047 1.00 24.39 131 SER F N 1
ATOM 9453 C CA . SER F 1 131 ? 47.954 46.895 62.049 1.00 25.65 131 SER F CA 1
ATOM 9454 C C . SER F 1 131 ? 46.712 47.609 61.518 1.00 25.86 131 SER F C 1
ATOM 9455 O O . SER F 1 131 ? 45.625 47.455 62.063 1.00 26.26 131 SER F O 1
ATOM 9458 N N . SER F 1 132 ? 46.888 48.390 60.452 1.00 25.53 132 SER F N 1
ATOM 9459 C CA . SER F 1 132 ? 45.778 49.028 59.767 1.00 25.08 132 SER F CA 1
ATOM 9460 C C . SER F 1 132 ? 45.192 47.977 58.840 1.00 25.26 132 SER F C 1
ATOM 9461 O O . SER F 1 132 ? 45.922 47.320 58.123 1.00 25.45 132 SER F O 1
ATOM 9464 N N . LYS F 1 133 ? 43.885 47.767 58.912 1.00 25.35 133 LYS F N 1
ATOM 9465 C CA . LYS F 1 133 ? 43.196 46.821 58.039 1.00 25.65 133 LYS F CA 1
ATOM 9466 C C . LYS F 1 133 ? 42.794 47.471 56.701 1.00 24.49 133 LYS F C 1
ATOM 9467 O O . LYS F 1 133 ? 42.428 46.794 55.774 1.00 22.74 133 LYS F O 1
ATOM 9473 N N . THR F 1 134 ? 42.873 48.792 56.635 1.00 24.55 134 THR F N 1
ATOM 9474 C CA . THR F 1 134 ? 42.494 49.560 55.455 1.00 24.43 134 THR F CA 1
ATOM 9475 C C . THR F 1 134 ? 43.565 50.601 55.120 1.00 23.28 134 THR F C 1
ATOM 9476 O O . THR F 1 134 ? 43.976 51.381 55.967 1.00 22.49 134 THR F O 1
ATOM 9480 N N . LEU F 1 135 ? 43.992 50.568 53.870 1.00 22.87 135 LEU F N 1
ATOM 9481 C CA . LEU F 1 135 ? 44.847 51.565 53.252 1.00 22.50 135 LEU F CA 1
ATOM 9482 C C . LEU F 1 135 ? 43.980 52.317 52.228 1.00 21.65 135 LEU F C 1
ATOM 9483 O O . LEU F 1 135 ? 43.400 51.726 51.335 1.00 20.92 135 LEU F O 1
ATOM 9488 N N . VAL F 1 136 ? 43.926 53.625 52.378 1.00 21.19 136 VAL F N 1
ATOM 9489 C CA . VAL F 1 136 ? 43.277 54.508 51.399 1.00 21.40 136 VAL F CA 1
ATOM 9490 C C . VAL F 1 136 ? 44.314 55.177 50.476 1.00 21.31 136 VAL F C 1
ATOM 9491 O O . VAL F 1 136 ? 45.234 55.865 50.930 1.00 20.47 136 VAL F O 1
ATOM 9495 N N . VAL F 1 137 ? 44.149 54.952 49.177 1.00 21.13 137 VAL F N 1
ATOM 9496 C CA . VAL F 1 137 ? 44.955 55.612 48.142 1.00 21.56 137 VAL F CA 1
ATOM 9497 C C . VAL F 1 137 ? 44.140 56.758 47.506 1.00 21.96 137 VAL F C 1
ATOM 9498 O O . VAL F 1 137 ? 43.200 56.525 46.729 1.00 22.25 137 VAL F O 1
ATOM 9502 N N . ALA F 1 138 ? 44.468 57.979 47.896 1.00 22.43 138 ALA F N 1
ATOM 9503 C CA . ALA F 1 138 ? 43.769 59.187 47.440 1.00 22.50 138 ALA F CA 1
ATOM 9504 C C . ALA F 1 138 ? 44.548 59.797 46.293 1.00 23.62 138 ALA F C 1
ATOM 9505 O O . ALA F 1 138 ? 45.652 60.331 46.456 1.00 23.44 138 ALA F O 1
ATOM 9507 N N . THR F 1 139 ? 43.978 59.669 45.096 1.00 24.12 139 THR F N 1
ATOM 9508 C CA . THR F 1 139 ? 44.704 59.963 43.897 1.00 24.91 139 THR F CA 1
ATOM 9509 C C . THR F 1 139 ? 43.846 60.837 42.950 1.00 25.09 139 THR F C 1
ATOM 9510 O O . THR F 1 139 ? 42.786 61.328 43.316 1.00 24.85 139 THR F O 1
ATOM 9514 N N . ASN F 1 140 ? 44.341 61.069 41.753 1.00 25.76 140 ASN F N 1
ATOM 9515 C CA . ASN F 1 140 ? 43.683 62.026 40.846 1.00 26.56 140 ASN F CA 1
ATOM 9516 C C . ASN F 1 140 ? 42.699 61.359 39.852 1.00 27.16 140 ASN F C 1
ATOM 9517 O O . ASN F 1 140 ? 42.292 61.979 38.856 1.00 28.36 140 ASN F O 1
ATOM 9522 N N . VAL F 1 141 ? 42.353 60.091 40.098 1.00 26.68 141 VAL F N 1
ATOM 9523 C CA . VAL F 1 141 ? 41.244 59.408 39.406 1.00 26.39 141 VAL F CA 1
ATOM 9524 C C . VAL F 1 141 ? 40.265 58.848 40.466 1.00 26.55 141 VAL F C 1
ATOM 9525 O O . VAL F 1 141 ? 40.623 58.683 41.630 1.00 24.81 141 VAL F O 1
ATOM 9529 N N . ASP F 1 142 ? 39.040 58.554 40.041 1.00 27.19 142 ASP F N 1
ATOM 9530 C CA . ASP F 1 142 ? 37.960 58.193 40.960 1.00 27.62 142 ASP F CA 1
ATOM 9531 C C . ASP F 1 142 ? 38.106 56.805 41.552 1.00 26.86 142 ASP F C 1
ATOM 9532 O O . ASP F 1 142 ? 37.483 56.503 42.554 1.00 26.52 142 ASP F O 1
ATOM 9537 N N . GLY F 1 143 ? 38.892 55.961 40.903 1.00 26.50 143 GLY F N 1
ATOM 9538 C CA . GLY F 1 143 ? 39.025 54.601 41.308 1.00 27.19 143 GLY F CA 1
ATOM 9539 C C . GLY F 1 143 ? 39.912 53.853 40.353 1.00 27.49 143 GLY F C 1
ATOM 9540 O O . GLY F 1 143 ? 40.680 54.452 39.596 1.00 26.92 143 GLY F O 1
ATOM 9541 N N . VAL F 1 144 ? 39.835 52.532 40.425 1.00 27.91 144 VAL F N 1
ATOM 9542 C CA . VAL F 1 144 ? 40.517 51.650 39.494 1.00 28.92 144 VAL F CA 1
ATOM 9543 C C . VAL F 1 144 ? 39.650 51.371 38.258 1.00 29.68 144 VAL F C 1
ATOM 9544 O O . VAL F 1 144 ? 38.458 51.078 38.390 1.00 28.53 144 VAL F O 1
ATOM 9548 N N . TYR F 1 145 ? 40.273 51.399 37.079 1.00 29.00 145 TYR F N 1
ATOM 9549 C CA . TYR F 1 145 ? 39.598 51.073 35.821 1.00 29.32 145 TYR F CA 1
ATOM 9550 C C . TYR F 1 145 ? 40.272 49.869 35.197 1.00 30.17 145 TYR F C 1
ATOM 9551 O O . TYR F 1 145 ? 41.351 49.461 35.622 1.00 29.69 145 TYR F O 1
ATOM 9560 N N . GLU F 1 146 ? 39.633 49.326 34.162 1.00 32.31 146 GLU F N 1
ATOM 9561 C CA . GLU F 1 146 ? 40.102 48.143 33.440 1.00 33.59 146 GLU F CA 1
ATOM 9562 C C . GLU F 1 146 ? 41.460 48.418 32.809 1.00 34.04 146 GLU F C 1
ATOM 9563 O O . GLU F 1 146 ? 42.344 47.546 32.761 1.00 35.17 146 GLU F O 1
ATOM 9569 N N . LYS F 1 147 ? 41.625 49.644 32.311 1.00 34.00 147 LYS F N 1
ATOM 9570 C CA . LYS F 1 147 ? 42.918 50.141 31.858 1.00 33.73 147 LYS F CA 1
ATOM 9571 C C . LYS F 1 147 ? 43.048 51.574 32.325 1.00 32.28 147 LYS F C 1
ATOM 9572 O O . LYS F 1 147 ? 42.094 52.149 32.820 1.00 31.19 147 LYS F O 1
ATOM 9578 N N . ASP F 1 148 ? 44.231 52.146 32.151 1.00 32.02 148 ASP F N 1
ATOM 9579 C CA . ASP F 1 148 ? 44.494 53.511 32.596 1.00 32.57 148 ASP F CA 1
ATOM 9580 C C . ASP F 1 148 ? 43.441 54.469 32.011 1.00 32.58 148 ASP F C 1
ATOM 9581 O O . ASP F 1 148 ? 43.285 54.556 30.792 1.00 31.21 148 ASP F O 1
ATOM 9586 N N . PRO F 1 149 ? 42.677 55.164 32.881 1.00 33.01 149 PRO F N 1
ATOM 9587 C CA . PRO F 1 149 ? 41.618 56.032 32.365 1.00 33.62 149 PRO F CA 1
ATOM 9588 C C . PRO F 1 149 ? 42.153 57.354 31.749 1.00 34.05 149 PRO F C 1
ATOM 9589 O O . PRO F 1 149 ? 41.426 58.055 31.086 1.00 33.40 149 PRO F O 1
ATOM 9593 N N . ARG F 1 150 ? 43.416 57.677 31.983 1.00 35.18 150 ARG F N 1
ATOM 9594 C CA . ARG F 1 150 ? 44.043 58.846 31.359 1.00 36.47 150 ARG F CA 1
ATOM 9595 C C . ARG F 1 150 ? 44.674 58.515 30.006 1.00 36.46 150 ARG F C 1
ATOM 9596 O O . ARG F 1 150 ? 45.154 59.412 29.325 1.00 36.26 150 ARG F O 1
ATOM 9604 N N . ILE F 1 151 ? 44.650 57.231 29.626 1.00 36.95 151 ILE F N 1
ATOM 9605 C CA . ILE F 1 151 ? 44.985 56.788 28.278 1.00 37.39 151 ILE F CA 1
ATOM 9606 C C . ILE F 1 151 ? 43.778 56.330 27.470 1.00 37.59 151 ILE F C 1
ATOM 9607 O O . ILE F 1 151 ? 43.688 56.621 26.268 1.00 37.98 151 ILE F O 1
ATOM 9612 N N . TYR F 1 152 ? 42.881 55.571 28.103 1.00 37.96 152 TYR F N 1
ATOM 9613 C CA . TYR F 1 152 ? 41.714 54.958 27.432 1.00 38.06 152 TYR F CA 1
ATOM 9614 C C . TYR F 1 152 ? 40.415 55.595 27.867 1.00 38.36 152 TYR F C 1
ATOM 9615 O O . TYR F 1 152 ? 40.164 55.705 29.049 1.00 38.31 152 TYR F O 1
ATOM 9624 N N . ALA F 1 153 ? 39.568 55.972 26.910 1.00 39.28 153 ALA F N 1
ATOM 9625 C CA . ALA F 1 153 ? 38.284 56.623 27.206 1.00 39.90 153 ALA F CA 1
ATOM 9626 C C . ALA F 1 153 ? 37.179 55.617 27.416 1.00 40.35 153 ALA F C 1
ATOM 9627 O O . ALA F 1 153 ? 37.209 54.498 26.879 1.00 39.54 153 ALA F O 1
ATOM 9629 N N . ASP F 1 154 ? 36.204 56.064 28.203 1.00 41.57 154 ASP F N 1
ATOM 9630 C CA . ASP F 1 154 ? 35.013 55.298 28.595 1.00 42.22 154 ASP F CA 1
ATOM 9631 C C . ASP F 1 154 ? 35.284 53.806 28.945 1.00 42.52 154 ASP F C 1
ATOM 9632 O O . ASP F 1 154 ? 34.418 52.939 28.714 1.00 43.59 154 ASP F O 1
ATOM 9637 N N . VAL F 1 155 ? 36.482 53.526 29.495 1.00 41.60 155 VAL F N 1
ATOM 9638 C CA . VAL F 1 155 ? 36.710 52.333 30.319 1.00 40.59 155 VAL F CA 1
ATOM 9639 C C . VAL F 1 155 ? 35.864 52.571 31.548 1.00 39.95 155 VAL F C 1
ATOM 9640 O O . VAL F 1 155 ? 35.565 53.723 31.897 1.00 39.81 155 VAL F O 1
ATOM 9644 N N . LYS F 1 156 ? 35.460 51.491 32.202 1.00 39.12 156 LYS F N 1
ATOM 9645 C CA . LYS F 1 156 ? 34.512 51.615 33.297 1.00 38.97 156 LYS F CA 1
ATOM 9646 C C . LYS F 1 156 ? 35.246 51.516 34.650 1.00 37.65 156 LYS F C 1
ATOM 9647 O O . LYS F 1 156 ? 36.105 50.658 34.817 1.00 36.36 156 LYS F O 1
ATOM 9653 N N . LEU F 1 157 ? 34.921 52.417 35.586 1.00 37.01 157 LEU F N 1
ATOM 9654 C CA . LEU F 1 157 ? 35.443 52.324 36.944 1.00 36.54 157 LEU F CA 1
ATOM 9655 C C . LEU F 1 157 ? 34.972 50.989 37.540 1.00 35.78 157 LEU F C 1
ATOM 9656 O O . LEU F 1 157 ? 33.810 50.617 37.400 1.00 35.33 157 LEU F O 1
ATOM 9661 N N . ILE F 1 158 ? 35.900 50.274 38.167 1.00 34.40 158 ILE F N 1
ATOM 9662 C CA . ILE F 1 158 ? 35.645 48.965 38.778 1.00 33.78 158 ILE F CA 1
ATOM 9663 C C . ILE F 1 158 ? 35.450 49.167 40.296 1.00 33.07 158 ILE F C 1
ATOM 9664 O O . ILE F 1 158 ? 36.402 49.440 41.035 1.00 32.23 158 ILE F O 1
ATOM 9669 N N . PRO F 1 159 ? 34.192 49.131 40.757 1.00 32.21 159 PRO F N 1
ATOM 9670 C CA . PRO F 1 159 ? 33.940 49.468 42.152 1.00 31.90 159 PRO F CA 1
ATOM 9671 C C . PRO F 1 159 ? 34.481 48.495 43.214 1.00 30.85 159 PRO F C 1
ATOM 9672 O O . PRO F 1 159 ? 34.703 48.904 44.334 1.00 29.80 159 PRO F O 1
ATOM 9676 N N . HIS F 1 160 ? 34.715 47.243 42.857 1.00 30.40 160 HIS F N 1
ATOM 9677 C CA . HIS F 1 160 ? 35.107 46.214 43.820 1.00 30.61 160 HIS F CA 1
ATOM 9678 C C . HIS F 1 160 ? 35.795 45.124 43.017 1.00 29.60 160 HIS F C 1
ATOM 9679 O O . HIS F 1 160 ? 35.234 44.645 42.047 1.00 26.88 160 HIS F O 1
ATOM 9686 N N . LEU F 1 161 ? 37.032 44.793 43.405 1.00 30.06 161 LEU F N 1
ATOM 9687 C CA . LEU F 1 161 ? 37.923 43.850 42.717 1.00 30.34 161 LEU F CA 1
ATOM 9688 C C . LEU F 1 161 ? 38.861 43.207 43.749 1.00 30.08 161 LEU F C 1
ATOM 9689 O O . LEU F 1 161 ? 38.810 43.541 44.919 1.00 29.75 161 LEU F O 1
ATOM 9694 N N . THR F 1 162 ? 39.715 42.298 43.302 1.00 30.59 162 THR F N 1
ATOM 9695 C CA . THR F 1 162 ? 40.729 41.686 44.161 1.00 31.21 162 THR F CA 1
ATOM 9696 C C . THR F 1 162 ? 42.109 42.168 43.752 1.00 31.37 162 THR F C 1
ATOM 9697 O O . THR F 1 162 ? 42.264 42.764 42.693 1.00 30.63 162 THR F O 1
ATOM 9701 N N . THR F 1 163 ? 43.103 41.850 44.574 1.00 32.07 163 THR F N 1
ATOM 9702 C CA . THR F 1 163 ? 44.497 42.141 44.264 1.00 32.91 163 THR F CA 1
ATOM 9703 C C . THR F 1 163 ? 44.966 41.360 43.050 1.00 33.55 163 THR F C 1
ATOM 9704 O O . THR F 1 163 ? 45.833 41.820 42.334 1.00 33.22 163 THR F O 1
ATOM 9708 N N . GLN F 1 164 ? 44.399 40.174 42.853 1.00 33.91 164 GLN F N 1
ATOM 9709 C CA . GLN F 1 164 ? 44.699 39.360 41.675 1.00 35.34 164 GLN F CA 1
ATOM 9710 C C . GLN F 1 164 ? 44.255 40.074 40.384 1.00 35.16 164 GLN F C 1
ATOM 9711 O O . GLN F 1 164 ? 45.006 40.113 39.419 1.00 34.59 164 GLN F O 1
ATOM 9717 N N . ASP F 1 165 ? 43.053 40.653 40.401 1.00 36.09 165 ASP F N 1
ATOM 9718 C CA . ASP F 1 165 ? 42.529 41.484 39.306 1.00 36.81 165 ASP F CA 1
ATOM 9719 C C . ASP F 1 165 ? 43.428 42.676 39.039 1.00 37.17 165 ASP F C 1
ATOM 9720 O O . ASP F 1 165 ? 43.731 42.964 37.904 1.00 36.18 165 ASP F O 1
ATOM 9725 N N . LEU F 1 166 ? 43.818 43.367 40.105 1.00 38.19 166 LEU F N 1
ATOM 9726 C CA . LEU F 1 166 ? 44.604 44.586 39.987 1.00 39.44 166 LEU F CA 1
ATOM 9727 C C . LEU F 1 166 ? 45.948 44.284 39.333 1.00 40.42 166 LEU F C 1
ATOM 9728 O O . LEU F 1 166 ? 46.438 45.052 38.508 1.00 39.91 166 LEU F O 1
ATOM 9733 N N . ARG F 1 167 ? 46.526 43.154 39.723 1.00 41.91 167 ARG F N 1
ATOM 9734 C CA . ARG F 1 167 ? 47.792 42.694 39.188 1.00 43.60 167 ARG F CA 1
ATOM 9735 C C . ARG F 1 167 ? 47.716 42.508 37.677 1.00 44.66 167 ARG F C 1
ATOM 9736 O O . ARG F 1 167 ? 48.650 42.833 36.968 1.00 44.16 167 ARG F O 1
ATOM 9744 N N . LYS F 1 168 ? 46.595 41.991 37.200 1.00 47.00 168 LYS F N 1
ATOM 9745 C CA . LYS F 1 168 ? 46.350 41.844 35.769 1.00 48.67 168 LYS F CA 1
ATOM 9746 C C . LYS F 1 168 ? 46.085 43.164 35.059 1.00 48.92 168 LYS F C 1
ATOM 9747 O O . LYS F 1 168 ? 46.580 43.361 33.952 1.00 48.95 168 LYS F O 1
ATOM 9753 N N . ILE F 1 169 ? 45.302 44.042 35.686 1.00 49.24 169 ILE F N 1
ATOM 9754 C CA . ILE F 1 169 ? 45.031 45.382 35.165 1.00 49.85 169 ILE F CA 1
ATOM 9755 C C . ILE F 1 169 ? 46.328 46.199 35.037 1.00 50.58 169 ILE F C 1
ATOM 9756 O O . ILE F 1 169 ? 46.520 46.913 34.058 1.00 50.49 169 ILE F O 1
ATOM 9761 N N . LEU F 1 170 ? 47.216 46.075 36.020 1.00 51.44 170 LEU F N 1
ATOM 9762 C CA . LEU F 1 170 ? 48.472 46.827 36.033 1.00 52.25 170 LEU F CA 1
ATOM 9763 C C . LEU F 1 170 ? 49.679 46.069 35.430 1.00 53.04 170 LEU F C 1
ATOM 9764 O O . LEU F 1 170 ? 50.726 46.677 35.214 1.00 53.55 170 LEU F O 1
ATOM 9769 N N . GLU F 1 171 ? 49.548 44.767 35.150 1.00 53.45 171 GLU F N 1
ATOM 9770 C CA . GLU F 1 171 ? 50.697 43.954 34.658 1.00 53.89 171 GLU F CA 1
ATOM 9771 C C . GLU F 1 171 ? 51.251 44.452 33.325 1.00 53.81 171 GLU F C 1
ATOM 9772 O O . GLU F 1 171 ? 50.493 44.881 32.445 1.00 53.82 171 GLU F O 1
ATOM 9778 N N . GLY F 1 172 ? 52.575 44.401 33.191 1.00 53.74 172 GLY F N 1
ATOM 9779 C CA . GLY F 1 172 ? 53.253 44.768 31.930 1.00 53.50 172 GLY F CA 1
ATOM 9780 C C . GLY F 1 172 ? 53.416 46.259 31.650 1.00 53.26 172 GLY F C 1
ATOM 9781 O O . GLY F 1 172 ? 54.144 46.642 30.721 1.00 53.50 172 GLY F O 1
ATOM 9782 N N . SER F 1 173 ? 52.752 47.095 32.450 1.00 52.76 173 SER F N 1
ATOM 9783 C CA . SER F 1 173 ? 52.765 48.554 32.279 1.00 52.31 173 SER F CA 1
ATOM 9784 C C . SER F 1 173 ? 53.860 49.303 33.064 1.00 51.92 173 SER F C 1
ATOM 9785 O O . SER F 1 173 ? 53.970 50.527 32.936 1.00 52.31 173 SER F O 1
ATOM 9788 N N . GLN F 1 174 ? 54.663 48.612 33.873 1.00 51.10 174 GLN F N 1
ATOM 9789 C CA . GLN F 1 174 ? 55.514 49.320 34.840 1.00 50.47 174 GLN F CA 1
ATOM 9790 C C . GLN F 1 174 ? 57.023 49.217 34.558 1.00 49.69 174 GLN F C 1
ATOM 9791 O O . GLN F 1 174 ? 57.579 48.126 34.392 1.00 50.12 174 GLN F O 1
ATOM 9797 N N . SER F 1 175 ? 57.669 50.379 34.481 1.00 48.61 175 SER F N 1
ATOM 9798 C CA . SER F 1 175 ? 59.124 50.464 34.344 1.00 47.42 175 SER F CA 1
ATOM 9799 C C . SER F 1 175 ? 59.825 50.386 35.704 1.00 46.37 175 SER F C 1
ATOM 9800 O O . SER F 1 175 ? 59.285 50.770 36.744 1.00 45.74 175 SER F O 1
ATOM 9803 N N . VAL F 1 176 ? 61.062 49.911 35.644 1.00 45.58 176 VAL F N 1
ATOM 9804 C CA . VAL F 1 176 ? 61.965 49.823 36.782 1.00 44.81 176 VAL F CA 1
ATOM 9805 C C . VAL F 1 176 ? 62.583 51.207 37.143 1.00 43.88 176 VAL F C 1
ATOM 9806 O O . VAL F 1 176 ? 63.172 51.396 38.221 1.00 42.63 176 VAL F O 1
ATOM 9810 N N . GLN F 1 177 ? 62.433 52.176 36.241 1.00 43.23 177 GLN F N 1
ATOM 9811 C CA . GLN F 1 177 ? 62.968 53.530 36.444 1.00 42.59 177 GLN F CA 1
ATOM 9812 C C . GLN F 1 177 ? 62.435 54.260 37.683 1.00 41.60 177 GLN F C 1
ATOM 9813 O O . GLN F 1 177 ? 61.221 54.270 37.948 1.00 40.98 177 GLN F O 1
ATOM 9819 N N . ALA F 1 178 ? 63.362 54.898 38.404 1.00 40.44 178 ALA F N 1
ATOM 9820 C CA . ALA F 1 178 ? 63.033 55.971 39.337 1.00 39.66 178 ALA F CA 1
ATOM 9821 C C . ALA F 1 178 ? 62.057 56.950 38.689 1.00 38.75 178 ALA F C 1
ATOM 9822 O O . ALA F 1 178 ? 62.257 57.359 37.555 1.00 38.45 178 ALA F O 1
ATOM 9824 N N . GLY F 1 179 ? 61.013 57.337 39.412 1.00 38.21 179 GLY F N 1
ATOM 9825 C CA . GLY F 1 179 ? 60.061 58.316 38.917 1.00 37.90 179 GLY F CA 1
ATOM 9826 C C . GLY F 1 179 ? 58.912 57.733 38.110 1.00 37.35 179 GLY F C 1
ATOM 9827 O O . GLY F 1 179 ? 58.113 58.482 37.555 1.00 37.22 179 GLY F O 1
ATOM 9828 N N . THR F 1 180 ? 58.809 56.411 38.034 1.00 37.12 180 THR F N 1
ATOM 9829 C CA . THR F 1 180 ? 57.718 55.789 37.290 1.00 37.75 180 THR F CA 1
ATOM 9830 C C . THR F 1 180 ? 56.416 56.002 38.058 1.00 37.98 180 THR F C 1
ATOM 9831 O O . THR F 1 180 ? 56.402 55.843 39.273 1.00 37.36 180 THR F O 1
ATOM 9835 N N . TYR F 1 181 ? 55.345 56.379 37.347 1.00 38.38 181 TYR F N 1
ATOM 9836 C CA . TYR F 1 181 ? 53.996 56.534 37.941 1.00 38.97 181 TYR F CA 1
ATOM 9837 C C . TYR F 1 181 ? 53.293 55.143 38.061 1.00 39.67 181 TYR F C 1
ATOM 9838 O O . TYR F 1 181 ? 53.355 54.374 37.080 1.00 39.82 181 TYR F O 1
ATOM 9847 N N . GLU F 1 182 ? 52.645 54.810 39.206 1.00 39.79 182 GLU F N 1
ATOM 9848 C CA . GLU F 1 182 ? 52.134 53.405 39.434 1.00 40.81 182 GLU F CA 1
ATOM 9849 C C . GLU F 1 182 ? 50.682 52.970 40.047 1.00 40.72 182 GLU F C 1
ATOM 9850 O O . GLU F 1 182 ? 50.255 51.855 39.751 1.00 41.49 182 GLU F O 1
ATOM 9856 N N . LEU F 1 183 ? 49.918 53.772 40.809 1.00 41.22 183 LEU F N 1
ATOM 9857 C CA . LEU F 1 183 ? 48.799 53.276 41.713 1.00 40.56 183 LEU F CA 1
ATOM 9858 C C . LEU F 1 183 ? 49.290 52.363 42.846 1.00 39.55 183 LEU F C 1
ATOM 9859 O O . LEU F 1 183 ? 49.365 52.802 43.976 1.00 39.94 183 LEU F O 1
ATOM 9864 N N . LEU F 1 184 ? 49.580 51.101 42.546 1.00 38.31 184 LEU F N 1
ATOM 9865 C CA . LEU F 1 184 ? 50.231 50.180 43.501 1.00 37.55 184 LEU F CA 1
ATOM 9866 C C . LEU F 1 184 ? 51.344 49.412 42.795 1.00 36.48 184 LEU F C 1
ATOM 9867 O O . LEU F 1 184 ? 51.123 48.839 41.744 1.00 36.94 184 LEU F O 1
ATOM 9872 N N . ASP F 1 185 ? 52.531 49.376 43.385 1.00 34.77 185 ASP F N 1
ATOM 9873 C CA . ASP F 1 185 ? 53.636 48.643 42.804 1.00 33.54 185 ASP F CA 1
ATOM 9874 C C . ASP F 1 185 ? 53.658 47.186 43.336 1.00 32.20 185 ASP F C 1
ATOM 9875 O O . ASP F 1 185 ? 52.806 46.799 44.134 1.00 30.86 185 ASP F O 1
ATOM 9880 N N . PRO F 1 186 ? 54.585 46.350 42.833 1.00 31.43 186 PRO F N 1
ATOM 9881 C CA . PRO F 1 186 ? 54.681 44.964 43.313 1.00 30.31 186 PRO F CA 1
ATOM 9882 C C . PRO F 1 186 ? 54.860 44.779 44.831 1.00 28.98 186 PRO F C 1
ATOM 9883 O O . PRO F 1 186 ? 54.233 43.894 45.417 1.00 28.41 186 PRO F O 1
ATOM 9887 N N . LEU F 1 187 ? 55.707 45.591 45.454 1.00 27.29 187 LEU F N 1
ATOM 9888 C CA . LEU F 1 187 ? 55.891 45.496 46.876 1.00 26.58 187 LEU F CA 1
ATOM 9889 C C . LEU F 1 187 ? 54.574 45.806 47.605 1.00 25.46 187 LEU F C 1
ATOM 9890 O O . LEU F 1 187 ? 54.192 45.062 48.506 1.00 23.56 187 LEU F O 1
ATOM 9895 N N . ALA F 1 188 ? 53.911 46.891 47.206 1.00 24.16 188 ALA F N 1
ATOM 9896 C CA . ALA F 1 188 ? 52.640 47.256 47.786 1.00 24.70 188 ALA F CA 1
ATOM 9897 C C . ALA F 1 188 ? 51.639 46.092 47.754 1.00 24.26 188 ALA F C 1
ATOM 9898 O O . ALA F 1 188 ? 50.988 45.819 48.763 1.00 23.70 188 ALA F O 1
ATOM 9900 N N . ILE F 1 189 ? 51.539 45.411 46.614 1.00 24.52 189 ILE F N 1
ATOM 9901 C CA . ILE F 1 189 ? 50.580 44.310 46.444 1.00 25.11 189 ILE F CA 1
ATOM 9902 C C . ILE F 1 189 ? 50.969 43.066 47.260 1.00 24.59 189 ILE F C 1
ATOM 9903 O O . ILE F 1 189 ? 50.123 42.436 47.883 1.00 23.32 189 ILE F O 1
ATOM 9908 N N . LYS F 1 190 ? 52.255 42.738 47.256 1.00 25.21 190 LYS F N 1
ATOM 9909 C CA . LYS F 1 190 ? 52.775 41.660 48.105 1.00 25.14 190 LYS F CA 1
ATOM 9910 C C . LYS F 1 190 ? 52.437 41.890 49.571 1.00 23.65 190 LYS F C 1
ATOM 9911 O O . LYS F 1 190 ? 52.004 40.974 50.245 1.00 21.96 190 LYS F O 1
ATOM 9917 N N . ILE F 1 191 ? 52.635 43.119 50.044 1.00 22.65 191 ILE F N 1
ATOM 9918 C CA . ILE F 1 191 ? 52.399 43.467 51.432 1.00 22.65 191 ILE F CA 1
ATOM 9919 C C . ILE F 1 191 ? 50.918 43.409 51.805 1.00 21.98 191 ILE F C 1
ATOM 9920 O O . ILE F 1 191 ? 50.565 42.794 52.795 1.00 20.15 191 ILE F O 1
ATOM 9925 N N . VAL F 1 192 ? 50.057 44.038 51.012 1.00 22.39 192 VAL F N 1
ATOM 9926 C CA . VAL F 1 192 ? 48.623 44.008 51.324 1.00 23.24 192 VAL F CA 1
ATOM 9927 C C . VAL F 1 192 ? 48.045 42.597 51.223 1.00 23.14 192 VAL F C 1
ATOM 9928 O O . VAL F 1 192 ? 47.158 42.267 51.996 1.00 23.01 192 VAL F O 1
ATOM 9932 N N . GLU F 1 193 ? 48.561 41.767 50.320 1.00 23.79 193 GLU F N 1
ATOM 9933 C CA . GLU F 1 193 ? 48.156 40.366 50.243 1.00 24.89 193 GLU F CA 1
ATOM 9934 C C . GLU F 1 193 ? 48.589 39.578 51.491 1.00 25.22 193 GLU F C 1
ATOM 9935 O O . GLU F 1 193 ? 47.760 38.951 52.130 1.00 25.05 193 GLU F O 1
ATOM 9941 N N . ARG F 1 194 ? 49.868 39.644 51.864 1.00 24.96 194 ARG F N 1
ATOM 9942 C CA . ARG F 1 194 ? 50.356 38.833 52.984 1.00 25.05 194 ARG F CA 1
ATOM 9943 C C . ARG F 1 194 ? 49.738 39.249 54.320 1.00 25.01 194 ARG F C 1
ATOM 9944 O O . ARG F 1 194 ? 49.531 38.419 55.195 1.00 25.23 194 ARG F O 1
ATOM 9952 N N . SER F 1 195 ? 49.413 40.525 54.470 1.00 24.87 195 SER F N 1
ATOM 9953 C CA . SER F 1 195 ? 48.801 40.990 55.693 1.00 25.08 195 SER F CA 1
ATOM 9954 C C . SER F 1 195 ? 47.292 41.270 55.578 1.00 24.87 195 SER F C 1
ATOM 9955 O O . SER F 1 195 ? 46.707 41.809 56.494 1.00 24.30 195 SER F O 1
ATOM 9958 N N . LYS F 1 196 ? 46.670 40.901 54.465 1.00 23.67 196 LYS F N 1
ATOM 9959 C CA . LYS F 1 196 ? 45.214 40.999 54.340 1.00 24.41 196 LYS F CA 1
ATOM 9960 C C . LYS F 1 196 ? 44.702 42.422 54.606 1.00 23.77 196 LYS F C 1
ATOM 9961 O O . LYS F 1 196 ? 43.862 42.639 55.452 1.00 22.50 196 LYS F O 1
ATOM 9967 N N . ILE F 1 197 ? 45.285 43.377 53.900 1.00 24.17 197 ILE F N 1
ATOM 9968 C CA . ILE F 1 197 ? 44.936 44.758 54.022 1.00 24.47 197 ILE F CA 1
ATOM 9969 C C . ILE F 1 197 ? 44.066 45.115 52.821 1.00 24.62 197 ILE F C 1
ATOM 9970 O O . ILE F 1 197 ? 44.420 44.825 51.655 1.00 23.60 197 ILE F O 1
ATOM 9975 N N . ARG F 1 198 ? 42.922 45.722 53.103 1.00 24.76 198 ARG F N 1
ATOM 9976 C CA . ARG F 1 198 ? 42.062 46.171 52.021 1.00 25.74 198 ARG F CA 1
ATOM 9977 C C . ARG F 1 198 ? 42.487 47.559 51.608 1.00 23.87 198 ARG F C 1
ATOM 9978 O O . ARG F 1 198 ? 42.900 48.389 52.428 1.00 22.71 198 ARG F O 1
ATOM 9986 N N . VAL F 1 199 ? 42.411 47.780 50.314 1.00 24.11 199 VAL F N 1
ATOM 9987 C CA . VAL F 1 199 ? 42.818 49.031 49.715 1.00 24.29 199 VAL F CA 1
ATOM 9988 C C . VAL F 1 199 ? 41.606 49.704 49.108 1.00 24.13 199 VAL F C 1
ATOM 9989 O O . VAL F 1 199 ? 40.824 49.087 48.401 1.00 24.31 199 VAL F O 1
ATOM 9993 N N . ILE F 1 200 ? 41.425 50.965 49.441 1.00 24.42 200 ILE F N 1
ATOM 9994 C CA . ILE F 1 200 ? 40.393 51.796 48.819 1.00 24.36 200 ILE F CA 1
ATOM 9995 C C . ILE F 1 200 ? 41.084 52.863 47.970 1.00 24.01 200 ILE F C 1
ATOM 9996 O O . ILE F 1 200 ? 41.864 53.643 48.476 1.00 23.94 200 ILE F O 1
ATOM 10001 N N . VAL F 1 201 ? 40.807 52.859 46.674 1.00 23.57 201 VAL F N 1
ATOM 10002 C CA . VAL F 1 201 ? 41.294 53.873 45.758 1.00 24.01 201 VAL F CA 1
ATOM 10003 C C . VAL F 1 201 ? 40.168 54.870 45.507 1.00 24.42 201 VAL F C 1
ATOM 10004 O O . VAL F 1 201 ? 39.074 54.485 45.098 1.00 23.98 201 VAL F O 1
ATOM 10008 N N . MET F 1 202 ? 40.469 56.137 45.751 1.00 24.83 202 MET F N 1
ATOM 10009 C CA . MET F 1 202 ? 39.508 57.205 45.652 1.00 26.25 202 MET F CA 1
ATOM 10010 C C . MET F 1 202 ? 40.179 58.442 45.059 1.00 25.88 202 MET F C 1
ATOM 10011 O O . MET F 1 202 ? 41.415 58.534 44.990 1.00 24.52 202 MET F O 1
ATOM 10016 N N . ASN F 1 203 ? 39.344 59.405 44.667 1.00 26.53 203 ASN F N 1
ATOM 10017 C CA . ASN F 1 203 ? 39.803 60.712 44.242 1.00 27.40 203 ASN F CA 1
ATOM 10018 C C . ASN F 1 203 ? 40.072 61.581 45.469 1.00 27.42 203 ASN F C 1
ATOM 10019 O O . ASN F 1 203 ? 39.212 61.657 46.349 1.00 26.93 203 ASN F O 1
ATOM 10024 N N . TYR F 1 204 ? 41.226 62.243 45.526 1.00 27.95 204 TYR F N 1
ATOM 10025 C CA . TYR F 1 204 ? 41.513 63.124 46.682 1.00 29.62 204 TYR F CA 1
ATOM 10026 C C . TYR F 1 204 ? 40.532 64.317 46.756 1.00 30.84 204 TYR F C 1
ATOM 10027 O O . TYR F 1 204 ? 40.299 64.876 47.837 1.00 31.42 204 TYR F O 1
ATOM 10036 N N . ARG F 1 205 ? 39.937 64.662 45.611 1.00 32.79 205 ARG F N 1
ATOM 10037 C CA . ARG F 1 205 ? 38.827 65.628 45.535 1.00 34.18 205 ARG F CA 1
ATOM 10038 C C . ARG F 1 205 ? 37.641 65.270 46.427 1.00 34.94 205 ARG F C 1
ATOM 10039 O O . ARG F 1 205 ? 36.840 66.138 46.754 1.00 34.53 205 ARG F O 1
ATOM 10047 N N . LYS F 1 206 ? 37.517 63.995 46.801 1.00 35.45 206 LYS F N 1
ATOM 10048 C CA . LYS F 1 206 ? 36.478 63.539 47.724 1.00 36.10 206 LYS F CA 1
ATOM 10049 C C . LYS F 1 206 ? 36.984 63.248 49.146 1.00 35.79 206 LYS F C 1
ATOM 10050 O O . LYS F 1 206 ? 36.322 62.518 49.886 1.00 35.38 206 LYS F O 1
ATOM 10056 N N . LEU F 1 207 ? 38.134 63.798 49.526 1.00 36.02 207 LEU F N 1
ATOM 10057 C CA . LEU F 1 207 ? 38.624 63.643 50.906 1.00 36.78 207 LEU F CA 1
ATOM 10058 C C . LEU F 1 207 ? 37.632 64.224 51.909 1.00 37.04 207 LEU F C 1
ATOM 10059 O O . LEU F 1 207 ? 37.541 63.744 53.050 1.00 36.59 207 LEU F O 1
ATOM 10064 N N . ASN F 1 208 ? 36.864 65.228 51.462 1.00 37.82 208 ASN F N 1
ATOM 10065 C CA . ASN F 1 208 ? 35.781 65.758 52.276 1.00 38.94 208 ASN F CA 1
ATOM 10066 C C . ASN F 1 208 ? 34.706 64.706 52.617 1.00 39.21 208 ASN F C 1
ATOM 10067 O O . ASN F 1 208 ? 34.019 64.839 53.634 1.00 40.07 208 ASN F O 1
ATOM 10072 N N . ARG F 1 209 ? 34.594 63.656 51.801 1.00 39.20 209 ARG F N 1
ATOM 10073 C CA . ARG F 1 209 ? 33.675 62.541 52.067 1.00 40.00 209 ARG F CA 1
ATOM 10074 C C . ARG F 1 209 ? 34.356 61.239 52.532 1.00 39.13 209 ARG F C 1
ATOM 10075 O O . ARG F 1 209 ? 33.824 60.136 52.310 1.00 38.84 209 ARG F O 1
ATOM 10083 N N . ILE F 1 210 ? 35.501 61.365 53.203 1.00 39.29 210 ILE F N 1
ATOM 10084 C CA . ILE F 1 210 ? 36.315 60.186 53.593 1.00 39.51 210 ILE F CA 1
ATOM 10085 C C . ILE F 1 210 ? 35.529 59.165 54.444 1.00 39.67 210 ILE F C 1
ATOM 10086 O O . ILE F 1 210 ? 35.649 57.969 54.217 1.00 38.72 210 ILE F O 1
ATOM 10091 N N . ILE F 1 211 ? 34.672 59.642 55.360 1.00 40.61 211 ILE F N 1
ATOM 10092 C CA . ILE F 1 211 ? 33.845 58.751 56.198 1.00 41.12 211 ILE F CA 1
ATOM 10093 C C . ILE F 1 211 ? 32.819 57.979 55.379 1.00 41.29 211 ILE F C 1
ATOM 10094 O O . ILE F 1 211 ? 32.655 56.776 55.562 1.00 41.09 211 ILE F O 1
ATOM 10099 N N . ASP F 1 212 ? 32.132 58.680 54.478 1.00 41.87 212 ASP F N 1
ATOM 10100 C CA . ASP F 1 212 ? 31.172 58.052 53.571 1.00 42.16 212 ASP F CA 1
ATOM 10101 C C . ASP F 1 212 ? 31.838 57.023 52.658 1.00 41.96 212 ASP F C 1
ATOM 10102 O O . ASP F 1 212 ? 31.262 55.954 52.380 1.00 41.55 212 ASP F O 1
ATOM 10107 N N . ILE F 1 213 ? 33.046 57.335 52.195 1.00 41.81 213 ILE F N 1
ATOM 10108 C CA . ILE F 1 213 ? 33.800 56.374 51.388 1.00 42.28 213 ILE F CA 1
ATOM 10109 C C . ILE F 1 213 ? 34.125 55.104 52.180 1.00 42.14 213 ILE F C 1
ATOM 10110 O O . ILE F 1 213 ? 33.966 54.003 51.663 1.00 41.56 213 ILE F O 1
ATOM 10115 N N . LEU F 1 214 ? 34.550 55.259 53.431 1.00 42.62 214 LEU F N 1
ATOM 10116 C CA . LEU F 1 214 ? 34.827 54.104 54.282 1.00 43.33 214 LEU F CA 1
ATOM 10117 C C . LEU F 1 214 ? 33.588 53.267 54.517 1.00 44.07 214 LEU F C 1
ATOM 10118 O O . LEU F 1 214 ? 33.681 52.044 54.604 1.00 44.38 214 LEU F O 1
ATOM 10123 N N . LYS F 1 215 ? 32.428 53.923 54.582 1.00 44.90 215 LYS F N 1
ATOM 10124 C CA . LYS F 1 215 ? 31.121 53.232 54.687 1.00 45.35 215 LYS F CA 1
ATOM 10125 C C . LYS F 1 215 ? 30.635 52.602 53.369 1.00 45.78 215 LYS F C 1
ATOM 10126 O O . LYS F 1 215 ? 29.595 51.949 53.337 1.00 46.02 215 LYS F O 1
ATOM 10132 N N . GLY F 1 216 ? 31.365 52.837 52.280 1.00 46.02 216 GLY F N 1
ATOM 10133 C CA . GLY F 1 216 ? 31.041 52.272 50.974 1.00 45.70 216 GLY F CA 1
ATOM 10134 C C . GLY F 1 216 ? 29.924 53.031 50.275 1.00 45.80 216 GLY F C 1
ATOM 10135 O O . GLY F 1 216 ? 29.250 52.477 49.406 1.00 46.21 216 GLY F O 1
ATOM 10136 N N . GLU F 1 217 ? 29.728 54.296 50.639 1.00 45.71 217 GLU F N 1
ATOM 10137 C CA . GLU F 1 217 ? 28.578 55.068 50.150 1.00 45.42 217 GLU F CA 1
ATOM 10138 C C . GLU F 1 217 ? 29.001 56.270 49.314 1.00 44.85 217 GLU F C 1
ATOM 10139 O O . GLU F 1 217 ? 28.401 57.336 49.401 1.00 45.67 217 GLU F O 1
ATOM 10145 N N . GLU F 1 218 ? 30.033 56.098 48.505 1.00 43.82 218 GLU F N 1
ATOM 10146 C CA . GLU F 1 218 ? 30.499 57.149 47.623 1.00 42.37 218 GLU F CA 1
ATOM 10147 C C . GLU F 1 218 ? 31.371 56.458 46.590 1.00 40.90 218 GLU F C 1
ATOM 10148 O O . GLU F 1 218 ? 31.759 55.294 46.775 1.00 40.96 218 GLU F O 1
ATOM 10154 N N . VAL F 1 219 ? 31.653 57.156 45.497 1.00 38.71 219 VAL F N 1
ATOM 10155 C CA . VAL F 1 219 ? 32.417 56.585 44.397 1.00 37.31 219 VAL F CA 1
ATOM 10156 C C . VAL F 1 219 ? 33.865 56.282 44.821 1.00 35.45 219 VAL F C 1
ATOM 10157 O O . VAL F 1 219 ? 34.588 57.155 45.293 1.00 34.84 219 VAL F O 1
ATOM 10161 N N . SER F 1 220 ? 34.260 55.029 44.637 1.00 33.63 220 SER F N 1
ATOM 10162 C CA . SER F 1 220 ? 35.595 54.544 44.988 1.00 32.50 220 SER F CA 1
ATOM 10163 C C . SER F 1 220 ? 35.753 53.130 44.436 1.00 31.18 220 SER F C 1
ATOM 10164 O O . SER F 1 220 ? 34.792 52.542 43.929 1.00 30.82 220 SER F O 1
ATOM 10167 N N . SER F 1 221 ? 36.963 52.590 44.520 1.00 29.65 221 SER F N 1
ATOM 10168 C CA . SER F 1 221 ? 37.199 51.182 44.233 1.00 29.05 221 SER F CA 1
ATOM 10169 C C . SER F 1 221 ? 37.746 50.524 45.509 1.00 28.88 221 SER F C 1
ATOM 10170 O O . SER F 1 221 ? 38.668 51.041 46.155 1.00 27.30 221 SER F O 1
ATOM 10173 N N . ILE F 1 222 ? 37.150 49.395 45.863 1.00 28.67 222 ILE F N 1
ATOM 10174 C CA . ILE F 1 222 ? 37.614 48.588 46.974 1.00 29.23 222 ILE F CA 1
ATOM 10175 C C . ILE F 1 222 ? 38.332 47.366 46.431 1.00 28.54 222 ILE F C 1
ATOM 10176 O O . ILE F 1 222 ? 37.782 46.627 45.628 1.00 27.76 222 ILE F O 1
ATOM 10181 N N . ILE F 1 223 ? 39.582 47.193 46.854 1.00 28.60 223 ILE F N 1
ATOM 10182 C CA . ILE F 1 223 ? 40.415 46.079 46.424 1.00 29.48 223 ILE F CA 1
ATOM 10183 C C . ILE F 1 223 ? 40.588 45.120 47.604 1.00 30.27 223 ILE F C 1
ATOM 10184 O O . ILE F 1 223 ? 41.130 45.496 48.657 1.00 29.51 223 ILE F O 1
ATOM 10189 N N . GLU F 1 224 ? 40.135 43.886 47.407 1.00 31.61 224 GLU F N 1
ATOM 10190 C CA . GLU F 1 224 ? 40.190 42.848 48.429 1.00 33.16 224 GLU F CA 1
ATOM 10191 C C . GLU F 1 224 ? 41.456 42.013 48.266 1.00 33.78 224 GLU F C 1
ATOM 10192 O O . GLU F 1 224 ? 41.775 41.542 47.178 1.00 33.40 224 GLU F O 1
ATOM 10198 N N . PRO F 1 225 ? 42.162 41.778 49.365 1.00 35.14 225 PRO F N 1
ATOM 10199 C CA . PRO F 1 225 ? 43.390 41.001 49.268 1.00 36.37 225 PRO F CA 1
ATOM 10200 C C . PRO F 1 225 ? 43.107 39.511 49.075 1.00 37.69 225 PRO F C 1
ATOM 10201 O O . PRO F 1 225 ? 42.303 38.942 49.821 1.00 37.91 225 PRO F O 1
ATOM 10205 N N . VAL F 1 226 ? 43.746 38.900 48.081 1.00 39.06 226 VAL F N 1
ATOM 10206 C CA . VAL F 1 226 ? 43.646 37.454 47.877 1.00 40.22 226 VAL F CA 1
ATOM 10207 C C . VAL F 1 226 ? 45.036 36.818 47.732 1.00 41.40 226 VAL F C 1
ATOM 10208 O O . VAL F 1 226 ? 45.189 35.769 47.099 1.00 42.29 226 VAL F O 1
#

Foldseek 3Di:
DEEEEEEEQVLVVVVDPVLLVLLLLLCVVCVVVPYAYEYEFFLHVQLVVQLVVCVVVPNDQQVSVVSRQVSRVVVQQVSQVSNVPQAQNDADQALVSLLVRVVVVGYHTYYYHGPPAGSLLVRLSSCLSNVNQEYEYAAADAEDWLEDCVVDPPTDHAAEEELVSVVVRVCVRHDPNNLVSCQVSFHKYKYGHSVCSNVVVCVVVVNDGIHIYTHD/DEEEEEEELVLVVVVDPVSLVLLLVLCVVCVVVPYAYEYEYFLHVQLVVQLVVCVVVPNDQQVSVVSRQVSRVVVQQVSQVSNPPQADPDADQALVSLLVRVVVVGYHTYYDHGGPAGSLLVRLSSCLSNVNQEYEYAAQDAEDWLEDCVPDPPTDHAAEEELVSVCVRVCPSHDPSNLVSCQVSFHKYKYGHSVCSNVVVCVVVVNDGIHIYTHD/DEEEEEEEQVLVVVPDDVLLVLLLVLVVVQVVVPYAYEYEYFLHPQLVVVLVVCVVVPNDQQVSVVSRQVSRVVVQQVSQVSNPPQADNDADQALVRLLVRVVVVGYHTYYDHGPPAGSLLVRLSSCLSVVPQEYEYAAADAEDWLEDCVVDPDIDHAAEEELVSVVVSVCSHDPSNLVSCQVSFHKYKYGHSVCSNVVVCVVVVNDGIHIYTHD/DEEEEEEELVLVVVVDCVLLVLLLLLVVVQVVVPYAYEYEYFLHVQLVVQLVVCVVVPNDQQVSVVSRQVSRVVVQQVSQVSNPPQADPDADQALVSLLVRVVVVGYHYYYYHGGPAGSLLVRLSSCLSNVNQEYEYAAADAEDWLEDCVVDPDTDHAAEEELVSVVVSVCPVHDPNSLVSCQVSFHKYKYGHSVCSNVVVCVVVVNDRIHIYTHD/DEEEEEEEQVLVVVVDPVLLVLLLVLVVVCVVVPYAYEYEYFLHPQLVVQLVVCVVVPNDQQVSQVSRQVSRVVVQQVSQVSNPPQADNDADQALVSLLVRVVVVGYHGYYYHGPPAGSLLVRLSSCLSNVNQEYEYAAQDAEDWLADCVVDPPTDHAQEEELVVVCVSVCVVHDPSNLVSCQVSFHKYKYGHSVVSNCVVCVVVVNDRIHIYTHD/DEEEEEEEQVLVVVVDPVLLVLLLVLCVVCVVVPYAYEYEFFLHVQLVVQLVVCVVVPNDQQVSLVSRQVSRAVVQQVSQVSNPPQADNDADQALVSLLVRVVVVGYHTYYYHGPQAGSLLVRLSSCLSNVNQEYEYAAADAEDFLEDCVVDPPGDHAAEEALVSVCVRQPPVFDSGRPTDGSHDPSNLVSCQVSFHKYKYGHSVCSNVVVCVVVVNDGIHIYTHD

InterPro domains:
  IPR001048 Aspartate/glutamate/uridylate kinase [PF00696] (4-204)
  IPR011817 Uridylate kinase [PIRSF005650] (2-225)
  IPR011818 Uridylate kinase, archaeal/spirochete, putative [MF_01220_A] (2-226)
  IPR011818 Uridylate kinase, archaeal/spirochete, putative [TIGR02076] (4-225)
  IPR011818 Uridylate kinase, archaeal/spirochete, putative [cd04253] (3-225)
  IPR036393 Acetylglutamate kinase-like superfamily [G3DSA:3.40.1160.10] (2-227)
  IPR036393 Acetylglutamate kinase-like superfamily [SSF53633] (3-225)

B-factor: mean 30.13, std 10.6, range [10.32, 70.08]

Solvent-accessible surface area: 47004 Å² total; per-residue (Å²): 140,36,2,0,2,22,0,8,9,64,3,18,57,62,66,52,38,82,10,2,55,23,1,52,86,0,0,87,65,1,37,124,81,56,48,66,2,0,1,0,0,4,12,9,53,10,9,113,62,1,38,129,8,0,128,96,16,67,14,38,49,1,10,3,31,4,0,11,16,14,0,1,1,3,1,0,20,1,0,3,4,10,8,67,112,65,0,6,14,46,1,0,51,19,2,35,61,1,9,45,4,18,9,32,46,62,11,0,0,0,0,4,9,7,0,8,34,36,20,3,0,0,0,0,0,0,0,15,6,5,82,4,142,11,0,1,4,0,13,25,21,44,1,2,38,79,107,75,43,168,123,97,89,153,24,148,43,37,87,116,9,34,0,84,53,0,97,138,47,67,182,167,42,6,22,107,27,0,7,44,0,0,22,40,38,112,2,72,0,0,1,0,15,2,138,25,0,74,111,0,29,52,0,30,134,47,113,46,71,8,0,34,0,56,25,96,151,35,0,0,0,21,0,9,8,87,3,5,48,61,68,48,36,86,10,1,62,23,0,51,80,0,0,85,62,0,37,125,81,56,36,68,2,0,1,0,0,3,12,12,39,4,10,122,84,10,37,132,13,0,128,100,18,67,14,40,50,1,12,4,32,3,0,11,16,14,0,1,1,3,1,0,21,0,0,3,4,9,6,62,108,61,1,5,14,48,1,0,50,18,2,33,62,1,8,48,5,19,8,32,48,60,12,0,0,0,0,3,8,7,0,7,33,31,20,3,0,0,0,0,0,0,0,12,5,4,89,2,127,25,0,0,4,0,11,31,14,44,1,2,38,77,106,69,36,160,122,98,90,146,26,147,45,41,73,122,9,40,0,85,58,0,90,153,53,64,184,158,44,6,5,104,28,0,10,87,0,0,37,73,31,135,2,85,0,5,1,0,16,2,157,25,0,72,97,0,28,56,0,48,132,46,116,53,70,9,0,24,0,59,23,87,143,34,3,0,2,20,0,11,7,76,5,11,45,60,65,66,46,96,11,2,63,24,1,50,76,0,0,73,68,2,37,124,84,56,48,68,2,0,0,0,0,3,13,8,38,1,10,117,81,15,34,135,21,0,127,98,18,56,9,37,48,1,36,4,32,4,0,11,16,15,0,1,1,4,1,0,20,2,0,3,7,3,1,98,119,57,1,6,17,46,1,0,52,20,2,36,61,0,9,48,5,19,9,32,47,61,11,0,0,0,0,4,7,8,1,7,32,46,20,3,0,0,0,0,0,0,0,15,4,5,85,4,134,13,0,0,4,0,12,38,17,47,0,2,40,91,93,69,42,161,134,108,97,159,30,151,41,38,88,108,8,36,0,81,53,0,106,136,41,74,190,89,13,28,108,25,0,9,87,0,0,31,70,38,126,3,70,0,0,1,0,16,2,151,39,0,65,103,0,39,36,1,29,142,50,90,60,67,10,0,26,0,56,22,90,150,34,2,0,1,22,0,9,8,68,5,25,54,67,78,71,20,97,14,2,56,14,0,77,89,0,0,128,67,1,37,99,79,54,40,67,2,0,0,0,0,3,12,11,46,10,10,121,66,7,38,131,18,0,127,94,14,57,8,37,53,1,37,3,33,4,0,12,15,16,0,1,1,3,1,0,21,1,0,3,8,5,7,108,114,73,1,6,18,46,1,0,50,19,2,33,62,1,8,50,5,18,8,33,47,62,11,0,0,0,0,3,8,8,1,7,32,48,20,3,0,1,0,0,1,0,0,15,5,5,72,3,142,10,0,0,4,0,12,30,19,46,1,2,40,88,69,65,45,168,120,113,84,148,40,152,44,35,85,116,10,39,0,95,58,0,100,131,30,67,167,173,43,6,22,102,27,0,8,82,0,0,37,71,37,159,2,68,0,0,0,0,17,2,126,41,0,75,108,0,24,31,0,32,126,49,109,43,73,10,0,30,0,58,32,108,155,35,2,0,1,22,0,10,8,57,5,16,51,62,66,61,37,99,15,3,64,22,0,55,86,0,0,95,52,1,39,125,82,47,48,68,2,0,0,0,0,3,13,10,46,9,10,117,65,3,36,132,8,0,128,93,16,62,12,40,53,1,33,4,33,5,0,11,16,16,0,1,0,2,1,0,21,1,0,3,8,6,6,113,111,63,1,5,19,47,2,0,51,18,2,33,61,2,10,45,4,19,8,32,48,61,12,0,0,1,0,3,7,7,1,6,34,44,21,3,0,1,0,0,1,0,0,15,6,4,88,3,165,28,0,0,4,0,13,63,31,43,1,1,40,78,102,67,47,200,122,101,93,148,28,144,44,39,88,110,9,35,0,80,56,0,94,144,53,59,167,176,48,9,24,102,27,0,6,82,0,0,37,72,37,160,4,109,0,10,1,0,21,4,144,41,0,61,134,0,33,41,0,45,117,45,117,59,71,9,0,38,0,38,29,103,147,27,2,0,2,23,0,9,7,60,4,8,55,66,64,51,41,89,13,2,49,26,1,44,83,0,0,83,74,2,37,124,81,55,38,66,2,0,1,0,0,2,8,1,55,16,3,62,86,8,7,129,15,0,79,92,20,60,12,36,28,0,36,1,15,4,0,12,14,14,0,1,1,3,1,0,20,0,0,3,6,3,7,109,116,67,1,5,19,45,1,0,51,19,4,34,61,1,10,46,5,17,7,32,47,62,11,0,0,0,0,3,8,8,0,8,30,25,20,3,0,1,0,0,0,0,0,14,3,5,80,4,155,23,0,1,4,0,12,32,23,46,1,1,37,90,96,68,46,165,124,95,91,153,21,159,35,37,85,107,10,29,0,82,52,0,108,122,43,28,113,91,92,63,59,49,90,5,23,34,106,37,51,1,2,89,27,0,10,91,0,0,35,69,35,129,3,78,0,1,0,0,16,5,153,37,0,90,95,0,24,39,0,40,127,48,100,53,72,9,0,23,0,45,23,90

Radius of gyration: 31.41 Å; Cα contacts (8 Å, |Δi|>4): 3036; chains: 6; bounding box: 84×90×78 Å

Organism: Saccharolobus solfataricus (strain ATCC 35092 / DSM 1617 / JCM 11322 / P2) (NCBI:txid273057)

Sequence (1305 aa):
MNIILKISGKFFDEDNVDNLIVLRQSIKELADNGFRVGIVTGGGSTARRYIKLAREIGIGEAYLDLLGIWASRLNAYLVMFSLQDLAYMHVPQSLEEFIQDWSHGKVVVTGGFQPGQSTAAVAALVAEASSSKTLVVATNVDGVYEKDPRIYADVKLIPHLTTQDLRKILEELLDPLAIKIVERSKIRVIVMNYRKLNRIIDILKGEEVSSIIEPVMNIILKISGKFFDEDNVDNLIVLRQSIKELADNGFRVGIVTGGGSTARRYIKLAREIGIGEAYLDLLGIWASRLNAYLVMFSLQDLAYMHVPQSLEEFIQDWSHGKVVVTGGFQPGQSTAAVAALVAEASSSKTLVVATNVDGVYEKDPRIYADVKLIPHLTTQDLRKILEELLDPLAIKIVERSKIRVIVMNYRKLNRIIDILKGEEVSSIIEPVMNIILKISGKFFDEDNVDNLIVLRQSIKELADNGFRVGIVTGGGSTARRYIKLAREIGIGEAYLDLLGIWASRLNAYLVMFSLQDLAYMHVPQSLEEFIQDWSHGKVVVTGGFQPGQSTAAVAALVAEASSSKTLVVATNVDGVYEKDPRIYADVKLIPHLTTQDLRKILELLDPLAIKIVERSKIRVIVMNYRKLNRIIDILKGEEVSSIIEPVMNIILKISGKFFDEDNVDNLIVLRQSIKELADNGFRVGIVTGGGSTARRYIKLAREIGIGEAYLDLLGIWASRLNAYLVMFSLQDLAYMHVPQSLEEFIQDWSHGKVVVTGGFQPGQSTAAVAALVAEASSSKTLVVATNVDGVYEKDPRIYADVKLIPHLTTQDLRKILEELLDPLAIKIVERSKIRVIVMNYRKLNRIIDILKGEEVSSIIEPVMNIILKISGKFFDEDNVDNLIVLRQSIKELADNGFRVGIVTGGGSTARRYIKLAREIGIGEAYLDLLGIWASRLNAYLVMFSLQDLAYMHVPQSLEEFIQDWSHGKVVVTGGFQPGQSTAAVAALVAEASSSKTLVVATNVDGVYEKDPRIYADVKLIPHLTTQDLRKILEELLDPLAIKIVERSKIRVIVMNYRKLNRIIDILKGEEVSSIIEPVMNIILKISGKFFDEDNVDNLIVLRQSIKELADNGFRVGIVTGGGSTARRYIKLAREIGIGEAYLDLLGIWASRLNAYLVMFSLQDLAYMHVPQSLEEFIQDWSHGKVVVTGGFQPGQSTAAVAALVAEASSSKTLVVATNVDGVYEKDPRIYADVKLIPHLTTQDLRKILEGSQSVQAGTYELLDPLAIKIVERSKIRVIVMNYRKLNRIIDILKGEEVSSIIEPV

CATH classification: 3.40.1160.10